Protein AF-K1QQ87-F1 (afdb_monomer)

Foldseek 3Di:
DDLDLVQQQDQQQPLVAGVCQQCQNRVSPDDFPDDRPGHGDHDRQQRPPCPDPSNPPSCVVVPPPCPPAPPAVLVVDPQKDKDWDWQDKDFDAQDQKWKKKAKAFDPADAKWFFFWKFKDWDDPQFWFWKWKFFAQDDDPDDHNDMDTDDPDQDPRGDWTQWIDGAADGIDGHDQQEGAIDHDRGGGMIMMITIGRRRDRPDIITITMMTMIGPDHGNYYDTDDDWFDPDDDDDPPDPDDDGDTDCDPVNCVVVDPDDDDDFWDWDADPPVDQWDWDWDDDPNHTPDTRDTRNGADNNHTDIRGRPPPPPPPVVNVLVCVLLVPADQVADAPRVDFAWEKAWFKEWAAWDDQAQAQQKTKTWIWIKIDTDHPSSDDDPDDDDDWDKDDQVVPVRHHDFQKDWPQFPDWDQDQVPHGQGIPTNITTTTITMGGFRADQQAPPQDKGKGKTKIWGDPDANRHHEYDHNVAVNSYHNLVVYDDPFKDFPDKHWDWDWDQDPNHIIIMIMIITIIGTDCVVCVVLPVVVLVVLLVQLLVLLVDDLVPLVVNQVSLVVSLVVLVVSLVVVVVSHHPDDDAHLSNVSSVVSNVSSVVSVVLSVVLNCVVVVVVVVVVVVVVVVVVVVVVVVVVVVPPDDDDDDDDDDDDDDDDDDDDDDDDDDDDDDDDDDDDDDDDDDDDDDDDDDDDDDDDDDDDDDDDDDDDDDDDDPDPPPPDPPDPCVDSSVSSVVSSPVSVVVVVVVVCVSCVVSVPD

pLDDT: mean 73.4, std 20.21, range [24.58, 95.75]

Solvent-accessible surface area (backbone atoms only — not comparable to full-atom values): 45690 Å² total; per-residue (Å²): 139,76,96,38,59,75,56,24,69,29,49,73,46,65,59,83,54,30,36,12,47,19,59,16,33,69,82,48,72,81,53,96,90,61,82,69,91,37,72,61,74,54,53,78,63,52,32,64,62,65,86,41,82,75,21,62,80,73,48,67,86,61,81,74,80,78,72,88,65,80,90,45,75,64,81,73,39,89,70,50,46,74,53,77,48,59,49,73,78,38,75,42,71,58,40,70,71,43,35,40,22,31,39,36,72,56,75,97,50,68,66,25,18,37,41,33,41,32,74,41,80,68,38,79,91,49,54,52,41,40,42,31,18,33,11,70,62,89,71,98,63,66,67,78,48,76,44,81,45,56,96,59,63,46,98,72,30,77,45,57,77,43,70,43,45,48,72,56,74,45,46,69,47,56,93,52,33,17,39,48,32,22,80,91,25,26,40,31,38,33,38,39,37,32,28,65,79,37,56,69,86,45,64,41,44,35,37,39,34,43,29,30,26,72,72,66,47,89,35,79,50,85,68,86,87,85,62,70,99,75,85,83,82,66,87,91,58,95,72,82,92,84,85,51,79,82,46,73,69,54,49,60,75,76,44,95,66,92,83,84,79,58,59,50,65,76,84,60,58,91,87,49,51,62,50,69,43,73,45,68,56,96,89,40,78,75,50,72,68,44,76,37,83,71,46,44,71,62,55,51,67,75,39,67,44,76,76,67,84,64,68,49,75,64,56,51,50,52,51,59,46,54,72,80,57,61,51,89,50,64,56,57,74,92,57,67,43,39,60,34,29,34,35,39,34,43,73,44,75,78,49,76,37,73,60,80,32,31,36,32,38,36,32,28,57,29,73,45,69,78,52,81,77,74,66,72,95,81,65,74,97,79,74,82,61,73,41,57,35,74,55,56,85,67,44,62,71,84,62,68,44,56,78,43,56,76,56,69,51,76,54,54,80,94,48,58,45,44,34,46,32,85,73,54,37,50,39,36,37,27,31,44,28,88,69,66,55,53,46,28,68,66,31,67,37,74,40,55,50,37,40,28,46,76,83,47,31,58,66,53,28,40,67,47,54,67,54,51,78,69,21,60,39,52,69,89,79,61,84,54,95,59,38,43,82,76,49,74,47,72,47,84,48,77,45,82,56,98,90,46,46,30,35,31,42,35,42,36,37,36,34,39,47,55,49,67,63,51,44,66,71,46,51,50,53,49,51,51,43,44,68,49,34,60,50,49,50,73,51,62,86,86,49,51,69,61,43,50,51,51,33,53,47,42,47,48,54,50,50,53,51,55,50,52,61,54,68,79,40,47,95,66,93,72,78,29,48,52,52,56,53,52,52,49,48,47,51,54,27,49,49,45,39,50,48,50,52,50,50,48,50,53,46,52,51,50,51,50,53,50,54,50,51,51,47,59,51,48,59,50,51,52,52,56,53,56,63,71,68,75,78,77,89,84,93,88,81,91,85,86,82,90,86,86,87,86,90,89,82,90,84,89,80,88,84,90,88,82,91,85,87,80,88,87,88,84,89,85,89,84,88,90,85,91,86,87,85,91,80,91,86,91,86,88,87,85,87,83,88,86,90,85,80,88,87,80,88,79,89,76,95,89,74,86,87,80,81,85,85,68,76,90,63,78,84,71,85,50,73,70,55,53,38,60,46,51,70,51,50,53,59,54,53,54,51,52,49,49,53,52,51,55,57,42,69,75,74,110

Radius of gyration: 53.7 Å; Cα contacts (8 Å, |Δi|>4): 1095; chains: 1; bounding box: 137×87×140 Å

Nearest PDB structures (foldseek):
  8foi-assembly1_B  TM=9.560E-01  e=7.463E-41  Mus musculus
  7qn5-assembly1_B  TM=9.660E-01  e=7.463E-41  Homo sapiens
  7a5v-assembly1_A  TM=9.446E-01  e=3.962E-40  Homo sapiens
  5o8f-assembly1_A  TM=9.504E-01  e=1.367E-39  Homo sapiens
  9eqg-assembly1_B  TM=9.221E-01  e=8.771E-41  Homo sapiens

Structure (mmCIF, N/CA/C/O backbone):
data_AF-K1QQ87-F1
#
_entry.id   AF-K1QQ87-F1
#
loop_
_atom_site.group_PDB
_atom_site.id
_atom_site.type_symbol
_atom_site.label_atom_id
_atom_site.label_alt_id
_atom_site.label_comp_id
_atom_site.label_asym_id
_atom_site.label_entity_id
_atom_site.label_seq_id
_atom_site.pdbx_PDB_ins_code
_atom_site.Cartn_x
_atom_site.Cartn_y
_atom_site.Cartn_z
_atom_site.occupancy
_atom_site.B_iso_or_equiv
_atom_site.auth_seq_id
_atom_site.auth_comp_id
_atom_site.auth_asym_id
_atom_site.auth_atom_id
_atom_site.pdbx_PDB_model_num
ATOM 1 N N . MET A 1 1 ? 13.635 18.510 17.113 1.00 50.19 1 MET A N 1
ATOM 2 C CA . MET A 1 1 ? 14.082 19.908 16.889 1.00 50.19 1 MET A CA 1
ATOM 3 C C . MET A 1 1 ? 15.272 20.178 17.807 1.00 50.19 1 MET A C 1
ATOM 5 O O . MET A 1 1 ? 15.550 19.327 18.642 1.00 50.19 1 MET A O 1
ATOM 9 N N . VAL A 1 2 ? 16.000 21.286 17.645 1.00 66.31 2 VAL A N 1
ATOM 10 C CA . VAL A 1 2 ? 17.102 21.673 18.552 1.00 66.31 2 VAL A CA 1
ATOM 11 C C . VAL A 1 2 ? 16.675 22.938 19.286 1.00 66.31 2 VAL A C 1
ATOM 13 O O . VAL A 1 2 ? 16.219 23.870 18.629 1.00 66.31 2 VAL A O 1
ATOM 16 N N . TRP A 1 3 ? 16.812 22.974 20.615 1.00 72.62 3 TRP A N 1
ATOM 17 C CA . TRP A 1 3 ? 16.560 24.190 21.391 1.00 72.62 3 TRP A CA 1
ATOM 18 C C . TRP A 1 3 ? 17.603 25.245 21.010 1.00 72.62 3 TRP A C 1
ATOM 20 O O . TRP A 1 3 ? 18.802 25.047 21.205 1.00 72.62 3 TRP A O 1
ATOM 30 N N . SER A 1 4 ? 17.147 26.334 20.403 1.00 80.25 4 SER A N 1
ATOM 31 C CA . SER A 1 4 ? 17.966 27.481 20.021 1.00 80.25 4 SER A CA 1
ATOM 32 C C . SER A 1 4 ? 17.310 28.752 20.534 1.00 80.25 4 SER A C 1
ATOM 34 O O . SER A 1 4 ? 16.093 28.800 20.686 1.00 80.25 4 SER A O 1
ATOM 36 N N . GLU A 1 5 ? 18.090 29.815 20.722 1.00 82.69 5 GLU A N 1
ATOM 37 C CA . GLU A 1 5 ? 17.557 31.121 21.131 1.00 82.69 5 GLU A CA 1
ATOM 38 C C . GLU A 1 5 ? 16.433 31.608 20.192 1.00 82.69 5 GLU A C 1
ATOM 40 O O . GLU A 1 5 ? 15.429 32.147 20.646 1.00 82.69 5 GLU A O 1
ATOM 45 N N . SER A 1 6 ? 16.546 31.343 18.885 1.00 84.19 6 SER A N 1
ATOM 46 C CA . SER A 1 6 ? 15.510 31.679 17.900 1.00 84.19 6 SER A CA 1
ATOM 47 C C . SER A 1 6 ? 14.225 30.857 18.036 1.00 84.19 6 SER A C 1
ATOM 49 O O . SER A 1 6 ? 13.170 31.342 17.650 1.00 84.19 6 SER A O 1
ATOM 51 N N . PHE A 1 7 ? 14.311 29.614 18.519 1.00 83.12 7 PHE A N 1
ATOM 52 C CA . PHE A 1 7 ? 13.149 28.752 18.745 1.00 83.12 7 PHE A CA 1
ATOM 53 C C . PHE A 1 7 ? 12.530 29.014 20.119 1.00 83.12 7 PHE A C 1
ATOM 55 O O . PHE A 1 7 ? 11.317 29.029 20.244 1.00 83.12 7 PHE A O 1
ATOM 62 N N . CYS A 1 8 ? 13.345 29.298 21.133 1.00 84.69 8 CYS A N 1
ATOM 63 C CA . CYS A 1 8 ? 12.884 29.698 22.457 1.00 84.69 8 CYS A CA 1
ATOM 64 C C . CYS A 1 8 ? 12.120 31.035 22.429 1.00 84.69 8 CYS A C 1
ATOM 66 O O . CYS A 1 8 ? 11.057 31.137 23.028 1.00 84.69 8 CYS A O 1
ATOM 68 N N . ARG A 1 9 ? 12.612 32.034 21.677 1.00 89.38 9 ARG A N 1
ATOM 69 C CA . ARG A 1 9 ? 11.946 33.341 21.491 1.00 89.38 9 ARG A CA 1
ATOM 70 C C . ARG A 1 9 ? 10.775 33.316 20.492 1.00 89.38 9 ARG A C 1
ATOM 72 O O . ARG A 1 9 ? 10.216 34.375 20.216 1.00 89.38 9 ARG A O 1
ATOM 79 N N . ALA A 1 10 ? 10.456 32.171 19.890 1.00 86.50 10 ALA A N 1
ATOM 80 C CA . ALA A 1 10 ? 9.299 32.052 19.009 1.00 86.50 10 ALA A CA 1
ATOM 81 C C . ALA A 1 10 ? 8.031 31.829 19.841 1.00 86.50 10 ALA A C 1
ATOM 83 O O . ALA A 1 10 ? 8.071 31.104 20.829 1.00 86.50 10 ALA A O 1
ATOM 84 N N . ASP A 1 11 ? 6.933 32.436 19.413 1.00 85.75 11 ASP A N 1
ATOM 85 C CA . ASP A 1 11 ? 5.568 32.057 19.778 1.00 85.75 11 ASP A CA 1
ATOM 86 C C . ASP A 1 11 ? 5.108 31.076 18.682 1.00 85.75 11 ASP A C 1
ATOM 88 O O . ASP A 1 11 ? 5.129 31.431 17.497 1.00 85.75 11 ASP A O 1
ATOM 92 N N . SER A 1 12 ? 4.861 29.806 19.025 1.00 80.75 12 SER A N 1
ATOM 93 C CA . SER A 1 12 ? 4.606 28.750 18.020 1.00 80.75 12 SER A CA 1
ATOM 94 C C . SER A 1 12 ? 3.136 28.624 17.628 1.00 80.75 12 SER A C 1
ATOM 96 O O . SER A 1 12 ? 2.820 27.987 16.620 1.00 80.75 12 SER A O 1
ATOM 98 N N . ASP A 1 13 ? 2.254 29.212 18.426 1.00 74.88 13 ASP A N 1
ATOM 99 C CA . ASP A 1 13 ? 0.804 29.048 18.387 1.00 74.88 13 ASP A CA 1
ATOM 100 C C . ASP A 1 13 ? 0.055 30.394 18.423 1.00 74.88 13 ASP A C 1
ATOM 102 O O . ASP A 1 13 ? -1.177 30.428 18.344 1.00 74.88 13 ASP A O 1
ATOM 106 N N . ASP A 1 14 ? 0.783 31.514 18.405 1.00 76.69 14 ASP A N 1
ATOM 107 C CA . ASP A 1 14 ? 0.303 32.899 18.444 1.00 76.69 14 ASP A CA 1
ATOM 108 C C . ASP A 1 14 ? -0.608 33.164 19.678 1.00 76.69 14 ASP A C 1
ATOM 110 O O . ASP A 1 14 ? -1.629 33.862 19.566 1.00 76.69 14 ASP A O 1
ATOM 114 N N . ASP A 1 15 ? -0.310 32.570 20.844 1.00 73.81 15 ASP A N 1
ATOM 115 C CA . ASP A 1 15 ? -1.037 32.807 22.112 1.00 73.81 15 ASP A CA 1
ATOM 116 C C . ASP A 1 15 ? -0.579 34.101 22.826 1.00 73.81 15 ASP A C 1
ATOM 118 O O . ASP A 1 15 ? -1.256 34.612 23.730 1.00 73.81 15 ASP A O 1
ATOM 122 N N . GLY A 1 16 ? 0.521 34.702 22.362 1.00 79.00 16 GLY A N 1
ATOM 123 C CA . GLY A 1 16 ? 1.158 35.891 22.918 1.00 79.00 16 GLY A CA 1
ATOM 124 C C . GLY A 1 16 ? 2.278 35.610 23.924 1.00 79.00 16 GLY A C 1
ATOM 125 O O . GLY A 1 16 ? 2.708 36.558 24.589 1.00 79.00 16 GLY A O 1
ATOM 126 N N . ARG A 1 17 ? 2.734 34.362 24.057 1.00 80.50 17 ARG A N 1
ATOM 127 C CA . ARG A 1 17 ? 3.869 33.927 24.878 1.00 80.50 17 ARG A CA 1
ATOM 128 C C . ARG A 1 17 ? 4.924 33.270 24.005 1.00 80.50 17 ARG A C 1
ATOM 130 O O . ARG A 1 17 ? 4.660 32.715 22.948 1.00 80.50 17 ARG A O 1
ATOM 137 N N . THR A 1 18 ? 6.164 33.329 24.461 1.00 86.44 18 THR A N 1
ATOM 138 C CA . THR A 1 18 ? 7.255 32.599 23.820 1.00 86.44 18 THR A CA 1
ATOM 139 C C . THR A 1 18 ? 7.347 31.171 24.353 1.00 86.44 18 THR A C 1
ATOM 141 O O . THR A 1 18 ? 7.137 30.931 25.544 1.00 86.44 18 THR A O 1
ATOM 144 N N . ASN A 1 19 ? 7.790 30.237 23.507 1.00 82.19 19 ASN A N 1
ATOM 145 C CA . ASN A 1 19 ? 8.093 28.853 23.882 1.00 82.19 19 ASN A CA 1
ATOM 146 C C . ASN A 1 19 ? 8.979 28.774 25.148 1.00 82.19 19 ASN A C 1
ATOM 148 O O . ASN A 1 19 ? 8.887 27.832 25.937 1.00 82.19 19 ASN A O 1
ATOM 152 N N . GLY A 1 20 ? 9.876 29.753 25.330 1.00 83.62 20 GLY A N 1
ATOM 153 C CA . GLY A 1 20 ? 10.706 29.918 26.521 1.00 83.62 20 GLY A CA 1
ATOM 154 C C . GLY A 1 20 ? 9.910 30.245 27.785 1.00 83.62 20 GLY A C 1
ATOM 155 O O . GLY A 1 20 ? 10.094 29.585 28.806 1.00 83.62 20 GLY A O 1
ATOM 156 N N . GLU A 1 21 ? 9.002 31.221 27.739 1.00 80.56 21 GLU A N 1
ATOM 157 C CA . GLU A 1 21 ? 8.110 31.548 28.864 1.00 80.56 21 GLU A CA 1
ATOM 158 C C . GLU A 1 21 ? 7.222 30.358 29.254 1.00 80.56 21 GLU A C 1
ATOM 160 O O . GLU A 1 21 ? 7.037 30.073 30.443 1.00 80.56 21 GLU A O 1
ATOM 165 N N . GLU A 1 22 ? 6.735 29.617 28.262 1.00 75.81 22 GLU A N 1
ATOM 166 C CA . GLU A 1 22 ? 5.920 28.427 28.475 1.00 75.81 22 GLU A CA 1
ATOM 167 C C . GLU A 1 22 ? 6.689 27.251 29.079 1.00 75.81 22 GLU A C 1
ATOM 169 O O . GLU A 1 22 ? 6.154 26.578 29.957 1.00 75.81 22 GLU A O 1
ATOM 174 N N . LEU A 1 23 ? 7.936 27.001 28.664 1.00 76.69 23 LEU A N 1
ATOM 175 C CA . LEU A 1 23 ? 8.745 25.891 29.188 1.00 76.69 23 LEU A CA 1
ATOM 176 C C . LEU A 1 23 ? 9.603 26.251 30.412 1.00 76.69 23 LEU A C 1
ATOM 178 O O . LEU A 1 23 ? 10.220 25.362 30.995 1.00 76.69 23 LEU A O 1
ATOM 182 N N . GLY A 1 24 ? 9.619 27.513 30.849 1.00 73.38 24 GLY A N 1
ATOM 183 C CA . GLY A 1 24 ? 10.352 27.948 32.045 1.00 73.38 24 GLY A CA 1
ATOM 184 C C . GLY A 1 24 ? 11.775 28.477 31.799 1.00 73.38 24 GLY A C 1
ATOM 185 O O . GLY A 1 24 ? 12.541 28.643 32.752 1.00 73.38 24 GLY A O 1
ATOM 186 N N . ASP A 1 25 ? 12.109 28.808 30.550 1.00 82.00 25 ASP A N 1
ATOM 187 C CA . ASP A 1 25 ? 13.309 29.542 30.117 1.00 82.00 25 ASP A CA 1
ATOM 188 C C . ASP A 1 25 ? 12.937 30.881 29.428 1.00 82.00 25 ASP A C 1
ATOM 190 O O . ASP A 1 25 ? 13.222 31.073 28.245 1.00 82.00 25 ASP A O 1
ATOM 194 N N . PRO A 1 26 ? 12.287 31.833 30.129 1.00 82.56 26 PRO A N 1
ATOM 195 C CA . PRO A 1 26 ? 11.803 33.083 29.526 1.00 82.56 26 PRO A CA 1
ATOM 196 C C . PRO A 1 26 ? 12.920 34.000 29.000 1.00 82.56 26 PRO A C 1
ATOM 198 O O . PRO A 1 26 ? 12.675 34.856 28.155 1.00 82.56 26 PRO A O 1
ATOM 201 N N . GLU A 1 27 ? 14.155 33.845 29.490 1.00 85.69 27 GLU A N 1
ATOM 202 C CA . GLU A 1 27 ? 15.311 34.615 29.010 1.00 85.69 27 GLU A CA 1
ATOM 203 C C . GLU A 1 27 ? 16.084 33.906 27.881 1.00 85.69 27 GLU A C 1
ATOM 205 O O . GLU A 1 27 ? 17.032 34.476 27.339 1.00 85.69 27 GLU A O 1
ATOM 210 N N . CYS A 1 28 ? 15.680 32.689 27.494 1.00 84.62 28 CYS A N 1
ATOM 211 C CA . CYS A 1 28 ? 16.354 31.861 26.489 1.00 84.62 28 CYS A CA 1
ATOM 212 C C . CYS A 1 28 ? 17.838 31.601 26.795 1.00 84.62 28 CYS A C 1
ATOM 214 O O . CYS A 1 28 ? 18.700 31.640 25.913 1.00 84.62 28 CYS A O 1
ATOM 216 N N . THR A 1 29 ? 18.123 31.355 28.075 1.00 82.62 29 THR A N 1
ATOM 217 C CA . THR A 1 29 ? 19.467 31.153 28.635 1.00 82.62 29 THR A CA 1
ATOM 218 C C . THR A 1 29 ? 19.780 29.692 28.945 1.00 82.62 29 THR A C 1
ATOM 220 O O . THR A 1 29 ? 20.933 29.377 29.251 1.00 82.62 29 THR A O 1
ATOM 223 N N . TRP A 1 30 ? 18.789 28.7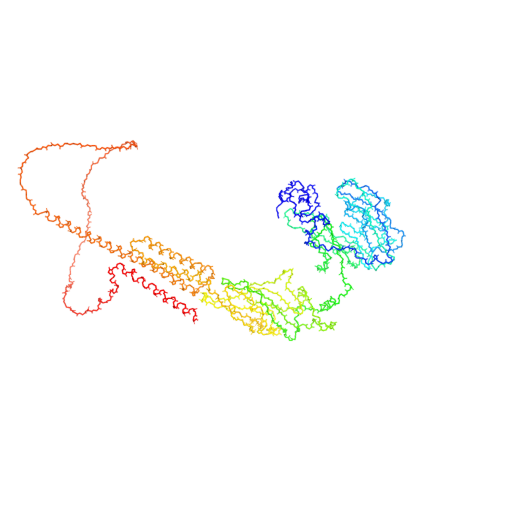96 28.870 1.00 78.38 30 TRP A N 1
ATOM 224 C CA . TRP A 1 30 ? 18.974 27.389 29.193 1.00 78.38 30 TRP A CA 1
ATOM 225 C C . TRP A 1 30 ? 19.980 26.732 28.248 1.00 78.38 30 TRP A C 1
ATOM 227 O O . TRP A 1 30 ? 19.858 26.775 27.020 1.00 78.38 30 TRP A O 1
ATOM 237 N N . SER A 1 31 ? 20.974 26.072 28.839 1.00 73.50 31 SER A N 1
ATOM 238 C CA . SER A 1 31 ? 21.960 25.275 28.119 1.00 73.50 31 SER A CA 1
ATOM 239 C C . SER A 1 31 ? 21.915 23.810 28.547 1.00 73.50 31 SER A C 1
ATOM 241 O O . SER A 1 31 ? 21.497 23.455 29.651 1.00 73.50 31 SER A O 1
ATOM 243 N N . GLN A 1 32 ? 22.329 22.935 27.630 1.00 55.34 32 GLN A N 1
ATOM 244 C CA . GLN A 1 32 ? 22.175 21.492 27.763 1.00 55.34 32 GLN A CA 1
ATOM 245 C C . GLN A 1 32 ? 22.806 20.952 29.060 1.00 55.34 32 GLN A C 1
ATOM 247 O O . GLN A 1 32 ? 24.024 20.979 29.228 1.00 55.34 32 GLN A O 1
ATOM 252 N N . GLY A 1 33 ? 21.966 20.386 29.932 1.00 59.47 33 GLY A N 1
ATOM 253 C CA . GLY A 1 33 ? 22.373 19.803 31.215 1.00 59.47 33 GLY A CA 1
ATOM 254 C C . GLY A 1 33 ? 22.157 20.708 32.433 1.00 59.47 33 GLY A C 1
ATOM 255 O O . GLY A 1 33 ? 22.492 20.296 33.540 1.00 59.47 33 GLY A O 1
ATOM 256 N N . GLN A 1 34 ? 21.596 21.908 32.258 1.00 69.19 34 GLN A N 1
ATOM 257 C CA . GLN A 1 34 ? 21.098 22.726 33.367 1.00 69.19 34 GLN A CA 1
ATOM 258 C C . GLN A 1 34 ? 19.663 22.332 33.748 1.00 69.19 34 GLN A C 1
ATOM 260 O O . GLN A 1 34 ? 18.872 21.925 32.896 1.00 69.19 34 GLN A O 1
ATOM 265 N N . GLU A 1 35 ? 19.306 22.495 35.021 1.00 58.50 35 GLU A N 1
ATOM 266 C CA . GLU A 1 35 ? 17.902 22.516 35.441 1.00 58.50 35 GLU A CA 1
ATOM 267 C C . GLU A 1 35 ? 17.260 23.853 35.043 1.00 58.50 35 GLU A C 1
ATOM 269 O O . GLU A 1 35 ? 17.918 24.897 35.042 1.00 58.50 35 GLU A O 1
ATOM 274 N N . LEU A 1 36 ? 15.974 23.826 34.689 1.00 62.84 36 LEU A N 1
ATOM 275 C CA . LEU A 1 36 ? 15.211 25.031 34.365 1.00 62.84 36 LEU A CA 1
ATOM 276 C C . LEU A 1 36 ? 14.902 25.818 35.645 1.00 62.84 36 LEU A C 1
ATOM 278 O O . LEU A 1 36 ? 14.363 25.279 36.611 1.00 62.84 36 LEU A O 1
ATOM 282 N N . SER A 1 37 ? 15.223 27.112 35.641 1.00 57.22 37 SER A N 1
ATOM 283 C CA . SER A 1 37 ? 15.044 27.999 36.801 1.00 57.22 37 SER A CA 1
ATOM 284 C C . SER A 1 37 ? 13.571 28.221 37.170 1.00 57.22 37 SER A C 1
ATOM 286 O O . SER A 1 37 ? 13.246 28.482 38.333 1.00 57.22 37 SER A O 1
ATOM 288 N N . ASN A 1 38 ? 12.670 28.121 36.188 1.00 61.34 38 ASN A N 1
ATOM 289 C CA . ASN A 1 38 ? 11.231 28.267 36.369 1.00 61.34 38 ASN A CA 1
ATOM 290 C C . ASN A 1 38 ? 10.492 26.983 35.957 1.00 61.34 38 ASN A C 1
ATOM 292 O O . ASN A 1 38 ? 10.940 26.282 35.053 1.00 61.34 38 ASN A O 1
ATOM 296 N N . PRO A 1 39 ? 9.355 26.660 36.601 1.00 54.31 39 PRO A N 1
ATOM 297 C CA . PRO A 1 39 ? 8.476 25.605 36.119 1.00 54.31 39 PRO A CA 1
ATOM 298 C C . PRO A 1 39 ? 7.810 26.035 34.808 1.00 54.31 39 PRO A C 1
ATOM 300 O O . PRO A 1 39 ? 7.530 27.220 34.623 1.00 54.31 39 PRO A O 1
ATOM 303 N N . ALA A 1 40 ? 7.478 25.062 33.961 1.00 58.94 40 ALA A N 1
ATOM 304 C CA . ALA A 1 40 ? 6.633 25.290 32.797 1.00 58.94 40 ALA A CA 1
ATOM 305 C C . ALA A 1 40 ? 5.276 25.919 33.189 1.00 58.94 40 ALA A C 1
ATOM 307 O O . ALA A 1 40 ? 4.734 25.678 34.280 1.00 58.94 40 ALA A O 1
ATOM 308 N N . THR A 1 41 ? 4.735 26.733 32.286 1.00 57.62 41 THR A N 1
ATOM 309 C CA . THR A 1 41 ? 3.495 27.505 32.438 1.00 57.62 41 THR A CA 1
ATOM 310 C C . THR A 1 41 ? 2.490 27.312 31.294 1.00 57.62 41 THR A C 1
ATOM 312 O O . THR A 1 41 ? 1.329 27.665 31.500 1.00 57.62 41 THR A O 1
ATOM 315 N N . GLY A 1 42 ? 2.904 26.715 30.169 1.00 64.56 42 GLY A N 1
ATOM 316 C CA . GLY A 1 42 ? 2.090 26.424 28.978 1.00 64.56 42 GLY A CA 1
ATOM 317 C C . GLY A 1 42 ? 2.639 25.230 28.181 1.00 64.56 42 GLY A C 1
ATOM 318 O O . GLY A 1 42 ? 3.425 24.443 28.723 1.00 64.56 42 GLY A O 1
ATOM 319 N N . HIS A 1 43 ? 2.241 25.102 26.914 1.00 63.16 43 HIS A N 1
ATOM 320 C CA . HIS A 1 43 ? 2.626 24.018 26.009 1.00 63.16 43 HIS A CA 1
ATOM 321 C C . HIS A 1 43 ? 2.905 24.556 24.586 1.00 63.16 43 HIS A C 1
ATOM 323 O O . HIS A 1 43 ? 1.958 24.727 23.816 1.00 63.16 43 HIS A O 1
ATOM 329 N N . PRO A 1 44 ? 4.182 24.679 24.170 1.00 65.06 44 PRO A N 1
ATOM 330 C CA . PRO A 1 44 ? 4.545 25.168 22.840 1.00 65.06 44 PRO A CA 1
ATOM 331 C C . PRO A 1 44 ? 3.817 24.457 21.699 1.00 65.06 44 PRO A C 1
ATOM 333 O O . PRO A 1 44 ? 3.999 23.253 21.479 1.00 65.06 44 PRO A O 1
ATOM 336 N N . GLY A 1 45 ? 3.027 25.216 20.940 1.00 64.81 45 GLY A N 1
ATOM 337 C CA . GLY A 1 45 ? 2.198 24.722 19.844 1.00 64.81 45 GLY A CA 1
ATOM 338 C C . GLY A 1 45 ? 0.737 24.424 20.211 1.00 64.81 45 GLY A C 1
ATOM 339 O O . GLY A 1 45 ? 0.009 23.926 19.348 1.00 64.81 45 GLY A O 1
ATOM 340 N N . VAL A 1 46 ? 0.284 24.711 21.437 1.00 62.22 46 VAL A N 1
ATOM 341 C CA . VAL A 1 46 ? -1.126 24.613 21.856 1.00 62.22 46 VAL A CA 1
ATOM 342 C C . VAL A 1 46 ? -1.566 25.950 22.443 1.00 62.22 46 VAL A C 1
ATOM 344 O O . VAL A 1 46 ? -1.234 26.264 23.576 1.00 62.22 46 VAL A O 1
ATOM 347 N N . CYS A 1 47 ? -2.404 26.690 21.712 1.00 68.69 47 CYS A N 1
ATOM 348 C CA . CYS A 1 47 ? -2.807 28.035 22.122 1.00 68.69 47 CYS A CA 1
ATOM 349 C C . CYS A 1 47 ? -3.616 27.995 23.428 1.00 68.69 47 CYS A C 1
ATOM 351 O O . CYS A 1 47 ? -4.743 27.476 23.447 1.00 68.69 47 CYS A O 1
ATOM 353 N N . GLU A 1 48 ? -3.058 28.546 24.511 1.00 58.44 48 GLU A N 1
ATOM 354 C CA . GLU A 1 48 ? -3.647 28.527 25.852 1.00 58.44 48 GLU A CA 1
ATOM 355 C C . GLU A 1 48 ? -3.789 29.941 26.469 1.00 58.44 48 GLU A C 1
ATOM 357 O O . GLU A 1 48 ? -2.912 30.786 26.345 1.00 58.44 48 GLU A O 1
ATOM 362 N N . PRO A 1 49 ? -4.881 30.239 27.201 1.00 56.38 49 PRO A N 1
ATOM 363 C CA . PRO A 1 49 ? -6.012 29.367 27.498 1.00 56.38 49 PRO A CA 1
ATOM 364 C C . PRO A 1 49 ? -6.952 29.209 26.291 1.00 56.38 49 PRO A C 1
ATOM 366 O O . PRO A 1 49 ? -7.279 30.177 25.609 1.00 56.38 49 PRO A O 1
ATOM 369 N N . MET A 1 50 ? -7.468 27.993 26.076 1.00 52.59 50 MET A N 1
ATOM 370 C CA . MET A 1 50 ? -8.308 27.652 24.910 1.00 52.59 50 MET A CA 1
ATOM 371 C C . MET A 1 50 ? -9.617 28.457 24.773 1.00 52.59 50 MET A C 1
ATOM 373 O O . MET A 1 50 ? -10.276 28.395 23.732 1.00 52.59 50 MET A O 1
ATOM 377 N N . ASP A 1 51 ? -10.023 29.173 25.822 1.00 51.69 51 ASP A N 1
ATOM 378 C CA . ASP A 1 51 ? -11.218 30.019 25.837 1.00 51.69 51 ASP A CA 1
ATOM 379 C C . ASP A 1 51 ? -10.940 31.482 25.416 1.00 51.69 51 ASP A C 1
ATOM 381 O O . ASP A 1 51 ? -11.888 32.251 25.240 1.00 51.69 51 ASP A O 1
ATOM 385 N N . ASP A 1 52 ? -9.673 31.866 25.195 1.00 63.69 52 ASP A N 1
ATOM 386 C CA . ASP A 1 52 ? -9.295 33.161 24.609 1.00 63.69 52 ASP A CA 1
ATOM 387 C C . ASP A 1 52 ? -9.788 33.265 23.149 1.00 63.69 52 ASP A C 1
ATOM 389 O O . ASP A 1 52 ? -9.722 32.309 22.370 1.00 63.69 52 ASP A O 1
ATOM 393 N N . GLU A 1 53 ? -10.257 34.451 22.743 1.00 67.81 53 GLU A N 1
ATOM 394 C CA . GLU A 1 53 ? -10.626 34.756 21.351 1.00 67.81 53 GLU A CA 1
ATOM 395 C C . GLU A 1 53 ? -9.491 34.422 20.367 1.00 67.81 53 GLU A C 1
ATOM 397 O O . GLU A 1 53 ? -9.762 33.969 19.255 1.00 67.81 53 GLU A O 1
ATOM 402 N N . ARG A 1 54 ? -8.230 34.589 20.788 1.00 69.44 54 ARG A N 1
ATOM 403 C CA . ARG A 1 54 ? -7.020 34.338 19.987 1.00 69.44 54 ARG A CA 1
ATOM 404 C C . ARG A 1 54 ? -6.751 32.856 19.713 1.00 69.44 54 ARG A C 1
ATOM 406 O O . ARG A 1 54 ? -6.026 32.557 18.766 1.00 69.44 54 ARG A O 1
ATOM 413 N N . CYS A 1 55 ? -7.337 31.948 20.495 1.00 64.31 55 CYS A N 1
ATOM 414 C CA . CYS A 1 55 ? -7.126 30.500 20.382 1.00 64.31 55 CYS A CA 1
ATOM 415 C C . CYS A 1 55 ? -8.270 29.754 19.673 1.00 64.31 55 CYS A C 1
ATOM 417 O O . CYS A 1 55 ? -8.134 28.577 19.327 1.00 64.31 55 CYS A O 1
ATOM 419 N N . LYS A 1 56 ? -9.385 30.435 19.376 1.00 66.44 56 LYS A N 1
ATOM 420 C CA . LYS A 1 56 ? -10.487 29.876 18.576 1.00 66.44 56 LYS A CA 1
ATOM 421 C C . LYS A 1 56 ? -10.009 29.527 17.162 1.00 66.44 56 LYS A C 1
ATOM 423 O O . LYS A 1 56 ? -9.484 30.384 16.459 1.00 66.44 56 LYS A O 1
ATOM 428 N N . GLY A 1 57 ? -10.222 28.285 16.728 1.00 63.12 57 GLY A N 1
ATOM 429 C CA . GLY A 1 57 ? -9.829 27.807 15.396 1.00 63.12 57 GLY A CA 1
ATOM 430 C C . GLY A 1 57 ? -8.397 27.265 15.297 1.00 63.12 57 GLY A C 1
ATOM 431 O O . GLY A 1 57 ? -8.078 26.543 14.358 1.00 63.12 57 GLY A O 1
ATOM 432 N N . LYS A 1 58 ? -7.513 27.590 16.252 1.00 66.50 58 LYS A N 1
ATOM 433 C CA . LYS A 1 58 ? -6.105 27.150 16.219 1.00 66.50 58 LYS A CA 1
ATOM 434 C C . LYS A 1 58 ? -5.906 25.738 16.756 1.00 66.50 58 LYS A C 1
ATOM 436 O O . LYS A 1 58 ? -5.116 24.971 16.214 1.00 66.50 58 LYS A O 1
ATOM 441 N N . ASN A 1 59 ? -6.678 25.383 17.780 1.00 61.75 59 ASN A N 1
ATOM 442 C CA . ASN A 1 59 ? -6.633 24.071 18.418 1.00 61.75 59 ASN A CA 1
ATOM 443 C C . ASN A 1 59 ? -7.663 23.097 17.812 1.00 61.75 59 ASN A C 1
ATOM 445 O O . ASN A 1 59 ? -7.998 22.108 18.448 1.00 61.75 59 ASN A O 1
ATOM 449 N N . ASP A 1 60 ? -8.176 23.338 16.598 1.00 56.12 60 ASP A N 1
ATOM 450 C CA . ASP A 1 60 ? -9.233 22.512 15.976 1.00 56.12 60 ASP A CA 1
ATOM 451 C C . ASP A 1 60 ? -8.798 21.056 15.699 1.00 56.12 60 ASP A C 1
ATOM 453 O O . ASP A 1 60 ? -9.633 20.165 15.538 1.00 56.12 60 ASP A O 1
ATOM 457 N N . TRP A 1 61 ? -7.486 20.798 15.676 1.00 49.28 61 TRP A N 1
ATOM 458 C CA . TRP A 1 61 ? -6.892 19.457 15.633 1.00 49.28 61 TRP A CA 1
ATOM 459 C C . TRP A 1 61 ? -6.952 18.730 16.991 1.00 49.28 61 TRP A C 1
ATOM 461 O O . TRP A 1 61 ? -6.926 17.499 17.033 1.00 49.28 61 TRP A O 1
ATOM 471 N N . VAL A 1 62 ? -7.087 19.470 18.096 1.00 44.59 62 VAL A N 1
ATOM 472 C CA . VAL A 1 62 ? -7.417 18.943 19.424 1.00 44.59 62 VAL A CA 1
ATOM 473 C C . VAL A 1 62 ? -8.939 18.837 19.508 1.00 44.59 62 VAL A C 1
ATOM 475 O O . VAL A 1 62 ? -9.637 19.802 19.817 1.00 44.59 62 VAL A O 1
ATOM 478 N N . VAL A 1 63 ? -9.482 17.647 19.230 1.00 37.16 63 VAL A N 1
ATOM 479 C CA . VAL A 1 63 ? -10.936 17.394 19.237 1.00 37.16 63 VAL A CA 1
ATOM 480 C C . VAL A 1 63 ? -11.482 17.328 20.674 1.00 37.16 63 VAL A C 1
ATOM 482 O O . VAL A 1 63 ? -11.949 16.297 21.161 1.00 37.16 63 VAL A O 1
ATOM 485 N N . CYS A 1 64 ? -11.447 18.461 21.375 1.00 36.59 64 CYS A N 1
ATOM 486 C CA . CYS A 1 64 ? -12.129 18.653 22.644 1.00 36.59 64 CYS A CA 1
ATOM 487 C C . CYS A 1 64 ? -13.640 18.677 22.397 1.00 36.59 64 CYS A C 1
ATOM 489 O O . CYS A 1 64 ? -14.224 19.701 22.029 1.00 36.59 64 CYS A O 1
ATOM 491 N N . SER A 1 65 ? -14.287 17.539 22.642 1.00 35.25 65 SER A N 1
ATOM 492 C CA . SER A 1 65 ? -15.744 17.445 22.723 1.00 35.25 65 SER A CA 1
ATOM 493 C C . SER A 1 65 ? -16.245 18.367 23.837 1.00 35.25 65 SER A C 1
ATOM 495 O O . SER A 1 65 ? -16.250 17.984 25.006 1.00 35.25 65 SER A O 1
ATOM 497 N N . LYS A 1 66 ? -16.654 19.596 23.489 1.00 37.56 66 LYS A N 1
ATOM 498 C CA . LYS A 1 66 ? -17.206 20.582 24.434 1.00 37.56 66 LYS A CA 1
ATOM 499 C C . LYS A 1 66 ? -18.562 20.101 24.972 1.00 37.56 66 LYS A C 1
ATOM 501 O O . LYS A 1 66 ? -19.610 20.565 24.519 1.00 37.56 66 LYS A O 1
ATOM 506 N N . GLN A 1 67 ? -18.550 19.185 25.944 1.00 39.97 67 GLN A N 1
ATOM 507 C CA . GLN A 1 67 ? -19.721 18.862 26.758 1.00 39.97 67 GLN A CA 1
ATOM 508 C C . GLN A 1 67 ? -20.158 20.136 27.486 1.00 39.97 67 GLN A C 1
ATOM 510 O O . GLN A 1 67 ? -19.453 20.661 28.346 1.00 39.97 67 GLN A O 1
ATOM 515 N N . LYS A 1 68 ? -21.307 20.678 27.073 1.00 43.28 68 LYS A N 1
ATOM 516 C CA . LYS A 1 68 ? -21.788 21.982 27.546 1.00 43.28 68 LYS A CA 1
ATOM 517 C C . LYS A 1 68 ? -22.289 21.954 28.990 1.00 43.28 68 LYS A C 1
ATOM 519 O O . LYS A 1 68 ? -22.263 22.994 29.638 1.00 43.28 68 LYS A O 1
ATOM 524 N N . GLU A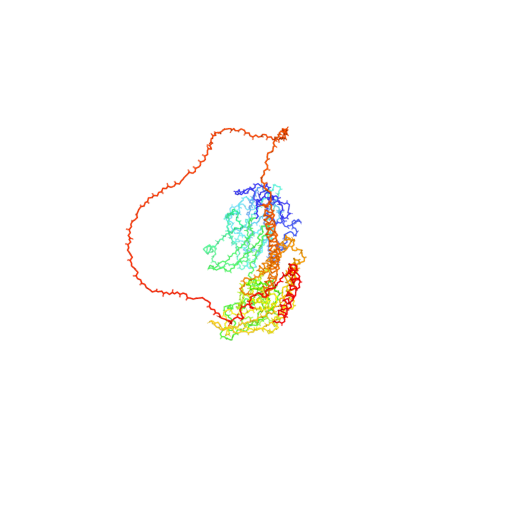 1 69 ? -22.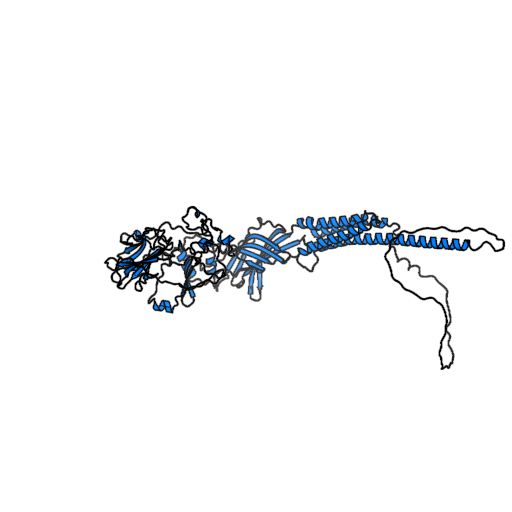721 20.797 29.491 1.00 52.84 69 GLU A N 1
ATOM 525 C CA . GLU A 1 69 ? -23.304 20.627 30.826 1.00 52.84 69 GLU A CA 1
ATOM 526 C C . GLU A 1 69 ? -22.917 19.263 31.428 1.00 52.84 69 GLU A C 1
ATOM 528 O O . GLU A 1 69 ? -22.544 18.339 30.706 1.00 52.84 69 GLU A O 1
ATOM 533 N N . MET A 1 70 ? -22.996 19.127 32.758 1.00 60.84 70 MET A N 1
ATOM 534 C CA . MET A 1 70 ? -22.769 17.846 33.439 1.00 60.84 70 MET A CA 1
ATOM 535 C C . MET A 1 70 ? -24.026 16.972 33.348 1.00 60.84 70 MET A C 1
ATOM 537 O O . MET A 1 70 ? -24.952 17.131 34.144 1.00 60.84 70 MET A O 1
ATOM 541 N N . GLU A 1 71 ? -24.041 16.022 32.414 1.00 60.78 71 GLU A N 1
ATOM 542 C CA . GLU A 1 71 ? -25.112 15.026 32.281 1.00 60.78 71 GLU A CA 1
ATOM 543 C C . GLU A 1 71 ? -25.136 14.082 33.496 1.00 60.78 71 GLU A C 1
ATOM 545 O O . GLU A 1 71 ? -24.309 13.170 33.638 1.00 60.78 71 GLU A O 1
ATOM 550 N N . CYS A 1 72 ? -26.072 14.336 34.411 1.00 71.31 72 CYS A N 1
ATOM 551 C CA . CYS A 1 72 ? -26.255 13.582 35.646 1.00 71.31 72 CYS A CA 1
ATOM 552 C C . CYS A 1 72 ? -27.741 13.557 36.033 1.00 71.31 72 CYS A C 1
ATOM 554 O O . CYS A 1 72 ? -28.214 14.436 36.754 1.00 71.31 72 CYS A O 1
ATOM 556 N N . ASP A 1 73 ? -28.469 12.532 35.580 1.00 72.69 73 ASP A N 1
ATOM 557 C CA . ASP A 1 73 ? -29.923 12.376 35.784 1.00 72.69 73 ASP A CA 1
ATOM 558 C C . ASP A 1 73 ? -30.340 12.505 37.258 1.00 72.69 73 ASP A C 1
ATOM 560 O O . ASP A 1 73 ? -31.399 13.038 37.585 1.00 72.69 73 ASP A O 1
ATOM 564 N N . VAL A 1 74 ? -29.454 12.081 38.161 1.00 73.81 74 VAL A N 1
ATOM 565 C CA . VAL A 1 74 ? -29.615 12.118 39.621 1.00 73.81 74 VAL A CA 1
ATOM 566 C C . VAL A 1 74 ? -29.830 13.538 40.163 1.00 73.81 74 VAL A C 1
ATOM 568 O O . VAL A 1 74 ? -30.465 13.706 41.201 1.00 73.81 74 VAL A O 1
ATOM 571 N N . LEU A 1 75 ? -29.344 14.573 39.468 1.00 77.44 75 LEU A N 1
ATOM 572 C CA . LEU A 1 75 ? -29.592 15.970 39.845 1.00 77.44 75 LEU A CA 1
ATOM 573 C C . LEU A 1 75 ? -31.038 16.420 39.589 1.00 77.44 75 LEU A C 1
ATOM 575 O O . LEU A 1 75 ? -31.454 17.438 40.138 1.00 77.44 75 LEU A O 1
ATOM 579 N N . SER A 1 76 ? -31.789 15.686 38.762 1.00 74.44 76 SER A N 1
ATOM 580 C CA . SER A 1 76 ? -33.214 15.933 38.508 1.00 74.44 76 SER A CA 1
ATOM 581 C C . SER A 1 76 ? -34.147 15.135 39.430 1.00 74.44 76 SER A C 1
ATOM 583 O O . SER A 1 76 ? -35.350 15.392 39.450 1.00 74.44 76 SER A O 1
ATOM 585 N N . ASP A 1 77 ? -33.606 14.197 40.216 1.00 80.19 77 ASP A N 1
ATOM 586 C CA . ASP A 1 77 ? -34.371 13.388 41.167 1.00 80.19 77 ASP A CA 1
ATOM 587 C C . ASP A 1 77 ? -34.796 14.241 42.385 1.00 80.19 77 ASP A C 1
ATOM 589 O O . ASP A 1 77 ? -33.930 14.752 43.102 1.00 80.19 77 ASP A O 1
ATOM 593 N N . PRO A 1 78 ? -36.106 14.386 42.678 1.00 78.81 78 PRO A N 1
ATOM 594 C CA . PRO A 1 78 ? -36.586 15.133 43.843 1.00 78.81 78 PRO A CA 1
ATOM 595 C C . PRO A 1 78 ? -36.182 14.523 45.200 1.00 78.81 78 PRO A C 1
ATOM 597 O O . PRO A 1 78 ? -36.355 15.180 46.228 1.00 78.81 78 PRO A O 1
ATOM 600 N N . ALA A 1 79 ? -35.658 13.292 45.241 1.00 81.19 79 ALA A N 1
ATOM 601 C CA . ALA A 1 79 ? -35.074 12.696 46.443 1.00 81.19 79 ALA A CA 1
ATOM 602 C C . ALA A 1 79 ? -33.633 13.171 46.730 1.00 81.19 79 ALA A C 1
ATOM 604 O O . ALA A 1 79 ? -33.148 12.984 47.852 1.00 81.19 79 ALA A O 1
ATOM 605 N N . THR A 1 80 ? -32.952 13.783 45.755 1.00 87.31 80 THR A N 1
ATOM 606 C CA . THR A 1 80 ? -31.580 14.286 45.903 1.00 87.31 80 THR A CA 1
ATOM 607 C C . THR A 1 80 ? -31.562 15.597 46.689 1.00 87.31 80 THR A C 1
ATOM 609 O O . THR A 1 80 ? -32.184 16.590 46.318 1.00 87.31 80 THR A O 1
ATOM 612 N N . GLN A 1 81 ? -30.800 15.612 47.778 1.00 89.50 81 GLN A N 1
ATOM 613 C CA . GLN A 1 81 ? -30.551 16.781 48.621 1.00 89.50 81 GLN A CA 1
ATOM 614 C C . GLN A 1 81 ? -29.107 17.259 48.424 1.00 89.50 81 GLN A C 1
ATOM 616 O O . GLN A 1 81 ? -28.282 16.547 47.850 1.00 89.50 81 GLN A O 1
ATOM 621 N N . PHE A 1 82 ? -28.782 18.473 48.872 1.00 90.81 82 PHE A N 1
ATOM 622 C CA . PHE A 1 82 ? -27.418 18.995 48.780 1.00 90.81 82 PHE A CA 1
ATOM 623 C C . PHE A 1 82 ? -27.029 19.860 49.977 1.00 90.81 82 PHE A C 1
ATOM 625 O O . PHE A 1 82 ? -27.889 20.429 50.650 1.00 90.81 82 PHE A O 1
ATOM 632 N N . PHE A 1 83 ? -25.724 19.970 50.218 1.00 90.12 83 PHE A N 1
ATOM 633 C CA . PHE A 1 83 ? -25.132 20.968 51.107 1.00 90.12 83 PHE A CA 1
ATOM 634 C C . PHE A 1 83 ? -23.851 21.540 50.488 1.00 90.12 83 PHE A C 1
ATOM 636 O O . PHE A 1 83 ? -23.197 20.887 49.671 1.00 90.12 83 PHE A O 1
ATOM 643 N N . ASP A 1 84 ? -23.513 22.771 50.868 1.00 90.81 84 ASP A N 1
ATOM 644 C CA . ASP A 1 84 ? -22.367 23.506 50.331 1.00 90.81 84 ASP A CA 1
ATOM 645 C C . ASP A 1 84 ? -21.244 23.557 51.369 1.00 90.81 84 ASP A C 1
ATOM 647 O O . ASP A 1 84 ? -21.452 23.983 52.505 1.00 90.81 84 ASP A O 1
ATOM 651 N N . ILE A 1 85 ? -20.043 23.165 50.955 1.00 88.75 85 ILE A N 1
ATOM 652 C CA . ILE A 1 85 ? -18.802 23.302 51.715 1.00 88.75 85 ILE A CA 1
ATOM 653 C C . ILE A 1 85 ? -18.021 24.432 51.055 1.00 88.75 85 ILE A C 1
ATOM 655 O O . ILE A 1 85 ? -17.645 24.299 49.895 1.00 88.75 85 ILE A O 1
ATOM 659 N N . ARG A 1 86 ? -17.780 25.547 51.749 1.00 88.62 86 ARG A N 1
ATOM 660 C CA . ARG A 1 86 ? -17.021 26.695 51.219 1.00 88.62 86 ARG A CA 1
ATOM 661 C C . ARG A 1 86 ? -15.974 27.165 52.206 1.00 88.62 86 ARG A C 1
ATOM 663 O O . ARG A 1 86 ? -16.241 27.196 53.407 1.00 88.62 86 ARG A O 1
ATOM 670 N N . PHE A 1 87 ? -14.816 27.587 51.706 1.00 84.94 87 PHE A N 1
ATOM 671 C CA . PHE A 1 87 ? -13.879 28.334 52.537 1.00 84.94 87 PHE A CA 1
ATOM 672 C C . PHE A 1 87 ? -14.507 29.677 52.957 1.00 84.94 87 PHE A C 1
ATOM 674 O O . PHE A 1 87 ? -15.149 30.338 52.137 1.00 84.94 87 PHE A O 1
ATOM 681 N N . PRO A 1 88 ? -14.324 30.127 54.213 1.00 86.38 88 PRO A N 1
ATOM 682 C CA . PRO A 1 88 ? -14.674 31.490 54.585 1.00 86.38 88 PRO A CA 1
ATOM 683 C C . PRO A 1 88 ? -13.804 32.463 53.784 1.00 86.38 88 PRO A C 1
ATOM 685 O O . PRO A 1 88 ? -12.591 32.257 53.681 1.00 86.38 88 PRO A O 1
ATOM 688 N N . LYS A 1 89 ? -14.422 33.526 53.250 1.00 85.75 89 LYS A N 1
ATOM 689 C CA . LYS A 1 89 ? -13.770 34.517 52.383 1.00 85.75 89 LYS A CA 1
ATOM 690 C C . LYS A 1 89 ? -12.445 34.993 52.975 1.00 85.75 89 LYS A C 1
ATOM 692 O O . LYS A 1 89 ? -12.421 35.697 53.987 1.00 85.75 89 LYS A O 1
ATOM 697 N N . ARG A 1 90 ? -11.340 34.615 52.333 1.00 79.75 90 ARG A N 1
ATOM 698 C CA . ARG A 1 90 ? -9.979 34.833 52.842 1.00 79.75 90 ARG A CA 1
ATOM 699 C C . ARG A 1 90 ? -9.072 35.416 51.776 1.00 79.75 90 ARG A C 1
ATOM 701 O O . ARG A 1 90 ? -9.298 35.230 50.584 1.00 79.75 90 ARG A O 1
ATOM 708 N N . LYS A 1 91 ? -8.035 36.121 52.226 1.00 81.88 91 LYS A N 1
ATOM 709 C CA . LYS A 1 91 ? -6.983 36.623 51.348 1.00 81.88 91 LYS A CA 1
ATOM 710 C C . LYS A 1 91 ? -6.084 35.464 50.908 1.00 81.88 91 LYS A C 1
ATOM 712 O O . LYS A 1 91 ? -5.681 34.647 51.736 1.00 81.88 91 LYS A O 1
ATOM 717 N N . VAL A 1 92 ? -5.782 35.418 49.617 1.00 76.38 92 VAL A N 1
ATOM 718 C CA . VAL A 1 92 ? -4.911 34.423 48.982 1.00 76.38 92 VAL A CA 1
ATOM 719 C C . VAL A 1 92 ? -3.443 34.696 49.354 1.00 76.38 92 VAL A C 1
ATOM 721 O O . VAL A 1 92 ? -2.984 35.826 49.165 1.00 76.38 92 VAL A O 1
ATOM 724 N N . PRO A 1 93 ? -2.687 33.720 49.903 1.00 73.88 93 PRO A N 1
ATOM 725 C CA . PRO A 1 93 ? -1.260 33.900 50.160 1.00 73.88 93 PRO A CA 1
ATOM 726 C C . PRO A 1 93 ? -0.444 33.908 48.856 1.00 73.88 93 PRO A C 1
ATOM 728 O O . PRO A 1 93 ? -0.734 33.169 47.911 1.00 73.88 93 PRO A O 1
ATOM 731 N N . ALA A 1 94 ? 0.585 34.754 48.816 1.00 67.19 94 ALA A N 1
ATOM 732 C CA . ALA A 1 94 ? 1.368 35.077 47.622 1.00 67.19 94 ALA A CA 1
ATOM 733 C C . ALA A 1 94 ? 2.636 34.209 47.482 1.00 67.19 94 ALA A C 1
ATOM 735 O O . ALA A 1 94 ? 3.735 34.736 47.337 1.00 67.19 94 ALA A O 1
ATOM 736 N N . GLU A 1 95 ? 2.499 32.881 47.550 1.00 66.25 95 GLU A N 1
ATOM 737 C CA . GLU A 1 95 ? 3.629 31.949 47.382 1.00 66.25 95 GLU A CA 1
ATOM 738 C C . GLU A 1 95 ? 3.393 30.951 46.238 1.00 66.25 95 GLU A C 1
ATOM 740 O O . GLU A 1 95 ? 2.276 30.812 45.739 1.00 66.25 95 GLU A O 1
ATOM 745 N N . LYS A 1 96 ? 4.472 30.300 45.775 1.00 58.41 96 LYS A N 1
ATOM 746 C CA . LYS A 1 96 ? 4.539 29.573 44.487 1.00 58.41 96 LYS A CA 1
ATOM 747 C C . LYS A 1 96 ? 3.573 28.386 44.377 1.00 58.41 96 LYS A C 1
ATOM 749 O O . LYS A 1 96 ? 3.107 28.106 43.279 1.00 58.41 96 LYS A O 1
ATOM 754 N N . THR A 1 97 ? 3.278 27.744 45.504 1.00 65.44 97 THR A N 1
ATOM 755 C CA . THR A 1 97 ? 2.235 26.726 45.668 1.00 65.44 97 THR A CA 1
ATOM 756 C C . THR A 1 97 ? 1.791 26.778 47.125 1.00 65.44 97 THR A C 1
ATOM 758 O O . THR A 1 97 ? 2.581 26.433 47.998 1.00 65.44 97 THR A O 1
ATOM 761 N N . THR A 1 98 ? 0.562 27.211 47.408 1.00 67.75 98 THR A N 1
ATOM 762 C CA . THR A 1 98 ? 0.053 27.280 48.793 1.00 67.75 98 THR A CA 1
ATOM 763 C C . THR A 1 98 ? -1.133 26.360 48.979 1.00 67.75 98 THR A C 1
ATOM 765 O O . THR A 1 98 ? -2.161 26.541 48.336 1.00 67.75 98 THR A O 1
ATOM 768 N N . TYR A 1 99 ? -0.992 25.375 49.863 1.00 73.88 99 TYR A N 1
ATOM 769 C CA . TYR A 1 99 ? -2.033 24.398 50.147 1.00 73.88 99 TYR A CA 1
ATOM 770 C C . TYR A 1 99 ? -2.816 24.819 51.385 1.00 73.88 99 TYR A C 1
ATOM 772 O O . TYR A 1 99 ? -2.271 24.907 52.484 1.00 73.88 99 TYR A O 1
ATOM 780 N N . THR A 1 100 ? -4.104 25.116 51.214 1.00 78.81 100 THR A N 1
ATOM 781 C CA . THR A 1 100 ? -5.003 25.406 52.340 1.00 78.81 100 THR A CA 1
ATOM 782 C C . THR A 1 100 ? -6.006 24.285 52.501 1.00 78.81 100 THR A C 1
ATOM 784 O O . THR A 1 100 ? -6.687 23.921 51.544 1.00 78.81 100 THR A O 1
ATOM 787 N N . CYS A 1 101 ? -6.140 23.807 53.734 1.00 83.81 101 CYS A N 1
ATOM 788 C CA . CYS A 1 101 ? -7.094 22.785 54.104 1.00 83.81 101 CYS A CA 1
ATOM 789 C C . CYS A 1 101 ? -8.100 23.294 55.133 1.00 83.81 101 CYS A C 1
ATOM 791 O O . CYS A 1 101 ? -7.794 24.142 55.970 1.00 83.81 101 CYS A O 1
ATOM 793 N N . MET A 1 102 ? -9.319 22.769 55.083 1.00 86.12 102 MET A N 1
ATOM 794 C CA . MET A 1 102 ? -10.344 22.984 56.103 1.00 86.12 102 MET A CA 1
ATOM 795 C C . MET A 1 102 ? -11.104 21.681 56.317 1.00 86.12 102 MET A C 1
ATOM 797 O O . MET A 1 102 ? -11.564 21.073 55.354 1.00 86.12 102 MET A O 1
ATOM 801 N N . VAL A 1 103 ? -11.247 21.269 57.577 1.00 85.00 103 VAL A N 1
ATOM 802 C CA . VAL A 1 103 ? -12.092 20.130 57.952 1.00 85.00 103 VAL A CA 1
ATOM 803 C C . VAL A 1 103 ? -13.472 20.658 58.317 1.00 85.00 103 VAL A C 1
ATOM 805 O O . VAL A 1 103 ? -13.587 21.556 59.154 1.00 85.00 103 VAL A O 1
ATOM 808 N N . VAL A 1 104 ? -14.508 20.103 57.699 1.00 86.31 104 VAL A N 1
ATOM 809 C CA . VAL A 1 104 ? -15.911 20.358 58.034 1.00 86.31 104 VAL A CA 1
ATOM 810 C C . VAL A 1 104 ? -16.566 19.069 58.515 1.00 86.31 104 VAL A C 1
ATOM 812 O O . VAL A 1 104 ? -16.173 17.970 58.123 1.00 86.31 104 VAL A O 1
ATOM 815 N N . GLU A 1 105 ? -17.563 19.205 59.376 1.00 83.50 105 GLU A N 1
ATOM 816 C CA . GLU A 1 105 ? -18.390 18.091 59.831 1.00 83.50 105 GLU A CA 1
ATOM 817 C C . GLU A 1 105 ? -19.527 17.858 58.826 1.00 83.50 105 GLU A C 1
ATOM 819 O O . GLU A 1 105 ? -20.140 18.808 58.329 1.00 83.50 105 GLU A O 1
ATOM 824 N N . VAL A 1 106 ? -19.794 16.595 58.495 1.00 83.88 106 VAL A N 1
ATOM 825 C CA . VAL A 1 106 ? -20.980 16.214 57.719 1.00 83.88 106 VAL A CA 1
ATOM 826 C C . VAL A 1 106 ? -22.214 16.499 58.586 1.00 83.88 106 VAL A C 1
ATOM 828 O O . VAL A 1 106 ? -22.209 16.103 59.750 1.00 83.88 106 VAL A O 1
ATOM 831 N N . PRO A 1 107 ? -23.277 17.149 58.065 1.00 81.19 107 PRO A N 1
ATOM 832 C CA . PRO A 1 107 ? -24.483 17.424 58.848 1.00 81.19 107 PRO A CA 1
ATOM 833 C C . PRO A 1 107 ? -25.008 16.175 59.570 1.00 81.19 107 PRO A C 1
ATOM 835 O O . PRO A 1 107 ? -24.969 15.083 59.001 1.00 81.19 107 PRO A O 1
ATOM 838 N N . GLU A 1 108 ? -25.509 16.323 60.803 1.00 68.50 108 GLU A N 1
ATOM 839 C CA . GLU A 1 108 ? -25.953 15.177 61.608 1.00 68.50 108 GLU A CA 1
ATOM 840 C C . GLU A 1 108 ? -27.120 14.451 60.918 1.00 68.50 108 GLU A C 1
ATOM 842 O O . GLU A 1 108 ? -28.257 14.925 60.870 1.00 68.50 108 GLU A O 1
ATOM 847 N N . MET A 1 109 ? -26.811 13.291 60.341 1.00 70.25 109 MET A N 1
ATOM 848 C CA . MET A 1 109 ? -27.690 12.533 59.459 1.00 70.25 109 MET A CA 1
ATOM 849 C C . MET A 1 109 ? -27.612 11.033 59.771 1.00 70.25 109 MET A C 1
ATOM 851 O O . MET A 1 109 ? -26.666 10.533 60.385 1.00 70.25 109 MET A O 1
ATOM 855 N N . GLU A 1 110 ? -28.628 10.292 59.330 1.00 80.81 110 GLU A N 1
ATOM 856 C CA . GLU A 1 110 ? -28.523 8.838 59.155 1.00 80.81 110 GLU A CA 1
ATOM 857 C C . GLU A 1 110 ? -27.531 8.512 58.019 1.00 80.81 110 GLU A C 1
ATOM 859 O O . GLU A 1 110 ? -26.987 9.420 57.390 1.00 80.81 110 GLU A O 1
ATOM 864 N N . ASP A 1 111 ? -27.263 7.238 57.735 1.00 86.12 111 ASP A N 1
ATOM 865 C CA . ASP A 1 111 ? -26.396 6.887 56.603 1.00 86.12 111 ASP A CA 1
ATOM 866 C C . ASP A 1 111 ? -27.063 7.303 55.274 1.00 86.12 111 ASP A C 1
ATOM 868 O O . ASP A 1 111 ? -28.183 6.888 54.979 1.00 86.12 111 ASP A O 1
ATOM 872 N N . HIS A 1 112 ? -26.369 8.106 54.466 1.00 90.44 112 HIS A N 1
ATOM 873 C CA . HIS A 1 112 ? -26.788 8.557 53.132 1.00 90.44 112 HIS A CA 1
ATOM 874 C C . HIS A 1 112 ? -25.688 8.257 52.108 1.00 90.44 112 HIS A C 1
ATOM 876 O O . HIS A 1 112 ? -24.513 8.157 52.463 1.00 90.44 112 HIS A O 1
ATOM 882 N N . HIS A 1 113 ? -26.033 8.174 50.820 1.00 91.50 113 HIS A N 1
ATOM 883 C CA . HIS A 1 113 ? -25.029 8.116 49.749 1.00 91.50 113 HIS A CA 1
ATOM 884 C C . HIS A 1 113 ? -24.863 9.476 49.086 1.00 91.50 113 HIS A C 1
ATOM 886 O O . HIS A 1 113 ? -25.836 10.061 48.614 1.00 91.50 113 HIS A O 1
ATOM 892 N N . MET A 1 114 ? -23.622 9.946 49.003 1.00 90.75 114 MET A N 1
ATOM 893 C CA . MET A 1 114 ? -23.200 10.994 48.084 1.00 90.75 114 MET A CA 1
ATOM 894 C C . MET A 1 114 ? -23.247 10.454 46.651 1.00 90.75 114 MET A C 1
ATOM 896 O O . MET A 1 114 ? -22.699 9.390 46.351 1.00 90.75 114 MET A O 1
ATOM 900 N N . VAL A 1 115 ? -23.919 11.195 45.772 1.00 89.69 115 VAL A N 1
ATOM 901 C CA . VAL A 1 115 ? -24.272 10.763 44.410 1.00 89.69 115 VAL A CA 1
ATOM 902 C C . VAL A 1 115 ? -23.742 11.675 43.310 1.00 89.69 115 VAL A C 1
ATOM 904 O O . VAL A 1 115 ? -23.657 11.243 42.163 1.00 89.69 115 VAL A O 1
ATOM 907 N N . ALA A 1 116 ? -23.365 12.908 43.646 1.00 89.06 116 ALA A N 1
ATOM 908 C CA . ALA A 1 116 ? -22.632 13.809 42.766 1.00 89.06 116 ALA A CA 1
ATOM 909 C C . ALA A 1 116 ? -21.900 14.881 43.588 1.00 89.06 116 ALA A C 1
ATOM 911 O O . ALA A 1 116 ? -22.265 15.160 44.734 1.00 89.06 116 ALA A O 1
ATOM 912 N N . ASN A 1 117 ? -20.910 15.528 42.981 1.00 88.81 117 ASN A N 1
ATOM 913 C CA . ASN A 1 117 ? -20.361 16.795 43.455 1.00 88.81 117 ASN A CA 1
ATOM 914 C C . ASN A 1 117 ? -20.427 17.854 42.346 1.00 88.81 117 ASN A C 1
ATOM 916 O O . ASN A 1 117 ? -20.545 17.535 41.163 1.00 88.81 117 ASN A O 1
ATOM 920 N N . LYS A 1 118 ? -20.384 19.132 42.730 1.00 87.81 118 LYS A N 1
ATOM 921 C CA . LYS A 1 118 ? -20.236 20.242 41.784 1.00 87.81 118 LYS A CA 1
ATOM 922 C C . LYS A 1 118 ? -19.366 21.352 42.380 1.00 87.81 118 LYS A C 1
ATOM 924 O O . LYS A 1 118 ? -19.647 21.772 43.504 1.00 87.81 118 LYS A O 1
ATOM 929 N N . PRO A 1 119 ? -18.367 21.873 41.649 1.00 86.75 119 PRO A N 1
ATOM 930 C CA . PRO A 1 119 ? -17.586 23.029 42.081 1.00 86.75 119 PRO A CA 1
ATOM 931 C C . PRO A 1 119 ? -18.461 24.274 42.302 1.00 86.75 119 PRO A C 1
ATOM 933 O O . PRO A 1 119 ? -19.403 24.541 41.552 1.00 86.75 119 PRO A O 1
ATOM 936 N N . LEU A 1 120 ? -18.116 25.057 43.321 1.00 87.56 120 LEU A N 1
ATOM 937 C CA . LEU A 1 120 ? -18.659 26.379 43.627 1.00 87.56 120 LEU A CA 1
ATOM 938 C C . LEU A 1 120 ? -17.496 27.371 43.624 1.00 87.56 120 LEU A C 1
ATOM 940 O O . LEU A 1 120 ? -16.858 27.573 44.655 1.00 87.56 120 LEU A O 1
ATOM 944 N N . ILE A 1 121 ? -17.186 27.934 42.459 1.00 83.31 121 ILE A N 1
ATOM 945 C CA . ILE A 1 121 ? -15.981 28.746 42.281 1.00 83.31 121 ILE A CA 1
ATOM 946 C C . ILE A 1 121 ? -16.307 30.231 42.431 1.00 83.31 121 ILE A C 1
ATOM 948 O O . ILE A 1 121 ? -17.242 30.722 41.802 1.00 83.31 121 ILE A O 1
ATOM 952 N N . ASP A 1 122 ? -15.536 30.922 43.271 1.00 82.50 122 ASP A N 1
ATOM 953 C CA . ASP A 1 122 ? -15.551 32.384 43.418 1.00 82.50 122 ASP A CA 1
ATOM 954 C C . ASP A 1 122 ? -14.497 33.035 42.512 1.00 82.50 122 ASP A C 1
ATOM 956 O O . ASP A 1 122 ? -14.787 34.010 41.822 1.00 82.50 122 ASP A O 1
ATOM 960 N N . ASN A 1 123 ? -13.282 32.472 42.470 1.00 73.88 123 ASN A N 1
ATOM 961 C CA . ASN A 1 123 ? -12.162 33.063 41.744 1.00 73.88 123 ASN A CA 1
ATOM 962 C C . ASN A 1 123 ? -11.343 32.022 40.958 1.00 73.88 123 ASN A C 1
ATOM 964 O O . ASN A 1 123 ? -10.380 31.430 41.451 1.00 73.88 123 ASN A O 1
ATOM 968 N N . GLU A 1 124 ? -11.703 31.847 39.684 1.00 69.69 124 GLU A N 1
ATOM 969 C CA . GLU A 1 124 ? -11.033 30.935 38.742 1.00 69.69 124 GLU A CA 1
ATOM 970 C C . GLU A 1 124 ? -9.548 31.284 38.503 1.00 69.69 124 GLU A C 1
ATOM 972 O O . GLU A 1 124 ? -8.766 30.405 38.157 1.00 69.69 124 GLU A O 1
ATOM 977 N N . ASN A 1 125 ? -9.119 32.531 38.748 1.00 63.81 125 ASN A N 1
ATOM 978 C CA . ASN A 1 125 ? -7.741 32.978 38.486 1.00 63.81 125 ASN A CA 1
ATOM 979 C C . ASN A 1 125 ? -6.718 32.518 39.540 1.00 63.81 125 ASN A C 1
ATOM 981 O O . ASN A 1 125 ? -5.512 32.627 39.313 1.00 63.81 125 ASN A O 1
ATOM 985 N N . VAL A 1 126 ? -7.173 32.068 40.715 1.00 68.19 126 VAL A N 1
ATOM 986 C CA . VAL A 1 126 ? -6.288 31.660 41.825 1.00 68.19 126 VAL A CA 1
ATOM 987 C C . VAL A 1 126 ? -6.392 30.193 42.186 1.00 68.19 126 VAL A C 1
ATOM 989 O O . VAL A 1 126 ? -5.454 29.671 42.771 1.00 68.19 126 VAL A O 1
ATOM 992 N N . MET A 1 127 ? -7.509 29.533 41.888 1.00 69.44 127 MET A N 1
ATOM 993 C CA . MET A 1 127 ? -7.772 28.181 42.362 1.00 69.44 127 MET A CA 1
ATOM 994 C C . MET A 1 127 ? -7.485 27.151 41.266 1.00 69.44 127 MET A C 1
ATOM 996 O O . MET A 1 127 ? -8.111 27.130 40.211 1.00 69.44 127 MET A O 1
ATOM 1000 N N . HIS A 1 128 ? -6.556 26.251 41.570 1.00 70.12 128 HIS A N 1
ATOM 1001 C CA . HIS A 1 128 ? -6.021 25.280 40.620 1.00 70.12 128 HIS A CA 1
ATOM 1002 C C . HIS A 1 128 ? -6.650 23.873 40.726 1.00 70.12 128 HIS A C 1
ATOM 1004 O O . HIS A 1 128 ? -6.924 23.229 39.716 1.00 70.12 128 HIS A O 1
ATOM 1010 N N . HIS A 1 129 ? -6.917 23.385 41.936 1.00 72.69 129 HIS A N 1
ATOM 1011 C CA . HIS A 1 129 ? -7.756 22.207 42.151 1.00 72.69 129 HIS A CA 1
ATOM 1012 C C . HIS A 1 129 ? -8.435 22.273 43.518 1.00 72.69 129 HIS A C 1
ATOM 1014 O O . HIS A 1 129 ? -8.008 23.017 44.405 1.00 72.69 129 HIS A O 1
ATOM 1020 N N . LEU A 1 130 ? -9.502 21.492 43.662 1.00 78.12 130 LEU A N 1
ATOM 1021 C CA . LEU A 1 130 ? -10.299 21.381 44.869 1.00 78.12 130 LEU A CA 1
ATOM 1022 C C . LEU A 1 130 ? -10.567 19.898 45.140 1.00 78.12 130 LEU A C 1
ATOM 1024 O O . LEU A 1 130 ? -11.259 19.231 44.373 1.00 78.12 130 LEU A O 1
ATOM 1028 N N . LEU A 1 131 ? -9.992 19.377 46.221 1.00 82.44 131 LEU A N 1
ATOM 1029 C CA . LEU A 1 131 ? -10.126 17.970 46.616 1.00 82.44 131 LEU A CA 1
ATOM 1030 C C . LEU A 1 131 ? -10.971 17.891 47.880 1.00 82.44 131 LEU A C 1
ATOM 1032 O O . LEU A 1 131 ? -10.791 18.720 48.772 1.00 82.44 131 LEU A O 1
ATOM 1036 N N . VAL A 1 132 ? -11.852 16.897 47.983 1.00 86.75 132 VAL A N 1
ATOM 1037 C CA . VAL A 1 132 ? -12.558 16.568 49.226 1.00 86.75 132 VAL A CA 1
ATOM 1038 C C . VAL A 1 132 ? -12.246 15.138 49.639 1.00 86.75 132 VAL A C 1
ATOM 1040 O O . VAL A 1 132 ? -12.622 14.173 48.969 1.00 86.75 132 VAL A O 1
ATOM 1043 N N . TYR A 1 133 ? -11.574 15.027 50.781 1.00 85.50 133 TYR A N 1
ATOM 1044 C CA . TYR A 1 133 ? -11.242 13.769 51.431 1.00 85.50 133 TYR A CA 1
ATOM 1045 C C . TYR A 1 133 ? -12.272 13.432 52.509 1.00 85.50 133 TYR A C 1
ATOM 1047 O O . TYR A 1 133 ? -12.608 14.285 53.331 1.00 85.50 133 TYR A O 1
ATOM 1055 N N . GLY A 1 134 ? -12.744 12.191 52.530 1.00 86.50 134 GLY A N 1
ATOM 1056 C CA . GLY A 1 134 ? -13.557 11.631 53.599 1.00 86.50 134 GLY A CA 1
ATOM 1057 C C . GLY A 1 134 ? -12.704 11.086 54.744 1.00 86.50 134 GLY A C 1
ATOM 1058 O O . GLY A 1 134 ? -11.633 10.513 54.532 1.00 86.50 134 GLY A O 1
ATOM 1059 N N . CYS A 1 135 ? -13.199 11.244 55.971 1.00 83.44 135 CYS A N 1
ATOM 1060 C CA . CYS A 1 135 ? -12.603 10.667 57.175 1.00 83.44 135 CYS A CA 1
ATOM 1061 C C . CYS A 1 135 ? -13.668 9.910 57.983 1.00 83.44 135 CYS A C 1
ATOM 1063 O O . CYS A 1 135 ? -14.729 10.459 58.300 1.00 83.44 135 CYS A O 1
ATOM 1065 N N . GLN A 1 136 ? -13.386 8.641 58.292 1.00 74.69 136 GLN A N 1
ATOM 1066 C CA . GLN A 1 136 ? -14.261 7.770 59.092 1.00 74.69 136 GLN A CA 1
ATOM 1067 C C . GLN A 1 136 ? -14.045 7.978 60.603 1.00 74.69 136 GLN A C 1
ATOM 1069 O O . GLN A 1 136 ? -14.986 7.886 61.391 1.00 74.69 136 GLN A O 1
ATOM 1074 N N . GLU A 1 137 ? -12.812 8.301 61.005 1.00 73.38 137 GLU A N 1
ATOM 1075 C CA . GLU A 1 137 ? -12.433 8.582 62.394 1.00 73.38 137 GLU A CA 1
ATOM 1076 C C . GLU A 1 137 ? -12.663 10.059 62.781 1.00 73.38 137 GLU A C 1
ATOM 1078 O O . GLU A 1 137 ? -12.832 10.946 61.934 1.00 73.38 137 GLU A O 1
ATOM 1083 N N . GLU A 1 138 ? -12.672 10.339 64.087 1.00 68.19 138 GLU A N 1
ATOM 1084 C CA . GLU A 1 138 ? -12.723 11.708 64.609 1.00 68.19 138 GLU A CA 1
ATOM 1085 C C . GLU A 1 138 ? -11.395 12.437 64.372 1.00 68.19 138 GLU A C 1
ATOM 1087 O O . GLU A 1 138 ? -10.315 11.930 64.682 1.00 68.19 138 GLU A O 1
ATOM 1092 N N . VAL A 1 139 ? -11.468 13.656 63.835 1.00 71.62 139 VAL A N 1
ATOM 1093 C CA . VAL A 1 139 ? -10.287 14.476 63.553 1.00 71.62 139 VAL A CA 1
ATOM 1094 C C . VAL A 1 139 ? -10.068 15.452 64.708 1.00 71.62 139 VAL A C 1
ATOM 1096 O O . VAL A 1 139 ? -10.934 16.264 65.016 1.00 71.62 139 VAL A O 1
ATOM 1099 N N . SER A 1 140 ? -8.883 15.440 65.320 1.00 66.50 140 SER A N 1
ATOM 1100 C CA . SER A 1 140 ? -8.519 16.287 66.473 1.00 66.50 140 SER A CA 1
ATOM 1101 C C . SER A 1 140 ? -8.275 17.774 66.139 1.00 66.50 140 SER A C 1
ATOM 1103 O O . SER A 1 140 ? -7.590 18.486 66.877 1.00 66.50 140 SER A O 1
ATOM 1105 N N . MET A 1 141 ? -8.818 18.257 65.020 1.00 70.19 141 MET A N 1
ATOM 1106 C CA . MET A 1 141 ? -8.633 19.614 64.502 1.00 70.19 141 MET A CA 1
ATOM 1107 C C . MET A 1 141 ? -9.852 20.502 64.764 1.00 70.19 141 MET A C 1
ATOM 1109 O O . MET A 1 141 ? -10.959 20.032 65.008 1.00 70.19 141 MET A O 1
ATOM 1113 N N . LYS A 1 142 ? -9.657 21.822 64.683 1.00 75.62 142 LYS A N 1
ATOM 1114 C CA . LYS A 1 142 ? -10.767 22.778 64.741 1.00 75.62 142 LYS A CA 1
ATOM 1115 C C . LYS A 1 142 ? -11.569 22.728 63.437 1.00 75.62 142 LYS A C 1
ATOM 1117 O O . LYS A 1 142 ? -11.032 22.980 62.360 1.00 75.62 142 LYS A O 1
ATOM 1122 N N . LEU A 1 143 ? -12.857 22.427 63.563 1.00 79.62 143 LEU A N 1
ATOM 1123 C CA . LEU A 1 143 ? -13.808 22.424 62.455 1.00 79.62 143 LEU A CA 1
ATOM 1124 C C . LEU A 1 143 ? -14.011 23.839 61.897 1.00 79.62 143 LEU A C 1
ATOM 1126 O O . LEU A 1 143 ? -13.989 24.821 62.642 1.00 79.62 143 LEU A O 1
ATOM 1130 N N . ASN A 1 144 ? -14.236 23.934 60.586 1.00 80.44 144 ASN A N 1
ATOM 1131 C CA . ASN A 1 144 ? -14.525 25.167 59.844 1.00 80.44 144 ASN A CA 1
ATOM 1132 C C . ASN A 1 144 ? -13.446 26.271 59.946 1.00 80.44 144 ASN A C 1
ATOM 1134 O O . ASN A 1 144 ? -13.700 27.420 59.581 1.00 80.44 144 ASN A O 1
ATOM 1138 N N . THR A 1 145 ? -12.233 25.952 60.415 1.00 82.88 145 THR A N 1
ATOM 1139 C CA . THR A 1 145 ? -11.093 26.883 60.416 1.00 82.88 145 THR A CA 1
ATOM 1140 C C . THR A 1 145 ? -10.058 26.463 59.373 1.00 82.88 145 THR A C 1
ATOM 1142 O O . THR A 1 145 ? -9.487 25.381 59.520 1.00 82.88 145 THR A O 1
ATOM 1145 N N . PRO A 1 146 ? -9.779 27.287 58.345 1.00 84.12 146 PRO A N 1
ATOM 1146 C CA . PRO A 1 146 ? -8.738 26.987 57.367 1.00 84.12 146 PRO A CA 1
ATOM 1147 C C . PRO A 1 146 ? -7.336 27.037 57.984 1.00 84.12 146 PRO A C 1
ATOM 1149 O O . PRO A 1 146 ? -7.023 27.952 58.748 1.00 84.12 146 PRO A O 1
ATOM 1152 N N . TYR A 1 147 ? -6.486 26.088 57.606 1.00 82.50 147 TYR A N 1
ATOM 1153 C CA . TYR A 1 147 ? -5.078 25.986 57.990 1.00 82.50 147 TYR A CA 1
ATOM 1154 C C . TYR A 1 147 ? -4.220 25.626 56.770 1.00 82.50 147 TYR A C 1
ATOM 1156 O O . TYR A 1 147 ? -4.738 25.228 55.728 1.00 82.50 147 TYR A O 1
ATOM 1164 N N . GLU A 1 148 ? -2.908 25.799 56.882 1.00 77.94 148 GLU A N 1
ATOM 1165 C CA . GLU A 1 148 ? -1.954 25.430 55.834 1.00 77.94 148 GLU A CA 1
ATOM 1166 C C . GLU A 1 148 ? -1.570 23.946 55.950 1.00 77.94 148 GLU A C 1
ATOM 1168 O O . GLU A 1 148 ? -1.369 23.443 57.058 1.00 77.94 148 GLU A O 1
ATOM 1173 N N . CYS A 1 149 ? -1.518 23.234 54.825 1.00 75.50 149 CYS A N 1
ATOM 1174 C CA . CYS A 1 149 ? -1.382 21.775 54.763 1.00 75.50 149 CYS A CA 1
ATOM 1175 C C . CYS A 1 149 ? -0.402 21.324 53.660 1.00 75.50 149 CYS A C 1
ATOM 1177 O O . CYS A 1 149 ? 0.311 22.136 53.078 1.00 75.50 149 CYS A O 1
ATOM 1179 N N . GLY A 1 150 ? -0.325 20.014 53.401 1.00 69.25 150 GLY A N 1
ATOM 1180 C CA . GLY A 1 150 ? 0.379 19.453 52.242 1.00 69.25 150 GLY A CA 1
ATOM 1181 C C . GLY A 1 150 ? -0.589 19.101 51.107 1.00 69.25 150 GLY A C 1
ATOM 1182 O O . GLY A 1 150 ? -1.699 19.623 51.045 1.00 69.25 150 GLY A O 1
ATOM 1183 N N . MET A 1 151 ? -0.197 18.161 50.236 1.00 63.69 151 MET A N 1
ATOM 1184 C CA . MET A 1 151 ? -1.145 17.560 49.281 1.00 63.69 151 MET A CA 1
ATOM 1185 C C . MET A 1 151 ? -2.292 16.840 50.007 1.00 63.69 151 MET A C 1
ATOM 1187 O O . MET A 1 151 ? -3.458 17.062 49.695 1.00 63.69 151 MET A O 1
ATOM 1191 N N . GLU A 1 152 ? -1.967 16.039 51.024 1.00 64.50 152 GLU A N 1
ATOM 1192 C CA . GLU A 1 152 ? -2.958 15.440 51.922 1.00 64.50 152 GLU A CA 1
ATOM 1193 C C . GLU A 1 152 ? -3.401 16.449 52.989 1.00 64.50 152 GLU A C 1
ATOM 1195 O O . GLU A 1 152 ? -2.575 17.134 53.601 1.00 64.50 152 GLU A O 1
ATOM 1200 N N . ALA A 1 153 ? -4.711 16.512 53.243 1.00 64.75 153 ALA A N 1
ATOM 1201 C CA . ALA A 1 153 ? -5.267 17.455 54.206 1.00 64.75 153 ALA A CA 1
ATOM 1202 C C . ALA A 1 153 ? -4.982 17.058 55.661 1.00 64.75 153 ALA A C 1
ATOM 1204 O O . ALA A 1 153 ? -4.561 17.888 56.464 1.00 64.75 153 ALA A O 1
ATOM 1205 N N . THR A 1 154 ? -5.153 15.776 55.993 1.00 69.44 154 THR A N 1
ATOM 1206 C CA . THR A 1 154 ? -4.704 15.183 57.259 1.00 69.44 154 THR A CA 1
ATOM 1207 C C . THR A 1 154 ? -4.280 13.733 57.026 1.00 69.44 154 THR A C 1
ATOM 1209 O O . THR A 1 154 ? -4.781 13.067 56.124 1.00 69.44 154 THR A O 1
ATOM 1212 N N . ALA A 1 155 ? -3.430 13.192 57.903 1.00 65.56 155 ALA A N 1
ATOM 1213 C CA . ALA A 1 155 ? -3.018 11.788 57.829 1.00 65.56 155 ALA A CA 1
ATOM 1214 C C . ALA A 1 155 ? -4.166 10.772 58.052 1.00 65.56 155 ALA A C 1
ATOM 1216 O O . ALA A 1 155 ? -3.985 9.590 57.739 1.00 65.56 155 ALA A O 1
ATOM 1217 N N . SER A 1 156 ? -5.308 11.218 58.600 1.00 71.38 156 SER A N 1
ATOM 1218 C CA . SER A 1 156 ? -6.510 10.420 58.900 1.00 71.38 156 SER A CA 1
ATOM 1219 C C . SER A 1 156 ? -7.628 10.536 57.850 1.00 71.38 156 SER A C 1
ATOM 1221 O O . SER A 1 156 ? -8.578 9.759 57.893 1.00 71.38 156 SER A O 1
ATOM 1223 N N . CYS A 1 157 ? -7.524 11.470 56.901 1.00 76.44 157 CYS A N 1
ATOM 1224 C CA . CYS A 1 157 ? -8.497 11.692 55.830 1.00 76.44 157 CYS A CA 1
ATOM 1225 C C . CYS A 1 157 ? -7.854 11.332 54.481 1.00 76.44 157 CYS A C 1
ATOM 1227 O O . CYS A 1 157 ? -7.305 12.199 53.804 1.00 76.44 157 CYS A O 1
ATOM 1229 N N . ARG A 1 158 ? -7.867 10.042 54.117 1.00 73.62 158 ARG A N 1
ATOM 1230 C CA . ARG A 1 158 ? -7.154 9.518 52.930 1.00 73.62 158 ARG A CA 1
ATOM 1231 C C . ARG A 1 158 ? -8.053 9.225 51.732 1.00 73.62 158 ARG A C 1
ATOM 1233 O O . ARG A 1 158 ? -7.572 9.194 50.601 1.00 73.62 158 ARG A O 1
ATOM 1240 N N . ASP A 1 159 ? -9.346 9.030 51.963 1.00 82.62 159 ASP A N 1
ATOM 1241 C CA . ASP A 1 159 ? -10.272 8.600 50.922 1.00 82.62 159 ASP A CA 1
ATOM 1242 C C . ASP A 1 159 ? -10.745 9.812 50.119 1.00 82.62 159 ASP A C 1
ATOM 1244 O O . ASP A 1 159 ? -11.528 10.621 50.607 1.00 82.62 159 ASP A O 1
ATOM 1248 N N . LEU A 1 160 ? -10.269 9.974 48.884 1.00 83.50 160 LEU A N 1
ATOM 1249 C CA . LEU A 1 160 ? -10.753 11.034 47.997 1.00 83.50 160 LEU A CA 1
ATOM 1250 C C . LEU A 1 160 ? -12.162 10.688 47.506 1.00 83.50 160 LEU A C 1
ATOM 1252 O O . LEU A 1 160 ? -12.329 9.735 46.745 1.00 83.50 160 LEU A O 1
ATOM 1256 N N . ILE A 1 161 ? -13.157 11.475 47.918 1.00 86.56 161 ILE A N 1
ATOM 1257 C CA . ILE A 1 161 ? -14.573 11.257 47.570 1.00 86.56 161 ILE A CA 1
ATOM 1258 C C . ILE A 1 161 ? -15.150 12.340 46.649 1.00 86.56 161 ILE A C 1
ATOM 1260 O O . ILE A 1 161 ? -16.289 12.233 46.193 1.00 86.56 161 ILE A O 1
ATOM 1264 N N . GLY A 1 162 ? -14.378 13.391 46.372 1.00 84.31 162 GLY A N 1
ATOM 1265 C CA . GLY A 1 162 ? -14.701 14.350 45.328 1.00 84.31 162 GLY A CA 1
ATOM 1266 C C . GLY A 1 162 ? -13.466 15.062 44.794 1.00 84.31 162 GLY A C 1
ATOM 1267 O O . GLY A 1 162 ? -12.650 15.566 45.569 1.00 84.31 162 GLY A O 1
ATOM 1268 N N . LEU A 1 163 ? -13.355 15.095 43.471 1.00 80.19 163 LEU A N 1
ATOM 1269 C CA . LEU A 1 163 ? -12.273 15.704 42.712 1.00 80.19 163 LEU A CA 1
ATOM 1270 C C . LEU A 1 163 ? -12.820 16.833 41.839 1.00 80.19 163 LEU A C 1
ATOM 1272 O O . LEU A 1 163 ? -13.704 16.623 41.010 1.00 80.19 163 LEU A O 1
ATOM 1276 N N . TRP A 1 164 ? -12.224 18.015 41.954 1.00 81.88 164 TRP A N 1
ATOM 1277 C CA . TRP A 1 164 ? -12.333 19.050 40.940 1.00 81.88 164 TRP A CA 1
ATOM 1278 C C . TRP A 1 164 ? -10.954 19.594 40.569 1.00 81.88 164 TRP A C 1
ATOM 1280 O O . TRP A 1 164 ? -10.104 19.853 41.420 1.00 81.88 164 TRP A O 1
ATOM 1290 N N . VAL A 1 165 ? -10.760 19.792 39.273 1.00 72.19 165 VAL A N 1
ATOM 1291 C CA . VAL A 1 165 ? -9.573 20.373 38.631 1.00 72.19 165 VAL A CA 1
ATOM 1292 C C . VAL A 1 165 ? -10.026 21.375 37.568 1.00 72.19 165 VAL A C 1
ATOM 1294 O O . VAL A 1 165 ? -11.165 21.275 37.090 1.00 72.19 165 VAL A O 1
ATOM 1297 N N . VAL A 1 166 ? -9.159 22.315 37.169 1.00 68.19 166 VAL A N 1
ATOM 1298 C CA . VAL A 1 166 ? -9.460 23.273 36.084 1.00 68.19 166 VAL A CA 1
ATOM 1299 C C . VAL A 1 166 ? -10.054 22.549 34.864 1.00 68.19 166 VAL A C 1
ATOM 1301 O O . VAL A 1 166 ? -9.643 21.445 34.511 1.00 68.19 166 VAL A O 1
ATOM 1304 N N . GLY A 1 167 ? -11.089 23.144 34.267 1.00 63.56 167 GLY A N 1
ATOM 1305 C CA . GLY A 1 167 ? -11.826 22.585 33.129 1.00 63.56 167 GLY A CA 1
ATOM 1306 C C . GLY A 1 167 ? -12.963 21.623 33.501 1.00 63.56 167 GLY A C 1
ATOM 1307 O O . GLY A 1 167 ? -14.020 21.669 32.863 1.00 63.56 167 GLY A O 1
ATOM 1308 N N . SER A 1 168 ? -12.812 20.814 34.557 1.00 68.69 168 SER A N 1
ATOM 1309 C CA . SER A 1 168 ? -13.838 19.842 34.975 1.00 68.69 168 SER A CA 1
ATOM 1310 C C . SER A 1 168 ? -15.124 20.519 35.490 1.00 68.69 168 SER A C 1
ATOM 1312 O O . SER A 1 168 ? -15.105 21.659 35.963 1.00 68.69 168 SER A O 1
ATOM 1314 N N . LYS A 1 169 ? -16.278 19.844 35.379 1.00 72.94 169 LYS A N 1
ATOM 1315 C CA . LYS A 1 169 ? -17.605 20.414 35.723 1.00 72.94 169 LYS A CA 1
ATOM 1316 C C . LYS A 1 169 ? -18.255 19.811 36.980 1.00 72.94 169 LYS A C 1
ATOM 1318 O O . LYS A 1 169 ? -19.378 20.192 37.315 1.00 72.94 169 LYS A O 1
ATOM 1323 N N . GLY A 1 170 ? -17.531 18.948 37.694 1.00 77.94 170 GLY A N 1
ATOM 1324 C CA . GLY A 1 170 ? -18.031 18.108 38.788 1.00 77.94 170 GLY A CA 1
ATOM 1325 C C . GLY A 1 170 ? -18.155 16.641 38.368 1.00 77.94 170 GLY A C 1
ATOM 1326 O O . GLY A 1 170 ? -17.993 16.312 37.193 1.00 77.94 170 GLY A O 1
ATOM 1327 N N . GLU A 1 171 ? -18.438 15.768 39.330 1.00 80.44 171 GLU A N 1
ATOM 1328 C CA . GLU A 1 171 ? -18.504 14.318 39.138 1.00 80.44 171 GLU A CA 1
ATOM 1329 C C . GLU A 1 171 ? -19.900 13.768 39.456 1.00 80.44 171 GLU A C 1
ATOM 1331 O O . GLU A 1 171 ? -20.540 14.169 40.430 1.00 80.44 171 GLU A O 1
ATOM 1336 N N . CYS A 1 172 ? -20.351 12.787 38.672 1.00 83.88 172 CYS A N 1
ATOM 1337 C CA . CYS A 1 172 ? -21.619 12.082 38.871 1.00 83.88 172 CYS A CA 1
ATOM 1338 C C . CYS A 1 172 ? -21.357 10.595 39.143 1.00 83.88 172 CYS A C 1
ATOM 1340 O O . CYS A 1 172 ? -20.699 9.924 38.347 1.00 83.88 172 CYS A O 1
ATOM 1342 N N . MET A 1 173 ? -21.889 10.068 40.247 1.00 84.56 173 MET A N 1
ATOM 1343 C CA . MET A 1 173 ? -21.672 8.680 40.664 1.00 84.56 173 MET A CA 1
ATOM 1344 C C . MET A 1 173 ? -22.666 7.737 39.980 1.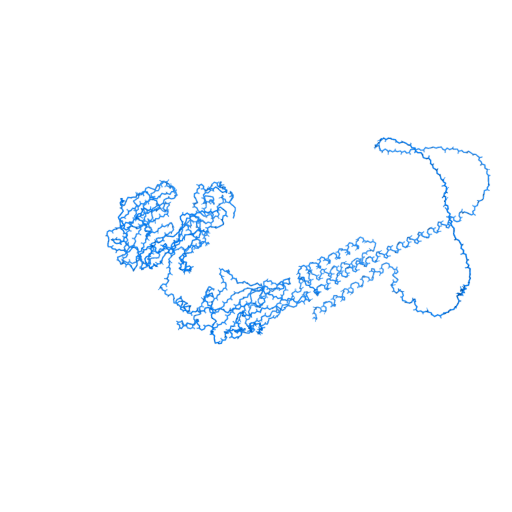00 84.56 173 MET A C 1
ATOM 1346 O O . MET A 1 173 ? -23.862 8.036 39.895 1.00 84.56 173 MET A O 1
ATOM 1350 N N . HIS A 1 174 ? -22.186 6.562 39.562 1.00 82.19 174 HIS A N 1
ATOM 1351 C CA . HIS A 1 174 ? -22.982 5.532 38.885 1.00 82.19 174 HIS A CA 1
ATOM 1352 C C . HIS A 1 174 ? -24.288 5.205 39.645 1.00 82.19 174 HIS A C 1
ATOM 1354 O O . HIS A 1 174 ? -24.224 5.049 40.862 1.00 82.19 174 HIS A O 1
ATOM 1360 N N . PRO A 1 175 ? -25.459 5.027 38.993 1.00 81.56 175 PRO A N 1
ATOM 1361 C CA . PRO A 1 175 ? -26.760 4.915 39.675 1.00 81.56 175 PRO A CA 1
ATOM 1362 C C . PRO A 1 175 ? -26.857 3.872 40.803 1.00 81.56 175 PRO A C 1
ATOM 1364 O O . PRO A 1 175 ? -27.651 4.040 41.725 1.00 81.56 175 PRO A O 1
ATOM 1367 N N . LYS A 1 176 ? -26.030 2.818 40.755 1.00 83.94 176 LYS A N 1
ATOM 1368 C CA . LYS A 1 176 ? -25.941 1.755 41.775 1.00 83.94 176 LYS A CA 1
ATOM 1369 C C . LYS A 1 176 ? -24.867 1.952 42.860 1.00 83.94 176 LYS A C 1
ATOM 1371 O O . LYS A 1 176 ? -24.821 1.147 43.782 1.00 83.94 176 LYS A O 1
ATOM 1376 N N . ALA A 1 177 ? -24.023 2.984 42.785 1.00 87.19 177 ALA A N 1
ATOM 1377 C CA . ALA A 1 177 ? -22.918 3.219 43.722 1.00 87.19 177 ALA A CA 1
ATOM 1378 C C . ALA A 1 177 ? -22.884 4.661 44.265 1.00 87.19 177 ALA A C 1
ATOM 1380 O O . ALA A 1 177 ? -23.284 5.597 43.573 1.00 87.19 177 ALA A O 1
ATOM 1381 N N . GLY A 1 178 ? -22.410 4.867 45.495 1.00 89.81 178 GLY A N 1
ATOM 1382 C CA . GLY A 1 178 ? -22.197 6.210 46.057 1.00 89.81 178 GLY A CA 1
ATOM 1383 C C . GLY A 1 178 ? -21.332 6.191 47.317 1.00 89.81 178 GLY A C 1
ATOM 1384 O O . GLY A 1 178 ? -21.224 5.155 47.967 1.00 89.81 178 GLY A O 1
ATOM 1385 N N . PHE A 1 179 ? -20.689 7.310 47.657 1.00 90.69 179 PHE A N 1
ATOM 1386 C CA . PHE A 1 179 ? -19.845 7.383 48.857 1.00 90.69 179 PHE A CA 1
ATOM 1387 C C . PHE A 1 179 ? -20.715 7.518 50.109 1.00 90.69 179 PHE A C 1
ATOM 1389 O O . PHE A 1 179 ? -21.598 8.377 50.164 1.00 90.69 179 PHE A O 1
ATOM 1396 N N . ARG A 1 180 ? -20.478 6.679 51.120 1.00 90.12 180 ARG A N 1
ATOM 1397 C CA . ARG A 1 180 ? -21.304 6.629 52.331 1.00 90.12 180 ARG A CA 1
ATOM 1398 C C . ARG A 1 180 ? -20.967 7.780 53.283 1.00 90.12 180 ARG A C 1
ATOM 1400 O O . ARG A 1 180 ? -19.849 7.872 53.781 1.00 90.12 180 ARG A O 1
ATOM 1407 N N . LEU A 1 181 ? -21.943 8.637 53.563 1.00 88.88 181 LEU A N 1
ATOM 1408 C CA . LEU A 1 181 ? -21.865 9.739 54.525 1.00 88.88 181 LEU A CA 1
ATOM 1409 C C . LEU A 1 181 ? -22.744 9.419 55.742 1.00 88.88 181 LEU A C 1
ATOM 1411 O O . LEU A 1 181 ? -23.841 8.893 55.567 1.00 88.88 181 LEU A O 1
ATOM 1415 N N . GLY A 1 182 ? -22.302 9.760 56.956 1.00 84.50 182 GLY A N 1
ATOM 1416 C CA . GLY A 1 182 ? -23.106 9.605 58.177 1.00 84.50 182 GLY A CA 1
ATOM 1417 C C . GLY A 1 182 ? -22.465 8.718 59.248 1.00 84.50 182 GLY A C 1
ATOM 1418 O O . GLY A 1 182 ? -21.244 8.650 59.377 1.00 84.50 182 GLY A O 1
ATOM 1419 N N . LYS A 1 183 ? -23.294 8.049 60.059 1.00 79.06 183 LYS A N 1
ATOM 1420 C CA . LYS A 1 183 ? -22.869 7.377 61.305 1.00 79.06 183 LYS A CA 1
ATOM 1421 C C . LYS A 1 183 ? -21.868 6.245 61.074 1.00 79.06 183 LYS A C 1
ATOM 1423 O O . LYS A 1 183 ? -20.912 6.141 61.849 1.00 79.06 183 LYS A O 1
ATOM 1428 N N . ASN A 1 184 ? -22.079 5.444 60.029 1.00 78.44 184 ASN A N 1
ATOM 1429 C CA . ASN A 1 184 ? -21.203 4.334 59.633 1.00 78.44 184 ASN A CA 1
ATOM 1430 C C . ASN A 1 184 ? -20.397 4.638 58.353 1.00 78.44 184 ASN A C 1
ATOM 1432 O O . ASN A 1 184 ? -19.919 3.716 57.697 1.00 78.44 184 ASN A O 1
ATOM 1436 N N . GLY A 1 185 ? -20.295 5.912 57.963 1.00 82.56 185 GLY A N 1
ATOM 1437 C CA . GLY A 1 185 ? -19.549 6.367 56.790 1.00 82.56 185 GLY A CA 1
ATOM 1438 C C . GLY A 1 185 ? -18.583 7.496 57.144 1.00 82.56 185 GLY A C 1
ATOM 1439 O O . GLY A 1 185 ? -18.103 7.593 58.274 1.00 82.56 185 GLY A O 1
ATOM 1440 N N . TYR A 1 186 ? -18.314 8.378 56.184 1.00 83.62 186 TYR A N 1
ATOM 1441 C CA . TYR A 1 186 ? -17.514 9.575 56.433 1.00 83.62 186 TYR A CA 1
ATOM 1442 C C . TYR A 1 186 ? -18.283 10.574 57.307 1.00 83.62 186 TYR A C 1
ATOM 1444 O O . TYR A 1 186 ? -19.432 10.920 57.012 1.00 83.62 186 TYR A O 1
ATOM 1452 N N . ARG A 1 187 ? -17.626 11.038 58.376 1.00 75.94 187 ARG A N 1
ATOM 1453 C CA . ARG A 1 187 ? -18.147 12.024 59.345 1.00 75.94 187 ARG A CA 1
ATOM 1454 C C . ARG A 1 187 ? -17.528 13.403 59.166 1.00 75.94 187 ARG A C 1
ATOM 1456 O O . ARG A 1 187 ? -18.172 14.413 59.428 1.00 75.94 187 ARG A O 1
ATOM 1463 N N . HIS A 1 188 ? -16.288 13.432 58.694 1.00 79.06 188 HIS A N 1
ATOM 1464 C CA . HIS A 1 188 ? -15.537 14.646 58.423 1.00 79.06 188 HIS A CA 1
ATOM 1465 C C . HIS A 1 188 ? -15.158 14.697 56.947 1.00 79.06 188 HIS A C 1
ATOM 1467 O O . HIS A 1 188 ? -14.855 13.663 56.346 1.00 79.06 188 HIS A O 1
ATOM 1473 N N . LEU A 1 189 ? -15.168 15.904 56.386 1.00 74.12 189 LEU A N 1
ATOM 1474 C CA . LEU A 1 189 ? -14.744 16.192 55.022 1.00 74.12 189 LEU A CA 1
ATOM 1475 C C . LEU A 1 189 ? -13.625 17.229 55.061 1.00 74.12 189 LEU A C 1
ATOM 1477 O O . LEU A 1 189 ? -13.813 18.325 55.587 1.00 74.12 189 LEU A O 1
ATOM 1481 N N . ALA A 1 190 ? -12.459 16.888 54.520 1.00 69.50 190 ALA A N 1
ATOM 1482 C CA . ALA A 1 190 ? -11.315 17.785 54.455 1.00 69.50 190 ALA A CA 1
ATOM 1483 C C . ALA A 1 190 ? -11.160 18.325 53.029 1.00 69.50 190 ALA A C 1
ATOM 1485 O O . ALA A 1 190 ? -10.912 17.559 52.098 1.00 69.50 190 ALA A O 1
ATOM 1486 N N . MET A 1 191 ? -11.339 19.637 52.862 1.00 68.44 191 MET A N 1
ATOM 1487 C CA . MET A 1 191 ? -11.287 20.316 51.567 1.00 68.44 191 MET A CA 1
ATOM 1488 C C . MET A 1 191 ? -9.919 20.962 51.345 1.00 68.44 191 MET A C 1
ATOM 1490 O O . MET A 1 191 ? -9.444 21.654 52.240 1.00 68.44 191 MET A O 1
ATOM 1494 N N . HIS A 1 192 ? -9.318 20.750 50.175 1.00 69.44 192 HIS A N 1
ATOM 1495 C CA . HIS A 1 192 ? -7.995 21.234 49.753 1.00 69.44 192 HIS A CA 1
ATOM 1496 C C . HIS A 1 192 ? -8.134 22.359 48.711 1.00 69.44 192 HIS A C 1
ATOM 1498 O O . HIS A 1 192 ? -8.977 22.243 47.829 1.00 69.44 192 HIS A O 1
ATOM 1504 N N . TRP A 1 193 ? -7.280 23.389 48.744 1.00 68.56 193 TRP A N 1
ATOM 1505 C CA . TRP A 1 193 ? -7.179 24.460 47.730 1.00 68.56 193 TRP A CA 1
ATOM 1506 C C . TRP A 1 193 ? -5.711 24.808 47.409 1.00 68.56 193 TRP A C 1
ATOM 1508 O O . TRP A 1 193 ? -4.868 24.721 48.305 1.00 68.56 193 TRP A O 1
ATOM 1518 N N . THR A 1 194 ? -5.414 25.251 46.174 1.00 65.69 194 THR A N 1
ATOM 1519 C CA . THR A 1 194 ? -4.056 25.649 45.729 1.00 65.69 194 THR A CA 1
ATOM 1520 C C . THR A 1 194 ? -4.017 26.938 44.892 1.00 65.69 194 THR A C 1
ATOM 1522 O O . THR A 1 194 ? -4.738 27.018 43.897 1.00 65.69 194 THR A O 1
ATOM 1525 N N . ASN A 1 195 ? -3.091 27.864 45.204 1.00 66.56 195 ASN A N 1
ATOM 1526 C CA . ASN A 1 195 ? -2.673 28.992 44.340 1.00 66.56 195 ASN A CA 1
ATOM 1527 C C . ASN A 1 195 ? -1.284 28.766 43.718 1.00 66.56 195 ASN A C 1
ATOM 1529 O O . ASN A 1 195 ? -0.324 28.539 44.453 1.00 66.56 195 ASN A O 1
ATOM 1533 N N . LYS A 1 196 ? -1.188 28.866 42.380 1.00 58.28 196 LYS A N 1
ATOM 1534 C CA . LYS A 1 196 ? 0.033 28.647 41.568 1.00 58.28 196 LYS A CA 1
ATOM 1535 C C . LYS A 1 196 ? 0.696 29.947 41.067 1.00 58.28 196 LYS A C 1
ATOM 1537 O O . LYS A 1 196 ? 1.886 29.955 40.762 1.00 58.28 196 LYS A O 1
ATOM 1542 N N . HIS A 1 197 ? -0.052 31.051 40.974 1.00 57.16 197 HIS A N 1
ATOM 1543 C CA . HIS A 1 197 ? 0.373 32.273 40.267 1.00 57.16 197 HIS A CA 1
ATOM 1544 C C . HIS A 1 197 ? 0.796 33.431 41.193 1.00 57.16 197 HIS A C 1
ATOM 1546 O O . HIS A 1 197 ? 1.008 34.546 40.729 1.00 57.16 197 HIS A O 1
ATOM 1552 N N . GLN A 1 198 ? 0.952 33.177 42.500 1.00 59.00 198 GLN A N 1
ATOM 1553 C CA . GLN A 1 198 ? 1.511 34.115 43.496 1.00 59.00 198 GLN A CA 1
ATOM 1554 C C . GLN A 1 198 ? 0.786 35.468 43.642 1.00 59.00 198 GLN A C 1
ATOM 1556 O O . GLN A 1 198 ? 1.301 36.383 44.281 1.00 59.00 198 GLN A O 1
ATOM 1561 N N . HIS A 1 199 ? -0.419 35.622 43.091 1.00 61.56 199 HIS A N 1
ATOM 1562 C CA . HIS A 1 199 ? -1.147 36.886 43.151 1.00 61.56 199 HIS A CA 1
ATOM 1563 C C . HIS A 1 199 ? -1.506 37.283 44.592 1.00 61.56 199 HIS A C 1
ATOM 1565 O O . HIS A 1 199 ? -2.240 36.577 45.283 1.00 61.56 199 HIS A O 1
ATOM 1571 N N . SER A 1 200 ? -1.029 38.453 45.022 1.00 60.94 200 SER A N 1
ATOM 1572 C CA . SER A 1 200 ? -1.172 38.961 46.391 1.00 60.94 200 SER A CA 1
ATOM 1573 C C . SER A 1 200 ? -2.485 39.673 46.689 1.00 60.94 200 SER A C 1
ATOM 1575 O O . SER A 1 200 ? -2.720 40.022 47.843 1.00 60.94 200 SER A O 1
ATOM 1577 N N . ASP A 1 201 ? -3.309 39.953 45.682 1.00 71.00 201 ASP A N 1
ATOM 1578 C CA . ASP A 1 201 ? -4.392 40.944 45.797 1.00 71.00 201 ASP A CA 1
ATOM 1579 C C . ASP A 1 201 ? -5.790 40.315 45.752 1.00 71.00 201 ASP A C 1
ATOM 1581 O O . ASP A 1 201 ? -6.797 40.995 45.950 1.00 71.00 201 ASP A O 1
ATOM 1585 N N . TYR A 1 202 ? -5.851 38.998 45.556 1.00 72.88 202 TYR A N 1
ATOM 1586 C CA . TYR A 1 202 ? -7.097 38.259 45.447 1.00 72.88 202 TYR A CA 1
ATOM 1587 C C . TYR A 1 202 ? -7.626 37.745 46.787 1.00 72.88 202 TYR A C 1
ATOM 1589 O O . TYR A 1 202 ? -6.895 37.445 47.737 1.00 72.88 202 TYR A O 1
ATOM 1597 N N . TYR A 1 203 ? -8.946 37.615 46.814 1.00 82.56 203 TYR A N 1
ATOM 1598 C CA . TYR A 1 203 ? -9.693 36.858 47.804 1.00 82.56 203 TYR A CA 1
ATOM 1599 C C . TYR A 1 203 ? -10.328 35.654 47.112 1.00 82.56 203 TYR A C 1
ATOM 1601 O O . TYR A 1 203 ? -10.492 35.659 45.888 1.00 82.56 203 TYR A O 1
ATOM 1609 N N . ASP A 1 204 ? -10.664 34.647 47.909 1.00 81.94 204 ASP A N 1
ATOM 1610 C CA . ASP A 1 204 ? -11.390 33.460 47.470 1.00 81.94 204 ASP A CA 1
ATOM 1611 C C . ASP A 1 204 ? -12.345 32.976 48.577 1.00 81.94 204 ASP A C 1
ATOM 1613 O O . ASP A 1 204 ? -12.028 33.053 49.772 1.00 81.94 204 ASP A O 1
ATOM 1617 N N . GLU A 1 205 ? -13.522 32.503 48.168 1.00 88.50 205 GLU A N 1
ATOM 1618 C CA . GLU A 1 205 ? -14.508 31.768 48.983 1.00 88.50 205 GLU A CA 1
ATOM 1619 C C . GLU A 1 205 ? -14.995 30.490 48.266 1.00 88.50 205 GLU A C 1
ATOM 1621 O O . GLU A 1 205 ? -16.138 30.052 48.443 1.00 88.50 205 GLU A O 1
ATOM 1626 N N . SER A 1 206 ? -14.134 29.900 47.427 1.00 86.25 206 SER A N 1
ATOM 1627 C CA . SER A 1 206 ? -14.470 28.725 46.625 1.00 86.25 206 SER A CA 1
ATOM 1628 C C . SER A 1 206 ? -14.731 27.485 47.488 1.00 86.25 206 SER A C 1
ATOM 1630 O O . SER A 1 206 ? -14.379 27.396 48.673 1.00 86.25 206 SER A O 1
ATOM 1632 N N . GLY A 1 207 ? -15.390 26.499 46.886 1.00 88.25 207 GLY A N 1
ATOM 1633 C CA . GLY A 1 207 ? -15.765 25.269 47.562 1.00 88.25 207 GLY A CA 1
ATOM 1634 C C . GLY A 1 207 ? -16.517 24.284 46.678 1.00 88.25 207 GLY A C 1
ATOM 1635 O O . GLY A 1 207 ? -16.468 24.373 45.452 1.00 88.25 207 GLY A O 1
ATOM 1636 N N . MET A 1 208 ? -17.226 23.338 47.293 1.00 88.94 208 MET A N 1
ATOM 1637 C CA . MET A 1 208 ? -17.944 22.278 46.590 1.00 88.94 208 MET A CA 1
ATOM 1638 C C . MET A 1 208 ? -19.355 22.072 47.142 1.00 88.94 208 MET A C 1
ATOM 1640 O O . MET A 1 208 ? -19.577 22.047 48.352 1.00 88.94 208 MET A O 1
ATOM 1644 N N . ARG A 1 209 ? -20.312 21.874 46.235 1.00 90.88 209 ARG A N 1
ATOM 1645 C CA . ARG A 1 209 ? -21.645 21.356 46.539 1.00 90.88 209 ARG A CA 1
ATOM 1646 C C . ARG A 1 209 ? -21.599 19.837 46.523 1.00 90.88 209 ARG A C 1
ATOM 1648 O O . ARG A 1 209 ? -21.216 19.247 45.512 1.00 90.88 209 ARG A O 1
ATOM 1655 N N . ILE A 1 210 ? -22.030 19.218 47.613 1.00 90.31 210 ILE A N 1
ATOM 1656 C CA . ILE A 1 210 ? -22.172 17.768 47.736 1.00 90.31 210 ILE A CA 1
ATOM 1657 C C . ILE A 1 210 ? -23.650 17.415 47.581 1.00 90.31 210 ILE A C 1
ATOM 1659 O O . ILE A 1 210 ? -24.483 17.919 48.334 1.00 90.31 210 ILE A O 1
ATOM 1663 N N . PHE A 1 211 ? -23.975 16.552 46.618 1.00 90.81 211 PHE A N 1
ATOM 1664 C CA . PHE A 1 211 ? -25.320 16.013 46.419 1.00 90.81 211 PHE A CA 1
ATOM 1665 C C . PHE A 1 211 ? -25.414 14.612 47.016 1.00 90.81 211 PHE A C 1
ATOM 1667 O O . PHE A 1 211 ? -24.538 13.774 46.784 1.00 90.81 211 PHE A O 1
ATOM 1674 N N . TYR A 1 212 ? -26.485 14.338 47.755 1.00 90.94 212 TYR A N 1
ATOM 1675 C CA . TYR A 1 212 ? -26.673 13.095 48.495 1.00 90.94 212 TYR A CA 1
ATOM 1676 C C . TYR A 1 212 ? -28.142 12.645 48.506 1.00 90.94 212 TYR A C 1
ATOM 1678 O O . TYR A 1 212 ? -29.052 13.445 48.301 1.00 90.94 212 TYR A O 1
ATOM 1686 N N . THR A 1 213 ? -28.385 11.356 48.742 1.00 89.06 213 THR A N 1
ATOM 1687 C CA . THR A 1 213 ? -29.731 10.763 48.798 1.00 89.06 213 THR A CA 1
ATOM 1688 C C . THR A 1 213 ? -29.923 9.886 50.034 1.00 89.06 213 THR A C 1
ATOM 1690 O O . THR A 1 213 ? -28.983 9.257 50.525 1.00 89.06 213 THR A O 1
ATOM 1693 N N . LYS A 1 214 ? -31.171 9.840 50.515 1.00 85.31 214 LYS A N 1
ATOM 1694 C CA . LYS A 1 214 ? -31.639 8.976 51.614 1.00 85.31 214 LYS A CA 1
ATOM 1695 C C . LYS A 1 214 ? -31.723 7.505 51.226 1.00 85.31 214 LYS A C 1
ATOM 1697 O O . LYS A 1 214 ? -31.589 6.637 52.080 1.00 85.31 214 LYS A O 1
ATOM 1702 N N . SER A 1 215 ? -31.971 7.218 49.950 1.00 86.75 215 SER A N 1
ATOM 1703 C CA . SER A 1 215 ? -32.019 5.841 49.469 1.00 86.75 215 SER A CA 1
ATOM 1704 C C . SER A 1 215 ? -30.598 5.359 49.206 1.00 86.75 215 SER A C 1
ATOM 1706 O O . SER A 1 215 ? -30.040 5.642 48.145 1.00 86.75 215 SER A O 1
ATOM 1708 N N . LEU A 1 216 ? -30.014 4.635 50.165 1.00 88.06 216 LEU A N 1
ATOM 1709 C CA . LEU A 1 216 ? -28.723 3.971 49.975 1.00 88.06 216 LEU A CA 1
ATOM 1710 C C . LEU A 1 216 ? -28.735 3.161 48.671 1.00 88.06 216 LEU A C 1
ATOM 1712 O O . LEU A 1 216 ? -29.715 2.484 48.346 1.00 88.06 216 LEU A O 1
ATOM 1716 N N . ARG A 1 217 ? -27.651 3.280 47.902 1.00 88.25 217 ARG A N 1
ATOM 1717 C CA . ARG A 1 217 ? -27.480 2.543 46.645 1.00 88.25 217 ARG A CA 1
ATOM 1718 C C . ARG A 1 217 ? -26.959 1.132 46.937 1.00 88.25 217 ARG A C 1
ATOM 1720 O O . ARG A 1 217 ? -26.534 0.839 48.047 1.00 88.25 217 ARG A O 1
ATOM 1727 N N . GLU A 1 218 ? -26.998 0.264 45.931 1.00 89.56 218 GLU A N 1
ATOM 1728 C CA . GLU A 1 218 ? -26.630 -1.157 46.041 1.00 89.56 218 GLU A CA 1
ATOM 1729 C C . GLU A 1 218 ? -25.183 -1.389 46.513 1.00 89.56 218 GLU A C 1
ATOM 1731 O O . GLU A 1 218 ? -24.893 -2.415 47.130 1.00 89.56 218 GLU A O 1
ATOM 1736 N N . HIS A 1 219 ? -24.278 -0.446 46.227 1.00 88.94 219 HIS A N 1
ATOM 1737 C CA . HIS A 1 219 ? -22.860 -0.529 46.568 1.00 88.94 219 HIS A CA 1
ATOM 1738 C C . HIS A 1 219 ? -22.324 0.779 47.172 1.00 88.94 219 HIS A C 1
ATOM 1740 O O . HIS A 1 219 ? -22.677 1.880 46.732 1.00 88.94 219 HIS A O 1
ATOM 1746 N N . ASP A 1 220 ? -21.404 0.648 48.122 1.00 89.56 220 ASP A N 1
ATOM 1747 C CA . ASP A 1 220 ? -20.601 1.754 48.644 1.00 89.56 220 ASP A CA 1
ATOM 1748 C C . ASP A 1 220 ? -19.439 2.023 47.661 1.00 89.56 220 ASP A C 1
ATOM 1750 O O . ASP A 1 220 ? -18.822 1.091 47.139 1.00 89.56 220 ASP A O 1
ATOM 1754 N N . ALA A 1 221 ? -19.161 3.293 47.356 1.00 88.62 221 ALA A N 1
ATOM 1755 C CA . ALA A 1 221 ? -18.090 3.698 46.442 1.00 88.62 221 ALA A CA 1
ATOM 1756 C C . ALA A 1 221 ? -16.755 3.942 47.171 1.00 88.62 221 ALA A C 1
ATOM 1758 O O . ALA A 1 221 ? -16.730 4.354 48.331 1.00 88.62 221 ALA A O 1
ATOM 1759 N N . GLY A 1 222 ? -15.646 3.739 46.454 1.00 86.31 222 GLY A N 1
ATOM 1760 C CA . GLY A 1 222 ? -14.277 3.965 46.921 1.00 86.31 222 GLY A CA 1
ATOM 1761 C C . GLY A 1 222 ? -13.355 4.363 45.765 1.00 86.31 222 GLY A C 1
ATOM 1762 O O . GLY A 1 222 ? -13.644 4.046 44.610 1.00 86.31 222 GLY A O 1
ATOM 1763 N N . THR A 1 223 ? -12.244 5.033 46.077 1.00 84.75 223 THR A N 1
ATOM 1764 C CA . THR A 1 223 ? -11.287 5.562 45.088 1.00 84.75 223 THR A CA 1
ATOM 1765 C C . THR A 1 223 ? -9.923 4.902 45.264 1.00 84.75 223 THR A C 1
ATOM 1767 O O . THR A 1 223 ? -9.322 4.995 46.332 1.00 84.75 223 THR A O 1
ATOM 1770 N N . LEU A 1 224 ? -9.408 4.261 44.210 1.00 83.56 224 LEU A N 1
ATOM 1771 C CA . LEU A 1 224 ? -8.050 3.710 44.178 1.00 83.56 224 LEU A CA 1
ATOM 1772 C C . LEU A 1 224 ? -7.133 4.627 43.365 1.00 83.56 224 LEU A C 1
ATOM 1774 O O . LEU A 1 224 ? -7.407 4.908 42.201 1.00 83.56 224 LEU A O 1
ATOM 1778 N N . TRP A 1 225 ? -6.014 5.027 43.962 1.00 80.56 225 TRP A N 1
ATOM 1779 C CA . TRP A 1 225 ? -4.977 5.815 43.301 1.00 80.56 225 TRP A CA 1
ATOM 1780 C C . TRP A 1 225 ? -3.870 4.901 42.764 1.00 80.56 225 TRP A C 1
ATOM 1782 O O . TRP A 1 225 ? -3.392 4.014 43.474 1.00 80.56 225 TRP A O 1
ATOM 1792 N N . LEU A 1 226 ? -3.441 5.127 41.521 1.00 82.38 226 LEU A N 1
ATOM 1793 C CA . LEU A 1 226 ? -2.381 4.374 40.846 1.00 82.38 226 LEU A CA 1
ATOM 1794 C C . LEU A 1 226 ? -1.442 5.354 40.130 1.00 82.38 226 LEU A C 1
ATOM 1796 O O . LEU A 1 226 ? -1.913 6.256 39.445 1.00 82.38 226 LEU A O 1
ATOM 1800 N N . GLY A 1 227 ? -0.126 5.176 40.264 1.00 78.94 227 GLY A N 1
ATOM 1801 C CA . GLY A 1 227 ? 0.866 6.034 39.606 1.00 78.94 227 GLY A CA 1
ATOM 1802 C C . GLY A 1 227 ? 2.258 5.944 40.234 1.00 78.94 227 GLY A C 1
ATOM 1803 O O . GLY A 1 227 ? 2.524 5.064 41.053 1.00 78.94 227 GLY A O 1
ATOM 1804 N N . GLN A 1 228 ? 3.140 6.871 39.856 1.00 75.88 228 GLN A N 1
ATOM 1805 C CA . GLN A 1 228 ? 4.437 7.105 40.497 1.00 75.88 228 GLN A CA 1
ATOM 1806 C C . GLN A 1 228 ? 4.569 8.596 40.831 1.00 75.88 228 GLN A C 1
ATOM 1808 O O . GLN A 1 228 ? 4.263 9.438 39.994 1.00 75.88 228 GLN A O 1
ATOM 1813 N N . MET A 1 229 ? 5.041 8.926 42.038 1.00 64.94 229 MET A N 1
ATOM 1814 C CA . MET A 1 229 ? 5.282 10.323 42.450 1.00 64.94 229 MET A CA 1
ATOM 1815 C C . MET A 1 229 ? 6.675 10.844 42.067 1.00 64.94 229 MET A C 1
ATOM 1817 O O . MET A 1 229 ? 6.939 12.034 42.196 1.00 64.94 229 MET A O 1
ATOM 1821 N N . PHE A 1 230 ? 7.567 9.960 41.616 1.00 67.69 230 PHE A N 1
ATOM 1822 C CA . PHE A 1 230 ? 8.945 10.282 41.258 1.00 67.69 230 PHE A CA 1
ATOM 1823 C C . PHE A 1 230 ? 9.295 9.605 39.938 1.00 67.69 230 PHE A C 1
ATOM 1825 O O . PHE A 1 230 ? 9.146 8.388 39.808 1.00 67.69 230 PHE A O 1
ATOM 1832 N N . PHE A 1 231 ? 9.764 10.399 38.982 1.00 69.69 231 PHE A N 1
ATOM 1833 C CA . PHE A 1 231 ? 10.327 9.953 37.717 1.00 69.69 231 PHE A CA 1
ATOM 1834 C C . PHE A 1 231 ? 11.345 10.989 37.234 1.00 69.69 231 PHE A C 1
ATOM 1836 O O . PHE A 1 231 ? 11.215 12.177 37.523 1.00 69.69 231 PHE A O 1
ATOM 1843 N N . GLU A 1 232 ? 12.359 10.531 36.508 1.00 73.38 232 GLU A N 1
ATOM 1844 C CA . GLU A 1 232 ? 13.372 11.381 35.884 1.00 73.38 232 GLU A CA 1
ATOM 1845 C C . GLU A 1 232 ? 13.176 11.320 34.368 1.00 73.38 232 GLU A C 1
ATOM 1847 O O . GLU A 1 232 ? 13.042 10.231 33.809 1.00 73.38 232 GLU A O 1
ATOM 1852 N N . ILE A 1 233 ? 13.156 12.476 33.701 1.00 75.56 233 ILE A N 1
ATOM 1853 C CA . ILE A 1 233 ? 13.138 12.549 32.235 1.00 75.56 233 ILE A CA 1
ATOM 1854 C C . ILE A 1 233 ? 14.595 12.671 31.765 1.00 75.56 233 ILE A C 1
ATOM 1856 O O . ILE A 1 233 ? 15.209 13.720 31.982 1.00 75.56 233 ILE A O 1
ATOM 1860 N N . PRO A 1 234 ? 15.190 11.631 31.152 1.00 74.44 234 PRO A N 1
ATOM 1861 C CA . PRO A 1 234 ? 16.571 11.693 30.697 1.00 74.44 234 PRO A CA 1
ATOM 1862 C C . PRO A 1 234 ? 16.743 12.718 29.559 1.00 74.44 234 PRO A C 1
ATOM 1864 O O . PRO A 1 234 ? 15.917 12.783 28.642 1.00 74.44 234 PRO A O 1
ATOM 1867 N N . PRO A 1 235 ? 17.831 13.510 29.562 1.00 66.50 235 PRO A N 1
ATOM 1868 C CA . PRO A 1 235 ? 18.058 14.526 28.542 1.00 66.50 235 PRO A CA 1
ATOM 1869 C C . PRO A 1 235 ? 18.191 13.899 27.147 1.00 66.50 235 PRO A C 1
ATOM 1871 O O . PRO A 1 235 ? 18.834 12.867 26.975 1.00 66.50 235 PRO A O 1
ATOM 1874 N N . GLN A 1 236 ? 17.630 14.578 26.141 1.00 62.22 236 GLN A N 1
ATOM 1875 C CA . GLN A 1 236 ? 17.570 14.153 24.730 1.00 62.22 236 GLN A CA 1
ATOM 1876 C C . GLN A 1 236 ? 16.695 12.921 24.415 1.00 62.22 236 GLN A C 1
ATOM 1878 O O . GLN A 1 236 ? 16.655 12.510 23.253 1.00 62.22 236 GLN A O 1
ATOM 1883 N N . ALA A 1 237 ? 15.966 12.344 25.377 1.00 71.75 237 ALA A N 1
ATOM 1884 C CA . ALA A 1 237 ? 14.991 11.301 25.061 1.00 71.75 237 ALA A CA 1
ATOM 1885 C C . ALA A 1 237 ? 13.782 11.883 24.292 1.00 71.75 237 ALA A C 1
ATOM 1887 O O . ALA A 1 237 ? 13.267 12.930 24.685 1.00 71.75 237 ALA A O 1
ATOM 1888 N N . PRO A 1 238 ? 13.318 11.242 23.199 1.00 73.12 238 PRO A N 1
ATOM 1889 C CA . PRO A 1 238 ? 12.174 11.730 22.421 1.00 73.12 238 PRO A CA 1
ATOM 1890 C C . PRO A 1 238 ? 10.820 11.472 23.105 1.00 73.12 238 PRO A C 1
ATOM 1892 O O . PRO A 1 238 ? 9.860 12.186 22.842 1.00 73.12 238 PRO A O 1
ATOM 1895 N N . GLU A 1 239 ? 10.751 10.455 23.964 1.00 80.00 239 GLU A N 1
ATOM 1896 C CA . GLU A 1 239 ? 9.606 10.071 24.796 1.00 80.00 239 GLU A CA 1
ATOM 1897 C C . GLU A 1 239 ? 10.169 9.354 26.041 1.00 80.00 239 GLU A C 1
ATOM 1899 O O . GLU A 1 239 ? 11.300 8.857 26.013 1.00 80.00 239 GLU A O 1
ATOM 1904 N N . THR A 1 240 ? 9.451 9.342 27.166 1.00 83.44 240 THR A N 1
ATOM 1905 C CA . THR A 1 240 ? 9.885 8.658 28.400 1.00 83.44 240 THR A CA 1
ATOM 1906 C C . THR A 1 240 ? 8.682 8.037 29.094 1.00 83.44 240 THR A C 1
ATOM 1908 O O . THR A 1 240 ? 7.864 8.743 29.679 1.00 83.44 240 THR A O 1
ATOM 1911 N N . ASP A 1 241 ? 8.594 6.710 29.033 1.00 85.31 241 ASP A N 1
ATOM 1912 C CA . ASP A 1 241 ? 7.525 5.942 29.666 1.00 85.31 241 ASP A CA 1
ATOM 1913 C C . ASP A 1 241 ? 7.799 5.714 31.159 1.00 85.31 241 ASP A C 1
ATOM 1915 O O . ASP A 1 241 ? 8.885 5.290 31.562 1.00 85.31 241 ASP A O 1
ATOM 1919 N N . VAL A 1 242 ? 6.775 5.946 31.982 1.00 85.25 242 VAL A N 1
ATOM 1920 C CA . VAL A 1 242 ? 6.803 5.822 33.446 1.00 85.25 242 VAL A CA 1
ATOM 1921 C C . VAL A 1 242 ? 5.635 4.925 33.864 1.00 85.25 242 VAL A C 1
ATOM 1923 O O . VAL A 1 242 ? 4.497 5.175 33.467 1.00 85.25 242 VAL A O 1
ATOM 1926 N N . GLN A 1 243 ? 5.885 3.862 34.640 1.00 86.62 243 GLN A N 1
ATOM 1927 C CA . GLN A 1 243 ? 4.876 2.836 34.940 1.00 86.62 243 GLN A CA 1
ATOM 1928 C C . GLN A 1 243 ? 4.714 2.567 36.444 1.00 86.62 243 GLN A C 1
ATOM 1930 O O . GLN A 1 243 ? 5.542 1.917 37.082 1.00 86.62 243 GLN A O 1
ATOM 1935 N N . GLY A 1 244 ? 3.562 2.961 36.993 1.00 86.19 244 GLY A N 1
ATOM 1936 C CA . GLY A 1 244 ? 3.089 2.492 38.299 1.00 86.19 244 GLY A CA 1
ATOM 1937 C C . GLY A 1 244 ? 2.347 1.155 38.189 1.00 86.19 244 GLY A C 1
ATOM 1938 O O . GLY A 1 244 ? 1.519 0.978 37.297 1.00 86.19 244 GLY A O 1
ATOM 1939 N N . VAL A 1 245 ? 2.606 0.213 39.106 1.00 86.44 245 VAL A N 1
ATOM 1940 C CA . VAL A 1 245 ? 1.946 -1.108 39.135 1.00 86.44 245 VAL A CA 1
ATOM 1941 C C . VAL A 1 245 ? 1.504 -1.464 40.559 1.00 86.44 245 VAL A C 1
ATOM 1943 O O . VAL A 1 245 ? 2.340 -1.698 41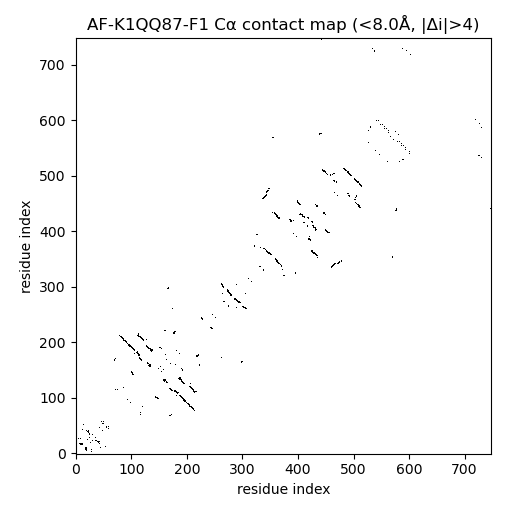.428 1.00 86.44 245 VAL A O 1
ATOM 1946 N N . CYS A 1 246 ? 0.193 -1.593 40.790 1.00 86.31 246 CYS A N 1
ATOM 1947 C CA . CYS A 1 246 ? -0.336 -2.310 41.958 1.00 86.31 246 CYS A CA 1
ATOM 1948 C C . CYS A 1 246 ? -0.452 -3.796 41.592 1.00 86.31 246 CYS A C 1
ATOM 1950 O O . CYS A 1 246 ? -1.270 -4.190 40.763 1.00 86.31 246 CYS A O 1
ATOM 1952 N N . THR A 1 247 ? 0.429 -4.618 42.162 1.00 87.25 247 THR A N 1
ATOM 1953 C CA . THR A 1 247 ? 0.489 -6.066 41.912 1.00 87.25 247 THR A CA 1
ATOM 1954 C C . THR A 1 247 ? -0.692 -6.813 42.542 1.00 87.25 247 THR A C 1
ATOM 1956 O O . THR A 1 247 ? -1.425 -6.268 43.366 1.00 87.25 247 THR A O 1
ATOM 1959 N N . SER A 1 248 ? -0.847 -8.105 42.228 1.00 84.81 248 SER A N 1
ATOM 1960 C CA . SER A 1 248 ? -1.856 -8.956 42.876 1.00 84.81 248 SER A CA 1
ATOM 1961 C C . SER A 1 248 ? -1.718 -8.994 44.405 1.00 84.81 248 SER A C 1
ATOM 1963 O O . SER A 1 248 ? -2.726 -9.053 45.107 1.00 84.81 248 SER A O 1
ATOM 1965 N N . GLU A 1 249 ? -0.491 -8.899 44.930 1.00 87.06 249 GLU A N 1
ATOM 1966 C CA . GLU A 1 249 ? -0.228 -8.784 46.368 1.00 87.06 249 GLU A CA 1
ATOM 1967 C C . GLU A 1 249 ? -0.786 -7.467 46.934 1.00 87.06 249 GLU A C 1
ATOM 1969 O O . GLU A 1 249 ? -1.489 -7.489 47.944 1.00 87.06 249 GLU A O 1
ATOM 1974 N N . CYS A 1 250 ? -0.543 -6.343 46.250 1.00 85.94 250 CYS A N 1
ATOM 1975 C CA . CYS A 1 250 ? -1.113 -5.032 46.576 1.00 85.94 250 CYS A CA 1
ATOM 1976 C C . CYS A 1 250 ? -2.650 -5.100 46.606 1.00 85.94 250 CYS A C 1
ATOM 1978 O O . CYS A 1 250 ? -3.252 -4.827 47.644 1.00 85.94 250 CYS A O 1
ATOM 1980 N N . THR A 1 251 ? -3.290 -5.593 45.540 1.00 85.38 251 THR A N 1
ATOM 1981 C CA . THR A 1 251 ? -4.757 -5.709 45.493 1.00 85.38 251 THR A CA 1
ATOM 1982 C C . THR A 1 251 ? -5.323 -6.655 46.557 1.00 85.38 251 THR A C 1
ATOM 1984 O O . THR A 1 251 ? -6.361 -6.348 47.129 1.00 85.38 251 THR A O 1
ATOM 1987 N N . SER A 1 252 ? -4.638 -7.760 46.885 1.00 83.88 252 SER A N 1
ATOM 1988 C CA . SER A 1 252 ? -5.109 -8.731 47.894 1.00 83.88 252 SER A CA 1
ATOM 1989 C C . SER A 1 252 ? -5.075 -8.219 49.338 1.00 83.88 252 SER A C 1
ATOM 1991 O O . SER A 1 252 ? -5.724 -8.796 50.205 1.00 83.88 252 SER A O 1
ATOM 1993 N N . LYS A 1 253 ? -4.312 -7.152 49.608 1.00 84.31 253 LYS A N 1
ATOM 1994 C CA . LYS A 1 253 ? -4.267 -6.485 50.919 1.00 84.31 253 LYS A CA 1
ATOM 1995 C C . LYS A 1 253 ? -5.301 -5.364 51.041 1.00 84.31 253 LYS A C 1
ATOM 1997 O O . LYS A 1 253 ? -5.628 -4.981 52.157 1.00 84.31 253 LYS A O 1
ATOM 2002 N N . ILE A 1 254 ? -5.767 -4.831 49.910 1.00 81.12 254 ILE A N 1
ATOM 2003 C CA . ILE A 1 254 ? -6.693 -3.691 49.840 1.00 81.12 254 ILE A CA 1
ATOM 2004 C C . ILE A 1 254 ? -8.144 -4.171 49.676 1.00 81.12 254 ILE A C 1
ATOM 2006 O O . ILE A 1 254 ? -9.048 -3.582 50.260 1.00 81.12 254 ILE A O 1
ATOM 2010 N N . PHE A 1 255 ? -8.377 -5.246 48.916 1.00 82.69 255 PHE A N 1
ATOM 2011 C CA . PHE A 1 255 ? -9.716 -5.739 48.587 1.00 82.69 255 PHE A CA 1
ATOM 2012 C C . PHE A 1 255 ? -9.964 -7.136 49.164 1.00 82.69 255 PHE A C 1
ATOM 2014 O O . PHE A 1 255 ? -9.239 -8.081 48.853 1.00 82.69 255 PHE A O 1
ATOM 2021 N N . THR A 1 256 ? -11.018 -7.269 49.973 1.00 80.19 256 THR A N 1
ATOM 2022 C CA . THR A 1 256 ? -11.521 -8.558 50.483 1.00 80.19 256 THR A CA 1
ATOM 2023 C C . THR A 1 256 ? -12.425 -9.275 49.482 1.00 80.19 256 THR A C 1
ATOM 2025 O O . THR A 1 256 ? -12.484 -10.502 49.476 1.00 80.19 256 THR A O 1
ATOM 2028 N N . ASP A 1 257 ? -13.095 -8.510 48.618 1.00 81.25 257 ASP A N 1
ATOM 2029 C CA . ASP A 1 257 ? -14.169 -8.956 47.732 1.00 81.25 257 ASP A CA 1
ATOM 2030 C C . ASP A 1 257 ? -13.982 -8.425 46.299 1.00 81.25 257 ASP A C 1
ATOM 2032 O O . ASP A 1 257 ? -13.089 -7.625 46.009 1.00 81.25 257 ASP A O 1
ATOM 2036 N N . ASN A 1 258 ? -14.834 -8.874 45.373 1.00 81.25 258 ASN A N 1
ATOM 2037 C CA . ASN A 1 258 ? -14.820 -8.391 43.991 1.00 81.25 258 ASN A CA 1
ATOM 2038 C C . ASN A 1 258 ? -15.256 -6.918 43.913 1.00 81.25 258 ASN A C 1
ATOM 2040 O O . ASN A 1 258 ? -16.351 -6.572 44.351 1.00 81.25 258 ASN A O 1
ATOM 2044 N N . ILE A 1 259 ? -14.440 -6.079 43.271 1.00 82.50 259 ILE A N 1
ATOM 2045 C CA . ILE A 1 259 ? -14.746 -4.664 43.021 1.00 82.50 259 ILE A CA 1
ATOM 2046 C C . ILE A 1 259 ? -15.271 -4.424 41.600 1.00 82.50 259 ILE A C 1
ATOM 2048 O O . ILE A 1 259 ? -14.849 -5.083 40.648 1.00 82.50 259 ILE A O 1
ATOM 2052 N N . ASN A 1 260 ? -16.148 -3.428 41.455 1.00 81.44 260 ASN A N 1
ATOM 2053 C CA . ASN A 1 260 ? -16.666 -2.952 40.172 1.00 81.44 260 ASN A CA 1
ATOM 2054 C C . ASN A 1 260 ? -16.141 -1.536 39.898 1.00 81.44 260 ASN A C 1
ATOM 2056 O O . ASN A 1 260 ? -16.378 -0.625 40.690 1.00 81.44 260 ASN A O 1
ATOM 2060 N N . ILE A 1 261 ? -15.456 -1.339 38.771 1.00 80.75 261 ILE A N 1
ATOM 2061 C CA . ILE A 1 261 ? -14.931 -0.030 38.356 1.00 80.75 261 ILE A CA 1
ATOM 2062 C C . ILE A 1 261 ? -15.976 0.643 37.462 1.00 80.75 261 ILE A C 1
ATOM 2064 O O . ILE A 1 261 ? -16.302 0.113 36.403 1.00 80.75 261 ILE A O 1
ATOM 2068 N N . PHE A 1 262 ? -16.502 1.795 37.889 1.00 73.88 262 PHE A N 1
ATOM 2069 C CA . PHE A 1 262 ? -17.538 2.547 37.159 1.00 73.88 262 PHE A CA 1
ATOM 2070 C C . PHE A 1 262 ? -17.035 3.856 36.524 1.00 73.88 262 PHE A C 1
ATOM 2072 O O . PHE A 1 262 ? -17.716 4.449 35.688 1.00 73.88 262 PHE A O 1
ATOM 2079 N N . GLY A 1 263 ? -15.840 4.310 36.894 1.00 76.50 263 GLY A N 1
ATOM 2080 C CA . GLY A 1 263 ? -15.214 5.518 36.371 1.00 76.50 263 GLY A CA 1
ATOM 2081 C C . GLY A 1 263 ? -13.724 5.531 36.687 1.00 76.50 263 GLY A C 1
ATOM 2082 O O . GLY A 1 263 ? -13.288 4.896 37.648 1.00 76.50 263 GLY A O 1
ATOM 2083 N N . ALA A 1 264 ? -12.955 6.232 35.861 1.00 79.88 264 ALA A N 1
ATOM 2084 C CA . ALA A 1 264 ? -11.540 6.486 36.075 1.00 79.88 264 ALA A CA 1
ATOM 2085 C C . ALA A 1 264 ? -11.134 7.806 35.406 1.00 79.88 264 ALA A C 1
ATOM 2087 O O . ALA A 1 264 ? -11.679 8.190 34.372 1.00 79.88 264 ALA A O 1
ATOM 2088 N N . THR A 1 265 ? -10.146 8.481 35.981 1.00 76.56 265 THR A N 1
ATOM 2089 C CA . THR A 1 265 ? -9.614 9.750 35.475 1.00 76.56 265 THR A CA 1
ATOM 2090 C C . THR A 1 265 ? -8.098 9.649 35.514 1.00 76.56 265 THR A C 1
ATOM 2092 O O . THR A 1 265 ? -7.537 9.322 36.560 1.00 76.56 265 THR A O 1
ATOM 2095 N N . ASN A 1 266 ? -7.424 9.906 34.393 1.00 80.19 266 ASN A N 1
ATOM 2096 C CA . ASN A 1 266 ? -5.975 10.075 34.416 1.00 80.19 266 ASN A CA 1
ATOM 2097 C C . ASN A 1 266 ? -5.645 11.475 34.936 1.00 80.19 266 ASN A C 1
ATOM 2099 O O . ASN A 1 266 ? -6.370 12.430 34.661 1.00 80.19 266 ASN A O 1
ATOM 2103 N N . HIS A 1 267 ? -4.533 11.610 35.652 1.00 78.38 267 HIS A N 1
ATOM 2104 C CA . HIS A 1 267 ? -4.005 12.912 36.032 1.00 78.38 267 HIS A CA 1
ATOM 2105 C C . HIS A 1 267 ? -2.484 12.923 35.909 1.00 78.38 267 HIS A C 1
ATOM 2107 O O . HIS A 1 267 ? -1.796 12.051 36.436 1.00 78.38 267 HIS A O 1
ATOM 2113 N N . MET A 1 268 ? -1.971 13.922 35.202 1.00 76.56 268 MET A N 1
ATOM 2114 C CA . MET A 1 268 ? -0.551 14.221 35.034 1.00 76.56 268 MET A CA 1
ATOM 2115 C C . MET A 1 268 ? -0.367 15.736 35.094 1.00 76.56 268 MET A C 1
ATOM 2117 O O . MET A 1 268 ? -1.325 16.472 34.872 1.00 76.56 268 MET A O 1
ATOM 2121 N N . HIS A 1 269 ? 0.846 16.205 35.384 1.00 74.56 269 HIS A N 1
ATOM 2122 C CA . HIS A 1 269 ? 1.208 17.627 35.308 1.00 74.56 269 HIS A CA 1
ATOM 2123 C C . HIS A 1 269 ? 1.695 18.002 33.892 1.00 74.56 269 HIS A C 1
ATOM 2125 O O . HIS A 1 269 ? 1.774 17.137 33.027 1.00 74.56 269 HIS A O 1
ATOM 2131 N N . LEU A 1 270 ? 2.066 19.271 33.670 1.00 64.81 270 LEU A N 1
ATOM 2132 C CA . LEU A 1 270 ? 2.417 19.883 32.366 1.00 64.81 270 LEU A CA 1
ATOM 2133 C C . LEU A 1 270 ? 3.470 19.158 31.491 1.00 64.81 270 LEU A C 1
ATOM 2135 O O . LEU A 1 270 ? 3.618 19.489 30.323 1.00 64.81 270 LEU A O 1
ATOM 2139 N N . LEU A 1 271 ? 4.222 18.190 32.024 1.00 73.12 271 LEU A N 1
ATOM 2140 C CA . LEU A 1 271 ? 5.180 17.389 31.243 1.00 73.12 271 LEU A CA 1
ATOM 2141 C C . LEU A 1 271 ? 4.585 16.067 30.716 1.00 73.12 271 LEU A C 1
ATOM 2143 O O . LEU A 1 271 ? 5.242 15.363 29.952 1.00 73.12 271 LEU A O 1
ATOM 2147 N N . GLY A 1 272 ? 3.374 15.694 31.140 1.00 76.44 272 GLY A N 1
ATOM 2148 C CA . GLY A 1 272 ? 2.712 14.447 30.756 1.00 76.44 272 GLY A CA 1
ATOM 2149 C C . GLY A 1 272 ? 1.784 14.630 29.559 1.00 76.44 272 GLY A C 1
ATOM 2150 O O . GLY A 1 272 ? 0.789 15.342 29.650 1.00 76.44 272 GLY A O 1
ATOM 2151 N N . THR A 1 273 ? 2.078 13.942 28.456 1.00 75.31 273 THR A N 1
ATOM 2152 C CA . THR A 1 273 ? 1.350 14.069 27.179 1.00 75.31 273 THR A CA 1
ATOM 2153 C C . THR A 1 273 ? 0.397 12.905 26.888 1.00 75.31 273 THR A C 1
ATOM 2155 O O . THR A 1 273 ? -0.561 13.069 26.132 1.00 75.31 273 THR A O 1
ATOM 2158 N N . ARG A 1 274 ? 0.634 11.722 27.475 1.00 82.88 274 ARG A N 1
ATOM 2159 C CA . ARG A 1 274 ? -0.123 10.479 27.228 1.00 82.88 274 ARG A CA 1
ATOM 2160 C C . ARG A 1 274 ? -0.280 9.665 28.507 1.00 82.88 274 ARG A C 1
ATOM 2162 O O . ARG A 1 274 ? 0.670 9.554 29.274 1.00 82.88 274 ARG A O 1
ATOM 2169 N N . GLY A 1 275 ? -1.450 9.067 28.726 1.00 84.50 275 GLY A N 1
ATOM 2170 C CA . GLY A 1 275 ? -1.727 8.285 29.934 1.00 84.50 275 GLY A CA 1
ATOM 2171 C C . GLY A 1 275 ? -2.720 7.153 29.693 1.00 84.50 275 GLY A C 1
ATOM 2172 O O . GLY A 1 275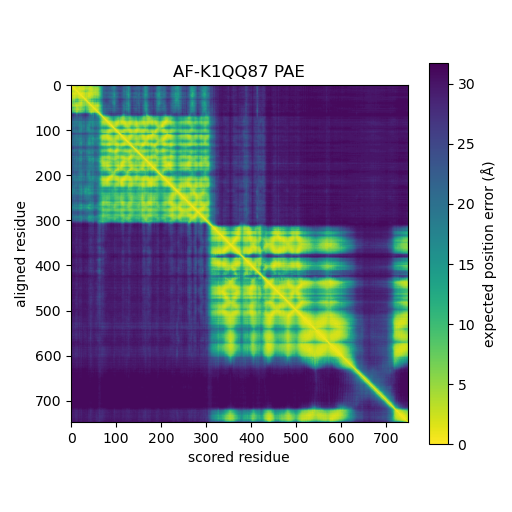 ? -3.737 7.332 29.029 1.00 84.50 275 GLY A O 1
ATOM 2173 N N . LYS A 1 276 ? -2.448 5.969 30.248 1.00 87.88 276 LYS A N 1
ATOM 2174 C CA . LYS A 1 276 ? -3.348 4.809 30.166 1.00 87.88 276 LYS A CA 1
ATOM 2175 C C . LYS A 1 276 ? -3.301 3.962 31.432 1.00 87.88 276 LYS A C 1
ATOM 2177 O O . LYS A 1 276 ? -2.251 3.822 32.055 1.00 87.88 276 LYS A O 1
ATOM 2182 N N . VAL A 1 277 ? -4.425 3.332 31.759 1.00 87.38 277 VAL A N 1
ATOM 2183 C CA . VAL A 1 277 ? -4.540 2.355 32.849 1.00 87.38 277 VAL A CA 1
ATOM 2184 C C . VAL A 1 277 ? -4.985 1.020 32.262 1.00 87.38 277 VAL A C 1
ATOM 2186 O O . VAL A 1 277 ? -6.024 0.929 31.614 1.00 87.38 277 VAL A O 1
ATOM 2189 N N . GLU A 1 278 ? -4.210 -0.039 32.495 1.00 87.31 278 GLU A N 1
ATOM 2190 C CA . GLU A 1 278 ? -4.465 -1.383 31.963 1.00 87.31 278 GLU A CA 1
ATOM 2191 C C . GLU A 1 278 ? -4.700 -2.388 33.100 1.00 87.31 278 GLU A C 1
ATOM 2193 O O . GLU A 1 278 ? -3.932 -2.456 34.058 1.00 87.31 278 GLU A O 1
ATOM 2198 N N . HIS A 1 279 ? -5.749 -3.206 32.986 1.00 85.38 279 HIS A N 1
ATOM 2199 C CA . HIS A 1 279 ? -6.073 -4.252 33.958 1.00 85.38 279 HIS A CA 1
ATOM 2200 C C . HIS A 1 279 ? -5.550 -5.607 33.474 1.00 85.38 279 HIS A C 1
ATOM 2202 O O . HIS A 1 279 ? -5.890 -6.069 32.382 1.00 85.38 279 HIS A O 1
ATOM 2208 N N . PHE A 1 280 ? -4.762 -6.274 34.319 1.00 84.38 280 PHE A N 1
ATOM 2209 C CA . PHE A 1 280 ? -4.229 -7.613 34.083 1.00 84.38 280 PHE A CA 1
ATOM 2210 C C . PHE A 1 280 ? -4.753 -8.608 35.122 1.00 84.38 280 PHE A C 1
ATOM 2212 O O . PHE A 1 280 ? -4.825 -8.300 36.310 1.00 84.38 280 PHE A O 1
ATOM 2219 N N . ARG A 1 281 ? -5.051 -9.835 34.687 1.00 82.31 281 ARG A N 1
ATOM 2220 C CA . ARG A 1 281 ? -5.414 -10.966 35.553 1.00 82.31 281 ARG A CA 1
ATOM 2221 C C . ARG A 1 281 ? -4.638 -12.197 35.099 1.00 82.31 281 ARG A C 1
ATOM 2223 O O . ARG A 1 281 ? -4.636 -12.528 33.916 1.00 82.31 281 ARG A O 1
ATOM 2230 N N . SER A 1 282 ? -3.943 -12.851 36.029 1.00 81.00 282 SER A N 1
ATOM 2231 C CA . SER A 1 282 ? -3.097 -14.028 35.749 1.00 81.00 282 SER A CA 1
ATOM 2232 C C . SER A 1 282 ? -2.094 -13.814 34.599 1.00 81.00 282 SER A C 1
ATOM 2234 O O . SER A 1 282 ? -1.887 -14.698 33.774 1.00 81.00 282 SER A O 1
ATOM 2236 N N . GLY A 1 283 ? -1.510 -12.612 34.503 1.00 76.81 283 GLY A N 1
ATOM 2237 C CA . GLY A 1 283 ? -0.557 -12.233 33.450 1.00 76.81 283 GLY A CA 1
ATOM 2238 C C . GLY A 1 283 ? -1.171 -11.870 32.089 1.00 76.81 283 GLY A C 1
ATOM 2239 O O . GLY A 1 283 ? -0.457 -11.365 31.228 1.00 76.81 283 GLY A O 1
ATOM 2240 N N . LYS A 1 284 ? -2.482 -12.057 31.880 1.00 79.00 284 LYS A N 1
ATOM 2241 C CA . LYS A 1 284 ? -3.180 -11.654 30.649 1.00 79.00 284 LYS A CA 1
ATOM 2242 C C . LYS A 1 284 ? -3.862 -10.296 30.837 1.00 79.00 284 LYS A C 1
ATOM 2244 O O . LYS A 1 284 ? -4.525 -10.076 31.851 1.00 79.00 284 LYS A O 1
ATOM 2249 N N . ARG A 1 285 ? -3.746 -9.398 29.852 1.00 82.94 285 ARG A N 1
ATOM 2250 C CA . ARG A 1 285 ? -4.520 -8.146 29.818 1.00 82.94 285 ARG A CA 1
ATOM 2251 C C . ARG A 1 285 ? -6.007 -8.470 29.658 1.00 82.94 285 ARG A C 1
ATOM 2253 O O . ARG A 1 285 ? -6.389 -9.156 28.712 1.00 82.94 285 ARG A O 1
ATOM 2260 N N . VAL A 1 286 ? -6.820 -7.989 30.592 1.00 77.19 286 VAL A N 1
ATOM 2261 C CA . VAL A 1 286 ? -8.284 -8.136 30.614 1.00 77.19 286 VAL A CA 1
ATOM 2262 C C . VAL A 1 286 ? -8.946 -6.984 29.865 1.00 77.19 286 VAL A C 1
ATOM 2264 O O . VAL A 1 286 ? -9.900 -7.205 29.131 1.00 77.19 286 VAL A O 1
ATOM 2267 N N . GLY A 1 287 ? -8.421 -5.768 30.019 1.00 74.75 287 GLY A N 1
ATOM 2268 C CA . GLY A 1 287 ? -8.942 -4.578 29.355 1.00 74.75 287 GLY A CA 1
ATOM 2269 C C . GLY A 1 287 ? -8.103 -3.336 29.637 1.00 74.75 287 GLY A C 1
ATOM 2270 O O . GLY A 1 287 ? -7.170 -3.368 30.443 1.00 74.75 287 GLY A O 1
ATOM 2271 N N . VAL A 1 288 ? -8.459 -2.248 28.961 1.00 79.50 288 VAL A N 1
ATOM 2272 C CA . VAL A 1 288 ? -7.904 -0.907 29.160 1.00 79.50 288 VAL A CA 1
ATOM 2273 C C . VAL A 1 288 ? -9.000 -0.069 29.821 1.00 79.50 288 VAL A C 1
ATOM 2275 O O . VAL A 1 288 ? -10.127 -0.064 29.338 1.00 79.50 288 VAL A O 1
ATOM 2278 N N . ILE A 1 289 ? -8.698 0.553 30.960 1.00 79.25 289 ILE A N 1
ATOM 2279 C CA . ILE A 1 289 ? -9.651 1.322 31.779 1.00 79.25 289 ILE A CA 1
ATOM 2280 C C . ILE A 1 289 ? -9.680 2.791 31.328 1.00 79.25 289 ILE A C 1
ATOM 2282 O O . ILE A 1 289 ? -10.749 3.388 31.255 1.00 79.25 289 ILE A O 1
ATOM 2286 N N . THR A 1 290 ? -8.517 3.355 30.992 1.00 81.00 290 THR A N 1
ATOM 2287 C CA . THR A 1 290 ? -8.351 4.702 30.416 1.00 81.00 290 THR A CA 1
ATOM 2288 C C . THR A 1 290 ? -7.285 4.662 29.323 1.00 81.00 290 THR A C 1
ATOM 2290 O O . THR A 1 290 ? -6.354 3.854 29.406 1.00 81.00 290 THR A O 1
ATOM 2293 N N . ASN A 1 291 ? -7.398 5.516 28.302 1.00 81.38 291 ASN A N 1
ATOM 2294 C CA . ASN A 1 291 ? -6.427 5.597 27.206 1.00 81.38 291 ASN A CA 1
ATOM 2295 C C . ASN A 1 291 ? -6.427 6.993 26.566 1.00 81.38 291 ASN A C 1
ATOM 2297 O O . ASN A 1 291 ? -6.993 7.200 25.492 1.00 81.38 291 ASN A O 1
ATOM 2301 N N . ASP A 1 292 ? -5.782 7.944 27.230 1.00 74.69 292 ASP A N 1
ATOM 2302 C CA . ASP A 1 292 ? -5.695 9.326 26.777 1.00 74.69 292 ASP A CA 1
ATOM 2303 C C . ASP A 1 292 ? -4.419 9.478 25.939 1.00 74.69 292 ASP A C 1
ATOM 2305 O O . ASP A 1 292 ? -3.305 9.577 26.460 1.00 74.69 292 ASP A O 1
ATOM 2309 N N . THR A 1 293 ? -4.577 9.460 24.614 1.00 74.31 293 THR A N 1
ATOM 2310 C CA . THR A 1 293 ? -3.467 9.575 23.646 1.00 74.31 293 THR A CA 1
ATOM 2311 C C . THR A 1 293 ? -2.925 10.998 23.500 1.00 74.31 293 THR A C 1
ATOM 2313 O O . THR A 1 293 ? -1.845 11.176 22.940 1.00 74.31 293 THR A O 1
ATOM 2316 N N . HIS A 1 294 ? -3.684 11.980 23.994 1.00 68.38 294 HIS A N 1
ATOM 2317 C CA . HIS A 1 294 ? -3.383 13.410 24.024 1.00 68.38 294 HIS A CA 1
ATOM 2318 C C . HIS A 1 294 ? -4.007 13.988 25.306 1.00 68.38 294 HIS A C 1
ATOM 2320 O O . HIS A 1 294 ? -5.118 14.517 25.293 1.00 68.38 294 HIS A O 1
ATOM 2326 N N . TYR A 1 295 ? -3.347 13.787 26.446 1.00 69.31 295 TYR A N 1
ATOM 2327 C CA . TYR A 1 295 ? -3.811 14.321 27.727 1.00 69.31 295 TYR A CA 1
ATOM 2328 C C . TYR A 1 295 ? -3.586 15.838 27.778 1.00 69.31 295 TYR A C 1
ATOM 2330 O O . TYR A 1 295 ? -2.521 16.315 27.392 1.00 69.31 295 TYR A O 1
ATOM 2338 N N . THR A 1 296 ? -4.562 16.591 28.294 1.00 64.81 296 THR A N 1
ATOM 2339 C CA . THR A 1 296 ? -4.419 18.036 28.532 1.00 64.81 296 THR A CA 1
ATOM 2340 C C . THR A 1 296 ? -4.583 18.343 30.015 1.00 64.81 296 THR A C 1
ATOM 2342 O O . THR A 1 296 ? -5.525 17.883 30.664 1.00 64.81 296 THR A O 1
ATOM 2345 N N . TYR A 1 297 ? -3.667 19.140 30.564 1.00 63.16 297 TYR A N 1
ATOM 2346 C CA . TYR A 1 297 ? -3.676 19.490 31.985 1.00 63.16 297 TYR A CA 1
ATOM 2347 C C . TYR A 1 297 ? -4.891 20.334 32.389 1.00 63.16 297 TYR A C 1
ATOM 2349 O O . TYR A 1 297 ? -5.432 20.180 33.482 1.00 63.16 297 TYR A O 1
ATOM 2357 N N . HIS A 1 298 ? -5.320 21.213 31.483 1.00 58.00 298 HIS A N 1
ATOM 2358 C CA . HIS A 1 298 ? -6.382 22.191 31.700 1.00 58.00 298 HIS A CA 1
ATOM 2359 C C . HIS A 1 298 ? -7.786 21.673 31.333 1.00 58.00 298 HIS A C 1
ATOM 2361 O O . HIS A 1 298 ? -8.774 22.370 31.570 1.00 58.00 298 HIS A O 1
ATOM 2367 N N . SER A 1 299 ? -7.899 20.464 30.764 1.00 60.03 299 SER A N 1
ATOM 2368 C CA . SER A 1 299 ? -9.181 19.821 30.444 1.00 60.03 299 SER A CA 1
ATOM 2369 C C . SER A 1 299 ? -9.091 18.279 30.477 1.00 60.03 299 SER A C 1
ATOM 2371 O O . SER A 1 299 ? -9.237 17.614 29.447 1.00 60.03 299 SER A O 1
ATOM 2373 N N . PRO A 1 300 ? -8.827 17.668 31.649 1.00 62.78 300 PRO A N 1
ATOM 2374 C CA . PRO A 1 300 ? -8.739 16.215 31.762 1.00 62.78 300 PRO A CA 1
ATOM 2375 C C . PRO A 1 300 ? -10.110 15.555 31.555 1.00 62.78 300 PRO A C 1
ATOM 2377 O O . PRO A 1 300 ? -11.126 15.984 32.107 1.00 62.78 300 PRO A O 1
ATOM 2380 N N . VAL A 1 301 ? -10.131 14.478 30.768 1.00 62.03 301 VAL A N 1
ATOM 2381 C CA . VAL A 1 301 ? -11.352 13.737 30.427 1.00 62.03 301 VAL A CA 1
ATOM 2382 C C . VAL A 1 301 ? -11.697 12.749 31.544 1.00 62.03 301 VAL A C 1
ATOM 2384 O O . VAL A 1 301 ? -10.897 11.884 31.900 1.00 62.03 301 VAL A O 1
ATOM 2387 N N . GLN A 1 302 ? -12.918 12.838 32.080 1.00 57.75 302 GLN A N 1
ATOM 2388 C CA . GLN A 1 302 ? -13.441 11.828 33.001 1.00 57.75 302 GLN A CA 1
ATOM 2389 C C . GLN A 1 302 ? -13.980 10.633 32.202 1.00 57.75 302 GLN A C 1
ATOM 2391 O O . GLN A 1 302 ? -15.085 10.672 31.657 1.00 57.75 302 GLN A O 1
ATOM 2396 N N . ASN A 1 303 ? -13.209 9.548 32.151 1.00 56.38 303 ASN A N 1
ATOM 2397 C CA . ASN A 1 303 ? -13.597 8.324 31.460 1.00 56.38 303 ASN A CA 1
ATOM 2398 C C . ASN A 1 303 ? -14.627 7.551 32.312 1.00 56.38 303 ASN A C 1
ATOM 2400 O O . ASN A 1 303 ? -14.284 6.827 33.253 1.00 56.38 303 ASN A O 1
ATOM 2404 N N . ARG A 1 304 ? -15.922 7.692 31.989 1.00 53.62 304 ARG A N 1
ATOM 2405 C CA . ARG A 1 304 ? -16.972 6.812 32.535 1.00 53.62 304 ARG A CA 1
ATOM 2406 C C . ARG A 1 304 ? -16.771 5.406 31.975 1.00 53.62 304 ARG A C 1
ATOM 2408 O O . ARG A 1 304 ? -16.801 5.212 30.762 1.00 53.62 304 ARG A O 1
ATOM 2415 N N . VAL A 1 305 ? -16.597 4.415 32.850 1.00 46.62 305 VAL A N 1
ATOM 2416 C CA . VAL A 1 305 ? -16.402 3.020 32.434 1.00 46.62 305 VAL A CA 1
ATOM 2417 C C . VAL A 1 305 ? -17.766 2.423 32.100 1.00 46.62 305 VAL A C 1
ATOM 2419 O O . VAL A 1 305 ? -18.431 1.798 32.927 1.00 46.62 305 VAL A O 1
ATOM 2422 N N . CYS A 1 306 ? -18.205 2.653 30.864 1.00 37.03 306 CYS A N 1
ATOM 2423 C CA . CYS A 1 306 ? -19.432 2.093 30.317 1.00 37.03 306 CYS A CA 1
ATOM 2424 C C . CYS A 1 306 ? -19.275 0.590 30.036 1.00 37.03 306 CYS A C 1
ATOM 2426 O O . CYS A 1 306 ? -19.137 0.172 28.889 1.00 37.03 306 CYS A O 1
ATOM 2428 N N . PHE A 1 307 ? -19.396 -0.243 31.071 1.00 37.84 307 PHE A N 1
ATOM 2429 C CA . PHE A 1 307 ? -19.946 -1.583 30.867 1.00 37.84 307 PHE A CA 1
ATOM 2430 C C . PHE A 1 307 ? -21.425 -1.413 30.497 1.00 37.84 307 PHE A C 1
ATOM 2432 O O . PHE A 1 307 ? -22.259 -1.125 31.358 1.00 37.84 307 PHE A O 1
ATOM 2439 N N . SER A 1 308 ? -21.745 -1.505 29.203 1.00 30.89 308 SER A N 1
ATOM 2440 C CA . SER A 1 308 ? -23.096 -1.275 28.687 1.00 30.89 308 SER A CA 1
ATOM 2441 C C . SER A 1 308 ? -24.061 -2.367 29.165 1.00 30.89 308 SER A C 1
ATOM 2443 O O . SER A 1 308 ? -24.228 -3.398 28.520 1.00 30.89 308 SER A O 1
ATOM 2445 N N . ASN A 1 309 ? -24.724 -2.121 30.297 1.00 33.56 309 ASN A N 1
ATOM 2446 C CA . ASN A 1 309 ? -25.808 -2.968 30.806 1.00 33.56 309 ASN A CA 1
ATOM 2447 C C . ASN A 1 309 ? -27.180 -2.652 30.178 1.00 33.56 309 ASN A C 1
ATOM 2449 O O . ASN A 1 309 ? -28.170 -3.298 30.515 1.00 33.56 309 ASN A O 1
ATOM 2453 N N . SER A 1 310 ? -27.236 -1.716 29.226 1.00 35.59 310 SER A N 1
ATOM 2454 C CA . SER A 1 310 ? -28.202 -1.804 28.132 1.00 35.59 310 SER A CA 1
ATOM 2455 C C . SER A 1 310 ? -27.536 -2.584 27.002 1.00 35.59 310 SER A C 1
ATOM 2457 O O . SER A 1 310 ? -26.548 -2.080 26.461 1.00 35.59 310 SER A O 1
ATOM 2459 N N . PRO A 1 311 ? -28.036 -3.773 26.619 1.00 39.78 311 PRO A N 1
ATOM 2460 C CA . PRO A 1 311 ? -27.647 -4.354 25.350 1.00 39.78 311 PRO A CA 1
ATOM 2461 C C . PRO A 1 311 ? -28.133 -3.407 24.255 1.00 39.78 311 PRO A C 1
ATOM 2463 O O . PRO A 1 311 ? -29.339 -3.268 24.037 1.00 39.78 311 PRO A O 1
ATOM 2466 N N . ASP A 1 312 ? -27.201 -2.766 23.550 1.00 46.59 312 ASP A N 1
ATOM 2467 C CA . ASP A 1 312 ? -27.512 -2.347 22.193 1.00 46.59 312 ASP A CA 1
ATOM 2468 C C . ASP A 1 312 ? -27.939 -3.632 21.469 1.00 46.59 312 ASP A C 1
ATOM 2470 O O . ASP A 1 312 ? -27.291 -4.684 21.584 1.00 46.59 312 ASP A O 1
ATOM 2474 N N . VAL A 1 313 ? -29.095 -3.599 20.807 1.00 51.69 313 VAL A N 1
ATOM 2475 C CA . VAL A 1 313 ? -29.643 -4.801 20.165 1.00 51.69 313 VAL A CA 1
ATOM 2476 C C . VAL A 1 313 ? -28.651 -5.311 19.119 1.00 51.69 313 VAL A C 1
ATOM 2478 O O . VAL A 1 313 ? -28.608 -6.503 18.859 1.00 51.69 313 VAL A O 1
ATOM 2481 N N . THR A 1 314 ? -27.789 -4.439 18.590 1.00 54.69 314 THR A N 1
ATOM 2482 C CA . THR A 1 314 ? -26.668 -4.812 17.725 1.00 54.69 314 THR A CA 1
ATOM 2483 C C . THR A 1 314 ? -25.468 -5.404 18.480 1.00 54.69 314 THR A C 1
ATOM 2485 O O . THR A 1 314 ? -24.943 -6.423 18.035 1.00 54.69 314 THR A O 1
ATOM 2488 N N . SER A 1 315 ? -25.038 -4.841 19.619 1.00 62.72 315 SER A N 1
ATOM 2489 C CA . SER A 1 315 ? -23.859 -5.340 20.351 1.00 62.72 315 SER A CA 1
ATOM 2490 C C . SER A 1 315 ? -24.113 -6.709 20.977 1.00 62.72 315 SER A C 1
ATOM 2492 O O . SER A 1 315 ? -23.323 -7.625 20.786 1.00 62.72 315 SER A O 1
ATOM 2494 N N . SER A 1 316 ? -25.268 -6.892 21.618 1.00 62.09 316 SER A N 1
ATOM 2495 C CA . SER A 1 316 ? -25.686 -8.187 22.176 1.00 62.09 316 SER A CA 1
ATOM 2496 C C . SER A 1 316 ? -25.847 -9.277 21.114 1.00 62.09 316 SER A C 1
ATOM 2498 O O . SER A 1 316 ? -25.552 -10.442 21.369 1.00 62.09 316 SER A O 1
ATOM 2500 N N . VAL A 1 317 ? -26.269 -8.900 19.907 1.00 66.38 317 VAL A N 1
ATOM 2501 C CA . VAL A 1 317 ? -26.355 -9.781 18.739 1.00 66.38 317 VAL A CA 1
ATOM 2502 C C . VAL A 1 317 ? -24.958 -10.175 18.238 1.00 66.38 317 VAL A C 1
ATOM 2504 O O . VAL A 1 317 ? -24.705 -11.361 18.026 1.00 66.38 317 VAL A O 1
ATOM 2507 N N . ILE A 1 318 ? -24.023 -9.225 18.149 1.00 72.19 318 ILE A N 1
ATOM 2508 C CA . ILE A 1 318 ? -22.618 -9.479 17.785 1.00 72.19 318 ILE A CA 1
ATOM 2509 C C . ILE A 1 318 ? -21.911 -10.361 18.831 1.00 72.19 318 ILE A C 1
ATOM 2511 O O . ILE A 1 318 ? -21.259 -11.342 18.470 1.00 72.19 318 ILE A O 1
ATOM 2515 N N . ASP A 1 319 ? -22.069 -10.063 20.120 1.00 74.44 319 ASP A N 1
ATOM 2516 C CA . ASP A 1 319 ? -21.497 -10.864 21.207 1.00 74.44 319 ASP A CA 1
ATOM 2517 C C . ASP A 1 319 ? -22.121 -12.269 21.247 1.00 74.44 319 ASP A C 1
ATOM 2519 O O . ASP A 1 319 ? -21.421 -13.256 21.485 1.00 74.44 319 ASP A O 1
ATOM 2523 N N . SER A 1 320 ? -23.418 -12.393 20.933 1.00 72.69 320 SER A N 1
ATOM 2524 C CA . SER A 1 320 ? -24.088 -13.690 20.799 1.00 72.69 320 SER A CA 1
ATOM 2525 C C . SER A 1 320 ? -23.511 -14.529 19.656 1.00 72.69 320 SER A C 1
ATOM 2527 O O . SER A 1 320 ? -23.341 -15.732 19.858 1.00 72.69 320 SER A O 1
ATOM 2529 N N . LEU A 1 321 ? -23.178 -13.943 18.496 1.00 74.31 321 LEU A N 1
ATOM 2530 C CA . LEU A 1 321 ? -22.482 -14.674 17.424 1.00 74.31 321 LEU A CA 1
ATOM 2531 C C . LEU A 1 321 ? -21.122 -15.188 17.888 1.00 74.31 321 LEU A C 1
ATOM 2533 O O . LEU A 1 321 ? -20.806 -16.366 17.734 1.00 74.31 321 LEU A O 1
ATOM 2537 N N . LEU A 1 322 ? -20.308 -14.288 18.442 1.00 81.62 322 LEU A N 1
ATOM 2538 C CA . LEU A 1 322 ? -18.920 -14.588 18.777 1.00 81.62 322 LEU A CA 1
ATOM 2539 C C . LEU A 1 322 ? -18.791 -15.521 19.990 1.00 81.62 322 LEU A C 1
ATOM 2541 O O . LEU A 1 322 ? -17.766 -16.187 20.128 1.00 81.62 322 LEU A O 1
ATOM 2545 N N . SER A 1 323 ? -19.827 -15.622 20.831 1.00 79.25 323 SER A N 1
ATOM 2546 C CA . SER A 1 323 ? -19.838 -16.418 22.070 1.00 79.25 323 SER A CA 1
ATOM 2547 C C . SER A 1 323 ? -19.375 -17.874 21.916 1.00 79.25 323 SER A C 1
ATOM 2549 O O . SER A 1 323 ? -18.760 -18.412 22.835 1.00 79.25 323 SER A O 1
ATOM 2551 N N . ASN A 1 324 ? -19.648 -18.502 20.767 1.00 81.00 324 ASN A N 1
ATOM 2552 C CA . ASN A 1 324 ? -19.290 -19.892 20.459 1.00 81.00 324 ASN A CA 1
ATOM 2553 C C . ASN A 1 324 ? -18.534 -20.033 19.121 1.00 81.00 324 ASN A C 1
ATOM 2555 O O . ASN A 1 324 ? -18.475 -21.123 18.550 1.00 81.00 324 ASN A O 1
ATOM 2559 N N . TYR A 1 325 ? -17.973 -18.941 18.594 1.00 86.50 325 TYR A N 1
ATOM 2560 C CA . TYR A 1 325 ? -17.328 -18.934 17.283 1.00 86.50 325 TYR A CA 1
ATOM 2561 C C . TYR A 1 325 ? -15.828 -19.266 17.383 1.00 86.50 325 TYR A C 1
ATOM 2563 O O . TYR A 1 325 ? -15.052 -18.512 17.970 1.00 86.50 325 TYR A O 1
ATOM 2571 N N . ASP A 1 326 ? -15.394 -20.378 16.778 1.00 88.50 326 ASP A N 1
ATOM 2572 C CA . ASP A 1 326 ? -13.968 -20.715 16.657 1.00 88.50 326 ASP A CA 1
ATOM 2573 C C . ASP A 1 326 ? -13.407 -20.268 15.300 1.00 88.50 326 ASP A C 1
ATOM 2575 O O . ASP A 1 326 ? -13.647 -20.898 14.267 1.00 88.50 326 ASP A O 1
ATOM 2579 N N . ILE A 1 327 ? -12.608 -19.197 15.328 1.00 89.81 327 ILE A N 1
ATOM 2580 C CA . ILE A 1 327 ? -11.945 -18.599 14.157 1.00 89.81 327 ILE A CA 1
ATOM 2581 C C . ILE A 1 327 ? -10.989 -19.548 13.428 1.00 89.81 327 ILE A C 1
ATOM 2583 O O . ILE A 1 327 ? -10.638 -19.301 12.279 1.00 89.81 327 ILE A O 1
ATOM 2587 N N . ARG A 1 328 ? -10.531 -20.621 14.086 1.00 88.38 328 ARG A N 1
ATOM 2588 C CA . ARG A 1 328 ? -9.542 -21.561 13.531 1.00 88.38 328 ARG A CA 1
ATOM 2589 C C . ARG A 1 328 ? -10.183 -22.618 12.634 1.00 88.38 328 ARG A C 1
ATOM 2591 O O . ARG A 1 328 ? -9.474 -23.315 11.914 1.00 88.38 328 ARG A O 1
ATOM 2598 N N . LEU A 1 329 ? -11.506 -22.763 12.708 1.00 90.81 329 LEU A N 1
ATOM 2599 C CA . LEU A 1 329 ? -12.269 -23.730 11.931 1.00 90.81 329 LEU A CA 1
ATOM 2600 C C . LEU A 1 329 ? -12.946 -23.021 10.759 1.00 90.81 329 LEU A C 1
ATOM 2602 O O . LEU A 1 329 ? -13.704 -22.064 10.957 1.00 90.81 329 LEU A O 1
ATOM 2606 N N . ARG A 1 330 ? -12.709 -23.533 9.546 1.00 91.69 330 ARG A N 1
ATOM 2607 C CA . ARG A 1 330 ? -13.466 -23.122 8.359 1.00 91.69 330 ARG A CA 1
ATOM 2608 C C . ARG A 1 330 ? -14.965 -23.416 8.544 1.00 91.69 330 ARG A C 1
ATOM 2610 O O . ARG A 1 330 ? -15.311 -24.339 9.290 1.00 91.69 330 ARG A O 1
ATOM 2617 N N . PRO A 1 331 ? -15.862 -22.682 7.866 1.00 89.38 331 PRO A N 1
ATOM 2618 C CA . PRO A 1 331 ? -17.252 -23.092 7.717 1.00 89.38 331 PRO A CA 1
ATOM 2619 C C . PRO A 1 331 ? -17.350 -24.550 7.244 1.00 89.38 331 PRO A C 1
ATOM 2621 O O . PRO A 1 331 ? -16.513 -25.022 6.469 1.00 89.38 331 PRO A O 1
ATOM 2624 N N . ASN A 1 332 ? -18.366 -25.264 7.730 1.00 87.50 332 ASN A N 1
ATOM 2625 C CA . ASN A 1 332 ? -18.670 -26.649 7.351 1.00 87.50 332 ASN A CA 1
ATOM 2626 C C . ASN A 1 332 ? -17.475 -27.618 7.526 1.00 87.50 332 ASN A C 1
ATOM 2628 O O . ASN A 1 332 ? -17.265 -28.523 6.721 1.00 87.50 332 ASN A O 1
ATOM 2632 N N . PHE A 1 333 ? -16.656 -27.412 8.567 1.00 88.25 333 PHE A N 1
ATOM 2633 C CA . PHE A 1 333 ? -15.488 -28.248 8.862 1.00 88.25 333 PHE A CA 1
ATOM 2634 C C . PHE A 1 333 ? -15.875 -29.718 9.099 1.00 88.25 333 PHE A C 1
ATOM 2636 O O . PHE A 1 333 ? -16.566 -30.037 10.066 1.00 88.25 333 PHE A O 1
ATOM 2643 N N . GLY A 1 334 ? -15.377 -30.610 8.237 1.00 86.19 334 GLY A N 1
ATOM 2644 C CA . GLY A 1 334 ? -15.723 -32.038 8.214 1.00 86.19 334 GLY A CA 1
ATOM 2645 C C . GLY A 1 334 ? -16.770 -32.413 7.156 1.00 86.19 334 GLY A C 1
ATOM 2646 O O . GLY A 1 334 ? -16.876 -33.589 6.814 1.00 86.19 334 GLY A O 1
ATOM 2647 N N . ASP A 1 335 ? -17.468 -31.421 6.602 1.00 89.56 335 ASP A N 1
ATOM 2648 C CA . ASP A 1 335 ? -18.415 -31.543 5.493 1.00 89.56 335 ASP A CA 1
ATOM 2649 C C . ASP A 1 335 ? -17.810 -30.939 4.202 1.00 89.56 335 ASP A C 1
ATOM 2651 O O . ASP A 1 335 ? -16.588 -30.916 4.012 1.00 89.56 335 ASP A O 1
ATOM 2655 N N . ALA A 1 336 ? -18.664 -30.475 3.284 1.00 90.75 336 ALA A N 1
ATOM 2656 C CA . ALA A 1 336 ? -18.281 -29.934 1.982 1.00 90.75 336 ALA A CA 1
ATOM 2657 C C . ALA A 1 336 ? -17.253 -28.786 2.059 1.00 90.75 336 ALA A C 1
ATOM 2659 O O . ALA A 1 336 ? -17.188 -28.041 3.042 1.00 90.75 336 ALA A O 1
ATOM 2660 N N . ALA A 1 337 ? -16.481 -28.634 0.979 1.00 92.00 337 ALA A N 1
ATOM 2661 C CA . ALA A 1 337 ? -15.570 -27.512 0.780 1.00 92.00 337 ALA A CA 1
ATOM 2662 C C . ALA A 1 337 ? -16.316 -26.170 0.844 1.00 92.00 337 ALA A C 1
ATOM 2664 O O . ALA A 1 337 ? -17.457 -26.058 0.386 1.00 92.00 337 ALA A O 1
ATOM 2665 N N . VAL A 1 338 ? -15.661 -25.143 1.383 1.00 92.94 338 VAL A N 1
ATOM 2666 C CA . VAL A 1 338 ? -16.208 -23.782 1.409 1.00 92.94 338 VAL A CA 1
ATOM 2667 C C . VAL A 1 338 ? -16.101 -23.181 0.015 1.00 92.94 338 VAL A C 1
ATOM 2669 O O . VAL A 1 338 ? -15.002 -23.049 -0.521 1.00 92.94 338 VAL A O 1
ATOM 2672 N N . ASP A 1 339 ? -17.240 -22.805 -0.559 1.00 92.81 339 ASP A N 1
ATOM 2673 C CA . ASP A 1 339 ? -17.291 -22.103 -1.837 1.00 92.81 339 ASP A CA 1
ATOM 2674 C C . ASP A 1 339 ? -17.020 -20.604 -1.634 1.00 92.81 339 ASP A C 1
ATOM 2676 O O . ASP A 1 339 ? -17.727 -19.925 -0.879 1.00 92.81 339 ASP A O 1
ATOM 2680 N N . VAL A 1 340 ? -15.964 -20.106 -2.279 1.00 93.38 340 VAL A N 1
ATOM 2681 C CA . VAL A 1 340 ? -15.463 -18.735 -2.152 1.00 93.38 340 VAL A CA 1
ATOM 2682 C C . VAL A 1 340 ? -15.440 -18.079 -3.533 1.00 93.38 340 VAL A C 1
ATOM 2684 O O . VAL A 1 340 ? -14.527 -18.275 -4.339 1.00 93.38 340 VAL A O 1
ATOM 2687 N N . GLY A 1 341 ? -16.453 -17.257 -3.799 1.00 92.69 341 GLY A N 1
ATOM 2688 C CA . GLY A 1 341 ? -16.526 -16.445 -5.009 1.00 92.69 341 GLY A CA 1
ATOM 2689 C C . GLY A 1 341 ? -15.628 -15.213 -4.907 1.00 92.69 341 GLY A C 1
ATOM 2690 O O . GLY A 1 341 ? -15.672 -14.494 -3.906 1.00 92.69 341 GLY A O 1
ATOM 2691 N N . ILE A 1 342 ? -14.848 -14.946 -5.954 1.00 91.19 342 ILE A N 1
ATOM 2692 C CA . ILE A 1 342 ? -13.940 -13.796 -6.053 1.00 91.19 342 ILE A CA 1
ATOM 2693 C C . ILE A 1 342 ? -14.442 -12.781 -7.092 1.00 91.19 342 ILE A C 1
ATOM 2695 O O . ILE A 1 342 ? -14.930 -13.132 -8.176 1.00 91.19 342 ILE A O 1
ATOM 2699 N N . GLU A 1 343 ? -14.297 -11.502 -6.748 1.00 90.88 343 GLU A N 1
ATOM 2700 C CA . GLU A 1 343 ? -14.561 -10.341 -7.599 1.00 90.88 343 GLU A CA 1
ATOM 2701 C C . GLU A 1 343 ? -13.450 -9.296 -7.370 1.00 90.88 343 GLU A C 1
ATOM 2703 O O . GLU A 1 343 ? -12.979 -9.110 -6.245 1.00 90.88 343 GLU A O 1
ATOM 2708 N N . LEU A 1 344 ? -12.997 -8.645 -8.441 1.00 90.06 344 LEU A N 1
ATOM 2709 C CA . LEU A 1 344 ? -11.883 -7.696 -8.443 1.00 90.06 344 LEU A CA 1
ATOM 2710 C C . LEU A 1 344 ? -12.314 -6.375 -9.081 1.00 90.06 344 LEU A C 1
ATOM 2712 O O . LEU A 1 344 ? -12.798 -6.361 -10.211 1.00 90.06 344 LEU A O 1
ATOM 2716 N N . VAL A 1 345 ? -12.047 -5.247 -8.427 1.00 89.19 345 VAL A N 1
ATOM 2717 C CA . VAL A 1 345 ? -12.096 -3.928 -9.082 1.00 89.19 345 VAL A CA 1
ATOM 2718 C C . VAL A 1 345 ? -10.673 -3.414 -9.219 1.00 89.19 345 VAL A C 1
ATOM 2720 O O . VAL A 1 345 ? -10.019 -3.139 -8.216 1.00 89.19 345 VAL A O 1
ATOM 2723 N N . VAL A 1 346 ? -10.175 -3.288 -10.447 1.00 89.56 346 VAL A N 1
ATOM 2724 C CA . VAL A 1 346 ? -8.864 -2.681 -10.691 1.00 89.56 346 VAL A CA 1
ATOM 2725 C C . VAL A 1 346 ? -9.008 -1.168 -10.593 1.00 89.56 346 VAL A C 1
ATOM 2727 O O . VAL A 1 346 ? -9.806 -0.583 -11.318 1.00 89.56 346 VAL A O 1
ATOM 2730 N N . ALA A 1 347 ? -8.257 -0.545 -9.688 1.00 86.06 347 ALA A N 1
ATOM 2731 C CA . ALA A 1 347 ? -8.290 0.897 -9.470 1.00 86.06 347 ALA A CA 1
ATOM 2732 C C . ALA A 1 347 ? -7.260 1.623 -10.345 1.00 86.06 347 ALA A C 1
ATOM 2734 O O . ALA A 1 347 ? -7.580 2.612 -10.999 1.00 86.06 347 ALA A O 1
ATOM 2735 N N . SER A 1 348 ? -6.026 1.115 -10.368 1.00 85.75 348 SER A N 1
ATOM 2736 C CA . SER A 1 348 ? -4.915 1.682 -11.133 1.00 85.75 348 SER A CA 1
ATOM 2737 C C . SER A 1 348 ? -3.813 0.650 -11.375 1.00 85.75 348 SER A C 1
ATOM 2739 O O . SER A 1 348 ? -3.674 -0.339 -10.653 1.00 85.75 348 SER A O 1
ATOM 2741 N N . PHE A 1 349 ? -3.007 0.915 -12.402 1.00 86.81 349 PHE A N 1
ATOM 2742 C CA . PHE A 1 349 ? -1.670 0.352 -12.562 1.00 86.81 349 PHE A CA 1
ATOM 2743 C C . PHE A 1 349 ? -0.675 1.473 -12.268 1.00 86.81 349 PHE A C 1
ATOM 2745 O O . PHE A 1 349 ? -0.636 2.465 -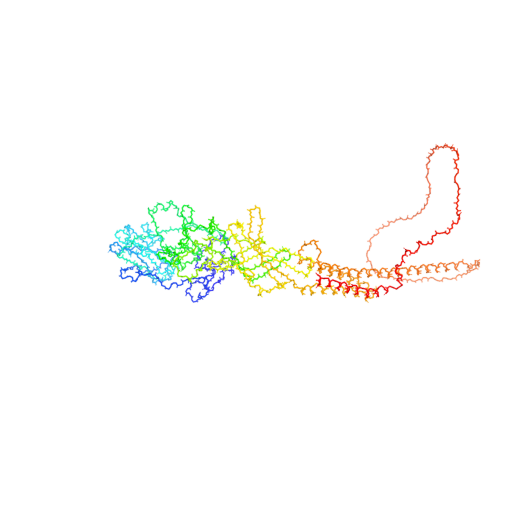12.997 1.00 86.81 349 PHE A O 1
ATOM 2752 N N . ASP A 1 350 ? 0.110 1.328 -11.207 1.00 84.00 350 ASP A N 1
ATOM 2753 C CA . ASP A 1 350 ? 0.870 2.449 -10.647 1.00 84.00 350 ASP A CA 1
ATOM 2754 C C . ASP A 1 350 ? 2.267 2.550 -11.268 1.00 84.00 350 ASP A C 1
ATOM 2756 O O . ASP A 1 350 ? 2.710 3.624 -11.675 1.00 84.00 350 ASP A O 1
ATOM 2760 N N . THR A 1 351 ? 2.958 1.413 -11.394 1.00 83.69 351 THR A N 1
ATOM 2761 C CA . THR A 1 351 ? 4.244 1.318 -12.099 1.00 83.69 351 THR A CA 1
ATOM 2762 C C . THR A 1 351 ? 4.370 -0.013 -12.832 1.00 83.69 351 THR A C 1
ATOM 2764 O O . THR A 1 351 ? 3.842 -1.032 -12.392 1.00 83.69 351 THR A O 1
ATOM 2767 N N . ILE A 1 352 ? 5.088 -0.011 -13.954 1.00 88.31 352 ILE A N 1
ATOM 2768 C CA . ILE A 1 352 ? 5.514 -1.213 -14.676 1.00 88.31 352 ILE A CA 1
ATOM 2769 C C . ILE A 1 352 ? 7.034 -1.096 -14.810 1.00 88.31 352 ILE A C 1
ATOM 2771 O O . ILE A 1 352 ? 7.524 -0.082 -15.302 1.00 88.31 352 ILE A O 1
ATOM 2775 N N . SER A 1 353 ? 7.778 -2.092 -14.327 1.00 87.88 353 SER A N 1
ATOM 2776 C CA . SER A 1 353 ? 9.242 -2.072 -14.273 1.00 87.88 353 SER A CA 1
ATOM 2777 C C . SER A 1 353 ? 9.825 -3.205 -15.107 1.00 87.88 353 SER A C 1
ATOM 2779 O O . SER A 1 353 ? 9.899 -4.357 -14.670 1.00 87.88 353 SER A O 1
ATOM 2781 N N . GLU A 1 354 ? 10.324 -2.883 -16.303 1.00 87.00 354 GLU A N 1
ATOM 2782 C CA . GLU A 1 354 ? 11.075 -3.849 -17.110 1.00 87.00 354 GLU A CA 1
ATOM 2783 C C . GLU A 1 354 ? 12.390 -4.241 -16.428 1.00 87.00 354 GLU A C 1
ATOM 2785 O O . GLU A 1 354 ? 12.875 -5.354 -16.614 1.00 87.00 354 GLU A O 1
ATOM 2790 N N . VAL A 1 355 ? 12.980 -3.336 -15.635 1.00 86.00 355 VAL A N 1
ATOM 2791 C CA . VAL A 1 355 ? 14.262 -3.564 -14.948 1.00 86.00 355 VAL A CA 1
ATOM 2792 C C . VAL A 1 355 ? 14.136 -4.648 -13.878 1.00 86.00 355 VAL A C 1
ATOM 2794 O O . VAL A 1 355 ? 15.020 -5.499 -13.776 1.00 86.00 355 VAL A O 1
ATOM 2797 N N . ASN A 1 356 ? 13.042 -4.634 -13.113 1.00 85.19 356 ASN A N 1
ATOM 2798 C CA . ASN A 1 356 ? 12.803 -5.593 -12.033 1.00 85.19 356 ASN A CA 1
ATOM 2799 C C . ASN A 1 356 ? 11.944 -6.797 -12.467 1.00 85.19 356 ASN A C 1
ATOM 2801 O O . ASN A 1 356 ? 11.895 -7.794 -11.742 1.00 85.19 356 ASN A O 1
ATOM 2805 N N . MET A 1 357 ? 11.278 -6.719 -13.628 1.00 86.50 357 MET A N 1
ATOM 2806 C CA . MET A 1 357 ? 10.269 -7.682 -14.095 1.00 86.50 357 MET A CA 1
ATOM 2807 C C . MET A 1 357 ? 9.092 -7.792 -13.104 1.00 86.50 357 MET A C 1
ATOM 2809 O O . MET A 1 357 ? 8.788 -8.851 -12.544 1.00 86.50 357 MET A O 1
ATOM 2813 N N . ASP A 1 358 ? 8.472 -6.650 -12.810 1.00 88.25 358 ASP A N 1
ATOM 2814 C CA . ASP A 1 358 ? 7.263 -6.527 -11.989 1.00 88.25 358 ASP A CA 1
ATOM 2815 C C . ASP A 1 358 ? 6.378 -5.355 -12.418 1.00 88.25 358 ASP A C 1
ATOM 2817 O O . ASP A 1 358 ? 6.750 -4.527 -13.254 1.00 88.25 358 ASP A O 1
ATOM 2821 N N . TYR A 1 359 ? 5.167 -5.342 -11.867 1.00 89.62 359 TYR A N 1
ATOM 2822 C CA . TYR A 1 359 ? 4.205 -4.262 -11.993 1.00 89.62 359 TYR A CA 1
ATOM 2823 C C . TYR A 1 359 ? 3.425 -4.097 -10.683 1.00 89.62 359 TYR A C 1
ATOM 2825 O O . TYR A 1 359 ? 3.121 -5.073 -9.993 1.00 89.62 359 TYR A O 1
ATOM 2833 N N . THR A 1 360 ? 3.099 -2.857 -10.336 1.00 87.75 360 THR A N 1
ATOM 2834 C CA . THR A 1 360 ? 2.264 -2.518 -9.179 1.00 87.75 360 THR A CA 1
ATOM 2835 C C . THR A 1 360 ? 0.841 -2.249 -9.645 1.00 87.75 360 THR A C 1
ATOM 2837 O O . THR A 1 360 ? 0.634 -1.498 -10.602 1.00 87.75 360 THR A O 1
ATOM 2840 N N . ILE A 1 361 ? -0.128 -2.871 -8.974 1.00 87.00 361 ILE A N 1
ATOM 2841 C CA . ILE A 1 361 ? -1.551 -2.762 -9.283 1.00 87.00 361 ILE A CA 1
ATOM 2842 C C . ILE A 1 361 ? -2.357 -2.573 -7.987 1.00 87.00 361 ILE A C 1
ATOM 2844 O O . ILE A 1 361 ? -2.224 -3.324 -7.016 1.00 87.00 361 ILE A O 1
ATOM 2848 N N . THR A 1 362 ? -3.215 -1.559 -7.978 1.00 85.69 362 THR A N 1
ATOM 2849 C CA . THR A 1 362 ? -4.143 -1.264 -6.879 1.00 85.69 362 THR A CA 1
ATOM 2850 C C . THR A 1 362 ? -5.478 -1.949 -7.198 1.00 85.69 362 THR A C 1
ATOM 2852 O O . THR A 1 362 ? -6.059 -1.700 -8.260 1.00 85.69 362 THR A O 1
ATOM 2855 N N . ILE A 1 363 ? -5.954 -2.854 -6.328 1.00 86.06 363 ILE A N 1
ATOM 2856 C CA . ILE A 1 363 ? -7.098 -3.747 -6.605 1.00 86.06 363 ILE A CA 1
ATOM 2857 C C . ILE A 1 363 ? -8.030 -3.941 -5.399 1.00 86.06 363 ILE A C 1
ATOM 2859 O O . ILE A 1 363 ? -7.661 -4.487 -4.362 1.00 86.06 363 ILE A O 1
ATOM 2863 N N . TYR A 1 364 ? -9.309 -3.613 -5.553 1.00 84.06 364 TYR A N 1
ATOM 2864 C CA . TYR A 1 364 ? -10.316 -3.983 -4.563 1.00 84.06 364 TYR A CA 1
ATOM 2865 C C . TYR A 1 364 ? -10.649 -5.473 -4.695 1.00 84.06 364 TYR A C 1
ATOM 2867 O O . TYR A 1 364 ? -11.362 -5.875 -5.614 1.00 84.06 364 TYR A O 1
ATOM 2875 N N . LEU A 1 365 ? -10.093 -6.291 -3.794 1.00 85.62 365 LEU A N 1
ATOM 2876 C CA . LEU A 1 365 ? -10.377 -7.723 -3.683 1.00 85.62 365 LEU A CA 1
ATOM 2877 C C . LEU A 1 365 ? -11.618 -7.954 -2.814 1.00 85.62 365 LEU A C 1
ATOM 2879 O O . LEU A 1 365 ? -11.564 -7.857 -1.585 1.00 85.62 365 LEU A O 1
ATOM 2883 N N . ASN A 1 366 ? -12.719 -8.323 -3.464 1.00 86.25 366 ASN A N 1
ATOM 2884 C CA . ASN A 1 366 ? -13.958 -8.725 -2.816 1.00 86.25 366 ASN A CA 1
ATOM 2885 C C . ASN A 1 366 ? -14.048 -10.258 -2.762 1.00 86.25 366 ASN A C 1
ATOM 2887 O O . ASN A 1 366 ? -13.858 -10.945 -3.768 1.00 86.25 366 ASN A O 1
ATOM 2891 N N . GLN A 1 367 ? -14.372 -10.790 -1.583 1.00 87.81 367 GLN A N 1
ATOM 2892 C CA . GLN A 1 367 ? -14.518 -12.225 -1.340 1.00 87.81 367 GLN A CA 1
ATOM 2893 C C . GLN A 1 367 ? -15.914 -12.525 -0.798 1.00 87.81 367 GLN A C 1
ATOM 2895 O O . GLN A 1 367 ? -16.433 -11.789 0.045 1.00 87.81 367 GLN A O 1
ATOM 2900 N N . TYR A 1 368 ? -16.518 -13.606 -1.287 1.00 87.69 368 TYR A N 1
ATOM 2901 C CA . TYR A 1 368 ? -17.900 -13.977 -1.007 1.00 87.69 368 TYR A CA 1
ATOM 2902 C C . TYR A 1 368 ? -17.948 -15.448 -0.602 1.00 87.69 368 TYR A C 1
ATOM 2904 O O . TYR A 1 368 ? -17.798 -16.320 -1.451 1.00 87.69 368 TYR A O 1
ATOM 2912 N N . TRP A 1 369 ? -18.195 -15.721 0.676 1.00 89.31 369 TRP A N 1
ATOM 2913 C CA . TRP A 1 369 ? -18.420 -17.069 1.198 1.00 89.31 369 TRP A CA 1
ATOM 2914 C C . TRP A 1 369 ? -19.651 -17.081 2.108 1.00 89.31 369 TRP A C 1
ATOM 2916 O O . TRP A 1 369 ? -20.127 -16.027 2.537 1.00 89.31 369 TRP A O 1
ATOM 2926 N N . THR A 1 370 ? -20.171 -18.272 2.397 1.00 85.00 370 THR A N 1
ATOM 2927 C CA . THR A 1 370 ? -21.285 -18.460 3.338 1.00 85.00 370 THR A CA 1
ATOM 2928 C C . THR A 1 370 ? -20.761 -19.109 4.616 1.00 85.00 370 THR A C 1
ATOM 2930 O O . THR A 1 370 ? -20.053 -20.110 4.552 1.00 85.00 370 THR A O 1
ATOM 2933 N N . ASP A 1 371 ? -21.107 -18.550 5.777 1.00 85.50 371 ASP A N 1
ATOM 2934 C CA . ASP A 1 371 ? -20.829 -19.146 7.088 1.00 85.50 371 ASP A CA 1
ATOM 2935 C C . ASP A 1 371 ? -22.135 -19.265 7.880 1.00 85.50 371 ASP A C 1
ATOM 2937 O O . ASP A 1 371 ? -22.693 -18.270 8.348 1.00 85.50 371 ASP A O 1
ATOM 2941 N N . GLU A 1 372 ? -22.632 -20.493 8.029 1.00 82.81 372 GLU A N 1
ATOM 2942 C CA . GLU A 1 372 ? -23.893 -20.781 8.723 1.00 82.81 372 GLU A CA 1
ATOM 2943 C C . GLU A 1 372 ? -23.853 -20.378 10.209 1.00 82.81 372 GLU A C 1
ATOM 2945 O O . GLU A 1 372 ? -24.889 -20.058 10.797 1.00 82.81 372 GLU A O 1
ATOM 2950 N N . ARG A 1 373 ? -22.654 -20.302 10.808 1.00 83.00 373 ARG A N 1
ATOM 2951 C CA . ARG A 1 373 ? -22.444 -19.905 12.212 1.00 83.00 373 ARG A CA 1
ATOM 2952 C C . ARG A 1 373 ? -22.711 -18.418 12.460 1.00 83.00 373 ARG A C 1
ATOM 2954 O O . ARG A 1 373 ? -22.920 -18.031 13.604 1.00 83.00 373 ARG A O 1
ATOM 2961 N N . LEU A 1 374 ? -22.701 -17.590 11.410 1.00 77.50 374 LEU A N 1
ATOM 2962 C CA . LEU A 1 374 ? -22.945 -16.141 11.479 1.00 77.50 374 LEU A CA 1
ATOM 2963 C C . LEU A 1 374 ? -24.408 -15.769 11.159 1.00 77.50 374 LEU A C 1
ATOM 2965 O O . LEU A 1 374 ? -24.718 -14.613 10.860 1.00 77.50 374 LEU A O 1
ATOM 2969 N N . THR A 1 375 ? -25.323 -16.744 11.202 1.00 69.56 375 THR A N 1
ATOM 2970 C CA . THR A 1 375 ? -26.752 -16.529 10.944 1.00 69.56 375 THR A CA 1
ATOM 2971 C C . THR A 1 375 ? -27.488 -15.976 12.168 1.00 69.56 375 THR A C 1
ATOM 2973 O O . THR A 1 375 ? -27.256 -16.374 13.307 1.00 69.56 375 THR A O 1
ATOM 2976 N N . HIS A 1 376 ? -28.423 -15.053 11.929 1.00 63.81 376 HIS A N 1
ATOM 2977 C CA . HIS A 1 376 ? -29.208 -14.390 12.972 1.00 63.81 376 HIS A CA 1
ATOM 2978 C C . HIS A 1 376 ? -30.702 -14.633 12.773 1.00 63.81 376 HIS A C 1
ATOM 2980 O O . HIS A 1 376 ? -31.273 -14.212 11.770 1.00 63.81 376 HIS A O 1
ATOM 2986 N N . GLY A 1 377 ? -31.361 -15.248 13.755 1.00 51.97 377 GLY A N 1
ATOM 2987 C CA . GLY A 1 377 ? -32.785 -15.589 13.656 1.00 51.97 377 GLY A CA 1
ATOM 2988 C C . GLY A 1 377 ? -33.779 -14.457 13.950 1.00 51.97 377 GLY A C 1
ATOM 2989 O O . GLY A 1 377 ? -34.977 -14.710 13.884 1.00 51.97 377 GLY A O 1
ATOM 2990 N N . ASN A 1 378 ? -33.324 -13.252 14.332 1.00 51.72 378 ASN A N 1
ATOM 2991 C CA . ASN A 1 378 ? -34.185 -12.263 15.008 1.00 51.72 378 ASN A CA 1
ATOM 2992 C C . ASN A 1 378 ? -34.128 -10.821 14.460 1.00 51.72 378 ASN A C 1
ATOM 2994 O O . ASN A 1 378 ? -34.766 -9.934 15.022 1.00 51.72 378 ASN A O 1
ATOM 2998 N N . LEU A 1 379 ? -33.393 -10.570 13.369 1.00 53.12 379 LEU A N 1
ATOM 2999 C CA . LEU A 1 379 ? -33.529 -9.332 12.591 1.00 53.12 379 LEU A CA 1
ATOM 3000 C C . LEU A 1 379 ? -34.424 -9.606 11.380 1.00 53.12 379 LEU A C 1
ATOM 3002 O O . LEU A 1 379 ? -34.246 -10.601 10.677 1.00 53.12 379 LEU A O 1
ATOM 3006 N N . SER A 1 380 ? -35.383 -8.715 11.128 1.00 46.56 380 SER A N 1
ATOM 3007 C CA . SER A 1 380 ? -36.208 -8.754 9.921 1.00 46.56 380 SER A CA 1
ATOM 3008 C C . SER A 1 380 ? -35.326 -8.734 8.666 1.00 46.56 380 SER A C 1
ATOM 3010 O O . SER A 1 380 ? -34.323 -8.028 8.598 1.00 46.56 380 SER A O 1
ATOM 3012 N N . THR A 1 381 ? -35.713 -9.538 7.676 1.00 45.66 381 THR A N 1
ATOM 3013 C CA . THR A 1 381 ? -34.908 -10.083 6.562 1.00 45.66 381 THR A CA 1
ATOM 3014 C C . THR A 1 381 ? -34.378 -9.080 5.515 1.00 45.66 381 THR A C 1
ATOM 3016 O O . THR A 1 381 ? -34.304 -9.417 4.335 1.00 45.66 381 THR A O 1
ATOM 3019 N N . SER A 1 382 ? -34.041 -7.841 5.885 1.00 46.97 382 SER A N 1
ATOM 3020 C CA . SER A 1 382 ? -33.643 -6.790 4.932 1.00 46.97 382 SER A CA 1
ATOM 3021 C C . SER A 1 382 ? -32.606 -5.768 5.426 1.00 46.97 382 SER A C 1
ATOM 3023 O O . SER A 1 382 ? -32.356 -4.798 4.715 1.00 46.97 382 SER A O 1
ATOM 3025 N N . THR A 1 383 ? -31.998 -5.931 6.605 1.00 55.78 383 THR A N 1
ATOM 3026 C CA . THR A 1 383 ? -30.947 -5.022 7.111 1.00 55.78 383 THR A CA 1
ATOM 3027 C C . THR A 1 383 ? -29.561 -5.670 7.083 1.00 55.78 383 THR A C 1
ATOM 3029 O O . THR A 1 383 ? -29.202 -6.467 7.945 1.00 55.78 383 THR A O 1
ATOM 3032 N N . SER A 1 384 ? -28.752 -5.298 6.088 1.00 60.47 384 SER A N 1
ATOM 3033 C CA . SER A 1 384 ? -27.348 -5.708 5.970 1.00 60.47 384 SER A CA 1
ATOM 3034 C C . SER A 1 384 ? -26.480 -5.045 7.044 1.00 60.47 384 SER A C 1
ATOM 3036 O O . SER A 1 384 ? -26.316 -3.821 7.044 1.00 60.47 384 SER A O 1
ATOM 3038 N N . LEU A 1 385 ? -25.879 -5.843 7.927 1.00 66.81 385 LEU A N 1
ATOM 3039 C CA . LEU A 1 385 ? -24.935 -5.351 8.927 1.00 66.81 385 LEU A CA 1
ATOM 3040 C C . LEU A 1 385 ? -23.593 -4.977 8.266 1.00 66.81 385 LEU A C 1
ATOM 3042 O O . LEU A 1 385 ? -23.021 -5.749 7.492 1.00 66.81 385 LEU A O 1
ATOM 3046 N N . THR A 1 386 ? -23.111 -3.769 8.561 1.00 67.44 386 THR A N 1
ATOM 3047 C CA . THR A 1 386 ? -21.805 -3.251 8.130 1.00 67.44 386 THR A CA 1
ATOM 3048 C C . THR A 1 386 ? -20.907 -3.130 9.352 1.00 67.44 386 THR A C 1
ATOM 3050 O O . THR A 1 386 ? -21.240 -2.378 10.263 1.00 67.44 386 THR A O 1
ATOM 3053 N N . LEU A 1 387 ? -19.796 -3.864 9.376 1.00 70.31 387 LEU A N 1
ATOM 3054 C CA . LEU A 1 387 ? -18.843 -3.904 10.486 1.00 70.31 387 LEU A CA 1
ATOM 3055 C C . LEU A 1 387 ? -17.485 -3.335 10.056 1.00 70.31 387 LEU A C 1
ATOM 3057 O O . LEU A 1 387 ? -17.123 -3.341 8.875 1.00 70.31 387 LEU A O 1
ATOM 3061 N N . THR A 1 388 ? -16.740 -2.824 11.034 1.00 69.44 388 THR A N 1
ATOM 3062 C CA . THR A 1 388 ? -15.397 -2.261 10.848 1.00 69.44 388 THR A CA 1
ATOM 3063 C C . THR A 1 388 ? -14.353 -3.352 10.597 1.00 69.44 388 THR A C 1
ATOM 3065 O O . THR A 1 388 ? -14.594 -4.543 10.818 1.00 69.44 388 THR A O 1
ATOM 3068 N N . GLY A 1 389 ? -13.167 -2.947 10.135 1.00 67.56 389 GLY A N 1
ATOM 3069 C CA . GLY A 1 389 ? -12.074 -3.861 9.801 1.00 67.56 389 GLY A CA 1
ATOM 3070 C C . GLY A 1 389 ? -11.616 -4.761 10.946 1.00 67.56 389 GLY A C 1
ATOM 3071 O O . GLY A 1 389 ? -11.270 -5.916 10.706 1.00 67.56 389 GLY A O 1
ATOM 3072 N N . ASP A 1 390 ? -11.699 -4.281 12.186 1.00 72.75 390 ASP A N 1
ATOM 3073 C CA . ASP A 1 390 ? -11.342 -5.029 13.399 1.00 72.75 390 ASP A CA 1
ATOM 3074 C C . ASP A 1 390 ? -12.229 -6.258 13.654 1.00 72.75 390 ASP A C 1
ATOM 3076 O O . ASP A 1 390 ? -11.845 -7.163 14.398 1.00 72.75 390 ASP A O 1
ATOM 3080 N N . PHE A 1 391 ? -13.414 -6.329 13.038 1.00 76.50 391 PHE A N 1
ATOM 3081 C CA . PHE A 1 391 ? -14.249 -7.527 13.106 1.00 76.50 391 PHE A CA 1
ATOM 3082 C C . PHE A 1 391 ? -13.665 -8.693 12.288 1.00 76.50 391 PHE A C 1
ATOM 3084 O O . PHE A 1 391 ? -13.893 -9.852 12.630 1.00 76.50 391 PHE A O 1
ATOM 3091 N N . ALA A 1 392 ? -12.854 -8.406 11.261 1.00 75.69 392 ALA A N 1
ATOM 3092 C CA . ALA A 1 392 ? -12.175 -9.426 10.458 1.00 75.69 392 ALA A CA 1
ATOM 3093 C C . ALA A 1 392 ? -11.231 -10.299 11.280 1.00 75.69 392 ALA A C 1
ATOM 3095 O O . ALA A 1 392 ? -11.122 -11.493 11.029 1.00 75.69 392 ALA A O 1
ATOM 3096 N N . ASP A 1 393 ? -10.589 -9.716 12.290 1.00 82.25 393 ASP A N 1
ATOM 3097 C CA . ASP A 1 393 ? -9.633 -10.419 13.143 1.00 82.25 393 ASP A CA 1
ATOM 3098 C C . ASP A 1 393 ? -10.355 -11.288 14.214 1.00 82.25 393 ASP A C 1
ATOM 3100 O O . ASP A 1 393 ? -9.703 -11.936 15.035 1.00 82.25 393 ASP A O 1
ATOM 3104 N N . LYS A 1 394 ? -11.705 -11.319 14.206 1.00 83.50 394 LYS A N 1
ATOM 3105 C CA . LYS A 1 394 ? -12.580 -12.086 15.120 1.00 83.50 394 LYS A CA 1
ATOM 3106 C C . LYS A 1 394 ? -13.428 -13.169 14.439 1.00 83.50 394 LYS A C 1
ATOM 3108 O O . LYS A 1 394 ? -14.127 -13.891 15.147 1.00 83.50 394 LYS A O 1
ATOM 3113 N N . ILE A 1 395 ? -13.385 -13.297 13.111 1.00 87.19 395 ILE A N 1
ATOM 3114 C CA . ILE A 1 395 ? -14.087 -14.354 12.364 1.00 87.19 395 ILE A CA 1
ATOM 3115 C C . ILE A 1 395 ? -13.118 -15.143 11.478 1.00 87.19 395 ILE A C 1
ATOM 3117 O O . ILE A 1 395 ? -11.974 -14.737 11.286 1.00 87.19 395 ILE A O 1
ATOM 3121 N N . TRP A 1 396 ? -13.559 -16.280 10.939 1.00 90.38 396 TRP A N 1
ATOM 3122 C CA . TRP A 1 396 ? -12.798 -16.986 9.915 1.00 90.38 396 TRP A CA 1
ATOM 3123 C C . TRP A 1 396 ? -12.917 -16.230 8.589 1.00 90.38 396 TRP A C 1
ATOM 3125 O O . TRP A 1 396 ? -14.013 -15.843 8.179 1.00 90.38 396 TRP A O 1
ATOM 3135 N N . VAL A 1 397 ? -11.783 -16.044 7.920 1.00 89.19 397 VAL A N 1
ATOM 3136 C CA . VAL A 1 397 ? -11.660 -15.420 6.599 1.00 89.19 397 VAL A CA 1
ATOM 3137 C C . VAL A 1 397 ? -10.784 -16.345 5.745 1.00 89.19 397 VAL A C 1
ATOM 3139 O O . VAL A 1 397 ? -9.804 -16.870 6.281 1.00 89.19 397 VAL A O 1
ATOM 3142 N N . PRO A 1 398 ? -11.096 -16.560 4.452 1.00 90.50 398 PRO A N 1
ATOM 3143 C CA . PRO A 1 398 ? -10.244 -17.335 3.553 1.00 90.50 398 PRO A CA 1
ATOM 3144 C C . PRO A 1 398 ? -8.790 -16.836 3.532 1.00 90.50 398 PRO A C 1
ATOM 3146 O O . PRO A 1 398 ? -8.526 -15.634 3.487 1.00 90.50 398 PRO A O 1
ATOM 3149 N N . ASP A 1 399 ? -7.836 -17.762 3.508 1.00 89.62 399 ASP A N 1
ATOM 3150 C CA . ASP A 1 399 ? -6.391 -17.497 3.495 1.00 89.62 399 ASP A CA 1
ATOM 3151 C C . ASP A 1 399 ? -5.851 -17.261 2.070 1.00 89.62 399 ASP A C 1
ATOM 3153 O O . ASP A 1 399 ? -4.817 -17.798 1.659 1.00 89.62 399 ASP A O 1
ATOM 3157 N N . THR A 1 400 ? -6.579 -16.453 1.298 1.00 90.12 400 THR A N 1
ATOM 3158 C CA . THR A 1 400 ? -6.207 -16.102 -0.075 1.00 90.12 400 THR A CA 1
ATOM 3159 C C . THR A 1 400 ? -4.897 -15.324 -0.104 1.00 90.12 400 THR A C 1
ATOM 3161 O O . THR A 1 400 ? -4.782 -14.280 0.546 1.00 90.12 400 THR A O 1
ATOM 3164 N N . PHE A 1 401 ? -3.956 -15.766 -0.928 1.00 89.69 401 PHE A N 1
ATOM 3165 C CA . PHE A 1 401 ? -2.712 -15.063 -1.209 1.00 89.69 401 PHE A CA 1
ATOM 3166 C C . PHE A 1 401 ? -2.490 -14.939 -2.720 1.00 89.69 401 PHE A C 1
ATOM 3168 O O . PHE A 1 401 ? -3.121 -15.621 -3.530 1.00 89.69 401 PHE A O 1
ATOM 3175 N N . PHE A 1 402 ? -1.582 -14.043 -3.097 1.00 90.56 402 PHE A N 1
ATOM 3176 C CA . PHE A 1 402 ? -1.182 -13.835 -4.481 1.00 90.56 402 PHE A CA 1
ATOM 3177 C C . PHE A 1 402 ? 0.061 -14.683 -4.786 1.00 90.56 402 PHE A C 1
ATOM 3179 O O . PHE A 1 402 ? 1.147 -14.417 -4.272 1.00 90.56 402 PHE A O 1
ATOM 3186 N N . ALA A 1 403 ? -0.080 -15.712 -5.622 1.00 87.25 403 ALA A N 1
ATOM 3187 C CA . ALA A 1 403 ? 0.970 -16.709 -5.850 1.00 87.25 403 ALA A CA 1
ATOM 3188 C C . ALA A 1 403 ? 2.195 -16.163 -6.610 1.00 87.25 403 ALA A C 1
ATOM 3190 O O . ALA A 1 403 ? 3.277 -16.749 -6.544 1.00 87.25 403 ALA A O 1
ATOM 3191 N N . ASN A 1 404 ? 2.039 -15.040 -7.318 1.00 88.75 404 ASN A N 1
ATOM 3192 C CA . ASN A 1 404 ? 3.113 -14.327 -8.010 1.00 88.75 404 ASN A CA 1
ATOM 3193 C C . ASN A 1 404 ? 3.479 -12.976 -7.366 1.00 88.75 404 ASN A C 1
ATOM 3195 O O . ASN A 1 404 ? 4.108 -12.147 -8.022 1.00 88.75 404 ASN A O 1
ATOM 3199 N N . ASP A 1 405 ? 3.102 -12.729 -6.110 1.00 85.56 405 ASP A N 1
ATOM 3200 C CA . ASP A 1 405 ? 3.467 -11.501 -5.395 1.00 85.56 405 ASP A CA 1
ATOM 3201 C C . ASP A 1 405 ? 4.961 -11.435 -5.048 1.00 85.56 405 ASP A C 1
ATOM 3203 O O . ASP A 1 405 ? 5.604 -12.435 -4.723 1.00 85.56 405 ASP A O 1
ATOM 3207 N N . LYS A 1 406 ? 5.513 -10.221 -5.121 1.00 82.00 406 LYS A N 1
ATOM 3208 C CA . LYS A 1 406 ? 6.846 -9.879 -4.603 1.00 82.00 406 LYS A CA 1
ATOM 3209 C C . LYS A 1 406 ? 6.753 -9.057 -3.322 1.00 82.00 406 LYS A C 1
ATOM 3211 O O . LYS A 1 406 ? 7.646 -9.160 -2.484 1.00 82.00 406 LYS A O 1
ATOM 3216 N N . ASN A 1 407 ? 5.736 -8.200 -3.220 1.00 76.94 407 ASN A N 1
ATOM 3217 C CA . ASN A 1 407 ? 5.493 -7.316 -2.090 1.00 76.94 407 ASN A CA 1
ATOM 3218 C C . ASN A 1 407 ? 4.071 -6.731 -2.175 1.00 76.94 407 ASN A C 1
ATOM 3220 O O . ASN A 1 407 ? 3.797 -5.849 -2.997 1.00 76.94 407 ASN A O 1
ATOM 3224 N N . SER A 1 408 ? 3.185 -7.164 -1.285 1.00 76.19 408 SER A N 1
ATOM 3225 C CA . SER A 1 408 ? 1.832 -6.628 -1.127 1.00 76.19 408 SER A CA 1
ATOM 3226 C C . SER A 1 408 ? 1.673 -5.902 0.205 1.00 76.19 408 SER A C 1
ATOM 3228 O O . SER A 1 408 ? 2.333 -6.223 1.194 1.00 76.19 408 SER A O 1
ATOM 3230 N N . PHE A 1 409 ? 0.792 -4.901 0.238 1.00 73.31 409 PHE A N 1
ATOM 3231 C CA . PHE A 1 409 ? 0.470 -4.184 1.466 1.00 73.31 409 PHE A CA 1
ATOM 3232 C C . PHE A 1 409 ? -1.007 -3.789 1.502 1.00 73.31 409 PHE A C 1
ATOM 3234 O O . PHE A 1 409 ? -1.603 -3.357 0.517 1.00 73.31 409 PHE A O 1
ATOM 3241 N N . LEU A 1 410 ? -1.604 -3.935 2.679 1.00 72.12 410 LEU A N 1
ATOM 3242 C CA . LEU A 1 410 ? -2.927 -3.401 2.968 1.00 72.12 410 LEU A CA 1
ATOM 3243 C C . LEU A 1 410 ? -2.812 -1.896 3.210 1.00 72.12 410 LEU A C 1
ATOM 3245 O O . LEU A 1 410 ? -1.978 -1.472 4.004 1.00 72.12 410 LEU A O 1
ATOM 3249 N N . HIS A 1 411 ? -3.666 -1.098 2.569 1.00 68.88 411 HIS A N 1
ATOM 3250 C CA . HIS A 1 411 ? -3.782 0.320 2.903 1.00 68.88 411 HIS A CA 1
ATOM 3251 C C . HIS A 1 411 ? -4.355 0.493 4.320 1.00 68.88 411 HIS A C 1
ATOM 3253 O O . HIS A 1 411 ? -5.351 -0.142 4.674 1.00 68.88 411 HIS A O 1
ATOM 3259 N N . ASP A 1 412 ? -3.739 1.372 5.105 1.00 58.50 412 ASP A N 1
ATOM 3260 C CA . ASP A 1 412 ? -3.971 1.553 6.543 1.00 58.50 412 ASP A CA 1
ATOM 3261 C C . ASP A 1 412 ? -4.267 3.006 6.964 1.00 58.50 412 ASP A C 1
ATOM 3263 O O . ASP A 1 412 ? -4.279 3.325 8.153 1.00 58.50 412 ASP A O 1
ATOM 3267 N N . VAL A 1 413 ? -4.558 3.877 5.992 1.00 37.00 413 VAL A N 1
ATOM 3268 C CA . VAL A 1 413 ? -4.883 5.295 6.198 1.00 37.00 413 VAL A CA 1
ATOM 3269 C C . VAL A 1 413 ? -6.353 5.557 5.834 1.00 37.00 413 VAL A C 1
ATOM 3271 O O . VAL A 1 413 ? -6.764 5.251 4.716 1.00 37.00 413 VAL A O 1
ATOM 3274 N N . THR A 1 414 ? -7.182 6.162 6.694 1.00 47.91 414 THR A N 1
ATOM 3275 C CA . THR A 1 414 ? -6.943 6.554 8.106 1.00 47.91 414 THR A CA 1
ATOM 3276 C C . THR A 1 414 ? -7.153 5.418 9.114 1.00 47.91 414 THR A C 1
ATOM 3278 O O . THR A 1 414 ? -6.781 5.563 10.272 1.00 47.91 414 THR A O 1
ATOM 3281 N N . GLU A 1 415 ? -7.735 4.303 8.676 1.00 56.81 415 GLU A N 1
ATOM 3282 C CA . GLU A 1 415 ? -7.746 3.013 9.374 1.00 56.81 415 GLU A CA 1
ATOM 3283 C C . GLU A 1 415 ? -7.348 1.906 8.383 1.00 56.81 415 GLU A C 1
ATOM 3285 O O . GLU A 1 415 ? -7.245 2.139 7.176 1.00 56.81 415 GLU A O 1
ATOM 3290 N N . LYS A 1 416 ? -7.161 0.672 8.872 1.00 55.97 416 LYS A N 1
ATOM 3291 C CA . LYS A 1 416 ? -7.014 -0.510 8.008 1.00 55.97 416 LYS A CA 1
ATOM 3292 C C . LYS A 1 416 ? -8.219 -0.615 7.074 1.00 55.97 416 LYS A C 1
ATOM 3294 O O . LYS A 1 416 ? -9.330 -0.833 7.547 1.00 55.97 416 LYS A O 1
ATOM 3299 N N . ASN A 1 417 ? -7.992 -0.591 5.759 1.00 56.38 417 ASN A N 1
ATOM 3300 C CA . ASN A 1 417 ? -9.037 -0.668 4.727 1.00 56.38 417 ASN A CA 1
ATOM 3301 C C . ASN A 1 417 ? -9.637 -2.085 4.543 1.00 56.38 417 ASN A C 1
ATOM 3303 O O . ASN A 1 417 ? -9.941 -2.531 3.437 1.00 56.38 417 ASN A O 1
ATOM 3307 N N . LYS A 1 418 ? -9.854 -2.783 5.664 1.00 57.00 418 LYS A N 1
ATOM 3308 C CA . LYS A 1 418 ? -10.773 -3.912 5.790 1.00 57.00 418 LYS A CA 1
ATOM 3309 C C . LYS A 1 418 ? -12.157 -3.357 6.160 1.00 57.00 418 LYS A C 1
ATOM 3311 O O . LYS A 1 418 ? -12.296 -2.592 7.107 1.00 57.00 418 LYS A O 1
ATOM 3316 N N . MET A 1 419 ? -13.191 -3.792 5.461 1.00 47.84 419 MET A N 1
ATOM 3317 C CA . MET A 1 419 ? -14.595 -3.467 5.683 1.00 47.84 419 MET A CA 1
ATOM 3318 C C . MET A 1 419 ? -15.414 -4.764 5.643 1.00 47.84 419 MET A C 1
ATOM 3320 O O . MET A 1 419 ? -15.897 -5.184 4.593 1.00 47.84 419 MET A O 1
ATOM 3324 N N . ILE A 1 420 ? -15.640 -5.402 6.797 1.00 53.97 420 ILE A N 1
ATOM 3325 C CA . ILE A 1 420 ? -16.600 -6.517 6.856 1.00 53.97 420 ILE A CA 1
ATOM 3326 C C . ILE A 1 420 ? -18.019 -5.958 6.891 1.00 53.97 420 ILE A C 1
ATOM 3328 O O . ILE A 1 420 ? -18.762 -6.020 7.866 1.00 53.97 420 ILE A O 1
ATOM 3332 N N . ARG A 1 421 ? -18.438 -5.449 5.740 1.00 52.38 421 ARG A N 1
ATOM 3333 C CA . ARG A 1 421 ? -19.821 -5.619 5.334 1.00 52.38 421 ARG A CA 1
ATOM 3334 C C . ARG A 1 421 ? -20.113 -7.106 5.214 1.00 52.38 421 ARG A C 1
ATOM 3336 O O . ARG A 1 421 ? -19.256 -7.899 4.820 1.00 52.38 421 ARG A O 1
ATOM 3343 N N . LEU A 1 422 ? -21.386 -7.440 5.350 1.00 52.03 422 LEU A N 1
ATOM 3344 C CA . LEU A 1 422 ? -21.969 -8.446 4.473 1.00 52.03 422 LEU A CA 1
ATOM 3345 C C . LEU A 1 422 ? -21.886 -7.890 3.019 1.00 52.03 422 LEU A C 1
ATOM 3347 O O . LEU A 1 422 ? -22.864 -7.347 2.510 1.00 52.03 422 LEU A O 1
ATOM 3351 N N . HIS A 1 423 ? -20.666 -7.982 2.437 1.00 36.25 423 HIS A N 1
ATOM 3352 C CA . HIS A 1 423 ? -20.112 -7.547 1.122 1.00 36.25 423 HIS A CA 1
ATOM 3353 C C . HIS A 1 423 ? -19.222 -6.267 1.009 1.00 36.25 423 HIS A C 1
ATOM 3355 O O . HIS A 1 423 ? -19.737 -5.157 0.859 1.00 36.25 423 HIS A O 1
ATOM 3361 N N . GLY A 1 424 ? -17.885 -6.453 0.918 1.00 31.61 424 GLY A N 1
ATOM 3362 C CA . GLY A 1 424 ? -16.948 -5.634 0.094 1.00 31.61 424 GLY A CA 1
ATOM 3363 C C . GLY A 1 424 ? -15.698 -5.004 0.772 1.00 31.61 424 GLY A C 1
ATOM 3364 O O . GLY A 1 424 ? -15.862 -4.299 1.759 1.00 31.61 424 GLY A O 1
ATOM 3365 N N . ASN A 1 425 ? -14.482 -5.177 0.202 1.00 41.88 425 ASN A N 1
ATOM 3366 C CA . ASN A 1 425 ? -13.146 -4.772 0.731 1.00 41.88 425 ASN A CA 1
ATOM 3367 C C . ASN A 1 425 ? -12.194 -4.120 -0.318 1.00 41.88 425 ASN A C 1
ATOM 3369 O O . ASN A 1 425 ? -12.432 -4.226 -1.517 1.00 41.88 425 ASN A O 1
ATOM 3373 N N . GLY A 1 426 ? -11.072 -3.504 0.118 1.00 37.25 426 GLY A N 1
ATOM 3374 C CA . GLY A 1 426 ? -10.041 -2.887 -0.751 1.00 37.25 426 GLY A CA 1
ATOM 3375 C C . GLY A 1 426 ? -8.573 -3.245 -0.434 1.00 37.25 426 GLY A C 1
ATOM 3376 O O . GLY A 1 426 ? -8.217 -3.348 0.735 1.00 37.25 426 GLY A O 1
ATOM 3377 N N . PHE A 1 427 ? -7.713 -3.426 -1.454 1.00 41.72 427 PHE A N 1
ATOM 3378 C CA . PHE A 1 427 ? -6.308 -3.884 -1.326 1.00 41.72 427 PHE A CA 1
ATOM 3379 C C . PHE A 1 427 ? -5.365 -3.283 -2.407 1.00 41.72 427 PHE A C 1
ATOM 3381 O O . PHE A 1 427 ? -5.834 -2.699 -3.382 1.00 41.72 427 PHE A O 1
ATOM 3388 N N . THR A 1 428 ? -4.039 -3.462 -2.259 1.00 36.88 428 THR A N 1
ATOM 3389 C CA . THR A 1 428 ? -2.997 -3.073 -3.246 1.00 36.88 428 THR A CA 1
ATOM 3390 C C . THR A 1 428 ? -1.808 -4.043 -3.223 1.00 36.88 428 THR A C 1
ATOM 3392 O O . THR A 1 428 ? -1.436 -4.556 -2.166 1.00 36.88 428 THR A O 1
ATOM 3395 N N . THR A 1 429 ? -1.206 -4.350 -4.380 1.00 43.34 429 THR A N 1
ATOM 3396 C CA . THR A 1 429 ? -0.161 -5.392 -4.490 1.00 43.34 429 THR A CA 1
ATOM 3397 C C . THR A 1 429 ? 0.851 -5.132 -5.618 1.00 43.34 429 THR A C 1
ATOM 3399 O O . THR A 1 429 ? 0.523 -4.533 -6.642 1.00 43.34 429 THR A O 1
ATOM 3402 N N . THR A 1 430 ? 2.108 -5.567 -5.437 1.00 39.00 430 THR A N 1
ATOM 3403 C CA . THR A 1 430 ? 3.153 -5.526 -6.478 1.00 39.00 430 THR A CA 1
ATOM 3404 C C . THR A 1 430 ? 3.513 -6.931 -6.944 1.00 39.00 430 THR A C 1
ATOM 3406 O O . THR A 1 430 ? 4.219 -7.684 -6.271 1.00 39.00 430 THR A O 1
ATOM 3409 N N . LEU A 1 431 ? 3.060 -7.261 -8.147 1.00 52.34 431 LEU A N 1
ATOM 3410 C CA . LEU A 1 431 ? 3.078 -8.606 -8.696 1.00 52.34 431 LEU A CA 1
ATOM 3411 C C . LEU A 1 431 ? 4.253 -8.799 -9.661 1.00 52.34 431 LEU A C 1
ATOM 3413 O O . LEU A 1 431 ? 4.606 -7.928 -10.461 1.00 52.34 431 LEU A O 1
ATOM 3417 N N . ALA A 1 432 ? 4.859 -9.982 -9.622 1.00 51.03 432 ALA A N 1
ATOM 3418 C CA . ALA A 1 432 ? 5.871 -10.382 -10.584 1.00 51.03 432 ALA A CA 1
ATOM 3419 C C . ALA A 1 432 ? 5.235 -10.640 -11.958 1.00 51.03 432 ALA A C 1
ATOM 3421 O O . ALA A 1 432 ? 4.286 -11.417 -12.088 1.00 51.03 432 ALA A O 1
ATOM 3422 N N . CYS A 1 433 ? 5.821 -10.044 -12.997 1.00 74.94 433 CYS A N 1
ATOM 3423 C CA . CYS A 1 433 ? 5.509 -10.339 -14.391 1.00 74.94 433 CYS A CA 1
ATOM 3424 C C . CYS A 1 433 ? 6.816 -10.583 -15.145 1.00 74.94 433 CYS A C 1
ATOM 3426 O O . CYS A 1 433 ? 7.609 -9.665 -15.353 1.00 74.94 433 CYS A O 1
ATOM 3428 N N . MET A 1 434 ? 7.043 -11.833 -15.550 1.00 72.50 434 MET A N 1
ATOM 3429 C CA . MET A 1 434 ? 8.191 -12.207 -16.375 1.00 72.50 434 MET A CA 1
ATOM 3430 C C . MET A 1 434 ? 7.956 -11.727 -17.811 1.00 72.50 434 MET A C 1
ATOM 3432 O O . MET A 1 434 ? 7.236 -12.369 -18.570 1.00 72.50 434 MET A O 1
ATOM 3436 N N . MET A 1 435 ? 8.550 -10.587 -18.164 1.00 82.75 435 MET A N 1
ATOM 3437 C CA . MET A 1 435 ? 8.381 -9.952 -19.474 1.00 82.75 435 MET A CA 1
ATOM 3438 C C . MET A 1 435 ? 9.311 -10.553 -20.536 1.00 82.75 435 MET A C 1
ATOM 3440 O O . MET A 1 435 ? 10.500 -10.774 -20.282 1.00 82.75 435 MET A O 1
ATOM 3444 N N . ASP A 1 436 ? 8.793 -10.746 -21.750 1.00 85.06 436 ASP A N 1
ATOM 3445 C CA . ASP A 1 436 ? 9.585 -11.142 -22.916 1.00 85.06 436 ASP A CA 1
ATOM 3446 C C . ASP A 1 436 ? 9.962 -9.915 -23.758 1.00 85.06 436 ASP A C 1
ATOM 3448 O O . ASP A 1 436 ? 9.150 -9.353 -24.490 1.00 85.06 436 ASP A O 1
ATOM 3452 N N . LEU A 1 437 ? 11.219 -9.484 -23.660 1.00 88.50 437 LEU A N 1
ATOM 3453 C CA . LEU A 1 437 ? 11.698 -8.248 -24.274 1.00 88.50 437 LEU A CA 1
ATOM 3454 C C . LEU A 1 437 ? 12.378 -8.465 -25.639 1.00 88.50 437 LEU A C 1
ATOM 3456 O O . LEU A 1 437 ? 12.983 -7.520 -26.147 1.00 88.50 437 LEU A O 1
ATOM 3460 N N . HIS A 1 438 ? 12.315 -9.656 -26.258 1.00 90.00 438 HIS A N 1
ATOM 3461 C CA . HIS A 1 438 ? 12.994 -9.913 -27.547 1.00 90.00 438 HIS A CA 1
ATOM 3462 C C . HIS A 1 438 ? 12.617 -8.887 -28.633 1.00 90.00 438 HIS A C 1
ATOM 3464 O O . HIS A 1 438 ? 13.496 -8.345 -29.309 1.00 90.00 438 HIS A O 1
ATOM 3470 N N . ASN A 1 439 ? 11.330 -8.549 -28.746 1.00 90.56 439 ASN A N 1
ATOM 3471 C CA . ASN A 1 439 ? 10.824 -7.594 -29.737 1.00 90.56 439 ASN A CA 1
ATOM 3472 C C . ASN A 1 439 ? 10.838 -6.128 -29.264 1.00 90.56 439 ASN A C 1
ATOM 3474 O O . ASN A 1 439 ? 10.378 -5.253 -29.991 1.00 90.56 439 ASN A O 1
ATOM 3478 N N . TYR A 1 440 ? 11.396 -5.819 -28.088 1.00 90.75 440 TYR A N 1
ATOM 3479 C CA . TYR A 1 440 ? 11.347 -4.474 -27.504 1.00 90.75 440 TYR A CA 1
ATOM 3480 C C . TYR A 1 440 ? 11.862 -3.372 -28.458 1.00 90.75 440 TYR A C 1
ATOM 3482 O O . TYR A 1 440 ? 12.973 -3.510 -28.996 1.00 90.75 440 TYR A O 1
ATOM 3490 N N . PRO A 1 441 ? 11.135 -2.242 -28.633 1.00 92.12 441 PRO A N 1
ATOM 3491 C CA . PRO A 1 441 ? 9.922 -1.805 -27.924 1.00 92.12 441 PRO A CA 1
ATOM 3492 C C . PRO A 1 441 ? 8.613 -2.097 -28.697 1.00 92.12 441 PRO A C 1
ATOM 3494 O O . PRO A 1 441 ? 7.634 -1.368 -28.554 1.00 92.12 441 PRO A O 1
ATOM 3497 N N . LEU A 1 442 ? 8.626 -3.085 -29.593 1.00 90.94 442 LEU A N 1
ATOM 3498 C CA . LEU A 1 442 ? 7.494 -3.546 -30.410 1.00 90.94 442 LEU A CA 1
ATOM 3499 C C . LEU A 1 442 ? 6.911 -4.841 -29.808 1.00 90.94 442 LEU A C 1
ATOM 3501 O O . LEU A 1 442 ? 6.591 -5.794 -30.512 1.00 90.94 442 LEU A O 1
ATOM 3505 N N . ASP A 1 443 ? 6.877 -4.899 -28.478 1.00 91.06 443 ASP A N 1
ATOM 3506 C CA . ASP A 1 443 ? 6.537 -6.063 -27.667 1.00 91.06 443 ASP A CA 1
ATOM 3507 C C . ASP A 1 443 ? 5.114 -5.997 -27.087 1.00 91.06 443 ASP A C 1
ATOM 3509 O O . ASP A 1 443 ? 4.624 -4.943 -26.670 1.00 91.06 443 ASP A O 1
ATOM 3513 N N . GLU A 1 444 ? 4.481 -7.168 -27.012 1.00 91.81 444 GLU A N 1
ATOM 3514 C CA . GLU A 1 444 ? 3.278 -7.421 -26.219 1.00 91.81 444 GLU A CA 1
ATOM 3515 C C . GLU A 1 444 ? 3.668 -8.227 -24.973 1.00 91.81 444 GLU A C 1
ATOM 3517 O O . GLU A 1 444 ? 4.439 -9.181 -25.068 1.00 91.81 444 GLU A O 1
ATOM 3522 N N . GLN A 1 445 ? 3.127 -7.866 -23.810 1.00 92.12 445 GLN A N 1
ATOM 3523 C CA . GLN A 1 445 ? 3.388 -8.531 -22.532 1.00 92.12 445 GLN A CA 1
ATOM 3524 C C . GLN A 1 445 ? 2.099 -9.121 -21.962 1.00 92.12 445 GLN A C 1
ATOM 3526 O O . GLN A 1 445 ? 1.074 -8.444 -21.911 1.00 92.12 445 GLN A O 1
ATOM 3531 N N . ASN A 1 446 ? 2.158 -10.369 -21.497 1.00 91.88 446 ASN A N 1
ATOM 3532 C CA . ASN A 1 446 ? 1.056 -11.019 -20.786 1.00 91.88 446 ASN A CA 1
ATOM 3533 C C . ASN A 1 446 ? 1.398 -11.078 -19.294 1.00 91.88 446 ASN A C 1
ATOM 3535 O O . ASN A 1 446 ? 2.134 -11.968 -18.866 1.00 91.88 446 ASN A O 1
ATOM 3539 N N . CYS A 1 447 ? 0.879 -10.134 -18.511 1.00 91.69 447 CYS A N 1
ATOM 3540 C CA . CYS A 1 447 ? 1.077 -10.102 -17.062 1.00 91.69 447 CYS A CA 1
ATOM 3541 C C . CYS A 1 447 ? -0.142 -10.685 -16.351 1.00 91.69 447 CYS A C 1
ATOM 3543 O O . CYS A 1 447 ? -1.270 -10.344 -16.703 1.00 91.69 447 CYS A O 1
ATOM 3545 N N . THR A 1 448 ? 0.067 -11.551 -15.355 1.00 91.81 448 THR A N 1
ATOM 3546 C CA . THR A 1 448 ? -1.035 -12.193 -14.626 1.00 91.81 448 THR A CA 1
ATOM 3547 C C . THR A 1 448 ? -1.099 -11.801 -13.153 1.00 91.81 448 THR A C 1
ATOM 3549 O O . THR A 1 448 ? -0.104 -11.392 -12.550 1.00 91.81 448 THR A O 1
ATOM 3552 N N . VAL A 1 449 ? -2.297 -11.915 -12.587 1.00 91.69 449 VAL A N 1
ATOM 3553 C CA . VAL A 1 449 ? -2.596 -11.938 -11.154 1.00 91.69 449 VAL A CA 1
ATOM 3554 C C . VAL A 1 449 ? -3.028 -13.365 -10.846 1.00 91.69 449 VAL A C 1
ATOM 3556 O O . VAL A 1 449 ? -4.059 -13.808 -11.356 1.00 91.69 449 VAL A O 1
ATOM 3559 N N . GLU A 1 450 ? -2.247 -14.102 -10.062 1.00 91.69 450 GLU A N 1
ATOM 3560 C CA . GLU A 1 450 ? -2.596 -15.460 -9.637 1.00 91.69 450 GLU A CA 1
ATOM 3561 C C . GLU A 1 450 ? -3.049 -15.428 -8.167 1.00 91.69 450 GLU A C 1
ATOM 3563 O O . GLU A 1 450 ? -2.271 -15.038 -7.301 1.00 91.69 450 GLU A O 1
ATOM 3568 N N . ILE A 1 451 ? -4.291 -15.827 -7.882 1.00 92.25 451 ILE A N 1
ATOM 3569 C CA . ILE A 1 451 ? -4.893 -15.873 -6.536 1.00 92.25 451 ILE A CA 1
ATOM 3570 C C . ILE A 1 451 ? -5.119 -17.336 -6.152 1.00 92.25 451 ILE A C 1
ATOM 3572 O O . ILE A 1 451 ? -5.686 -18.096 -6.935 1.00 92.25 451 ILE A O 1
ATOM 3576 N N . GLU A 1 452 ? -4.703 -17.731 -4.954 1.00 91.94 452 GLU A N 1
ATOM 3577 C CA . GLU A 1 452 ? -4.729 -19.120 -4.475 1.00 91.94 452 GLU A CA 1
ATOM 3578 C C . GLU A 1 452 ? -4.985 -19.154 -2.957 1.00 91.94 452 GLU A C 1
ATOM 3580 O O . GLU A 1 452 ? -4.772 -18.152 -2.273 1.00 91.94 452 GLU A O 1
ATOM 3585 N N . SER A 1 453 ? -5.457 -20.280 -2.413 1.00 90.44 453 SER A N 1
ATOM 3586 C CA . SER A 1 453 ? -5.506 -20.512 -0.957 1.00 90.44 453 SER A CA 1
ATOM 3587 C C . SER A 1 453 ? -4.178 -21.098 -0.480 1.00 90.44 453 SER A C 1
ATOM 3589 O O . SER A 1 453 ? -3.620 -21.979 -1.130 1.00 90.44 453 SER A O 1
ATOM 3591 N N . TYR A 1 454 ? -3.646 -20.597 0.636 1.00 88.12 454 TYR A N 1
ATOM 3592 C CA . TYR A 1 454 ? -2.324 -21.004 1.119 1.00 88.12 454 TYR A CA 1
ATOM 3593 C C . TYR A 1 454 ? -2.326 -22.389 1.788 1.00 88.12 454 TYR A C 1
ATOM 3595 O O . TYR A 1 454 ? -1.437 -23.208 1.547 1.00 88.12 454 TYR A O 1
ATOM 3603 N N . GLY A 1 455 ? -3.302 -22.644 2.660 1.00 88.38 455 GLY A N 1
ATOM 3604 C CA . GLY A 1 455 ? -3.389 -23.838 3.493 1.00 88.38 455 GLY A CA 1
ATOM 3605 C C . GLY A 1 455 ? -4.475 -24.828 3.076 1.00 88.38 455 GLY A C 1
ATOM 3606 O O . GLY A 1 455 ? -4.256 -26.031 3.227 1.00 88.38 455 GLY A O 1
ATOM 3607 N N . TYR A 1 456 ? -5.611 -24.359 2.551 1.00 91.56 456 TYR A N 1
ATOM 3608 C CA . TYR A 1 456 ? -6.756 -25.216 2.231 1.00 91.56 456 TYR A CA 1
ATOM 3609 C C . TYR A 1 456 ? -6.667 -25.789 0.814 1.00 91.56 456 TYR A C 1
ATOM 3611 O O . TYR A 1 456 ? -6.487 -25.068 -0.167 1.00 91.56 456 TYR A O 1
ATOM 3619 N N . ASP A 1 457 ? -6.817 -27.108 0.707 1.00 92.06 457 ASP A N 1
ATOM 3620 C CA . ASP A 1 457 ? -6.848 -27.807 -0.574 1.00 92.06 457 ASP A CA 1
ATOM 3621 C C . ASP A 1 457 ? -8.271 -27.826 -1.176 1.00 92.06 457 ASP A C 1
ATOM 3623 O O . ASP A 1 457 ? -9.240 -27.361 -0.574 1.00 92.06 457 ASP A O 1
ATOM 3627 N N . MET A 1 458 ? -8.408 -28.406 -2.370 1.00 90.81 458 MET A N 1
ATOM 3628 C CA . MET A 1 458 ? -9.682 -28.556 -3.092 1.00 90.81 458 MET A CA 1
ATOM 3629 C C . MET A 1 458 ? -10.786 -29.332 -2.338 1.00 90.81 458 MET A C 1
ATOM 3631 O O . MET A 1 458 ? -11.926 -29.338 -2.806 1.00 90.81 458 MET A O 1
ATOM 3635 N N . ALA A 1 459 ? -10.483 -30.038 -1.241 1.00 90.50 459 ALA A N 1
ATOM 3636 C CA . ALA A 1 459 ? -11.485 -30.700 -0.400 1.00 90.50 459 ALA A CA 1
ATOM 3637 C C . ALA A 1 459 ? -11.992 -29.792 0.736 1.00 90.50 459 ALA A C 1
ATOM 3639 O O . ALA A 1 459 ? -13.103 -29.997 1.227 1.00 90.50 459 ALA A O 1
ATOM 3640 N N . ASP A 1 460 ? -11.213 -28.779 1.121 1.00 92.25 460 ASP A N 1
ATOM 3641 C CA . ASP A 1 460 ? -11.563 -27.813 2.162 1.00 92.25 460 ASP A CA 1
ATOM 3642 C C . ASP A 1 460 ? -12.103 -26.483 1.616 1.00 92.25 460 ASP A C 1
ATOM 3644 O O . ASP A 1 460 ? -12.985 -25.885 2.240 1.00 92.25 460 ASP A O 1
ATOM 3648 N N . LEU A 1 461 ? -11.609 -26.019 0.464 1.00 93.19 461 LEU A N 1
ATOM 3649 C CA . LEU A 1 461 ? -11.950 -24.717 -0.111 1.00 93.19 461 LEU A CA 1
ATOM 3650 C C . LEU A 1 461 ? -11.959 -24.764 -1.647 1.00 93.19 461 LEU A C 1
ATOM 3652 O O . LEU A 1 461 ? -11.080 -25.350 -2.277 1.00 93.19 461 LEU A O 1
ATOM 3656 N N . TYR A 1 462 ? -12.943 -24.104 -2.259 1.00 93.50 462 TYR A N 1
ATOM 3657 C CA . TYR A 1 462 ? -13.036 -23.920 -3.706 1.00 93.50 462 TYR A CA 1
ATOM 3658 C C . TYR A 1 462 ? -13.092 -22.424 -4.051 1.00 93.50 462 TYR A C 1
ATOM 3660 O O . TYR A 1 462 ? -13.923 -21.697 -3.513 1.00 93.50 462 TYR A O 1
ATOM 3668 N N . LEU A 1 463 ? -12.195 -21.960 -4.931 1.00 93.56 463 LEU A N 1
ATOM 3669 C CA . LEU A 1 463 ? -12.195 -20.589 -5.458 1.00 93.56 463 LEU A CA 1
ATOM 3670 C C . LEU A 1 463 ? -12.795 -20.579 -6.865 1.00 93.56 463 LEU A C 1
ATOM 3672 O O . LEU A 1 463 ? -12.375 -21.373 -7.709 1.00 93.56 463 LEU A O 1
ATOM 3676 N N . HIS A 1 464 ? -13.695 -19.632 -7.135 1.00 93.94 464 HIS A N 1
ATOM 3677 C CA . HIS A 1 464 ? -14.269 -19.406 -8.465 1.00 93.94 464 HIS A CA 1
ATOM 3678 C C . HIS A 1 464 ? -14.455 -17.906 -8.761 1.00 93.94 464 HIS A C 1
ATOM 3680 O O . HIS A 1 464 ? -14.558 -17.076 -7.852 1.00 93.94 464 HIS A O 1
ATOM 3686 N N . TRP A 1 465 ? -14.542 -17.532 -10.038 1.00 94.19 465 TRP A N 1
ATOM 3687 C CA . TRP A 1 465 ? -14.920 -16.174 -10.440 1.00 94.19 465 TRP A CA 1
ATOM 3688 C C . TRP A 1 465 ? -16.440 -15.997 -10.332 1.00 94.19 465 TRP A C 1
ATOM 3690 O O . TRP A 1 465 ? -17.186 -16.507 -11.168 1.00 94.19 465 TRP A O 1
ATOM 3700 N N . ARG A 1 466 ? -16.904 -15.246 -9.322 1.00 89.06 466 ARG A N 1
ATOM 3701 C CA . ARG A 1 466 ? -18.329 -15.040 -8.966 1.00 89.06 466 ARG A CA 1
ATOM 3702 C C . ARG A 1 466 ? -19.273 -14.790 -10.157 1.00 89.06 466 ARG A C 1
ATOM 3704 O O . ARG A 1 466 ? -20.391 -15.296 -10.171 1.00 89.06 466 ARG A O 1
ATOM 3711 N N . SER A 1 467 ? -18.820 -14.014 -11.140 1.00 90.00 467 SER A N 1
ATOM 3712 C CA . SER A 1 467 ? -19.547 -13.645 -12.362 1.00 90.00 467 SER A CA 1
ATOM 3713 C C . SER A 1 467 ? -18.757 -14.010 -13.633 1.00 90.00 467 SER A C 1
ATOM 3715 O O . SER A 1 467 ? -18.942 -13.399 -14.691 1.00 90.00 467 SER A O 1
ATOM 3717 N N . GLY A 1 468 ? -17.838 -14.979 -13.543 1.00 88.00 468 GLY A N 1
ATOM 3718 C CA . GLY A 1 468 ? -16.939 -15.372 -14.629 1.00 88.00 468 GLY A CA 1
ATOM 3719 C C . GLY A 1 468 ? -16.119 -14.189 -15.151 1.00 88.00 468 GLY A C 1
ATOM 3720 O O . GLY A 1 468 ? -15.485 -13.467 -14.387 1.00 88.00 468 GLY A O 1
ATOM 3721 N N . HIS A 1 469 ? -16.194 -13.930 -16.458 1.00 83.56 469 HIS A N 1
ATOM 3722 C CA . HIS A 1 469 ? -15.533 -12.781 -17.091 1.00 83.56 469 HIS A CA 1
ATOM 3723 C C . HIS A 1 469 ? -16.000 -11.420 -16.536 1.00 83.56 469 HIS A C 1
ATOM 3725 O O . HIS A 1 469 ? -15.265 -10.439 -16.599 1.00 83.56 469 HIS A O 1
ATOM 3731 N N . HIS A 1 470 ? -17.215 -11.336 -15.982 1.00 87.50 470 HIS A N 1
ATOM 3732 C CA . HIS A 1 470 ? -17.746 -10.103 -15.396 1.00 87.50 470 HIS A CA 1
ATOM 3733 C C . HIS A 1 470 ? -17.365 -9.908 -13.920 1.00 87.50 470 HIS A C 1
ATOM 3735 O O . HIS A 1 470 ? -17.798 -8.925 -13.337 1.00 87.50 470 HIS A O 1
ATOM 3741 N N . SER A 1 471 ? -16.548 -10.788 -13.323 1.00 89.44 471 SER A N 1
ATOM 3742 C CA . SER A 1 471 ? -15.983 -10.583 -11.976 1.00 89.44 471 SER A CA 1
ATOM 3743 C C . SER A 1 471 ? -14.914 -9.487 -11.905 1.00 89.44 471 SER A C 1
ATOM 3745 O O . SER A 1 471 ? -14.386 -9.250 -10.821 1.00 89.44 471 SER A O 1
ATOM 3747 N N . VAL A 1 472 ? -14.527 -8.873 -13.030 1.00 91.25 472 VAL A N 1
ATOM 3748 C CA . VAL A 1 472 ? -13.447 -7.880 -13.068 1.00 91.25 472 VAL A CA 1
ATOM 3749 C C . VAL A 1 472 ? -13.959 -6.535 -13.579 1.00 91.25 472 VAL A C 1
ATOM 3751 O O . VAL A 1 472 ? -14.499 -6.428 -14.682 1.00 91.25 472 VAL A O 1
ATOM 3754 N N . HIS A 1 473 ? -13.772 -5.500 -12.765 1.00 90.00 473 HIS A N 1
ATOM 3755 C CA . HIS A 1 473 ? -14.276 -4.144 -12.978 1.00 90.00 473 HIS A CA 1
ATOM 3756 C C . HIS A 1 473 ? -13.137 -3.108 -13.019 1.00 90.00 473 HIS A C 1
ATOM 3758 O O . HIS A 1 473 ? -11.991 -3.416 -12.694 1.00 90.00 473 HIS A O 1
ATOM 3764 N N . GLY A 1 474 ? -13.444 -1.878 -13.448 1.00 85.88 474 GLY A N 1
ATOM 3765 C CA . GLY A 1 474 ? -12.512 -0.736 -13.481 1.00 85.88 474 GLY A CA 1
ATOM 3766 C C . GLY A 1 474 ? -11.550 -0.674 -14.678 1.00 85.88 474 GLY A C 1
ATOM 3767 O O . GLY A 1 474 ? -11.054 0.395 -15.002 1.00 85.88 474 GLY A O 1
ATOM 3768 N N . ILE A 1 475 ? -11.345 -1.775 -15.414 1.00 86.75 475 ILE A N 1
ATOM 3769 C CA . ILE A 1 475 ? -10.363 -1.854 -16.521 1.00 86.75 475 ILE A CA 1
ATOM 3770 C C . ILE A 1 475 ? -10.580 -0.802 -17.629 1.00 86.75 475 ILE A C 1
ATOM 3772 O O . ILE A 1 475 ? -9.617 -0.389 -18.270 1.00 86.75 475 ILE A O 1
ATOM 3776 N N . GLN A 1 476 ? -11.822 -0.371 -17.874 1.00 81.50 476 GLN A N 1
ATOM 3777 C CA . GLN A 1 476 ? -12.152 0.566 -18.960 1.00 81.50 476 GLN A CA 1
ATOM 3778 C C . GLN A 1 476 ? -11.679 2.003 -18.698 1.00 81.50 476 GLN A C 1
ATOM 3780 O O . GLN A 1 476 ? -11.474 2.744 -19.656 1.00 81.50 476 GLN A O 1
ATOM 3785 N N . ASP A 1 477 ? -11.481 2.374 -17.432 1.00 80.19 477 ASP A N 1
ATOM 3786 C CA . ASP A 1 477 ? -11.146 3.738 -17.008 1.00 80.19 477 ASP A CA 1
ATOM 3787 C C . ASP A 1 477 ? -9.625 3.943 -16.814 1.00 80.19 477 ASP A C 1
ATOM 3789 O O . ASP A 1 477 ? -9.180 5.001 -16.370 1.00 80.19 477 ASP A O 1
ATOM 3793 N N . ILE A 1 478 ? -8.811 2.927 -17.133 1.00 85.19 478 ILE A N 1
ATOM 3794 C CA . ILE A 1 478 ? -7.364 2.907 -16.877 1.00 85.19 478 ILE A CA 1
ATOM 3795 C C . ILE A 1 478 ? -6.583 3.385 -18.105 1.00 85.19 478 ILE A C 1
ATOM 3797 O O . ILE A 1 478 ? -6.440 2.667 -19.097 1.00 85.19 478 ILE A O 1
ATOM 3801 N N . GLU A 1 479 ? -5.972 4.564 -17.992 1.00 80.50 479 GLU A N 1
ATOM 3802 C CA . GLU A 1 479 ? -4.981 5.057 -18.952 1.00 80.50 479 GLU A CA 1
ATOM 3803 C C . GLU A 1 479 ? -3.550 4.773 -18.467 1.00 80.50 479 GLU A C 1
ATOM 3805 O O . GLU A 1 479 ? -3.133 5.199 -17.391 1.00 80.50 479 GLU A O 1
ATOM 3810 N N . LEU A 1 480 ? -2.769 4.066 -19.290 1.00 85.94 480 LEU A N 1
ATOM 3811 C CA . LEU A 1 480 ? -1.362 3.750 -19.035 1.00 85.94 480 LEU A CA 1
ATOM 3812 C C . LEU A 1 480 ? -0.446 4.616 -19.925 1.00 85.94 480 LEU A C 1
ATOM 3814 O O . LEU A 1 480 ? -0.644 4.672 -21.139 1.00 85.94 480 LEU A O 1
ATOM 3818 N N . PRO A 1 481 ? 0.612 5.257 -19.388 1.00 82.50 481 PRO A N 1
ATOM 3819 C CA . PRO A 1 481 ? 1.452 6.160 -20.183 1.00 82.50 481 PRO A CA 1
ATOM 3820 C C . PRO A 1 481 ? 2.345 5.423 -21.197 1.00 82.50 481 PRO A C 1
ATOM 3822 O O . PRO A 1 481 ? 2.612 5.929 -22.287 1.00 82.50 481 PRO A O 1
ATOM 3825 N N . GLN A 1 482 ? 2.822 4.222 -20.855 1.00 85.31 482 GLN A N 1
ATOM 3826 C CA . GLN A 1 482 ? 3.786 3.453 -21.660 1.00 85.31 482 GLN A CA 1
ATOM 3827 C C . GLN A 1 482 ? 3.182 2.237 -22.376 1.00 85.31 482 GLN A C 1
ATOM 3829 O O . GLN A 1 482 ? 3.809 1.693 -23.286 1.00 85.31 482 GLN A O 1
ATOM 3834 N N . PHE A 1 483 ? 1.979 1.821 -21.988 1.00 90.56 483 PHE A N 1
ATOM 3835 C CA . PHE A 1 483 ? 1.301 0.626 -22.484 1.00 90.56 483 PHE A CA 1
ATOM 3836 C C . PHE A 1 483 ? -0.175 0.925 -22.758 1.00 90.56 483 PHE A C 1
ATOM 3838 O O . PHE A 1 483 ? -0.691 1.975 -22.399 1.00 90.56 483 PHE A O 1
ATOM 3845 N N . SER A 1 484 ? -0.855 -0.022 -23.387 1.00 90.75 484 SER A N 1
ATOM 3846 C CA . SER A 1 484 ? -2.300 -0.043 -23.589 1.00 90.75 484 SER A CA 1
ATOM 3847 C C . SER A 1 484 ? -2.808 -1.445 -23.260 1.00 90.75 484 SER A C 1
ATOM 3849 O O . SER A 1 484 ? -2.145 -2.433 -23.587 1.00 90.75 484 SER A O 1
ATOM 3851 N N . ILE A 1 485 ? -3.948 -1.547 -22.576 1.00 91.12 485 ILE A N 1
ATOM 3852 C CA . ILE A 1 485 ? -4.572 -2.838 -22.264 1.00 91.12 485 ILE A CA 1
ATOM 3853 C C . ILE A 1 485 ? -5.396 -3.252 -23.488 1.00 91.12 485 ILE A C 1
ATOM 3855 O O . ILE A 1 485 ? -6.357 -2.576 -23.845 1.00 91.12 485 ILE A O 1
ATOM 3859 N N . VAL A 1 486 ? -5.001 -4.338 -24.154 1.00 90.19 486 VAL A N 1
ATOM 3860 C CA . VAL A 1 486 ? -5.666 -4.839 -25.371 1.00 90.19 486 VAL A CA 1
ATOM 3861 C C . VAL A 1 486 ? -6.839 -5.749 -25.018 1.00 90.19 486 VAL A C 1
ATOM 3863 O O . VAL A 1 486 ? -7.911 -5.661 -25.610 1.00 90.19 486 VAL A O 1
ATOM 3866 N N . GLU A 1 487 ? -6.620 -6.651 -24.065 1.00 90.88 487 GLU A N 1
ATOM 3867 C CA . GLU A 1 487 ? -7.577 -7.667 -23.633 1.00 90.88 487 GLU A CA 1
ATOM 3868 C C . GLU A 1 487 ? -7.239 -8.081 -22.193 1.00 90.88 487 GLU A C 1
ATOM 3870 O O . GLU A 1 487 ? -6.077 -8.010 -21.780 1.00 90.88 487 GLU A O 1
ATOM 3875 N N . TYR A 1 488 ? -8.228 -8.561 -21.442 1.00 92.31 488 TYR A N 1
ATOM 3876 C CA . TYR A 1 488 ? -8.006 -9.306 -20.205 1.00 92.31 488 TYR A CA 1
ATOM 3877 C C . TYR A 1 488 ? -8.739 -10.648 -20.265 1.00 92.31 488 TYR A C 1
ATOM 3879 O O . TYR A 1 488 ? -9.729 -10.787 -20.982 1.00 92.31 488 TYR A O 1
ATOM 3887 N N . ARG A 1 489 ? -8.253 -11.653 -19.531 1.00 92.31 489 ARG A N 1
ATOM 3888 C CA . ARG A 1 489 ? -8.870 -12.986 -19.459 1.00 92.31 489 ARG A CA 1
ATOM 3889 C C . ARG A 1 489 ? -8.841 -13.528 -18.040 1.00 92.31 489 ARG A C 1
ATOM 3891 O O . ARG A 1 489 ? -7.778 -13.594 -17.431 1.00 92.31 489 ARG A O 1
ATOM 3898 N N . THR A 1 490 ? -9.990 -13.985 -17.559 1.00 93.38 490 THR A N 1
ATOM 3899 C CA . THR A 1 490 ? -10.130 -14.764 -16.323 1.00 93.38 490 THR A CA 1
ATOM 3900 C C . THR A 1 490 ? -10.049 -16.257 -16.634 1.00 93.38 490 THR A C 1
ATOM 3902 O O . THR A 1 490 ? -10.749 -16.747 -17.523 1.00 93.38 490 THR A O 1
ATOM 3905 N N . VAL A 1 491 ? -9.214 -16.989 -15.902 1.00 91.75 491 VAL A N 1
ATOM 3906 C CA . VAL A 1 491 ? -9.032 -18.441 -16.015 1.00 91.75 491 VAL A CA 1
ATOM 3907 C C . VAL A 1 491 ? -9.089 -19.056 -14.618 1.00 91.75 491 VAL A C 1
ATOM 3909 O O . VAL A 1 491 ? -8.602 -18.466 -13.654 1.00 91.75 491 VAL A O 1
ATOM 3912 N N . GLU A 1 492 ? -9.671 -20.245 -14.516 1.00 92.88 492 GLU A N 1
ATOM 3913 C CA . GLU A 1 492 ? -9.660 -21.080 -13.313 1.00 92.88 492 GLU A CA 1
ATOM 3914 C C . GLU A 1 492 ? -8.735 -22.273 -13.569 1.00 92.88 492 GLU A C 1
ATOM 3916 O O . GLU A 1 492 ? -8.795 -22.901 -14.631 1.00 92.88 492 GLU A O 1
ATOM 3921 N N . LYS A 1 493 ? -7.831 -22.550 -12.631 1.00 90.88 493 LYS A N 1
ATOM 3922 C CA . LYS A 1 493 ? -6.804 -23.592 -12.725 1.00 90.88 493 LYS A CA 1
ATOM 3923 C C . LYS A 1 493 ? -6.799 -24.419 -11.440 1.00 90.88 493 LYS A C 1
ATOM 3925 O O . LYS A 1 493 ? -7.210 -23.951 -10.381 1.00 90.88 493 LYS A O 1
ATOM 3930 N N . ILE A 1 494 ? -6.289 -25.643 -11.531 1.00 92.44 494 ILE A N 1
ATOM 3931 C CA . ILE A 1 494 ? -6.000 -26.486 -10.368 1.00 92.44 494 ILE A CA 1
ATOM 3932 C C . ILE A 1 494 ? -4.510 -26.786 -10.392 1.00 92.44 494 ILE A C 1
ATOM 3934 O O . ILE A 1 494 ? -4.011 -27.365 -11.359 1.00 92.44 494 ILE A O 1
ATOM 3938 N N . GLU A 1 495 ? -3.818 -26.414 -9.326 1.00 90.25 495 GLU A N 1
ATOM 3939 C CA . GLU A 1 495 ? -2.373 -26.567 -9.209 1.00 90.25 495 GLU A CA 1
ATOM 3940 C C . GLU A 1 495 ? -2.051 -27.738 -8.287 1.00 90.25 495 GLU A C 1
ATOM 3942 O O . GLU A 1 495 ? -2.691 -27.946 -7.257 1.00 90.25 495 GLU A O 1
ATOM 3947 N N . SER A 1 496 ? -1.096 -28.571 -8.701 1.00 90.50 496 SER A N 1
ATOM 3948 C CA . SER A 1 496 ? -0.727 -29.795 -7.980 1.00 90.50 496 SER A CA 1
ATOM 3949 C C . SER A 1 496 ? 0.630 -29.608 -7.312 1.00 90.50 496 SER A C 1
ATOM 3951 O O . SER A 1 496 ? 1.673 -29.743 -7.953 1.00 90.50 496 SER A O 1
ATOM 3953 N N . LEU A 1 497 ? 0.597 -29.292 -6.020 1.00 88.44 497 LEU A N 1
ATOM 3954 C CA . LEU A 1 497 ? 1.767 -29.118 -5.164 1.00 88.44 497 LEU A CA 1
ATOM 3955 C C . LEU A 1 497 ? 2.073 -30.419 -4.402 1.00 88.44 497 LEU A C 1
ATOM 3957 O O . LEU A 1 497 ? 1.300 -31.375 -4.417 1.00 88.44 497 LEU A O 1
ATOM 3961 N N . LEU A 1 498 ? 3.218 -30.469 -3.713 1.00 86.81 498 LEU A N 1
ATOM 3962 C CA . LEU A 1 498 ? 3.596 -31.630 -2.891 1.00 86.81 498 LEU A CA 1
ATOM 3963 C C . LEU A 1 498 ? 2.655 -31.852 -1.694 1.00 86.81 498 LEU A C 1
ATOM 3965 O O . LEU A 1 498 ? 2.561 -32.970 -1.195 1.00 86.81 498 LEU A O 1
ATOM 3969 N N . THR A 1 499 ? 1.990 -30.794 -1.230 1.00 88.06 499 THR A N 1
ATOM 3970 C CA . THR A 1 499 ? 1.076 -30.797 -0.080 1.00 88.06 499 THR A CA 1
ATOM 3971 C C . THR A 1 499 ? -0.361 -31.165 -0.442 1.00 88.06 499 THR A C 1
ATOM 3973 O O . THR A 1 499 ? -1.084 -31.644 0.425 1.00 88.06 499 THR A O 1
ATOM 3976 N N . GLY A 1 500 ? -0.781 -30.977 -1.697 1.00 90.56 500 GLY A N 1
ATOM 3977 C CA . GLY A 1 500 ? -2.175 -31.147 -2.105 1.00 90.56 500 GLY A CA 1
ATOM 3978 C C . GLY A 1 500 ? -2.478 -30.561 -3.483 1.00 90.56 500 GLY A C 1
ATOM 3979 O O . GLY A 1 500 ? -1.579 -30.161 -4.229 1.00 90.56 500 GLY A O 1
ATOM 3980 N N . LYS A 1 501 ? -3.769 -30.516 -3.824 1.00 93.38 501 LYS A N 1
ATOM 3981 C CA . LYS A 1 501 ? -4.277 -29.817 -5.010 1.00 93.38 501 LYS A CA 1
ATOM 3982 C C . LYS A 1 501 ? -4.993 -28.553 -4.571 1.00 93.38 501 LYS A C 1
ATOM 3984 O O . LYS A 1 501 ? -5.902 -28.653 -3.755 1.00 93.38 501 LYS A O 1
ATOM 3989 N N . TYR A 1 502 ? -4.636 -27.419 -5.153 1.00 93.38 502 TYR A N 1
ATOM 3990 C CA . TYR A 1 502 ? -5.134 -26.109 -4.743 1.00 93.38 502 TYR A CA 1
ATOM 3991 C C . TYR A 1 502 ? -5.896 -25.436 -5.893 1.00 93.38 502 TYR A C 1
ATOM 3993 O O . TYR A 1 502 ? -5.480 -25.562 -7.054 1.00 93.38 502 TYR A O 1
ATOM 4001 N N . PRO A 1 503 ? -7.016 -24.745 -5.613 1.00 91.19 503 PRO A N 1
ATOM 4002 C CA . PRO A 1 503 ? -7.675 -23.904 -6.602 1.00 91.19 503 PRO A CA 1
ATOM 4003 C C . PRO A 1 503 ? -6.847 -22.633 -6.828 1.00 91.19 503 PRO A C 1
ATOM 4005 O O . PRO A 1 503 ? -6.509 -21.934 -5.874 1.00 91.19 503 PRO A O 1
ATOM 4008 N N . ARG A 1 504 ? -6.551 -22.303 -8.090 1.00 93.44 504 ARG A N 1
ATOM 4009 C CA . ARG A 1 504 ? -5.858 -21.064 -8.470 1.00 93.44 504 ARG A CA 1
ATOM 4010 C C . ARG A 1 504 ? -6.668 -20.301 -9.515 1.00 93.44 504 ARG A C 1
ATOM 4012 O O . ARG A 1 504 ? -6.936 -20.807 -10.605 1.00 93.44 504 ARG A O 1
ATOM 4019 N N . LEU A 1 505 ? -7.022 -19.061 -9.204 1.00 94.25 505 LEU A N 1
ATOM 4020 C CA . LEU A 1 505 ? -7.620 -18.119 -10.144 1.00 94.25 505 LEU A CA 1
ATOM 4021 C C . LEU A 1 505 ? -6.521 -17.295 -10.813 1.00 94.25 505 LEU A C 1
ATOM 4023 O O . LEU A 1 505 ? -5.568 -16.876 -10.167 1.00 94.25 505 LEU A O 1
ATOM 4027 N N . SER A 1 506 ? -6.660 -17.049 -12.110 1.00 93.06 506 SER A N 1
ATOM 4028 C CA . SER A 1 506 ? -5.675 -16.338 -12.922 1.00 93.06 506 SER A CA 1
ATOM 4029 C C . SER A 1 506 ? -6.368 -15.259 -13.741 1.00 93.06 506 SER A C 1
ATOM 4031 O O . SER A 1 506 ? -7.205 -15.564 -14.589 1.00 93.06 506 SER A O 1
ATOM 4033 N N . LEU A 1 507 ? -6.032 -13.997 -13.486 1.00 93.12 507 LEU A N 1
ATOM 4034 C CA . LEU A 1 507 ? -6.428 -12.863 -14.319 1.00 93.12 507 LEU A CA 1
ATOM 4035 C C . LEU A 1 507 ? -5.220 -12.438 -15.149 1.00 93.12 507 LEU A C 1
ATOM 4037 O O . LEU A 1 507 ? -4.228 -11.979 -14.599 1.00 93.12 507 LEU A O 1
ATOM 4041 N N . SER A 1 508 ? -5.292 -12.603 -16.466 1.00 92.12 508 SER A N 1
ATOM 4042 C CA . SER A 1 508 ? -4.228 -12.236 -17.403 1.00 92.12 508 SER A CA 1
ATOM 4043 C C . SER A 1 508 ? -4.575 -10.950 -18.142 1.00 92.12 508 SER A C 1
ATOM 4045 O O . SER A 1 508 ? -5.649 -10.863 -18.735 1.00 92.12 508 SER A O 1
ATOM 4047 N N . PHE A 1 509 ? -3.663 -9.980 -18.141 1.00 92.12 509 PHE A N 1
ATOM 4048 C CA . PHE A 1 509 ? -3.735 -8.748 -18.923 1.00 92.12 509 PHE A CA 1
ATOM 4049 C C . PHE A 1 509 ? -2.792 -8.833 -20.120 1.00 92.12 509 PHE A C 1
ATOM 4051 O O . PHE A 1 509 ? -1.591 -9.062 -19.953 1.00 92.12 509 PHE A O 1
ATOM 4058 N N . LYS A 1 510 ? -3.320 -8.578 -21.320 1.00 92.81 510 LYS A N 1
ATOM 4059 C CA . LYS A 1 510 ? -2.521 -8.399 -22.532 1.00 92.81 510 LYS A CA 1
ATOM 4060 C C . LYS A 1 510 ? -2.188 -6.917 -22.708 1.00 92.81 510 LYS A C 1
ATOM 4062 O O . LYS A 1 510 ? -3.051 -6.122 -23.081 1.00 92.81 510 LYS A O 1
ATOM 4067 N N . LEU A 1 511 ? -0.937 -6.556 -22.444 1.00 92.06 511 LEU A N 1
ATOM 4068 C CA . LEU A 1 511 ? -0.411 -5.195 -22.527 1.00 92.06 511 LEU A CA 1
ATOM 4069 C C . LEU A 1 511 ? 0.359 -5.003 -23.841 1.00 92.06 511 LEU A C 1
ATOM 4071 O O . LEU A 1 511 ? 1.291 -5.750 -24.125 1.00 92.06 511 LEU A O 1
ATOM 4075 N N . HIS A 1 512 ? 0.020 -3.981 -24.622 1.00 92.31 512 HIS A N 1
ATOM 4076 C CA . HIS A 1 512 ? 0.736 -3.603 -25.846 1.00 92.31 512 HIS A CA 1
ATOM 4077 C C . HIS A 1 512 ? 1.469 -2.271 -25.644 1.00 92.31 512 HIS A C 1
ATOM 4079 O O . HIS A 1 512 ? 0.868 -1.289 -25.197 1.00 92.31 512 HIS A O 1
ATOM 4085 N N . ARG A 1 513 ? 2.766 -2.209 -25.966 1.00 92.31 513 ARG A N 1
ATOM 4086 C CA . ARG A 1 513 ? 3.606 -1.032 -25.692 1.00 92.31 513 ARG A CA 1
ATOM 4087 C C . ARG A 1 513 ? 3.323 0.152 -26.629 1.00 92.31 513 ARG A C 1
ATOM 4089 O O . ARG A 1 513 ? 3.185 0.004 -27.842 1.00 92.31 513 ARG A O 1
ATOM 4096 N N . ASN A 1 514 ? 3.324 1.366 -26.080 1.00 91.56 514 ASN A N 1
ATOM 4097 C CA . ASN A 1 514 ? 3.181 2.607 -26.844 1.00 91.56 514 ASN A CA 1
ATOM 4098 C C . ASN A 1 514 ? 4.533 3.033 -27.450 1.00 91.56 514 ASN A C 1
ATOM 4100 O O . ASN A 1 514 ? 5.413 3.570 -26.777 1.00 91.56 514 ASN A O 1
ATOM 4104 N N . VAL A 1 515 ? 4.699 2.823 -28.757 1.00 90.88 515 VAL A N 1
ATOM 4105 C CA . VAL A 1 515 ? 5.998 2.963 -29.455 1.00 90.88 515 VAL A CA 1
ATOM 4106 C C . VAL A 1 515 ? 6.455 4.408 -29.703 1.00 90.88 515 VAL A C 1
ATOM 4108 O O . VAL A 1 515 ? 7.630 4.647 -29.990 1.00 90.88 515 VAL A O 1
ATOM 4111 N N . GLY A 1 516 ? 5.549 5.387 -29.595 1.00 89.88 516 GLY A N 1
ATOM 4112 C CA . GLY A 1 516 ? 5.781 6.775 -30.019 1.00 89.88 516 GLY A CA 1
ATOM 4113 C C . GLY A 1 516 ? 6.985 7.447 -29.350 1.00 89.88 516 GLY A C 1
ATOM 4114 O O . GLY A 1 516 ? 7.779 8.099 -30.028 1.00 89.88 516 GLY A O 1
ATOM 4115 N N . TYR A 1 517 ? 7.179 7.224 -28.046 1.00 91.00 517 TYR A N 1
ATOM 4116 C CA . TYR A 1 517 ? 8.333 7.740 -27.299 1.00 91.00 517 TYR A CA 1
ATOM 4117 C C . TYR A 1 517 ? 9.666 7.296 -27.925 1.00 91.00 517 TYR A C 1
ATOM 4119 O O . TYR A 1 517 ? 10.536 8.122 -28.208 1.00 91.00 517 TYR A O 1
ATOM 4127 N N . PHE A 1 518 ? 9.804 6.001 -28.221 1.00 92.06 518 PHE A N 1
ATOM 4128 C CA . PHE A 1 518 ? 11.027 5.420 -28.782 1.00 92.06 518 PHE A CA 1
ATOM 4129 C C . PHE A 1 518 ? 11.302 5.902 -30.207 1.00 92.06 518 PHE A C 1
ATOM 4131 O O . PHE A 1 518 ? 12.465 6.085 -30.581 1.00 92.06 518 PHE A O 1
ATOM 4138 N N . ILE A 1 519 ? 10.252 6.155 -30.997 1.00 92.62 519 ILE A N 1
ATOM 4139 C CA . ILE A 1 519 ? 10.383 6.722 -32.345 1.00 92.62 519 ILE A CA 1
ATOM 4140 C C . ILE A 1 519 ? 11.081 8.086 -32.283 1.00 92.62 519 ILE A C 1
ATOM 4142 O O . ILE A 1 519 ? 12.076 8.285 -32.982 1.00 92.62 519 ILE A O 1
ATOM 4146 N N . PHE A 1 520 ? 10.624 8.997 -31.419 1.00 92.19 520 PHE A N 1
ATOM 4147 C CA . PHE A 1 520 ? 11.190 10.348 -31.326 1.00 92.19 520 PHE A CA 1
ATOM 4148 C C . PHE A 1 520 ? 12.507 10.427 -30.541 1.00 92.19 520 PHE A C 1
ATOM 4150 O O . PHE A 1 520 ? 13.364 11.229 -30.905 1.00 92.19 520 PHE A O 1
ATOM 4157 N N . GLN A 1 521 ? 12.695 9.609 -29.500 1.00 89.69 521 GLN A N 1
ATOM 4158 C CA . GLN A 1 521 ? 13.880 9.672 -28.629 1.00 89.69 521 GLN A CA 1
ATOM 4159 C C . GLN A 1 521 ? 15.043 8.780 -29.086 1.00 89.69 521 GLN A C 1
ATOM 4161 O O . GLN A 1 521 ? 16.195 9.061 -28.761 1.00 89.69 521 GLN A O 1
ATOM 4166 N N . THR A 1 522 ? 14.783 7.701 -29.832 1.00 93.25 522 THR A N 1
ATOM 4167 C CA . THR A 1 522 ? 15.824 6.728 -30.208 1.00 93.25 522 THR A CA 1
ATOM 4168 C C . THR A 1 522 ? 15.940 6.530 -31.714 1.00 93.25 522 THR A C 1
ATOM 4170 O O . THR A 1 522 ? 17.029 6.734 -32.260 1.00 93.25 522 THR A O 1
ATOM 4173 N N . TYR A 1 523 ? 14.857 6.164 -32.406 1.00 94.44 523 TYR A N 1
ATOM 4174 C CA . TYR A 1 523 ? 14.931 5.843 -33.837 1.00 94.44 523 TYR A CA 1
ATOM 4175 C C . TYR A 1 523 ? 15.244 7.081 -34.688 1.00 94.44 523 TYR A C 1
ATOM 4177 O O . TYR A 1 523 ? 16.218 7.069 -35.442 1.00 94.44 523 TYR A O 1
ATOM 4185 N N . LEU A 1 524 ? 14.486 8.172 -34.533 1.00 94.56 524 LEU A N 1
ATOM 4186 C CA . LEU A 1 524 ? 14.677 9.401 -35.308 1.00 94.56 524 LEU A CA 1
ATOM 4187 C C . LEU A 1 524 ? 16.074 10.032 -35.094 1.00 94.56 524 LEU A C 1
ATOM 4189 O O . LEU A 1 524 ? 16.736 10.304 -36.099 1.00 94.56 524 LEU A O 1
ATOM 4193 N N . PRO A 1 525 ? 16.602 10.199 -33.862 1.00 95.44 525 PRO A N 1
ATOM 4194 C CA . PRO A 1 525 ? 17.968 10.685 -33.661 1.00 95.44 525 PRO A CA 1
ATOM 4195 C C . PRO A 1 525 ? 19.032 9.752 -34.253 1.00 95.44 525 PRO A C 1
ATOM 4197 O O . PRO A 1 525 ? 19.987 10.234 -34.859 1.00 95.44 525 PRO A O 1
ATOM 4200 N N . SER A 1 526 ? 18.856 8.428 -34.153 1.00 95.44 526 SER A N 1
ATOM 4201 C CA . SER A 1 526 ? 19.791 7.455 -34.743 1.00 95.44 526 SER A CA 1
ATOM 4202 C C . SER A 1 526 ? 19.827 7.551 -36.271 1.00 95.44 526 SER A C 1
ATOM 4204 O O . SER A 1 526 ? 20.911 7.601 -36.856 1.00 95.44 526 SER A O 1
ATOM 4206 N N . ILE A 1 527 ? 18.658 7.666 -36.919 1.00 95.19 527 ILE A N 1
ATOM 4207 C CA . ILE A 1 527 ? 18.544 7.944 -38.359 1.00 95.19 527 ILE A CA 1
ATOM 4208 C C . ILE A 1 527 ? 19.291 9.235 -38.694 1.00 95.19 527 ILE A C 1
ATOM 4210 O O . ILE A 1 527 ? 20.162 9.231 -39.561 1.00 95.19 527 ILE A O 1
ATOM 4214 N N . LEU A 1 528 ? 19.011 10.330 -37.982 1.00 95.00 528 LEU A N 1
ATOM 4215 C CA . LEU A 1 528 ? 19.654 11.621 -38.227 1.00 95.00 528 LEU A CA 1
ATOM 4216 C C . LEU A 1 528 ? 21.183 11.565 -38.057 1.00 95.00 528 LEU A C 1
ATOM 4218 O O . LEU A 1 528 ? 21.891 12.188 -38.841 1.00 95.00 528 LEU A O 1
ATOM 4222 N N . ILE A 1 529 ? 21.722 10.780 -37.121 1.00 95.44 529 ILE A N 1
ATOM 4223 C CA . ILE A 1 529 ? 23.177 10.601 -36.945 1.00 95.44 529 ILE A CA 1
ATOM 4224 C C . ILE A 1 529 ? 23.803 9.817 -38.107 1.00 95.44 529 ILE A C 1
ATOM 4226 O O . ILE A 1 529 ? 24.864 10.209 -38.605 1.00 95.44 529 ILE A O 1
ATOM 4230 N N . VAL A 1 530 ? 23.144 8.766 -38.608 1.00 95.75 530 VAL A N 1
ATOM 4231 C CA . VAL A 1 530 ? 23.569 8.080 -39.844 1.00 95.75 530 VAL A CA 1
ATOM 4232 C C . VAL A 1 530 ? 23.558 9.069 -41.023 1.00 95.75 530 VAL A C 1
ATOM 4234 O O . VAL A 1 530 ? 24.544 9.160 -41.760 1.00 95.75 530 VAL A O 1
ATOM 4237 N N . MET A 1 531 ? 22.514 9.898 -41.122 1.00 93.50 531 MET A N 1
ATOM 4238 C CA . MET A 1 531 ? 22.353 10.979 -42.110 1.00 93.50 531 MET A CA 1
ATOM 4239 C C . MET A 1 531 ? 23.279 12.193 -41.867 1.00 93.50 531 MET A C 1
ATOM 4241 O O . MET A 1 531 ? 23.368 13.082 -42.713 1.00 93.50 531 MET A O 1
ATOM 4245 N N . LEU A 1 532 ? 24.001 12.257 -40.746 1.00 93.06 532 LEU A N 1
ATOM 4246 C CA . LEU A 1 532 ? 25.100 13.205 -40.540 1.00 93.06 532 LEU A CA 1
ATOM 4247 C C . LEU A 1 532 ? 26.430 12.583 -40.968 1.00 93.06 532 LEU A C 1
ATOM 4249 O O . LEU A 1 532 ? 27.230 13.252 -41.621 1.00 93.06 532 LEU A O 1
ATOM 4253 N N . SER A 1 533 ? 26.650 11.291 -40.694 1.00 93.88 533 SER A N 1
ATOM 4254 C CA . SER A 1 533 ? 27.891 10.584 -41.052 1.00 93.88 533 SER A CA 1
ATOM 4255 C C . SER A 1 533 ? 28.218 10.679 -42.552 1.00 93.88 533 SER A C 1
ATOM 4257 O O . SER A 1 533 ? 29.368 10.936 -42.922 1.00 93.88 533 SER A O 1
ATOM 4259 N N . TRP A 1 534 ? 27.202 10.601 -43.420 1.00 91.81 534 TRP A N 1
ATOM 4260 C CA . TRP A 1 534 ? 27.359 10.652 -44.877 1.00 91.81 534 TRP A CA 1
ATOM 4261 C C . TRP A 1 534 ? 27.683 12.055 -45.440 1.00 91.81 534 TRP A C 1
ATOM 4263 O O . TRP A 1 534 ? 28.043 12.192 -46.611 1.00 91.81 534 TRP A O 1
ATOM 4273 N N . VAL A 1 535 ? 27.615 13.115 -44.616 1.00 91.25 535 VAL A N 1
ATOM 4274 C CA . VAL A 1 535 ? 27.959 14.493 -45.023 1.00 91.25 535 VAL A CA 1
ATOM 4275 C C . VAL A 1 535 ? 29.469 14.594 -45.261 1.00 91.25 535 VAL A C 1
ATOM 4277 O O . VAL A 1 535 ? 29.922 15.352 -46.120 1.00 91.25 535 VAL A O 1
ATOM 4280 N N . SER A 1 536 ? 30.252 13.744 -44.588 1.00 90.19 536 SER A N 1
ATOM 4281 C CA . SER A 1 536 ? 31.689 13.582 -44.827 1.00 90.19 536 SER A CA 1
ATOM 4282 C C . SER A 1 536 ? 32.039 13.284 -46.294 1.00 90.19 536 SER A C 1
ATOM 4284 O O . SER A 1 536 ? 33.053 13.790 -46.773 1.00 90.19 536 SER A O 1
ATOM 4286 N N . PHE A 1 537 ? 31.181 12.570 -47.040 1.00 90.25 537 PHE A N 1
ATOM 4287 C CA . PHE A 1 537 ? 31.389 12.259 -48.463 1.00 90.25 537 PHE A CA 1
ATOM 4288 C C . PHE A 1 537 ? 31.247 13.487 -49.382 1.00 90.25 537 PHE A C 1
ATOM 4290 O O . PHE A 1 537 ? 31.666 13.448 -50.543 1.00 90.25 537 PHE A O 1
ATOM 4297 N N . TRP A 1 538 ? 30.625 14.571 -48.901 1.00 89.25 538 TRP A N 1
ATOM 4298 C CA . TRP A 1 538 ? 30.444 15.834 -49.630 1.00 89.25 538 TRP A CA 1
ATOM 4299 C C . TRP A 1 538 ? 31.538 16.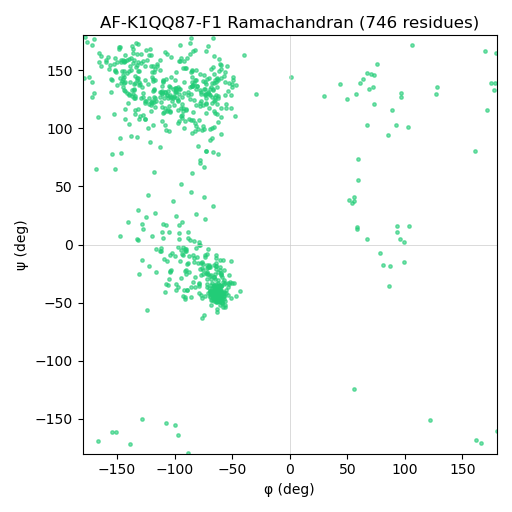864 -49.328 1.00 89.25 538 TRP A C 1
ATOM 4301 O O . TRP A 1 538 ? 31.885 17.654 -50.206 1.00 89.25 538 TRP A O 1
ATOM 4311 N N . ILE A 1 539 ? 32.123 16.820 -48.128 1.00 88.69 539 ILE A N 1
ATOM 4312 C CA . ILE A 1 539 ? 33.291 17.625 -47.737 1.00 88.69 539 ILE A CA 1
ATOM 4313 C C . ILE A 1 539 ? 34.494 17.246 -48.622 1.00 88.69 539 ILE A C 1
ATOM 4315 O O . ILE A 1 539 ? 34.692 16.073 -48.930 1.00 88.69 539 ILE A O 1
ATOM 4319 N N . ASN A 1 540 ? 35.341 18.198 -49.029 1.00 85.00 540 ASN A N 1
ATOM 4320 C CA . ASN A 1 540 ? 36.531 17.886 -49.839 1.00 85.00 540 ASN A CA 1
ATOM 4321 C C . ASN A 1 540 ? 37.526 16.983 -49.068 1.00 85.00 540 ASN A C 1
ATOM 4323 O O . ASN A 1 540 ? 37.727 17.161 -47.868 1.00 85.00 540 ASN A O 1
ATOM 4327 N N . HIS A 1 541 ? 38.186 16.038 -49.746 1.00 81.50 541 HIS A N 1
ATOM 4328 C CA . HIS A 1 541 ? 39.125 15.088 -49.126 1.00 81.50 541 HIS A CA 1
ATOM 4329 C C . HIS A 1 541 ? 40.388 15.757 -48.552 1.00 81.50 541 HIS A C 1
ATOM 4331 O O . HIS A 1 541 ? 41.081 15.170 -47.725 1.00 81.50 541 HIS A O 1
ATOM 4337 N N . GLU A 1 542 ? 40.683 16.992 -48.964 1.00 81.62 542 GLU A N 1
ATOM 4338 C CA . GLU A 1 542 ? 41.787 17.794 -48.423 1.00 81.62 542 GLU A CA 1
ATOM 4339 C C . GLU A 1 542 ? 41.462 18.397 -47.038 1.00 81.62 542 GLU A C 1
ATOM 4341 O O . GLU A 1 542 ? 42.378 18.693 -46.272 1.00 81.62 542 GLU A O 1
ATOM 4346 N N . ALA A 1 543 ? 40.179 18.514 -46.669 1.00 87.94 543 ALA A N 1
ATOM 4347 C CA . ALA A 1 543 ? 39.720 19.023 -45.372 1.00 87.94 543 ALA A CA 1
ATOM 4348 C C . ALA A 1 543 ? 39.691 17.911 -44.300 1.00 87.94 543 ALA A C 1
ATOM 4350 O O . ALA A 1 543 ? 38.644 17.557 -43.748 1.00 87.94 543 ALA A O 1
ATOM 4351 N N . THR A 1 544 ? 40.863 17.334 -44.023 1.00 86.44 544 THR A N 1
ATOM 4352 C CA . THR A 1 544 ? 41.031 16.159 -43.147 1.00 86.44 544 THR A CA 1
ATOM 4353 C C . THR A 1 544 ? 40.500 16.371 -41.728 1.00 86.44 544 THR A C 1
ATOM 4355 O O . THR A 1 544 ? 39.831 15.487 -41.197 1.00 86.44 544 THR A O 1
ATOM 4358 N N . SER A 1 545 ? 40.732 17.540 -41.125 1.00 89.75 545 SER A N 1
ATOM 4359 C CA . SER A 1 545 ? 40.259 17.874 -39.772 1.00 89.75 545 SER A CA 1
ATOM 4360 C C . SER A 1 545 ? 38.734 17.811 -39.648 1.00 89.75 545 SER A C 1
ATOM 4362 O O . SER A 1 545 ? 38.224 17.200 -38.712 1.00 89.75 545 SER A O 1
ATOM 4364 N N . ALA A 1 546 ? 38.007 18.372 -40.618 1.00 89.69 546 ALA A N 1
ATOM 4365 C CA . ALA A 1 546 ? 36.546 18.384 -40.629 1.00 89.69 546 ALA A CA 1
ATOM 4366 C C . ALA A 1 546 ? 35.953 16.973 -40.790 1.00 89.69 546 ALA A C 1
ATOM 4368 O O . ALA A 1 546 ? 35.039 16.605 -40.053 1.00 89.69 546 ALA A O 1
ATOM 4369 N N . ARG A 1 547 ? 36.500 16.156 -41.707 1.00 91.31 547 ARG A N 1
ATOM 4370 C CA . ARG A 1 547 ? 36.039 14.767 -41.896 1.00 91.31 547 ARG A CA 1
ATOM 4371 C C . ARG A 1 547 ? 36.311 13.890 -40.661 1.00 91.31 547 ARG A C 1
ATOM 4373 O O . ARG A 1 547 ? 35.428 13.132 -40.268 1.00 91.31 547 ARG A O 1
ATOM 4380 N N . VAL A 1 548 ? 37.483 14.017 -40.024 1.00 91.25 548 VAL A N 1
ATOM 4381 C CA . VAL A 1 548 ? 37.820 13.280 -38.784 1.00 91.25 548 VAL A CA 1
ATOM 4382 C C . VAL A 1 548 ? 36.909 13.684 -37.630 1.00 91.25 548 VAL A C 1
ATOM 4384 O O . VAL A 1 548 ? 36.358 12.810 -36.965 1.00 91.25 548 VAL A O 1
ATOM 4387 N N . ALA A 1 549 ? 36.739 14.990 -37.397 1.00 92.44 549 ALA A N 1
ATOM 4388 C CA . ALA A 1 549 ? 35.919 15.492 -36.300 1.00 92.44 549 ALA A CA 1
ATOM 4389 C C . ALA A 1 549 ? 34.466 15.014 -36.427 1.00 92.44 549 ALA A C 1
ATOM 4391 O O . ALA A 1 549 ? 33.915 14.488 -35.463 1.00 92.44 549 ALA A O 1
ATOM 4392 N N . LEU A 1 550 ? 33.881 15.109 -37.627 1.00 92.25 550 LEU A N 1
ATOM 4393 C CA . LEU A 1 550 ? 32.526 14.632 -37.900 1.00 92.25 550 LEU A CA 1
ATOM 4394 C C . LEU A 1 550 ? 32.413 13.118 -37.665 1.00 92.25 550 LEU A C 1
ATOM 4396 O O . LEU A 1 550 ? 31.518 12.694 -36.942 1.00 92.25 550 LEU A O 1
ATOM 4400 N N . GLY A 1 551 ? 33.334 12.315 -38.211 1.00 91.31 551 GLY A N 1
ATOM 4401 C CA . GLY A 1 551 ? 33.295 10.853 -38.088 1.00 91.31 551 GLY A CA 1
ATOM 4402 C C . GLY A 1 551 ? 33.487 10.334 -36.658 1.00 91.31 551 GLY A C 1
ATOM 4403 O O . GLY A 1 551 ? 32.791 9.413 -36.244 1.00 91.31 551 GLY A O 1
ATOM 4404 N N . ILE A 1 552 ? 34.395 10.925 -35.873 1.00 93.12 552 ILE A N 1
ATOM 4405 C CA . ILE A 1 552 ? 34.574 10.542 -34.460 1.00 93.12 552 ILE A CA 1
ATOM 4406 C C . ILE A 1 552 ? 33.380 11.007 -33.619 1.00 93.12 552 ILE A C 1
ATOM 4408 O O . ILE A 1 552 ? 32.894 10.246 -32.783 1.00 93.12 552 ILE A O 1
ATOM 4412 N N . THR A 1 553 ? 32.877 12.224 -33.854 1.00 95.12 553 THR A N 1
ATOM 4413 C CA . THR A 1 553 ? 31.734 12.759 -33.098 1.00 95.12 553 THR A CA 1
ATOM 4414 C C . THR A 1 553 ? 30.482 11.922 -33.333 1.00 95.12 553 THR A C 1
ATOM 4416 O O . THR A 1 553 ? 29.833 11.555 -32.362 1.00 95.12 553 THR A O 1
ATOM 4419 N N . THR A 1 554 ? 30.166 11.530 -34.574 1.00 95.06 554 THR A N 1
ATOM 4420 C CA . THR A 1 554 ? 28.986 10.687 -34.845 1.00 95.06 554 THR A CA 1
ATOM 4421 C C . THR A 1 554 ? 29.101 9.289 -34.230 1.00 95.06 554 THR A C 1
ATOM 4423 O O . THR A 1 554 ? 28.112 8.801 -33.684 1.00 95.06 554 THR A O 1
ATOM 4426 N N . VAL A 1 555 ? 30.289 8.662 -34.227 1.00 95.50 555 VAL A N 1
ATOM 4427 C CA . VAL A 1 555 ? 30.527 7.396 -33.495 1.00 95.50 555 VAL A CA 1
ATOM 4428 C C . VAL A 1 555 ? 30.304 7.583 -31.989 1.00 95.50 555 VAL A C 1
ATOM 4430 O O . VAL A 1 555 ? 29.648 6.751 -31.358 1.00 95.50 555 VAL A O 1
ATOM 4433 N N . LEU A 1 556 ? 30.806 8.678 -31.409 1.00 95.00 556 LEU A N 1
ATOM 4434 C CA . LEU A 1 556 ? 30.618 8.990 -29.992 1.00 95.00 556 LEU A CA 1
ATOM 4435 C C . LEU A 1 556 ? 29.136 9.217 -29.659 1.00 95.00 556 LEU A C 1
ATOM 4437 O O . LEU A 1 556 ? 28.629 8.575 -28.746 1.00 95.00 556 LEU A O 1
ATOM 4441 N N . THR A 1 557 ? 28.416 10.046 -30.422 1.00 95.44 557 THR A N 1
ATOM 4442 C CA . THR A 1 557 ? 26.979 10.296 -30.210 1.00 95.44 557 THR A CA 1
ATOM 4443 C C . THR A 1 557 ? 26.163 9.006 -30.313 1.00 95.44 557 THR A C 1
ATOM 4445 O O . THR A 1 557 ? 25.308 8.757 -29.465 1.00 95.44 557 THR A O 1
ATOM 4448 N N . MET A 1 558 ? 26.464 8.143 -31.290 1.00 94.19 558 MET A N 1
ATOM 4449 C CA . MET A 1 558 ? 25.802 6.842 -31.431 1.00 94.19 558 MET A CA 1
ATOM 4450 C C . MET A 1 558 ? 26.079 5.917 -30.231 1.00 94.19 558 MET A C 1
ATOM 4452 O O . MET A 1 558 ? 25.179 5.229 -29.747 1.00 94.19 558 MET A O 1
ATOM 4456 N N . THR A 1 559 ? 27.308 5.941 -29.707 1.00 94.00 559 THR A N 1
ATOM 4457 C CA . THR A 1 559 ? 27.693 5.200 -28.493 1.00 94.00 559 THR A CA 1
ATOM 4458 C C . THR A 1 559 ? 26.946 5.724 -27.262 1.00 94.00 559 THR A C 1
ATOM 4460 O O . THR A 1 559 ? 26.448 4.930 -26.464 1.00 94.00 559 THR A O 1
ATOM 4463 N N . THR A 1 560 ? 26.802 7.046 -27.126 1.00 94.75 560 THR A N 1
ATOM 4464 C CA . THR A 1 560 ? 26.041 7.684 -26.040 1.00 94.75 560 THR A CA 1
ATOM 4465 C C . THR A 1 560 ? 24.567 7.277 -26.064 1.00 94.75 560 THR A C 1
ATOM 4467 O O . THR A 1 560 ? 24.047 6.871 -25.027 1.00 94.75 560 THR A O 1
ATOM 4470 N N . ILE A 1 561 ? 23.908 7.303 -27.230 1.00 93.88 561 ILE A N 1
ATOM 4471 C CA . ILE A 1 561 ? 22.503 6.869 -27.362 1.00 93.88 561 ILE A CA 1
ATOM 4472 C C . ILE A 1 561 ? 22.355 5.383 -27.016 1.00 93.88 561 ILE A C 1
ATOM 4474 O O . ILE A 1 561 ? 21.475 5.021 -26.238 1.00 93.88 561 ILE A O 1
ATOM 4478 N N . SER A 1 562 ? 23.242 4.520 -27.527 1.00 91.38 562 SER A N 1
ATOM 4479 C CA . SER A 1 562 ? 23.196 3.081 -27.229 1.00 91.38 562 SER A CA 1
ATOM 4480 C C . SER A 1 562 ? 23.382 2.777 -25.737 1.00 91.38 562 SER A C 1
ATOM 4482 O O . SER A 1 562 ? 22.689 1.914 -25.197 1.00 91.38 562 SER A O 1
ATOM 4484 N N . ASN A 1 563 ? 24.264 3.508 -25.049 1.00 90.56 563 ASN A N 1
ATOM 4485 C CA . ASN A 1 563 ? 24.436 3.374 -23.603 1.00 90.56 563 ASN A CA 1
ATOM 4486 C C . ASN A 1 563 ? 23.226 3.910 -22.819 1.00 90.56 563 ASN A C 1
ATOM 4488 O O . ASN A 1 563 ? 22.840 3.284 -21.835 1.00 90.56 563 ASN A O 1
ATOM 4492 N N . GLY A 1 564 ? 22.601 5.004 -23.271 1.00 90.62 564 GLY A N 1
ATOM 4493 C CA . GLY A 1 564 ? 21.365 5.533 -22.685 1.00 90.62 564 GLY A CA 1
ATOM 4494 C C . GLY A 1 564 ? 20.233 4.503 -22.705 1.00 90.62 564 GLY A C 1
ATOM 4495 O O . GLY A 1 564 ? 19.722 4.137 -21.650 1.00 90.62 564 GLY A O 1
ATOM 4496 N N . VAL A 1 565 ? 19.933 3.940 -23.880 1.00 89.62 565 VAL A N 1
ATOM 4497 C CA . VAL A 1 565 ? 18.904 2.891 -24.055 1.00 89.62 565 VAL A CA 1
ATOM 4498 C C . VAL A 1 565 ? 19.206 1.635 -23.228 1.00 89.62 565 VAL A C 1
ATOM 4500 O O . VAL A 1 565 ? 18.298 1.010 -22.688 1.00 89.62 565 VAL A O 1
ATOM 4503 N N . ARG A 1 566 ? 20.484 1.258 -23.083 1.00 86.31 566 ARG A N 1
ATOM 4504 C CA . ARG A 1 566 ? 20.877 0.121 -22.235 1.00 86.31 566 ARG A CA 1
ATOM 4505 C C . ARG A 1 566 ? 20.749 0.421 -20.736 1.00 86.31 566 ARG A C 1
ATOM 4507 O O . ARG A 1 566 ? 20.601 -0.513 -19.959 1.00 86.31 566 ARG A O 1
ATOM 4514 N N . SER A 1 567 ? 20.828 1.687 -20.322 1.00 86.75 567 SER A N 1
ATOM 4515 C CA . SER A 1 567 ? 20.704 2.077 -18.909 1.00 86.75 567 SER A CA 1
ATOM 4516 C C . SER A 1 567 ? 19.261 2.067 -18.399 1.00 86.75 567 SER A C 1
ATOM 4518 O O . SER A 1 567 ? 19.049 1.834 -17.214 1.00 86.75 567 SER A O 1
ATOM 4520 N N . SER A 1 568 ? 18.279 2.245 -19.289 1.00 83.75 568 SER A N 1
ATOM 4521 C CA . SER A 1 568 ? 16.844 2.195 -18.982 1.00 83.75 568 SER A CA 1
ATOM 4522 C C . SER A 1 568 ? 16.235 0.788 -19.070 1.00 83.75 568 SER A C 1
ATOM 4524 O O . SER A 1 568 ? 15.017 0.661 -19.091 1.00 83.75 568 SER A O 1
ATOM 4526 N N . LEU A 1 569 ? 17.052 -0.265 -19.195 1.00 85.00 569 LEU A N 1
ATOM 4527 C CA . LEU A 1 569 ? 16.596 -1.637 -19.431 1.00 85.00 569 LEU A CA 1
ATOM 4528 C C . LEU A 1 569 ? 17.301 -2.650 -18.516 1.00 85.00 569 LEU A C 1
ATOM 4530 O O . LEU A 1 569 ? 18.451 -2.430 -18.123 1.00 85.00 569 LEU A O 1
ATOM 4534 N N . PRO A 1 570 ? 16.655 -3.793 -18.208 1.00 85.38 570 PRO A N 1
ATOM 4535 C CA . PRO A 1 570 ? 17.288 -4.882 -17.472 1.00 85.38 570 PRO A CA 1
ATOM 4536 C C . PRO A 1 570 ? 18.522 -5.413 -18.211 1.00 85.38 570 PRO A C 1
ATOM 4538 O O . PRO A 1 570 ? 18.600 -5.433 -19.445 1.00 85.38 570 PRO A O 1
ATOM 4541 N N . ARG A 1 571 ? 19.487 -5.932 -17.444 1.00 82.31 571 ARG A N 1
ATOM 4542 C CA . ARG A 1 571 ? 20.692 -6.591 -17.976 1.00 82.31 571 ARG A CA 1
ATOM 4543 C C . ARG A 1 571 ? 20.385 -8.014 -18.454 1.00 82.31 571 ARG A C 1
ATOM 4545 O O . ARG A 1 571 ? 20.817 -8.989 -17.847 1.00 82.31 571 ARG A O 1
ATOM 4552 N N . ILE A 1 572 ? 19.645 -8.117 -19.551 1.00 83.69 572 ILE A N 1
ATOM 4553 C CA . ILE A 1 572 ? 19.323 -9.381 -20.226 1.00 83.69 572 ILE A CA 1
ATOM 4554 C C . ILE A 1 572 ? 20.430 -9.799 -21.206 1.00 83.69 572 ILE A C 1
ATOM 4556 O O . ILE A 1 572 ? 21.129 -8.958 -21.772 1.00 83.69 572 ILE A O 1
ATOM 4560 N N . SER A 1 573 ? 20.601 -11.110 -21.387 1.00 83.38 573 SER A N 1
ATOM 4561 C CA . SER A 1 573 ? 21.688 -11.713 -22.177 1.00 83.38 573 SER A CA 1
ATOM 4562 C C . SER A 1 573 ? 21.365 -11.914 -23.662 1.00 83.38 573 SER A C 1
ATOM 4564 O O . SER A 1 573 ? 22.284 -12.118 -24.455 1.00 83.38 573 SER A O 1
ATOM 4566 N N . TYR A 1 574 ? 20.086 -11.866 -24.042 1.00 88.50 574 TYR A N 1
ATOM 4567 C CA . TYR A 1 574 ? 19.633 -11.988 -25.427 1.00 88.50 574 TYR A CA 1
ATOM 4568 C C . TYR A 1 574 ? 19.564 -10.630 -26.142 1.00 88.50 574 TYR A C 1
ATOM 4570 O O . TYR A 1 574 ? 19.544 -9.562 -25.524 1.00 88.50 574 TYR A O 1
ATOM 4578 N N . VAL A 1 575 ? 19.555 -10.680 -27.474 1.00 88.88 575 VAL A N 1
ATOM 4579 C CA . VAL A 1 575 ? 19.543 -9.500 -28.347 1.00 88.88 575 VAL A CA 1
ATOM 4580 C C . VAL A 1 575 ? 18.104 -9.023 -28.554 1.00 88.88 575 VAL A C 1
ATOM 4582 O O . VAL A 1 575 ? 17.249 -9.823 -28.927 1.00 88.88 575 VAL A O 1
ATOM 4585 N N . LYS A 1 576 ? 17.849 -7.726 -28.349 1.00 91.88 576 LYS A N 1
ATOM 4586 C CA . LYS A 1 576 ? 16.539 -7.091 -28.589 1.00 91.88 576 LYS A CA 1
ATOM 4587 C C . LYS A 1 576 ? 16.435 -6.519 -30.006 1.00 91.88 576 LYS A C 1
ATOM 4589 O O . LYS A 1 576 ? 17.453 -6.138 -30.588 1.00 91.88 576 LYS A O 1
ATOM 4594 N N . ALA A 1 577 ? 15.216 -6.331 -30.514 1.00 92.44 577 ALA A N 1
ATOM 4595 C CA . ALA A 1 577 ? 14.963 -5.618 -31.773 1.00 92.44 577 ALA A CA 1
ATOM 4596 C C . ALA A 1 577 ? 15.656 -4.236 -31.813 1.00 92.44 577 ALA A C 1
ATOM 4598 O O . ALA A 1 577 ? 16.398 -3.932 -32.752 1.00 92.44 577 ALA A O 1
ATOM 4599 N N . ILE A 1 578 ? 15.541 -3.448 -30.733 1.00 92.75 578 ILE A N 1
ATOM 4600 C CA . ILE A 1 578 ? 16.231 -2.152 -30.613 1.00 92.75 578 ILE A CA 1
ATOM 4601 C C . ILE A 1 578 ? 17.767 -2.265 -30.648 1.00 92.75 578 ILE A C 1
ATOM 4603 O O . ILE A 1 578 ? 18.429 -1.398 -31.221 1.00 92.75 578 ILE A O 1
ATOM 4607 N N . ASP A 1 579 ? 18.353 -3.337 -30.097 1.00 91.94 579 ASP A N 1
ATOM 4608 C CA . ASP A 1 579 ? 19.806 -3.549 -30.134 1.00 91.94 579 ASP A CA 1
ATOM 4609 C C . ASP A 1 579 ? 20.271 -3.804 -31.574 1.00 91.94 579 ASP A C 1
ATOM 4611 O O . ASP A 1 579 ? 21.289 -3.255 -31.996 1.00 91.94 579 ASP A O 1
ATOM 4615 N N . ILE A 1 580 ? 19.509 -4.584 -32.353 1.00 93.25 580 ILE A N 1
ATOM 4616 C CA . ILE A 1 580 ? 19.789 -4.849 -33.774 1.00 93.25 580 ILE A CA 1
ATOM 461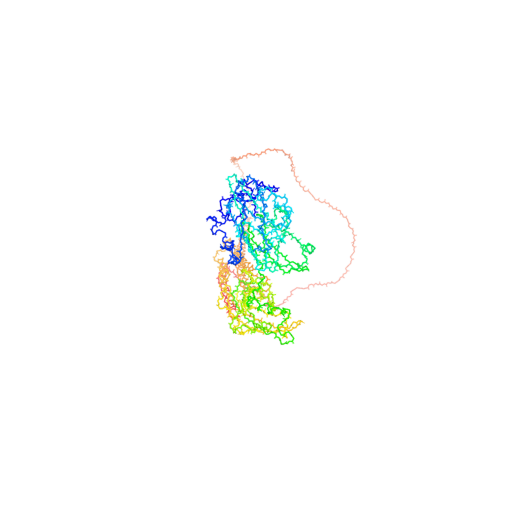7 C C . ILE A 1 580 ? 19.778 -3.540 -34.567 1.00 93.25 580 ILE A C 1
ATOM 4619 O O . ILE A 1 580 ? 20.694 -3.296 -35.360 1.00 93.25 580 ILE A O 1
ATOM 4623 N N . TYR A 1 581 ? 18.798 -2.667 -34.321 1.00 94.69 581 TYR A N 1
ATOM 4624 C CA . TYR A 1 581 ? 18.720 -1.367 -34.986 1.00 94.69 581 TYR A CA 1
ATOM 4625 C C . TYR A 1 581 ? 19.915 -0.464 -34.647 1.00 94.69 581 TYR A C 1
ATOM 4627 O O . TYR A 1 581 ? 20.567 0.082 -35.544 1.00 94.69 581 TYR A O 1
ATOM 4635 N N . LEU A 1 582 ? 20.241 -0.339 -33.356 1.00 94.06 582 LEU A N 1
ATOM 4636 C CA . LEU A 1 582 ? 21.331 0.509 -32.872 1.00 94.06 582 LEU A CA 1
ATOM 4637 C C . LEU A 1 582 ? 22.708 -0.013 -33.312 1.00 94.06 582 LEU A C 1
ATOM 4639 O O . LEU A 1 582 ? 23.536 0.773 -33.773 1.00 94.06 582 LEU A O 1
ATOM 4643 N N . VAL A 1 583 ? 22.953 -1.326 -33.251 1.00 94.31 583 VAL A N 1
ATOM 4644 C CA . VAL A 1 583 ? 24.191 -1.939 -33.767 1.00 94.31 583 VAL A CA 1
ATOM 4645 C C . VAL A 1 583 ? 24.308 -1.732 -35.275 1.00 94.31 583 VAL A C 1
ATOM 4647 O O . VAL A 1 583 ? 25.385 -1.386 -35.761 1.00 94.31 583 VAL A O 1
ATOM 4650 N N . THR A 1 584 ? 23.211 -1.862 -36.024 1.00 94.44 584 THR A N 1
ATOM 4651 C CA . THR A 1 584 ? 23.228 -1.626 -37.473 1.00 94.44 584 THR A CA 1
ATOM 4652 C C . THR A 1 584 ? 23.567 -0.169 -37.791 1.00 94.44 584 THR A C 1
ATOM 4654 O O . THR A 1 584 ? 24.498 0.088 -38.556 1.00 94.44 584 THR A O 1
ATOM 4657 N N . CYS A 1 585 ? 22.904 0.796 -37.147 1.00 95.44 585 CYS A N 1
ATOM 4658 C CA . CYS A 1 585 ? 23.223 2.221 -37.289 1.00 95.44 585 CYS A CA 1
ATOM 4659 C C . CYS A 1 585 ? 24.686 2.531 -36.916 1.00 95.44 585 CYS A C 1
ATOM 4661 O O . CYS A 1 585 ? 25.370 3.248 -37.648 1.00 95.44 585 CYS A O 1
ATOM 4663 N N . PHE A 1 586 ? 25.205 1.932 -35.838 1.00 95.19 586 PHE A N 1
ATOM 4664 C CA . PHE A 1 586 ? 26.610 2.054 -35.443 1.00 95.19 586 PHE A CA 1
ATOM 4665 C C . PHE A 1 586 ? 27.570 1.525 -36.521 1.00 95.19 586 PHE A C 1
ATOM 4667 O O . PHE A 1 586 ? 28.554 2.195 -36.841 1.00 95.19 586 PHE A O 1
ATOM 4674 N N . VAL A 1 587 ? 27.272 0.377 -37.141 1.00 95.25 587 VAL A N 1
ATOM 4675 C CA . VAL A 1 587 ? 28.071 -0.176 -38.250 1.00 95.25 587 VAL A CA 1
ATOM 4676 C C . VAL A 1 587 ? 28.089 0.768 -39.457 1.00 95.25 587 VAL A C 1
ATOM 4678 O O . VAL A 1 587 ? 29.156 0.963 -40.037 1.00 95.25 587 VAL A O 1
ATOM 4681 N N . PHE A 1 588 ? 26.970 1.413 -39.811 1.00 95.25 588 PHE A N 1
ATOM 4682 C CA . PHE A 1 588 ? 26.940 2.415 -40.889 1.00 95.25 588 PHE A CA 1
ATOM 4683 C C . PHE A 1 588 ? 27.815 3.640 -40.581 1.00 95.25 588 PHE A C 1
ATOM 4685 O O . PHE A 1 588 ? 28.613 4.056 -41.425 1.00 95.25 588 PHE A O 1
ATOM 4692 N N . VAL A 1 589 ? 27.712 4.191 -39.368 1.00 95.50 589 VAL A N 1
ATOM 4693 C CA . VAL A 1 589 ? 28.514 5.348 -38.934 1.00 95.50 589 VAL A CA 1
ATOM 4694 C C . VAL A 1 589 ? 30.009 4.997 -38.891 1.00 95.50 589 VAL A C 1
ATOM 4696 O O . VAL A 1 589 ? 30.846 5.750 -39.394 1.00 95.50 589 VAL A O 1
ATOM 4699 N N . PHE A 1 590 ? 30.360 3.819 -38.368 1.00 94.31 590 PHE A N 1
ATOM 4700 C CA . PHE A 1 590 ? 31.737 3.325 -38.349 1.00 94.31 590 PHE A CA 1
ATOM 4701 C C . PHE A 1 590 ? 32.279 3.048 -39.763 1.00 94.31 590 PHE A C 1
ATOM 4703 O O . PHE A 1 590 ? 33.430 3.372 -40.063 1.00 94.31 590 PHE A O 1
ATOM 4710 N N . ALA A 1 591 ? 31.450 2.526 -40.671 1.00 93.62 591 ALA A N 1
ATOM 4711 C CA . ALA A 1 591 ? 31.818 2.328 -42.070 1.00 93.62 591 ALA A CA 1
ATOM 4712 C C . ALA A 1 591 ? 32.102 3.657 -42.797 1.00 93.62 591 ALA A C 1
ATOM 4714 O O . ALA A 1 591 ? 33.019 3.700 -43.615 1.00 93.62 591 ALA A O 1
ATOM 4715 N N . ALA A 1 592 ? 31.403 4.750 -42.467 1.00 92.31 592 ALA A N 1
ATOM 4716 C CA . ALA A 1 592 ? 31.719 6.083 -42.994 1.00 92.31 592 ALA A CA 1
ATOM 4717 C C . ALA A 1 592 ? 33.090 6.601 -42.498 1.00 92.31 592 ALA A C 1
ATOM 4719 O O . ALA A 1 592 ? 33.843 7.206 -43.263 1.00 92.31 592 ALA A O 1
ATOM 4720 N N . LEU A 1 593 ? 33.473 6.301 -41.250 1.00 91.62 593 LEU A N 1
ATOM 4721 C CA . LEU A 1 593 ? 34.812 6.613 -40.729 1.00 91.62 593 LEU A CA 1
ATOM 4722 C C . LEU A 1 593 ? 35.915 5.780 -41.418 1.00 91.62 593 LEU A C 1
ATOM 4724 O O . LEU A 1 593 ? 36.984 6.310 -41.740 1.00 91.62 593 LEU A O 1
ATOM 4728 N N . LEU A 1 594 ? 35.658 4.493 -41.687 1.00 90.94 594 LEU A N 1
ATOM 4729 C CA . LEU A 1 594 ? 36.567 3.628 -42.453 1.00 90.94 594 LEU A CA 1
ATOM 4730 C C . LEU A 1 594 ? 36.697 4.061 -43.921 1.00 90.94 594 LEU A C 1
ATOM 4732 O O . LEU A 1 594 ? 37.791 3.985 -44.485 1.00 90.94 594 LEU A O 1
ATOM 4736 N N . GLU A 1 595 ? 35.613 4.543 -44.532 1.00 92.00 595 GLU A N 1
ATOM 4737 C CA . GLU A 1 595 ? 35.615 5.121 -45.879 1.00 92.00 595 GLU A CA 1
ATOM 4738 C C . GLU A 1 595 ? 36.571 6.314 -45.945 1.00 92.00 595 GLU A C 1
ATOM 4740 O O . GLU A 1 595 ? 37.509 6.302 -46.749 1.00 92.00 595 GLU A O 1
ATOM 4745 N N . TYR A 1 596 ? 36.443 7.259 -45.005 1.00 89.06 596 TYR A N 1
ATOM 4746 C CA . TYR A 1 596 ? 37.366 8.385 -44.899 1.00 89.06 596 TYR A CA 1
ATOM 4747 C C . TYR A 1 596 ? 38.821 7.918 -44.729 1.00 89.06 596 TYR A C 1
ATOM 4749 O O . TYR A 1 596 ? 39.718 8.438 -45.399 1.00 89.06 596 TYR A O 1
ATOM 4757 N N . ALA A 1 597 ? 39.079 6.921 -43.876 1.00 88.88 597 ALA A N 1
ATOM 4758 C CA . ALA A 1 597 ? 40.424 6.381 -43.689 1.00 88.88 597 ALA A CA 1
ATOM 4759 C C . ALA A 1 597 ? 41.001 5.801 -44.998 1.00 88.88 597 ALA A C 1
ATOM 4761 O O . ALA A 1 597 ? 42.173 6.034 -45.313 1.00 88.88 597 ALA A O 1
ATOM 4762 N N . ALA A 1 598 ? 40.179 5.117 -45.803 1.00 87.00 598 ALA A N 1
ATOM 4763 C CA . ALA A 1 598 ? 40.563 4.595 -47.112 1.00 87.00 598 ALA A CA 1
ATOM 4764 C C . ALA A 1 598 ? 40.798 5.709 -48.155 1.00 87.00 598 ALA A C 1
ATOM 4766 O O . ALA A 1 598 ? 41.797 5.668 -48.886 1.00 87.00 598 ALA A O 1
ATOM 4767 N N . VAL A 1 599 ? 39.941 6.735 -48.207 1.00 87.25 599 VAL A N 1
ATOM 4768 C CA . VAL A 1 599 ? 40.121 7.921 -49.068 1.00 87.25 599 VAL A CA 1
ATOM 4769 C C . VAL A 1 599 ? 41.419 8.648 -48.711 1.00 87.25 599 VAL A C 1
ATOM 4771 O O . VAL A 1 599 ? 42.256 8.897 -49.582 1.00 87.25 599 VAL A O 1
ATOM 4774 N N . ASN A 1 600 ? 41.651 8.905 -47.423 1.00 87.19 600 ASN A N 1
ATOM 4775 C CA . ASN A 1 600 ? 42.843 9.584 -46.923 1.00 87.19 600 ASN A CA 1
ATOM 4776 C C . ASN A 1 600 ? 44.122 8.771 -47.225 1.00 87.19 600 ASN A C 1
ATOM 4778 O O . ASN A 1 600 ? 45.073 9.297 -47.811 1.00 87.19 600 ASN A O 1
ATOM 4782 N N . TYR A 1 601 ? 44.136 7.466 -46.923 1.00 86.38 601 TYR A N 1
ATOM 4783 C CA . TYR A 1 601 ? 45.276 6.589 -47.216 1.00 86.38 601 TYR A CA 1
ATOM 4784 C C . TYR A 1 601 ? 45.579 6.503 -48.720 1.00 86.38 601 TYR A C 1
ATOM 4786 O O . TYR A 1 601 ? 46.742 6.583 -49.130 1.00 86.38 601 TYR A O 1
ATOM 4794 N N . THR A 1 602 ? 44.556 6.382 -49.572 1.00 83.75 602 THR A N 1
ATOM 4795 C CA . THR A 1 602 ? 44.759 6.306 -51.028 1.00 83.75 602 THR A CA 1
ATOM 4796 C C . THR A 1 602 ? 45.192 7.642 -51.633 1.00 83.75 602 THR A C 1
ATOM 4798 O O . THR A 1 602 ? 46.065 7.637 -52.508 1.00 83.75 602 THR A O 1
ATOM 4801 N N . TYR A 1 603 ? 44.681 8.780 -51.149 1.00 82.19 603 TYR A N 1
ATOM 4802 C CA . TYR A 1 603 ? 45.121 10.118 -51.559 1.00 82.19 603 TYR A CA 1
ATOM 4803 C C . TYR A 1 603 ? 46.586 10.373 -51.186 1.00 82.19 603 TYR A C 1
ATOM 4805 O O . TYR A 1 603 ? 47.423 10.587 -52.072 1.00 82.19 603 TYR A O 1
ATOM 4813 N N . TRP A 1 604 ? 46.939 10.277 -49.898 1.00 78.00 604 TRP A N 1
ATOM 4814 C CA . TRP A 1 604 ? 48.313 10.512 -49.443 1.00 78.00 604 TRP A CA 1
ATOM 4815 C C . TRP A 1 604 ? 49.282 9.458 -49.980 1.00 78.00 604 TRP A C 1
ATOM 4817 O O . TRP A 1 604 ? 50.397 9.803 -50.369 1.00 78.00 604 TRP A O 1
ATOM 4827 N N . GLY A 1 605 ? 48.851 8.202 -50.127 1.00 77.88 605 GLY A N 1
ATOM 4828 C CA . GLY A 1 605 ? 49.625 7.143 -50.775 1.00 77.88 605 GLY A CA 1
ATOM 4829 C C . GLY A 1 605 ? 49.921 7.428 -52.254 1.00 77.88 605 GLY A C 1
ATOM 4830 O O . GLY A 1 605 ? 51.060 7.248 -52.700 1.00 77.88 605 GLY A O 1
ATOM 4831 N N . LYS A 1 606 ? 48.941 7.929 -53.026 1.00 75.25 606 LYS A N 1
ATOM 4832 C CA . LYS A 1 606 ? 49.154 8.397 -54.412 1.00 75.25 606 LYS A CA 1
ATOM 4833 C C . LYS A 1 606 ? 50.069 9.634 -54.442 1.00 75.25 606 LYS A C 1
ATOM 4835 O O . LYS A 1 606 ? 51.005 9.665 -55.246 1.00 75.25 606 LYS A O 1
ATOM 4840 N N . ARG A 1 607 ? 49.880 10.611 -53.543 1.00 76.00 607 ARG A N 1
ATOM 4841 C CA . ARG A 1 607 ? 50.699 11.839 -53.437 1.00 76.00 607 ARG A CA 1
ATOM 4842 C C . ARG A 1 607 ? 52.157 11.537 -53.067 1.00 76.00 607 ARG A C 1
ATOM 4844 O O . ARG A 1 607 ? 53.066 12.059 -53.712 1.00 76.00 607 ARG A O 1
ATOM 4851 N N . ALA A 1 608 ? 52.396 10.631 -52.119 1.00 76.88 608 ALA A N 1
ATOM 4852 C CA . ALA A 1 608 ? 53.725 10.160 -51.732 1.00 76.88 608 ALA A CA 1
ATOM 4853 C C . ALA A 1 608 ? 54.422 9.404 -52.875 1.00 76.88 608 ALA A C 1
ATOM 4855 O O . ALA A 1 608 ? 55.571 9.709 -53.197 1.00 76.88 608 ALA A O 1
ATOM 4856 N N . LYS A 1 609 ? 53.719 8.490 -53.566 1.00 76.88 609 LYS A N 1
ATOM 4857 C CA . LYS A 1 609 ? 54.248 7.802 -54.761 1.00 76.88 609 LYS A CA 1
ATOM 4858 C C . LYS A 1 609 ? 54.572 8.781 -55.899 1.00 76.88 609 LYS A C 1
ATOM 4860 O O . LYS A 1 609 ? 55.604 8.617 -56.546 1.00 76.88 609 LYS A O 1
ATOM 4865 N N . LYS A 1 610 ? 53.755 9.822 -56.118 1.00 76.00 610 LYS A N 1
ATOM 4866 C CA . LYS A 1 610 ? 54.038 10.892 -57.096 1.00 76.00 610 LYS A CA 1
ATOM 4867 C C . LYS A 1 610 ? 55.267 11.714 -56.693 1.00 76.00 610 LYS A C 1
ATOM 4869 O O . LYS A 1 610 ? 56.149 11.895 -57.525 1.00 76.00 610 LYS A O 1
ATOM 4874 N N . LYS A 1 611 ? 55.380 12.139 -55.426 1.00 76.25 611 LYS A N 1
ATOM 4875 C CA . LYS A 1 611 ? 56.563 12.855 -54.905 1.00 76.25 611 LYS A CA 1
ATOM 4876 C C . LYS A 1 611 ? 57.835 12.007 -55.032 1.00 76.25 611 LYS A C 1
ATOM 4878 O O . LYS A 1 611 ? 58.865 12.537 -55.435 1.00 76.25 611 LYS A O 1
ATOM 4883 N N . ARG A 1 612 ? 57.755 10.694 -54.771 1.00 77.38 612 ARG A N 1
ATOM 4884 C CA . ARG A 1 612 ? 58.884 9.766 -54.940 1.00 77.38 612 ARG A CA 1
ATOM 4885 C C . ARG A 1 612 ? 59.287 9.598 -56.406 1.00 77.38 612 ARG A C 1
ATOM 4887 O O . ARG A 1 612 ? 60.460 9.753 -56.698 1.00 77.38 612 ARG A O 1
ATOM 4894 N N . ARG A 1 613 ? 58.336 9.396 -57.329 1.00 78.44 613 ARG A N 1
ATOM 4895 C CA . ARG A 1 613 ? 58.621 9.341 -58.779 1.00 78.44 613 ARG A CA 1
ATOM 4896 C C . ARG A 1 613 ? 59.220 10.642 -59.314 1.00 78.44 613 ARG A C 1
ATOM 4898 O O . ARG A 1 613 ? 60.151 10.590 -60.103 1.00 78.44 613 ARG A O 1
ATOM 4905 N N . ILE A 1 614 ? 58.717 11.800 -58.878 1.00 78.19 614 ILE A N 1
ATOM 4906 C CA . ILE A 1 614 ? 59.296 13.098 -59.256 1.00 78.19 614 ILE A CA 1
ATOM 4907 C C . ILE A 1 614 ? 60.729 13.199 -58.727 1.00 78.19 614 ILE A C 1
ATOM 4909 O O . ILE A 1 614 ? 61.614 13.530 -59.504 1.00 78.19 614 ILE A O 1
ATOM 4913 N N . LYS A 1 615 ? 60.985 12.829 -57.463 1.00 80.12 615 LYS A N 1
ATOM 4914 C CA . LYS A 1 615 ? 62.349 12.779 -56.915 1.00 80.12 615 LYS A CA 1
ATOM 4915 C C . LYS A 1 615 ? 63.253 11.830 -57.718 1.00 80.12 615 LYS A C 1
ATOM 4917 O O . LYS A 1 615 ? 64.298 12.258 -58.176 1.00 80.12 615 LYS A O 1
ATOM 4922 N N . GLU A 1 616 ? 62.810 10.602 -57.990 1.00 78.50 616 GLU A N 1
ATOM 4923 C CA . GLU A 1 616 ? 63.528 9.618 -58.820 1.00 78.50 616 GLU A CA 1
ATOM 4924 C C . GLU A 1 616 ? 63.828 10.147 -60.244 1.00 78.50 616 GLU A C 1
ATOM 4926 O O . GLU A 1 616 ? 64.871 9.825 -60.810 1.00 78.50 616 GLU A O 1
ATOM 4931 N N . MET A 1 617 ? 62.949 10.969 -60.834 1.00 76.38 617 MET A N 1
ATOM 4932 C CA . MET A 1 617 ? 63.173 11.609 -62.141 1.00 76.38 617 MET A CA 1
ATOM 4933 C C . MET A 1 617 ? 64.107 12.827 -62.062 1.00 76.38 617 MET A C 1
ATOM 4935 O O . MET A 1 617 ? 64.903 13.030 -62.979 1.00 76.38 617 MET A O 1
ATOM 4939 N N . THR A 1 618 ? 64.049 13.616 -60.986 1.00 76.94 618 THR A N 1
ATOM 4940 C CA . THR A 1 618 ? 64.977 14.731 -60.740 1.00 76.94 618 THR A CA 1
ATOM 4941 C C . THR A 1 618 ? 66.386 14.211 -60.457 1.00 76.94 618 THR A C 1
ATOM 4943 O O . THR A 1 618 ? 67.323 14.648 -61.116 1.00 76.94 618 THR A O 1
ATOM 4946 N N . ASP A 1 619 ? 66.532 13.212 -59.582 1.00 75.06 619 ASP A N 1
ATOM 4947 C CA . ASP A 1 619 ? 67.812 12.571 -59.253 1.00 75.06 619 ASP A CA 1
ATOM 4948 C C . ASP A 1 619 ? 68.462 11.946 -60.513 1.00 75.06 619 ASP A C 1
ATOM 4950 O O . ASP A 1 619 ? 69.678 12.013 -60.694 1.00 75.06 619 ASP A O 1
ATOM 4954 N N . ARG A 1 620 ? 67.656 11.400 -61.443 1.00 72.06 620 ARG A N 1
ATOM 4955 C CA . ARG A 1 620 ? 68.131 10.937 -62.765 1.00 72.06 620 ARG A CA 1
ATOM 4956 C C . ARG A 1 620 ? 68.563 12.079 -63.691 1.00 72.06 620 ARG A C 1
ATOM 4958 O O . ARG A 1 620 ? 69.565 11.927 -64.381 1.00 72.06 620 ARG A O 1
ATOM 4965 N N . ARG A 1 621 ? 67.839 13.207 -63.714 1.00 67.94 621 ARG A N 1
ATOM 4966 C CA . ARG A 1 621 ? 68.208 14.387 -64.521 1.00 67.94 621 ARG A CA 1
ATOM 4967 C C . ARG A 1 621 ? 69.504 15.039 -64.038 1.00 67.94 621 ARG A C 1
ATOM 4969 O O . ARG A 1 621 ? 70.321 15.414 -64.874 1.00 67.94 621 ARG A O 1
ATOM 4976 N N . VAL A 1 622 ? 69.709 15.120 -62.722 1.00 67.69 622 VAL A N 1
ATOM 4977 C CA . VAL A 1 622 ? 70.956 15.629 -62.126 1.00 67.69 622 VAL A CA 1
ATOM 4978 C C . VAL A 1 622 ? 72.138 14.748 -62.540 1.00 67.69 622 VAL A C 1
ATOM 4980 O O . VAL A 1 622 ? 73.095 15.270 -63.105 1.00 67.69 622 VAL A O 1
ATOM 4983 N N . LYS A 1 623 ? 72.024 13.415 -62.413 1.00 63.88 623 LYS A N 1
ATOM 4984 C CA . LYS A 1 623 ? 73.067 12.488 -62.891 1.00 63.88 623 LYS A CA 1
ATOM 4985 C C . LYS A 1 623 ? 73.395 12.644 -64.378 1.00 63.88 623 LYS A C 1
ATOM 4987 O O . LYS A 1 623 ? 74.567 12.702 -64.729 1.00 63.88 623 LYS A O 1
ATOM 4992 N N . SER A 1 624 ? 72.386 12.777 -65.247 1.00 57.78 624 SER A N 1
ATOM 4993 C CA . SER A 1 624 ? 72.646 12.980 -66.682 1.00 57.78 624 SER A CA 1
ATOM 4994 C C . SER A 1 624 ? 73.339 14.312 -66.997 1.00 57.78 624 SER A C 1
ATOM 4996 O O . SER A 1 624 ? 74.059 14.391 -67.985 1.00 57.78 624 SER A O 1
ATOM 4998 N N . GLN A 1 625 ? 73.149 15.350 -66.170 1.00 56.44 625 GLN A N 1
ATOM 4999 C CA . GLN A 1 625 ? 73.836 16.633 -66.350 1.00 56.44 625 GLN A CA 1
ATOM 5000 C C . GLN A 1 625 ? 75.287 16.602 -65.851 1.00 56.44 625 GLN A C 1
ATOM 5002 O O . GLN A 1 625 ? 76.135 17.248 -66.466 1.00 56.44 625 GLN A O 1
ATOM 5007 N N . GLU A 1 626 ? 75.591 15.840 -64.795 1.00 54.88 626 GLU A N 1
ATOM 5008 C CA . GLU A 1 626 ? 76.971 15.606 -64.342 1.00 54.88 626 GLU A CA 1
ATOM 5009 C C . GLU A 1 626 ? 77.781 14.805 -65.375 1.00 54.88 626 GLU A C 1
ATOM 5011 O O . GLU A 1 626 ? 78.908 15.188 -65.688 1.00 54.88 626 GLU A O 1
ATOM 5016 N N . GLU A 1 627 ? 77.198 13.764 -65.982 1.00 52.50 627 GLU A N 1
ATOM 5017 C CA . GLU A 1 627 ? 77.868 12.968 -67.024 1.00 52.50 627 GLU A CA 1
ATOM 5018 C C . GLU A 1 627 ? 78.183 13.796 -68.286 1.00 52.50 627 GLU A C 1
ATOM 5020 O O . GLU A 1 627 ? 79.282 13.687 -68.826 1.00 52.50 627 GLU A O 1
ATOM 5025 N N . THR A 1 628 ? 77.298 14.708 -68.715 1.00 51.03 628 THR A N 1
ATOM 5026 C CA . THR A 1 628 ? 77.565 15.592 -69.873 1.00 51.03 628 THR A CA 1
ATOM 5027 C C . THR A 1 628 ? 78.574 16.716 -69.620 1.00 51.03 628 THR A C 1
ATOM 5029 O O . THR A 1 628 ? 78.984 17.376 -70.571 1.00 51.03 628 THR A O 1
ATOM 5032 N N . LYS A 1 629 ? 78.973 16.977 -68.368 1.00 47.00 629 LYS A N 1
ATOM 5033 C CA . LYS A 1 629 ? 79.894 18.081 -68.032 1.00 47.00 629 LYS A CA 1
ATOM 5034 C C . LYS A 1 629 ? 81.357 17.658 -67.896 1.00 47.00 629 LYS A C 1
ATOM 5036 O O . LYS A 1 629 ? 82.202 18.509 -67.642 1.00 47.00 629 LYS A O 1
ATOM 5041 N N . ASN A 1 630 ? 81.646 16.367 -68.050 1.00 46.03 630 ASN A N 1
ATOM 5042 C CA . ASN A 1 630 ? 82.933 15.763 -67.707 1.00 46.03 630 ASN A CA 1
ATOM 5043 C C . ASN A 1 630 ? 83.666 15.181 -68.934 1.00 46.03 630 ASN A C 1
ATOM 5045 O O . ASN A 1 630 ? 84.392 14.195 -68.821 1.00 46.03 630 ASN A O 1
ATOM 5049 N N . SER A 1 631 ? 83.411 15.720 -70.132 1.00 42.69 631 SER A N 1
ATOM 5050 C CA . SER A 1 631 ? 83.915 15.162 -71.401 1.00 42.69 631 SER A CA 1
ATOM 5051 C C . SER A 1 631 ? 84.379 16.202 -72.425 1.00 42.69 631 SER A C 1
ATOM 5053 O O . SER A 1 631 ? 84.512 15.854 -73.591 1.00 42.69 631 SER A O 1
ATOM 5055 N N . ASP A 1 632 ? 84.678 17.437 -72.008 1.00 40.03 632 ASP A N 1
ATOM 5056 C CA . ASP A 1 632 ? 85.351 18.405 -72.881 1.00 40.03 632 ASP A CA 1
ATOM 5057 C C . ASP A 1 632 ? 86.327 19.332 -72.135 1.00 40.03 632 ASP A C 1
ATOM 5059 O O . ASP A 1 632 ? 86.067 19.780 -71.019 1.00 40.03 632 ASP A O 1
ATOM 5063 N N . VAL A 1 633 ? 87.404 19.669 -72.857 1.00 37.22 633 VAL A N 1
ATOM 5064 C CA . VAL A 1 633 ? 88.502 20.622 -72.575 1.00 37.22 633 VAL A CA 1
ATOM 5065 C C . VAL A 1 633 ? 89.736 20.092 -71.814 1.00 37.22 633 VAL A C 1
ATOM 5067 O O . VAL A 1 633 ? 89.713 19.731 -70.642 1.00 37.22 633 VAL A O 1
ATOM 5070 N N . CYS A 1 634 ? 90.860 20.120 -72.541 1.00 28.94 634 CYS A N 1
ATOM 5071 C CA . CYS A 1 634 ? 92.211 19.709 -72.151 1.00 28.94 634 CYS A CA 1
ATOM 5072 C C . CYS A 1 634 ? 93.061 20.898 -71.637 1.00 28.94 634 CYS A C 1
ATOM 5074 O O . CYS A 1 634 ? 92.771 22.056 -71.937 1.00 28.94 634 CYS A O 1
ATOM 5076 N N . TYR A 1 635 ? 94.138 20.617 -70.895 1.00 33.28 635 TYR A N 1
ATOM 5077 C CA . TYR A 1 635 ? 95.080 21.614 -70.361 1.00 33.28 635 TYR A CA 1
ATOM 5078 C C . TYR A 1 635 ? 96.167 22.033 -71.363 1.00 33.28 635 TYR A C 1
ATOM 5080 O O . TYR A 1 635 ? 96.797 21.158 -71.942 1.00 33.28 635 TYR A O 1
ATOM 5088 N N . THR A 1 636 ? 96.464 23.343 -71.422 1.00 30.11 636 THR A N 1
ATOM 5089 C CA . THR A 1 636 ? 97.795 24.005 -71.587 1.00 30.11 636 THR A CA 1
ATOM 5090 C C . THR A 1 636 ? 97.563 25.523 -71.720 1.00 30.11 636 THR A C 1
ATOM 5092 O O . THR A 1 636 ? 96.663 25.890 -72.461 1.00 30.11 636 THR A O 1
ATOM 5095 N N . THR A 1 637 ? 98.280 26.514 -71.175 1.00 29.47 637 THR A N 1
ATOM 5096 C CA . THR A 1 637 ? 99.304 26.710 -70.123 1.00 29.47 637 THR A CA 1
ATOM 5097 C C . THR A 1 637 ? 99.659 28.217 -70.149 1.00 29.47 637 THR A C 1
ATOM 5099 O O . THR A 1 637 ? 99.889 28.743 -71.230 1.00 29.47 637 THR A O 1
ATOM 5102 N N . VAL A 1 638 ? 99.826 28.852 -68.978 1.00 31.14 638 VAL A N 1
ATOM 5103 C CA . VAL A 1 638 ? 100.739 30.001 -68.716 1.00 31.14 638 VAL A CA 1
ATOM 5104 C C . VAL A 1 638 ? 100.449 31.373 -69.379 1.00 31.14 638 VAL A C 1
ATOM 5106 O O . VAL A 1 638 ? 100.860 31.639 -70.503 1.00 31.14 638 VAL A O 1
ATOM 5109 N N . ASN A 1 639 ? 99.903 32.321 -68.598 1.00 29.30 639 ASN A N 1
ATOM 5110 C CA . ASN A 1 639 ? 100.686 33.443 -68.032 1.00 29.30 639 ASN A CA 1
ATOM 5111 C C . ASN A 1 639 ? 99.872 34.281 -67.019 1.00 29.30 639 ASN A C 1
ATOM 5113 O O . ASN A 1 639 ? 98.698 34.560 -67.238 1.00 29.30 639 ASN A O 1
ATOM 5117 N N . ASN A 1 640 ? 100.527 34.694 -65.930 1.00 33.66 640 ASN A N 1
ATOM 5118 C CA . ASN A 1 640 ? 100.074 35.722 -64.973 1.00 33.66 640 ASN A CA 1
ATOM 5119 C C . ASN A 1 640 ? 100.721 37.073 -65.388 1.00 33.66 640 ASN A C 1
ATOM 5121 O O . ASN A 1 640 ? 101.750 37.012 -66.070 1.00 33.66 640 ASN A O 1
ATOM 5125 N N . PRO A 1 641 ? 100.196 38.266 -65.014 1.00 42.31 641 PRO A N 1
ATOM 5126 C CA . PRO A 1 641 ? 100.205 38.688 -63.603 1.00 42.31 641 PRO A CA 1
ATOM 5127 C C . PRO A 1 641 ? 99.033 39.584 -63.116 1.00 42.31 641 PRO A C 1
ATOM 5129 O O . PRO A 1 641 ? 98.255 40.109 -63.902 1.00 42.31 641 PRO A O 1
ATOM 5132 N N . ASP A 1 642 ? 98.998 39.758 -61.787 1.00 29.69 642 ASP A N 1
ATOM 5133 C CA . ASP A 1 642 ? 98.483 40.877 -60.967 1.00 29.69 642 ASP A CA 1
ATOM 5134 C C . ASP A 1 642 ? 97.077 41.485 -61.181 1.00 29.69 642 ASP A C 1
ATOM 5136 O O . ASP A 1 642 ? 96.757 42.057 -62.217 1.00 29.69 642 ASP A O 1
ATOM 5140 N N . VAL A 1 643 ? 96.282 41.512 -60.095 1.00 31.34 643 VAL A N 1
ATOM 5141 C CA . VAL A 1 643 ? 95.950 42.723 -59.291 1.00 31.34 643 VAL A CA 1
ATOM 5142 C C . VAL A 1 643 ? 94.954 42.355 -58.162 1.00 31.34 643 VAL A C 1
ATOM 5144 O O . VAL A 1 643 ? 93.942 41.703 -58.401 1.00 31.34 643 VAL A O 1
ATOM 5147 N N . SER A 1 644 ? 95.220 42.810 -56.929 1.00 37.66 644 SER A N 1
ATOM 5148 C CA . SER A 1 644 ? 94.303 42.749 -55.762 1.00 37.66 644 SER A CA 1
ATOM 5149 C C . SER A 1 644 ? 93.470 44.041 -55.640 1.00 37.66 644 SER A C 1
ATOM 5151 O O . SER A 1 644 ? 93.962 45.095 -56.044 1.00 37.66 644 SER A O 1
ATOM 5153 N N . PRO A 1 645 ? 92.243 44.014 -55.070 1.00 43.94 645 PRO A N 1
ATOM 5154 C CA . PRO A 1 645 ? 92.019 44.285 -53.626 1.00 43.94 645 PRO A CA 1
ATOM 5155 C C . PRO A 1 645 ? 91.018 43.282 -52.976 1.00 43.94 645 PRO A C 1
ATOM 5157 O O . PRO A 1 645 ? 90.278 42.620 -53.690 1.00 43.94 645 PRO A O 1
ATOM 5160 N N . VAL A 1 646 ? 90.951 42.979 -51.666 1.00 34.19 646 VAL A N 1
ATOM 5161 C CA . VAL A 1 646 ? 91.087 43.714 -50.376 1.00 34.19 646 VAL A CA 1
ATOM 5162 C C . VAL A 1 646 ? 89.757 44.266 -49.793 1.00 34.19 646 VAL A C 1
ATOM 5164 O O . VAL A 1 646 ? 89.293 45.323 -50.192 1.00 34.19 646 VAL A O 1
ATOM 5167 N N . ILE A 1 647 ? 89.256 43.544 -48.767 1.00 34.22 647 ILE A N 1
ATOM 5168 C CA . ILE A 1 647 ? 88.615 43.967 -47.483 1.00 34.22 647 ILE A CA 1
ATOM 5169 C C . ILE A 1 647 ? 87.275 44.752 -47.454 1.00 34.22 647 ILE A C 1
ATOM 5171 O O . ILE A 1 647 ? 87.081 45.713 -48.185 1.00 34.22 647 ILE A O 1
ATOM 5175 N N . SER A 1 648 ? 86.447 44.395 -46.440 1.00 29.14 648 SER A N 1
ATOM 5176 C CA . SER A 1 648 ? 85.594 45.246 -45.550 1.00 29.14 648 SER A CA 1
ATOM 5177 C C . SER A 1 648 ? 84.121 44.770 -45.498 1.00 29.14 648 SER A C 1
ATOM 5179 O O . SER A 1 648 ? 83.549 44.558 -46.556 1.00 29.14 648 SER A O 1
ATOM 5181 N N . LEU A 1 649 ? 83.352 44.646 -44.401 1.00 36.38 649 LEU A N 1
ATOM 5182 C CA . LEU A 1 649 ? 83.466 44.544 -42.924 1.00 36.38 649 LEU A CA 1
ATOM 5183 C C . LEU A 1 649 ? 82.017 44.686 -42.356 1.00 36.38 649 LEU A C 1
ATOM 5185 O O . LEU A 1 649 ? 81.154 45.220 -43.045 1.00 36.38 649 LEU A O 1
ATOM 5189 N N . ARG A 1 650 ? 81.812 44.360 -41.062 1.00 32.53 650 ARG A N 1
ATOM 5190 C CA . ARG A 1 650 ? 80.640 44.685 -40.188 1.00 32.53 650 ARG A CA 1
ATOM 5191 C C . ARG A 1 650 ? 79.283 43.986 -40.467 1.00 32.53 650 ARG A C 1
ATOM 5193 O O . ARG A 1 650 ? 78.922 43.743 -41.605 1.00 32.53 650 ARG A O 1
ATOM 5200 N N . GLY A 1 651 ? 78.470 43.690 -39.438 1.00 29.41 651 GLY A N 1
ATOM 5201 C CA . GLY A 1 651 ? 78.698 43.867 -37.988 1.00 29.41 651 GLY A CA 1
ATOM 5202 C C . GLY A 1 651 ? 77.529 43.426 -37.079 1.00 29.41 651 GLY A C 1
ATOM 5203 O O . GLY A 1 651 ? 76.414 43.235 -37.551 1.00 29.41 651 GLY A O 1
ATOM 5204 N N . ASN A 1 652 ? 77.816 43.276 -35.777 1.00 29.97 652 ASN A N 1
ATOM 5205 C CA . ASN A 1 652 ? 76.908 42.832 -34.696 1.00 29.97 652 ASN A CA 1
ATOM 5206 C C . ASN A 1 652 ? 76.034 43.952 -34.086 1.00 29.97 652 ASN A C 1
ATOM 5208 O O . ASN A 1 652 ? 76.389 45.126 -34.178 1.00 29.97 652 ASN A O 1
ATOM 5212 N N . LYS A 1 653 ? 75.014 43.534 -33.312 1.00 30.95 653 LYS A N 1
ATOM 5213 C CA . LYS A 1 653 ? 74.692 43.980 -31.928 1.00 30.95 653 LYS A CA 1
ATOM 5214 C C . LYS A 1 653 ? 74.182 42.744 -31.150 1.00 30.95 653 LYS A C 1
ATOM 5216 O O . LYS A 1 653 ? 73.374 42.014 -31.710 1.00 30.95 653 LYS A O 1
ATOM 5221 N N . GLU A 1 654 ? 74.865 42.281 -30.093 1.00 30.95 654 GLU A N 1
ATOM 5222 C CA . GLU A 1 654 ? 74.676 42.616 -28.651 1.00 30.95 654 GLU A CA 1
ATOM 5223 C C . GLU A 1 654 ? 73.353 42.063 -28.065 1.00 30.95 654 GLU A C 1
ATOM 5225 O O . GLU A 1 654 ? 72.326 42.127 -28.731 1.00 30.95 654 GLU A O 1
ATOM 5230 N N . THR A 1 655 ? 73.318 41.425 -26.881 1.00 26.98 655 THR A N 1
ATOM 5231 C CA . THR A 1 655 ? 73.986 41.805 -25.605 1.00 26.98 655 THR A CA 1
ATOM 5232 C C . THR A 1 655 ? 74.508 40.597 -24.775 1.00 26.98 655 THR A C 1
ATOM 5234 O O . THR A 1 655 ? 74.100 39.463 -25.010 1.00 26.98 655 THR A O 1
ATOM 5237 N N . GLN A 1 656 ? 75.412 40.854 -23.812 1.00 27.67 656 GLN A N 1
ATOM 5238 C CA . GLN A 1 656 ? 76.061 39.914 -22.855 1.00 27.67 656 GLN A CA 1
ATOM 5239 C C . GLN A 1 656 ? 75.072 39.186 -21.904 1.00 27.67 656 GLN A C 1
ATOM 5241 O O . GLN A 1 656 ? 73.939 39.636 -21.748 1.00 27.67 656 GLN A O 1
ATOM 5246 N N . ILE A 1 657 ? 75.400 38.039 -21.281 1.00 28.95 657 ILE A N 1
ATOM 5247 C CA . ILE A 1 657 ? 76.218 37.871 -20.043 1.00 28.95 657 ILE A CA 1
ATOM 5248 C C . ILE A 1 657 ? 76.443 36.348 -19.788 1.00 28.95 657 ILE A C 1
ATOM 5250 O O . ILE A 1 657 ? 75.497 35.592 -19.999 1.00 28.95 657 ILE A O 1
ATOM 5254 N N . ASP A 1 658 ? 77.568 35.809 -19.276 1.00 26.52 658 ASP A N 1
ATOM 5255 C CA . ASP A 1 658 ? 78.988 36.240 -19.304 1.00 26.52 658 ASP A CA 1
ATOM 5256 C C . ASP A 1 658 ? 79.970 35.102 -18.844 1.00 26.52 658 ASP A C 1
ATOM 5258 O O . ASP A 1 658 ? 79.550 33.950 -18.755 1.00 26.52 658 ASP A O 1
ATOM 5262 N N . LEU A 1 659 ? 81.260 35.437 -18.618 1.00 28.91 659 LEU A N 1
ATOM 5263 C CA . LEU A 1 659 ? 82.360 34.828 -17.798 1.00 28.91 659 LEU A CA 1
ATOM 5264 C C . LEU A 1 659 ? 82.115 33.507 -16.987 1.00 28.91 659 LEU A C 1
ATOM 5266 O O . LEU A 1 659 ? 81.070 33.341 -16.374 1.00 28.91 659 LEU A O 1
ATOM 5270 N N . GLU A 1 660 ? 83.049 32.546 -16.815 1.00 28.05 660 GLU A N 1
ATOM 5271 C CA . GLU A 1 660 ? 84.520 32.529 -16.970 1.00 28.05 660 GLU A CA 1
ATOM 5272 C C . GLU A 1 660 ? 85.110 31.206 -17.536 1.00 28.05 660 GLU A C 1
ATOM 5274 O O . GLU A 1 660 ? 84.557 30.113 -17.442 1.00 28.05 660 GLU A O 1
ATOM 5279 N N . THR A 1 661 ? 86.311 31.387 -18.085 1.00 27.83 661 THR A N 1
ATOM 5280 C CA . THR A 1 661 ? 87.429 30.495 -18.458 1.00 27.83 661 THR A CA 1
ATOM 5281 C C . THR A 1 661 ? 87.793 29.337 -17.502 1.00 27.83 661 THR A C 1
ATOM 5283 O O . THR A 1 661 ? 87.495 29.390 -16.319 1.00 27.83 661 THR A O 1
ATOM 5286 N N . GLY A 1 662 ? 88.543 28.299 -17.916 1.00 26.69 662 GLY A N 1
ATOM 5287 C CA . GLY A 1 662 ? 89.301 28.106 -19.169 1.00 26.69 662 GLY A CA 1
ATOM 5288 C C . GLY A 1 662 ? 89.618 26.621 -19.471 1.00 26.69 662 GLY A C 1
ATOM 5289 O O . GLY A 1 662 ? 89.450 25.760 -18.617 1.00 26.69 662 GLY A O 1
ATOM 5290 N N . ASN A 1 663 ? 89.871 26.263 -20.737 1.00 26.19 663 ASN A N 1
ATOM 5291 C CA . ASN A 1 663 ? 91.203 26.142 -21.380 1.00 26.19 663 ASN A CA 1
ATOM 5292 C C . ASN A 1 663 ? 92.048 24.930 -20.918 1.00 26.19 663 ASN A C 1
ATOM 5294 O O . ASN A 1 663 ? 92.216 24.730 -19.726 1.00 26.19 663 ASN A O 1
ATOM 5298 N N . THR A 1 664 ? 92.730 24.133 -21.758 1.00 28.05 664 THR A N 1
ATOM 5299 C CA . THR A 1 664 ? 92.755 23.893 -23.232 1.00 28.05 664 THR A CA 1
ATOM 5300 C C . THR A 1 664 ? 93.789 22.780 -23.495 1.00 28.05 664 THR A C 1
ATOM 5302 O O . THR A 1 664 ? 94.845 22.835 -22.873 1.00 28.05 664 THR A O 1
ATOM 5305 N N . SER A 1 665 ? 93.579 21.859 -24.452 1.00 26.41 665 SER A N 1
ATOM 5306 C CA . SER A 1 665 ? 94.612 21.295 -25.379 1.00 26.41 665 SER A CA 1
ATOM 5307 C C . SER A 1 665 ? 94.057 20.106 -26.196 1.00 26.41 665 SER A C 1
ATOM 5309 O O . SER A 1 665 ? 93.468 19.194 -25.636 1.00 26.41 665 SER A O 1
ATOM 5311 N N . PHE A 1 666 ? 93.944 20.196 -27.531 1.00 24.66 666 PHE A N 1
ATOM 5312 C CA . PHE A 1 666 ? 94.952 19.990 -28.606 1.00 24.66 666 PHE A CA 1
ATOM 5313 C C . PHE A 1 666 ? 95.126 18.510 -29.074 1.00 24.66 666 PHE A C 1
ATOM 5315 O O . PHE A 1 666 ? 95.888 17.755 -28.492 1.00 24.66 666 PHE A O 1
ATOM 5322 N N . ILE A 1 667 ? 94.400 18.115 -30.145 1.00 30.53 667 ILE A N 1
ATOM 5323 C CA . ILE A 1 667 ? 94.910 17.777 -31.514 1.00 30.53 667 ILE A CA 1
ATOM 5324 C C . ILE A 1 667 ? 96.204 16.891 -31.615 1.00 30.53 667 ILE A C 1
ATOM 5326 O O . ILE A 1 667 ? 97.202 17.303 -31.036 1.00 30.53 667 ILE A O 1
ATOM 5330 N N . PRO A 1 668 ? 96.354 15.873 -32.525 1.00 48.53 668 PRO A N 1
ATOM 5331 C CA . PRO A 1 668 ? 95.406 14.937 -33.186 1.00 48.53 668 PRO A CA 1
ATOM 5332 C C . PRO A 1 668 ? 96.019 13.524 -33.578 1.00 48.53 668 PRO A C 1
ATOM 5334 O O . PRO A 1 668 ? 97.127 13.178 -33.196 1.00 48.53 668 PRO A O 1
ATOM 5337 N N . ARG A 1 669 ? 95.355 12.789 -34.503 1.00 29.14 669 ARG A N 1
ATOM 5338 C CA . ARG A 1 669 ? 95.897 11.851 -35.548 1.00 29.14 669 ARG A CA 1
ATOM 5339 C C . ARG A 1 669 ? 96.480 10.439 -35.223 1.00 29.14 669 ARG A C 1
ATOM 5341 O O . ARG A 1 669 ? 97.602 10.297 -34.767 1.00 29.14 669 ARG A O 1
ATOM 5348 N N . ALA A 1 670 ? 95.816 9.454 -35.859 1.00 28.48 670 ALA A N 1
ATOM 5349 C CA . ALA A 1 670 ? 96.344 8.460 -36.831 1.00 28.48 670 ALA A CA 1
ATOM 5350 C C . ALA A 1 670 ? 96.786 7.022 -36.425 1.00 28.48 670 ALA A C 1
ATOM 5352 O O . ALA A 1 670 ? 97.625 6.809 -35.566 1.00 28.48 670 ALA A O 1
ATOM 5353 N N . CYS A 1 671 ? 96.247 6.061 -37.203 1.00 27.11 671 CYS A N 1
ATOM 5354 C CA . CYS A 1 671 ? 96.771 4.758 -37.673 1.00 27.11 671 CYS A CA 1
ATOM 5355 C C . CYS A 1 671 ? 97.782 3.934 -36.843 1.00 27.11 671 CYS A C 1
ATOM 5357 O O . CYS A 1 671 ? 98.934 4.331 -36.727 1.00 27.11 671 CYS A O 1
ATOM 5359 N N . MET A 1 672 ? 97.468 2.646 -36.604 1.00 25.27 672 MET A N 1
ATOM 5360 C CA . MET A 1 672 ? 98.033 1.510 -37.380 1.00 25.27 672 MET A CA 1
ATOM 5361 C C . MET A 1 672 ? 97.466 0.136 -36.947 1.00 25.27 672 MET A C 1
ATOM 5363 O O . MET A 1 672 ? 96.586 0.046 -36.098 1.00 25.27 672 MET A O 1
ATOM 5367 N N . SER A 1 673 ? 97.910 -0.924 -37.631 1.00 28.02 673 SER A N 1
ATOM 5368 C CA . SER A 1 673 ? 97.376 -2.293 -37.613 1.00 28.02 673 SER A CA 1
ATOM 5369 C C . SER A 1 673 ? 98.267 -3.289 -36.846 1.00 28.02 673 SER A C 1
ATOM 5371 O O . SER A 1 673 ? 99.475 -3.086 -36.756 1.00 28.02 673 SER A O 1
ATOM 5373 N N . ARG A 1 674 ? 97.665 -4.447 -36.509 1.00 29.30 674 ARG A N 1
ATOM 5374 C CA . ARG A 1 674 ? 98.266 -5.804 -36.461 1.00 29.30 674 ARG A CA 1
ATOM 5375 C C . ARG A 1 674 ? 98.777 -6.336 -35.107 1.00 29.30 674 ARG A C 1
ATOM 5377 O O . ARG A 1 674 ? 99.664 -5.777 -34.483 1.00 29.30 674 ARG A O 1
ATOM 5384 N N . GLY A 1 675 ? 98.288 -7.530 -34.758 1.00 25.16 675 GLY A N 1
ATOM 5385 C CA . GLY A 1 675 ? 98.802 -8.425 -33.713 1.00 25.16 675 GLY A CA 1
ATOM 5386 C C . GLY A 1 675 ? 98.069 -9.772 -33.787 1.00 25.16 675 GLY A C 1
ATOM 5387 O O . GLY A 1 675 ? 96.845 -9.789 -33.855 1.00 25.16 675 GLY A O 1
ATOM 5388 N N . TYR A 1 676 ? 98.798 -10.888 -33.872 1.00 28.28 676 TYR A N 1
ATOM 5389 C CA . TYR A 1 676 ? 98.284 -12.237 -34.176 1.00 28.28 676 TYR A CA 1
ATOM 5390 C C . TYR A 1 676 ? 99.109 -13.259 -33.382 1.00 28.28 676 TYR A C 1
ATOM 5392 O O . TYR A 1 676 ? 100.326 -13.094 -33.324 1.00 28.28 676 TYR A O 1
ATOM 5400 N N . ILE A 1 677 ? 98.501 -14.315 -32.823 1.00 30.02 677 ILE A N 1
ATOM 5401 C CA . ILE A 1 677 ? 99.224 -15.471 -32.251 1.00 30.02 677 ILE A CA 1
ATOM 5402 C C . ILE A 1 677 ? 98.538 -16.789 -32.711 1.00 30.02 677 ILE A C 1
ATOM 5404 O O . ILE A 1 677 ? 97.307 -16.844 -32.694 1.00 30.02 677 ILE A O 1
ATOM 5408 N N . PRO A 1 678 ? 99.294 -17.806 -33.188 1.00 46.41 678 PRO A N 1
ATOM 5409 C CA . PRO A 1 678 ? 98.798 -19.098 -33.716 1.00 46.41 678 PRO A CA 1
ATOM 5410 C C . PRO A 1 678 ? 98.852 -20.221 -32.630 1.00 46.41 678 PRO A C 1
ATOM 5412 O O . PRO A 1 678 ? 98.925 -19.877 -31.459 1.00 46.41 678 PRO A O 1
ATOM 5415 N N . GLU A 1 679 ? 98.771 -21.553 -32.827 1.00 29.14 679 GLU A N 1
ATOM 5416 C CA . GLU A 1 679 ? 99.027 -22.528 -33.923 1.00 29.14 679 GLU A CA 1
ATOM 5417 C C . GLU A 1 679 ? 98.149 -23.806 -33.700 1.00 29.14 679 GLU A C 1
ATOM 5419 O O . GLU A 1 679 ? 97.823 -24.111 -32.562 1.00 29.14 679 GLU A O 1
ATOM 5424 N N . SER A 1 680 ? 97.587 -24.470 -34.732 1.00 30.22 680 SER A N 1
ATOM 5425 C CA . SER A 1 680 ? 98.047 -25.752 -35.359 1.00 30.22 680 SER A CA 1
ATOM 5426 C C . SER A 1 680 ? 97.750 -27.061 -34.558 1.00 30.22 680 SER A C 1
ATOM 5428 O O . SER A 1 680 ? 97.583 -27.007 -33.352 1.00 30.22 680 SER A O 1
ATOM 5430 N N . LEU A 1 681 ? 97.635 -28.294 -35.097 1.00 31.28 681 LEU A N 1
ATOM 5431 C CA . LEU A 1 681 ? 97.475 -28.842 -36.463 1.00 31.28 681 LEU A CA 1
ATOM 5432 C C . LEU A 1 681 ? 97.141 -30.361 -36.378 1.00 31.28 681 LEU A C 1
ATOM 5434 O O . LEU A 1 681 ? 97.925 -31.096 -35.791 1.00 31.28 681 LEU A O 1
ATOM 5438 N N . VAL A 1 682 ? 96.107 -30.885 -37.062 1.00 29.53 682 VAL A N 1
ATOM 5439 C CA . VAL A 1 682 ? 96.087 -32.298 -37.540 1.00 29.53 682 VAL A CA 1
ATOM 5440 C C . VAL A 1 682 ? 95.384 -32.398 -38.902 1.00 29.53 682 VAL A C 1
ATOM 5442 O O . VAL A 1 682 ? 94.299 -31.862 -39.110 1.00 29.53 682 VAL A O 1
ATOM 5445 N N . LYS A 1 683 ? 96.002 -33.124 -39.842 1.00 30.09 683 LYS A N 1
ATOM 5446 C CA . LYS A 1 683 ? 95.492 -33.446 -41.188 1.00 30.09 683 LYS A CA 1
ATOM 5447 C C . LYS A 1 683 ? 95.652 -34.946 -41.442 1.00 30.09 683 LYS A C 1
ATOM 5449 O O . LYS A 1 683 ? 96.768 -35.442 -41.308 1.00 30.09 683 LYS A O 1
ATOM 5454 N N . ARG A 1 684 ? 94.649 -35.615 -42.028 1.00 25.73 684 ARG A N 1
ATOM 5455 C CA . ARG A 1 684 ? 94.914 -36.621 -43.080 1.00 25.73 684 ARG A CA 1
ATOM 5456 C C . ARG A 1 684 ? 93.723 -36.815 -44.029 1.00 25.73 684 ARG A C 1
ATOM 5458 O O . ARG A 1 684 ? 92.574 -36.767 -43.618 1.00 25.73 684 ARG A O 1
ATOM 5465 N N . LYS A 1 685 ? 94.027 -36.997 -45.319 1.00 30.05 685 LYS A N 1
ATOM 5466 C CA . LYS A 1 685 ? 93.076 -37.238 -46.425 1.00 30.05 685 LYS A CA 1
ATOM 5467 C C . LYS A 1 685 ? 92.929 -38.737 -46.717 1.00 30.05 685 LYS A C 1
ATOM 5469 O O . LYS A 1 685 ? 93.929 -39.448 -46.626 1.00 30.05 685 LYS A O 1
ATOM 5474 N N . ARG A 1 686 ? 91.808 -39.129 -47.341 1.00 25.08 686 ARG A N 1
ATOM 5475 C CA . ARG A 1 686 ? 91.819 -39.867 -48.627 1.00 25.08 686 ARG A CA 1
ATOM 5476 C C . ARG A 1 686 ? 90.492 -39.705 -49.393 1.00 25.08 686 ARG A C 1
ATOM 5478 O O . ARG A 1 686 ? 89.458 -39.457 -48.789 1.00 25.08 686 ARG A O 1
ATOM 5485 N N . SER A 1 687 ? 90.563 -39.771 -50.722 1.00 26.97 687 SER A N 1
ATOM 5486 C CA . SER A 1 687 ? 89.432 -39.816 -51.670 1.00 26.97 687 SER A CA 1
ATOM 5487 C C . SER A 1 687 ? 88.975 -41.287 -51.869 1.00 26.97 687 SER A C 1
ATOM 5489 O O . SER A 1 687 ? 89.636 -42.177 -51.346 1.00 26.97 687 SER A O 1
ATOM 5491 N N . SER A 1 688 ? 87.893 -41.663 -52.574 1.00 27.73 688 SER A N 1
ATOM 5492 C CA . SER A 1 688 ? 87.284 -41.093 -53.795 1.00 27.73 688 SER A CA 1
ATOM 5493 C C . SER A 1 688 ? 85.911 -41.721 -54.153 1.00 27.73 688 SER A C 1
ATOM 5495 O O . SER A 1 688 ? 85.566 -42.770 -53.619 1.00 27.73 688 SER A O 1
ATOM 5497 N N . SER A 1 689 ? 85.217 -41.137 -55.150 1.00 26.56 689 SER A N 1
ATOM 5498 C CA . SER A 1 689 ? 83.956 -41.590 -55.805 1.00 26.56 689 SER A CA 1
ATOM 5499 C C . SER A 1 689 ? 82.661 -41.440 -54.969 1.00 26.56 689 SER A C 1
ATOM 5501 O O . SER A 1 689 ? 82.716 -41.524 -53.752 1.00 26.56 689 SER A O 1
ATOM 5503 N N . LEU A 1 690 ? 81.472 -41.145 -55.524 1.00 29.39 690 LEU A N 1
ATOM 5504 C CA . LEU A 1 690 ? 81.024 -41.005 -56.926 1.00 29.39 690 LEU A CA 1
ATOM 5505 C C . LEU A 1 690 ? 80.442 -39.607 -57.256 1.00 29.39 690 LEU A C 1
ATOM 5507 O O . LEU A 1 690 ? 80.073 -38.832 -56.379 1.00 29.39 690 LEU A O 1
ATOM 5511 N N . LYS A 1 691 ? 80.339 -39.300 -58.559 1.00 31.55 691 LYS A N 1
ATOM 5512 C CA . LYS A 1 691 ? 79.746 -38.064 -59.108 1.00 31.55 691 LYS A CA 1
ATOM 5513 C C . LYS A 1 691 ? 78.211 -38.131 -59.168 1.00 31.55 691 LYS A C 1
ATOM 5515 O O . LYS A 1 691 ? 77.659 -39.165 -59.531 1.00 31.55 691 LYS A O 1
ATOM 5520 N N . LYS A 1 692 ? 77.550 -36.975 -59.047 1.00 28.50 692 LYS A N 1
ATOM 5521 C CA . LYS A 1 692 ? 76.296 -36.675 -59.766 1.00 28.50 692 LYS A CA 1
ATOM 5522 C C . LYS A 1 692 ? 76.377 -35.243 -60.300 1.00 28.50 692 LYS A C 1
ATOM 5524 O O . LYS A 1 692 ? 76.744 -34.338 -59.558 1.00 28.50 692 LYS A O 1
ATOM 5529 N N . GLN A 1 693 ? 76.123 -35.041 -61.592 1.00 29.41 693 GLN A N 1
ATOM 5530 C CA . GLN A 1 693 ? 76.335 -33.755 -62.262 1.00 29.41 693 GLN A CA 1
ATOM 5531 C C . GLN A 1 693 ? 75.253 -33.524 -63.325 1.00 29.41 693 GLN A C 1
ATOM 5533 O O . GLN A 1 693 ? 75.019 -34.421 -64.123 1.00 29.41 693 GLN A O 1
ATOM 5538 N N . ARG A 1 694 ? 74.701 -32.298 -63.354 1.00 30.11 694 ARG A N 1
ATOM 5539 C CA . ARG A 1 694 ? 73.943 -31.651 -64.452 1.00 30.11 694 ARG A CA 1
ATOM 5540 C C . ARG A 1 694 ? 72.677 -32.340 -64.996 1.00 30.11 694 ARG A C 1
ATOM 5542 O O . ARG A 1 694 ? 72.750 -33.412 -65.572 1.00 30.11 694 ARG A O 1
ATOM 5549 N N . GLN A 1 695 ? 71.593 -31.562 -65.078 1.00 29.30 695 GLN A N 1
ATOM 5550 C CA . GLN A 1 695 ? 71.163 -30.941 -66.346 1.00 29.30 695 GLN A CA 1
ATOM 5551 C C . GLN A 1 695 ? 70.153 -29.805 -66.095 1.00 29.30 695 GLN A C 1
ATOM 5553 O O . GLN A 1 695 ? 69.601 -29.696 -65.003 1.00 29.30 695 GLN A O 1
ATOM 5558 N N . ALA A 1 696 ? 69.971 -28.930 -67.087 1.00 29.72 696 ALA A N 1
ATOM 5559 C CA . ALA A 1 696 ? 69.013 -27.823 -67.090 1.00 29.72 696 ALA A CA 1
ATOM 5560 C C . ALA A 1 696 ? 68.407 -27.679 -68.499 1.00 29.72 696 ALA A C 1
ATOM 5562 O O . ALA A 1 696 ? 69.138 -27.899 -69.462 1.00 29.72 696 ALA A O 1
ATOM 5563 N N . ALA A 1 697 ? 67.135 -27.249 -68.580 1.00 29.61 697 ALA A N 1
ATOM 5564 C CA . ALA A 1 697 ? 66.323 -27.021 -69.797 1.00 29.61 697 ALA A CA 1
ATOM 5565 C C . ALA A 1 697 ? 66.094 -28.277 -70.682 1.00 29.61 697 ALA A C 1
ATOM 5567 O O . ALA A 1 697 ? 66.986 -29.089 -70.880 1.00 29.61 697 ALA A O 1
ATOM 5568 N N . THR A 1 698 ? 64.914 -28.534 -71.258 1.00 26.66 698 THR A N 1
ATOM 5569 C CA . THR A 1 698 ? 64.099 -27.655 -72.128 1.00 26.66 698 THR A CA 1
ATOM 5570 C C . THR A 1 698 ? 62.666 -28.219 -72.264 1.00 26.66 698 THR A C 1
ATOM 5572 O O . THR A 1 698 ? 62.485 -29.407 -72.028 1.00 26.66 698 THR A O 1
ATOM 5575 N N . GLN A 1 699 ? 61.707 -27.411 -72.754 1.00 25.45 699 GLN A N 1
ATOM 5576 C CA . GLN A 1 699 ? 60.304 -27.771 -73.093 1.00 25.45 699 GLN A CA 1
ATOM 5577 C C . GLN A 1 699 ? 59.410 -28.149 -71.882 1.00 25.45 699 GLN A C 1
ATOM 5579 O O . GLN A 1 699 ? 59.887 -28.669 -70.885 1.00 25.45 699 GLN A O 1
ATOM 5584 N N . GLY A 1 700 ? 58.101 -27.878 -71.874 1.00 24.58 700 GLY A N 1
ATOM 5585 C CA . GLY A 1 700 ? 57.252 -27.188 -72.852 1.00 24.58 700 GLY A CA 1
ATOM 5586 C C . GLY A 1 700 ? 55.853 -26.909 -72.269 1.00 24.58 700 GLY A C 1
ATOM 5587 O O . GLY A 1 700 ? 55.576 -27.284 -71.136 1.00 24.58 700 GLY A O 1
ATOM 5588 N N . SER A 1 701 ? 55.011 -26.218 -73.043 1.00 30.14 701 SER A N 1
ATOM 5589 C CA . SER A 1 701 ? 53.617 -25.827 -72.746 1.00 30.14 701 SER A CA 1
ATOM 5590 C C . SER A 1 701 ? 52.814 -26.757 -71.816 1.00 30.14 701 SER A C 1
ATOM 5592 O O . SER A 1 701 ? 52.721 -27.946 -72.109 1.00 30.14 701 SER A O 1
ATOM 5594 N N . MET A 1 702 ? 52.186 -26.179 -70.774 1.00 32.12 702 MET A N 1
ATOM 5595 C CA . MET A 1 702 ? 50.822 -26.465 -70.256 1.00 32.12 702 MET A CA 1
ATOM 5596 C C . MET A 1 702 ? 50.656 -25.946 -68.811 1.00 32.12 702 MET A C 1
ATOM 5598 O O . MET A 1 702 ? 50.750 -26.716 -67.865 1.00 32.12 702 MET A O 1
ATOM 5602 N N . THR A 1 703 ? 50.398 -24.641 -68.649 1.00 31.23 703 THR A N 1
ATOM 5603 C CA . THR A 1 703 ? 49.568 -24.051 -67.567 1.00 31.23 703 THR A CA 1
ATOM 5604 C C . THR A 1 703 ? 49.276 -22.578 -67.894 1.00 31.23 703 THR A C 1
ATOM 5606 O O . THR A 1 703 ? 49.679 -21.663 -67.172 1.00 31.23 703 THR A O 1
ATOM 5609 N N . GLU A 1 704 ? 48.535 -22.330 -68.976 1.00 39.16 704 GLU A N 1
ATOM 5610 C CA . GLU A 1 704 ? 47.507 -21.288 -68.858 1.00 39.16 704 GLU A CA 1
ATOM 5611 C C . GLU A 1 704 ? 46.514 -21.737 -67.763 1.00 39.16 704 GLU A C 1
ATOM 5613 O O . GLU A 1 704 ? 46.337 -22.934 -67.570 1.00 39.16 704 GLU A O 1
ATOM 5618 N N . GLU A 1 705 ? 45.900 -20.784 -67.046 1.00 35.44 705 GLU A N 1
ATOM 5619 C CA . GLU A 1 705 ? 44.902 -20.957 -65.953 1.00 35.44 705 GLU A CA 1
ATOM 5620 C C . GLU A 1 705 ? 45.330 -20.765 -64.477 1.00 35.44 705 GLU A C 1
ATOM 5622 O O . GLU A 1 705 ? 44.544 -21.060 -63.578 1.00 35.44 705 GLU A O 1
ATOM 5627 N N . ARG A 1 706 ? 46.484 -20.149 -64.157 1.00 32.62 706 ARG A N 1
ATOM 5628 C CA . ARG A 1 706 ? 46.764 -19.713 -62.757 1.00 32.62 706 ARG A CA 1
ATOM 5629 C C . ARG A 1 706 ? 46.993 -18.223 -62.480 1.00 32.62 706 ARG A C 1
ATOM 5631 O O . ARG A 1 706 ? 47.185 -17.866 -61.322 1.00 32.62 706 ARG A O 1
ATOM 5638 N N . ASP A 1 707 ? 46.795 -17.353 -63.472 1.00 36.34 707 ASP A N 1
ATOM 5639 C CA . ASP A 1 707 ? 46.856 -15.884 -63.307 1.00 36.34 707 ASP A CA 1
ATOM 5640 C C . ASP A 1 707 ? 45.503 -15.147 -63.453 1.00 36.34 707 ASP A C 1
ATOM 5642 O O . ASP A 1 707 ? 45.454 -13.918 -63.466 1.00 36.34 707 ASP A O 1
ATOM 5646 N N . LYS A 1 708 ? 44.365 -15.860 -63.499 1.00 31.17 708 LYS A N 1
ATOM 5647 C CA . LYS A 1 708 ? 43.021 -15.238 -63.589 1.00 31.17 708 LYS A CA 1
ATOM 5648 C C . LYS A 1 708 ? 42.325 -14.948 -62.250 1.00 31.17 708 LYS A C 1
ATOM 5650 O O . LYS A 1 708 ? 41.262 -14.333 -62.258 1.00 31.17 708 LYS A O 1
ATOM 5655 N N . CYS A 1 709 ? 42.906 -15.327 -61.106 1.00 36.03 709 CYS A N 1
ATOM 5656 C CA . CYS A 1 709 ? 42.278 -15.147 -59.786 1.00 36.03 709 CYS A CA 1
ATOM 5657 C C . CYS A 1 709 ? 43.125 -14.337 -58.782 1.00 36.03 709 CYS A C 1
ATOM 5659 O O . CYS A 1 709 ? 43.192 -14.651 -57.593 1.00 36.03 709 CYS A O 1
ATOM 5661 N N . LYS A 1 710 ? 43.742 -13.242 -59.245 1.00 32.03 710 LYS A N 1
ATOM 5662 C CA . LYS A 1 710 ? 44.198 -12.147 -58.374 1.00 32.03 710 LYS A CA 1
ATOM 5663 C C . LYS A 1 710 ? 43.627 -10.817 -58.851 1.00 32.03 710 LYS A C 1
ATOM 5665 O O . LYS A 1 710 ? 43.875 -10.387 -59.967 1.00 32.03 710 LYS A O 1
ATOM 5670 N N . SER A 1 711 ? 42.925 -10.135 -57.946 1.00 35.50 711 SER A N 1
ATOM 5671 C CA . SER A 1 711 ? 42.566 -8.719 -58.055 1.00 35.50 711 SER A CA 1
ATOM 5672 C C . SER A 1 711 ? 41.734 -8.307 -59.284 1.00 35.50 711 SER A C 1
ATOM 5674 O O . SER A 1 711 ? 42.164 -7.493 -60.101 1.00 35.50 711 SER A O 1
ATOM 5676 N N . LYS A 1 712 ? 40.445 -8.675 -59.273 1.00 30.84 712 LYS A N 1
ATOM 5677 C CA . LYS A 1 712 ? 39.384 -7.780 -59.784 1.00 30.84 712 LYS A CA 1
ATOM 5678 C C . LYS A 1 712 ? 38.965 -6.731 -58.730 1.00 30.84 712 LYS A C 1
ATOM 5680 O O . LYS A 1 712 ? 37.843 -6.239 -58.748 1.00 30.84 712 LYS A O 1
ATOM 5685 N N . PHE A 1 713 ? 39.871 -6.393 -57.804 1.00 36.47 713 PHE A N 1
ATOM 5686 C CA . PHE A 1 713 ? 39.729 -5.235 -56.924 1.00 36.47 713 PHE A CA 1
ATOM 5687 C C . PHE A 1 713 ? 39.771 -3.986 -57.808 1.00 36.47 713 PHE A C 1
ATOM 5689 O O . PHE A 1 713 ? 40.673 -3.866 -58.642 1.00 36.47 713 PHE A O 1
ATOM 5696 N N . LEU A 1 714 ? 38.772 -3.105 -57.692 1.00 34.38 714 LEU A N 1
ATOM 5697 C CA . LEU A 1 714 ? 38.576 -2.001 -58.635 1.00 34.38 714 LEU A CA 1
ATOM 5698 C C . LEU A 1 714 ? 39.868 -1.193 -58.825 1.00 34.38 714 LEU A C 1
ATOM 5700 O O . LEU A 1 714 ? 40.461 -0.690 -57.868 1.00 34.38 714 LEU A O 1
ATOM 5704 N N . SER A 1 715 ? 40.261 -0.994 -60.085 1.00 37.50 715 SER A N 1
ATOM 5705 C CA . SER A 1 715 ? 41.281 -0.009 -60.443 1.00 37.50 715 SER A CA 1
ATOM 5706 C C . SER A 1 715 ? 40.679 1.393 -60.308 1.00 37.50 715 SER A C 1
ATOM 5708 O O . SER A 1 715 ? 40.226 1.999 -61.278 1.00 37.50 715 SER A O 1
ATOM 5710 N N . ILE A 1 716 ? 40.623 1.888 -59.070 1.00 44.09 716 ILE A N 1
ATOM 5711 C CA . ILE A 1 716 ? 40.089 3.207 -58.722 1.00 44.09 716 ILE A CA 1
ATOM 5712 C C . ILE A 1 716 ? 41.056 4.272 -59.261 1.00 44.09 716 ILE A C 1
ATOM 5714 O O . ILE A 1 716 ? 42.028 4.670 -58.599 1.00 44.09 716 ILE A O 1
ATOM 5718 N N . LYS A 1 717 ? 40.813 4.709 -60.505 1.00 48.22 717 LYS A N 1
ATOM 5719 C CA . LYS A 1 717 ? 41.614 5.741 -61.181 1.00 48.22 717 LYS A CA 1
ATOM 5720 C C . LYS A 1 717 ? 41.607 7.047 -60.380 1.00 48.22 717 LYS A C 1
ATOM 5722 O O . LYS A 1 717 ? 42.687 7.530 -60.029 1.00 48.22 717 LYS A O 1
ATOM 5727 N N . ASP A 1 718 ? 40.439 7.501 -59.930 1.00 56.50 718 ASP A N 1
ATOM 5728 C CA . ASP A 1 718 ? 40.273 8.780 -59.229 1.00 56.50 718 ASP A CA 1
ATOM 5729 C C . ASP A 1 718 ? 39.921 8.628 -57.748 1.00 56.50 718 ASP A C 1
ATOM 5731 O O . ASP A 1 718 ? 39.066 7.829 -57.381 1.00 56.50 718 ASP A O 1
ATOM 5735 N N . VAL A 1 719 ? 40.559 9.432 -56.890 1.00 58.44 719 VAL A N 1
ATOM 5736 C CA . VAL A 1 719 ? 40.261 9.490 -55.441 1.00 58.44 719 VAL A CA 1
ATOM 5737 C C . VAL A 1 719 ? 38.799 9.898 -55.211 1.00 58.44 719 VAL A C 1
ATOM 5739 O O . VAL A 1 719 ? 38.092 9.247 -54.450 1.00 58.44 719 VAL A O 1
ATOM 5742 N N . ASN A 1 720 ? 38.306 10.865 -55.992 1.00 63.44 720 ASN A N 1
ATOM 5743 C CA . ASN A 1 720 ? 36.910 11.316 -55.982 1.00 63.44 720 ASN A CA 1
ATOM 5744 C C . ASN A 1 720 ? 35.897 10.237 -56.433 1.00 63.44 720 ASN A C 1
ATOM 5746 O O . ASN A 1 720 ? 34.691 10.459 -56.335 1.00 63.44 720 ASN A O 1
ATOM 5750 N N . SER A 1 721 ? 36.345 9.088 -56.959 1.00 70.56 721 SER A N 1
ATOM 5751 C CA . SER A 1 721 ? 35.447 7.992 -57.344 1.00 70.56 721 SER A CA 1
ATOM 5752 C C . SER A 1 721 ? 34.956 7.173 -56.149 1.00 70.56 721 SER A C 1
ATOM 5754 O O . SER A 1 721 ? 33.936 6.503 -56.294 1.00 70.56 721 SER A O 1
ATOM 5756 N N . ILE A 1 722 ? 35.662 7.205 -55.010 1.00 79.44 722 ILE A N 1
ATOM 5757 C CA . ILE A 1 722 ? 35.230 6.527 -53.779 1.00 79.44 722 ILE A CA 1
ATOM 5758 C C . ILE A 1 722 ? 34.077 7.331 -53.175 1.00 79.44 722 ILE A C 1
ATOM 5760 O O . ILE A 1 722 ? 32.949 6.851 -53.219 1.00 79.44 722 ILE A O 1
ATOM 5764 N N . ASP A 1 723 ? 34.321 8.601 -52.816 1.00 83.06 723 ASP A N 1
ATOM 5765 C CA . ASP A 1 723 ? 33.294 9.542 -52.336 1.00 83.06 723 ASP A CA 1
ATOM 5766 C C . ASP A 1 723 ? 32.029 9.522 -53.226 1.00 83.06 723 ASP A C 1
ATOM 5768 O O . ASP A 1 723 ? 30.905 9.472 -52.731 1.00 83.06 723 ASP A O 1
ATOM 5772 N N . ARG A 1 724 ? 32.189 9.529 -54.563 1.00 83.69 724 ARG A N 1
ATOM 5773 C CA . ARG A 1 724 ? 31.062 9.495 -55.518 1.00 83.69 724 ARG A CA 1
ATOM 5774 C C . ARG A 1 724 ? 30.226 8.212 -55.425 1.00 83.69 724 ARG A C 1
ATOM 5776 O O . ARG A 1 724 ? 29.020 8.285 -55.637 1.00 83.69 724 ARG A O 1
ATOM 5783 N N . PHE A 1 725 ? 30.839 7.062 -55.151 1.00 85.94 725 PHE A N 1
ATOM 5784 C CA . PHE A 1 725 ? 30.129 5.791 -54.991 1.00 85.94 725 PHE A CA 1
ATOM 5785 C C . PHE A 1 725 ? 29.484 5.690 -53.600 1.00 85.94 725 PHE A C 1
ATOM 5787 O O . PHE A 1 725 ? 28.311 5.329 -53.495 1.00 85.94 725 PHE A O 1
ATOM 5794 N N . SER A 1 726 ? 30.200 6.117 -52.553 1.00 88.62 726 SER A N 1
ATOM 5795 C CA . SER A 1 726 ? 29.712 6.187 -51.169 1.00 88.62 726 SER A CA 1
ATOM 5796 C C . SER A 1 726 ? 28.428 7.020 -51.050 1.00 88.62 726 SER A C 1
ATOM 5798 O O . SER A 1 726 ? 27.470 6.578 -50.416 1.00 88.62 726 SER A O 1
ATOM 5800 N N . ARG A 1 727 ? 28.356 8.161 -51.758 1.00 89.75 727 ARG A N 1
ATOM 5801 C CA . ARG A 1 727 ? 27.170 9.044 -51.844 1.00 89.75 727 ARG A CA 1
ATOM 5802 C C . ARG A 1 727 ? 25.884 8.381 -52.344 1.00 89.75 727 ARG A C 1
ATOM 5804 O O . ARG A 1 727 ? 24.825 8.945 -52.103 1.00 89.75 727 ARG A O 1
ATOM 5811 N N . LEU A 1 728 ? 25.955 7.257 -53.061 1.00 87.38 728 LEU A N 1
ATOM 5812 C CA . LEU A 1 728 ? 24.773 6.533 -53.547 1.00 87.38 728 LEU A CA 1
ATOM 5813 C C . LEU A 1 728 ? 24.562 5.218 -52.787 1.00 87.38 728 LEU A C 1
ATOM 5815 O O . LEU A 1 728 ? 23.432 4.887 -52.438 1.00 87.38 728 LEU A O 1
ATOM 5819 N N . LEU A 1 729 ? 25.646 4.488 -52.502 1.00 90.19 729 LEU A N 1
ATOM 5820 C CA . LEU A 1 729 ? 25.574 3.177 -51.862 1.00 90.19 729 LEU A CA 1
ATOM 5821 C C . LEU A 1 729 ? 25.081 3.253 -50.412 1.00 90.19 729 LEU A C 1
ATOM 5823 O O . LEU A 1 729 ? 24.200 2.482 -50.042 1.00 90.19 729 LEU A O 1
ATOM 5827 N N . PHE A 1 730 ? 25.628 4.163 -49.598 1.00 91.56 730 PHE A N 1
ATOM 5828 C CA . PHE A 1 730 ? 25.264 4.263 -48.179 1.00 91.56 730 PHE A CA 1
ATOM 5829 C C . PHE A 1 730 ? 23.776 4.614 -47.979 1.00 91.56 730 PHE A C 1
ATOM 5831 O O . PHE A 1 730 ? 23.117 3.881 -47.240 1.00 91.56 730 PHE A O 1
ATOM 5838 N N . PRO A 1 731 ? 23.208 5.640 -48.656 1.00 92.25 731 PRO A N 1
ATOM 5839 C CA . PRO A 1 731 ? 21.776 5.919 -48.573 1.00 92.25 731 PRO A CA 1
ATOM 5840 C C . PRO A 1 731 ? 20.891 4.745 -48.975 1.00 92.25 731 PRO A C 1
ATOM 5842 O O . PRO A 1 731 ? 19.940 4.417 -48.270 1.00 92.25 731 PRO A O 1
ATOM 5845 N N . LEU A 1 732 ? 21.207 4.106 -50.103 1.00 92.31 732 LEU A N 1
ATOM 5846 C CA . LEU A 1 732 ? 20.380 3.045 -50.663 1.00 92.31 732 LEU A CA 1
ATOM 5847 C C . LEU A 1 732 ? 20.410 1.789 -49.783 1.00 92.31 732 LEU A C 1
ATOM 5849 O O . LEU A 1 732 ? 19.364 1.197 -49.529 1.00 92.31 732 LEU A O 1
ATOM 5853 N N . LEU A 1 733 ? 21.582 1.421 -49.258 1.00 93.75 733 LEU A N 1
ATOM 5854 C CA . LEU A 1 733 ? 21.720 0.294 -48.338 1.00 93.75 733 LEU A CA 1
ATOM 5855 C C . LEU A 1 733 ? 20.996 0.561 -47.007 1.00 93.75 733 LEU A C 1
ATOM 5857 O O . LEU A 1 733 ? 20.303 -0.324 -46.511 1.00 93.75 733 LEU A O 1
ATOM 5861 N N . PHE A 1 734 ? 21.103 1.773 -46.449 1.00 94.75 734 PHE A N 1
ATOM 5862 C CA . PHE A 1 734 ? 20.407 2.129 -45.207 1.00 94.75 734 PHE A CA 1
ATOM 5863 C C . PHE A 1 734 ? 18.882 2.177 -45.384 1.00 94.75 734 PHE A C 1
ATOM 5865 O O . PHE A 1 734 ? 18.147 1.730 -44.504 1.00 94.75 734 PHE A O 1
ATOM 5872 N N . LEU A 1 735 ? 18.389 2.649 -46.534 1.00 93.56 735 LEU A N 1
ATOM 5873 C CA . LEU A 1 735 ? 16.959 2.638 -46.852 1.00 93.56 735 LEU A CA 1
ATOM 5874 C C . LEU A 1 735 ? 16.418 1.204 -46.963 1.00 93.56 735 LEU A C 1
ATOM 5876 O O . LEU A 1 735 ? 15.392 0.906 -46.359 1.00 93.56 735 LEU A O 1
ATOM 5880 N N . ILE A 1 736 ? 17.132 0.303 -47.650 1.00 94.38 736 ILE A N 1
ATOM 5881 C CA . ILE A 1 736 ? 16.770 -1.126 -47.718 1.00 94.38 736 ILE A CA 1
ATOM 5882 C C . ILE A 1 736 ? 16.728 -1.740 -46.313 1.00 94.38 736 ILE A C 1
ATOM 5884 O O . ILE A 1 736 ? 15.759 -2.413 -45.974 1.00 94.38 736 ILE A O 1
ATOM 5888 N N . VAL A 1 737 ? 17.738 -1.471 -45.480 1.00 94.00 737 VAL A N 1
ATOM 5889 C CA . VAL A 1 737 ? 17.789 -1.946 -44.088 1.00 94.00 737 VAL A CA 1
ATOM 5890 C C . VAL A 1 737 ? 16.584 -1.468 -43.277 1.00 94.00 737 VAL A C 1
ATOM 5892 O O . VAL A 1 737 ? 15.992 -2.273 -42.568 1.00 94.00 737 VAL A O 1
ATOM 5895 N N . ASN A 1 738 ? 16.181 -0.199 -43.397 1.00 93.00 738 ASN A N 1
ATOM 5896 C CA . ASN A 1 738 ? 15.002 0.307 -42.688 1.00 93.00 738 ASN A CA 1
ATOM 5897 C C . ASN A 1 738 ? 13.709 -0.354 -43.188 1.00 93.00 738 ASN A C 1
ATOM 5899 O O . ASN A 1 738 ? 12.894 -0.759 -42.366 1.00 93.00 738 ASN A O 1
ATOM 5903 N N . VAL A 1 739 ? 13.533 -0.518 -44.504 1.00 92.81 739 VAL A N 1
ATOM 5904 C CA . VAL A 1 739 ? 12.356 -1.206 -45.070 1.00 92.81 739 VAL A CA 1
ATOM 5905 C C . VAL A 1 739 ? 12.273 -2.657 -44.585 1.00 92.81 739 VAL A C 1
ATOM 5907 O O . VAL A 1 739 ? 11.196 -3.103 -44.201 1.00 92.81 739 VAL A O 1
ATOM 5910 N N . VAL A 1 740 ? 13.397 -3.380 -44.546 1.00 93.38 740 VAL A N 1
ATOM 5911 C CA . VAL A 1 740 ? 13.448 -4.759 -44.030 1.00 93.38 740 VAL A CA 1
ATOM 5912 C C . VAL A 1 740 ? 13.198 -4.804 -42.520 1.00 93.38 740 VAL A C 1
ATOM 5914 O O . VAL A 1 740 ? 12.440 -5.652 -42.070 1.00 93.38 740 VAL A O 1
ATOM 5917 N N . TYR A 1 741 ? 13.790 -3.894 -41.741 1.00 93.19 741 TYR A N 1
ATOM 5918 C CA . TYR A 1 741 ? 13.625 -3.849 -40.285 1.00 93.19 741 TYR A CA 1
ATOM 5919 C C . TYR A 1 741 ? 12.172 -3.581 -39.880 1.00 93.19 741 TYR A C 1
ATOM 5921 O O . TYR A 1 741 ? 11.575 -4.380 -39.163 1.00 93.19 741 TYR A O 1
ATOM 5929 N N . TRP A 1 742 ? 11.583 -2.489 -40.376 1.00 91.12 742 TRP A N 1
ATOM 5930 C CA . TRP A 1 742 ? 10.200 -2.131 -40.057 1.00 91.12 742 TRP A CA 1
ATOM 5931 C C . TRP A 1 742 ? 9.203 -3.113 -40.680 1.00 91.12 742 TRP A C 1
ATOM 5933 O O . TRP A 1 742 ? 8.201 -3.430 -40.053 1.00 91.12 742 TRP A O 1
ATOM 5943 N N . GLY A 1 743 ? 9.487 -3.644 -41.874 1.00 88.69 743 GLY A N 1
ATOM 5944 C CA . GLY A 1 743 ? 8.665 -4.680 -42.502 1.00 88.69 743 GLY A CA 1
ATOM 5945 C C . GLY A 1 743 ? 8.706 -6.030 -41.781 1.00 88.69 743 GLY A C 1
ATOM 5946 O O . GLY A 1 743 ? 7.743 -6.779 -41.875 1.00 88.69 743 GLY A O 1
ATOM 5947 N N . PHE A 1 744 ? 9.786 -6.340 -41.056 1.00 90.12 744 PHE A N 1
ATOM 5948 C CA . PHE A 1 744 ? 9.851 -7.507 -40.178 1.00 90.12 744 PHE A CA 1
ATOM 5949 C C . PHE A 1 744 ? 9.069 -7.233 -38.885 1.00 90.12 744 PHE A C 1
ATOM 5951 O O . PHE A 1 744 ? 8.032 -7.842 -38.678 1.00 90.12 744 PHE A O 1
ATOM 5958 N N . TYR A 1 745 ? 9.484 -6.252 -38.078 1.00 86.56 745 TYR A N 1
ATOM 5959 C CA . TYR A 1 745 ? 8.956 -6.051 -36.717 1.00 86.56 745 TYR A CA 1
ATOM 5960 C C . TYR A 1 745 ? 7.578 -5.358 -36.601 1.00 86.56 745 TYR A C 1
ATOM 5962 O O . TYR A 1 745 ? 7.120 -5.131 -35.485 1.00 86.56 745 TYR A O 1
ATOM 5970 N N . LEU A 1 746 ? 6.926 -4.965 -37.705 1.00 81.56 746 LEU A N 1
ATOM 5971 C CA . LEU A 1 746 ? 5.541 -4.445 -37.695 1.00 81.56 746 LEU A CA 1
ATOM 5972 C C . LEU A 1 746 ? 4.521 -5.381 -38.366 1.00 81.56 746 LEU A C 1
ATOM 5974 O O . LEU A 1 746 ? 3.336 -5.052 -38.392 1.00 81.56 746 LEU A O 1
ATOM 5978 N N . VAL A 1 747 ? 4.964 -6.484 -38.979 1.00 72.88 747 VAL A N 1
ATOM 5979 C CA . VAL A 1 747 ? 4.107 -7.360 -39.810 1.00 72.88 747 VAL A CA 1
ATOM 5980 C C . VAL A 1 747 ? 4.242 -8.842 -39.432 1.00 72.88 747 VAL A C 1
ATOM 5982 O O . VAL A 1 747 ? 3.307 -9.607 -39.671 1.00 72.88 747 VAL A O 1
ATOM 5985 N N . LEU A 1 748 ? 5.381 -9.236 -38.850 1.00 50.62 748 LEU A N 1
ATOM 5986 C CA . LEU A 1 748 ? 5.654 -10.541 -38.239 1.00 50.62 748 LEU A CA 1
ATOM 5987 C C . LEU A 1 748 ? 5.780 -10.393 -36.717 1.00 50.62 748 LEU A C 1
ATOM 5989 O O . LEU A 1 748 ? 5.373 -11.359 -36.040 1.00 50.62 748 LEU A O 1
#

Sequence (748 aa):
MVWSESFCRADSDDDGRTNGEELGDPECTWSQGQELSNPATGHPGVCEPMDDERCKGKNDWVVCSKQKEMECDVLSDPATQFFDIRFPKRKVPAEKTTYTCMVVEVPEMEDHHMVANKPLIDNENVMHHLLVYGCQEEVSMKLNTPYECGMEATASCRDLIGLWVVGSKGECMHPKAGFRLGKNGYRHLAMHWTNKHQHSDYYDESGMRIFYTKSLREHDAGTLWLGQMFFEIPPQAPETDVQGVCTSECTSKIFTDNINIFGATNHMHLLGTRGKVEHFRSGKRVGVITNDTHYTYHSPVQNRVCFSNSPDVTSSVIDSLLSNYDIRLRPNFGDAAVDVGIELVVASFDTISEVNMDYTITIYLNQYWTDERLTHGNLSTSTSLTLTGDFADKIWVPDTFFANDKNSFLHDVTEKNKMIRLHGNGFTTTLACMMDLHNYPLDEQNCTVEIESYGYDMADLYLHWRSGHHSVHGIQDIELPQFSIVEYRTVEKIESLLTGKYPRLSLSFKLHRNVGYFIFQTYLPSILIVMLSWVSFWINHEATSARVALGITTVLTMTTISNGVRSSLPRISYVKAIDIYLVTCFVFVFAALLEYAAVNYTYWGKRAKKKRRIKEMTDRRVKSQEETKNSDVCYTTVNNPDVSPVISLRGNKETQIDLETGNTSFIPRACMSRGYIPESLVKRKRSSSLKKQRQAATQGSMTEERDKCKSKFLSIKDVNSIDRFSRLLFPLLFLIVNVVYWGFYLVL

Secondary structure (DSSP, 8-state):
----HHHHT--SSSSSS-HHHHHT-TTS---TTPPPSS---S-TTS-SSTTSGGGTTTSTTS------S---GGGG-TTEEEEEEE--SEEPP-SSSEEEEEEEEPPS-SSEEEEEEEEE-S-TTT--EEEEEEESSPP-SPTT--EE--SSSBTTB-EEEEEEETT----B--TTEEEEESTTSB-EEEEEEEE-S--SS-EE--EEEEEEESS--SEE--------S-----TT-S---------HHHHHHH-SS-----EEE----TT---EEEEEEETTEEEEEEEEESS--TTS--EEE-----S--HHHHHHHHHHTT--TTSPTTTTSSPEEEEEEEEEEEEEEEETTTTEEEEEEEEEEE---GGG--SSS-TT---B--GGGGGGS----EEETTEEEEE---SSS-S---BSS---EEEEEE-----TTTTS-EEEEEEEEEESS--TTTEEEEETTGGGGEESGGG---SSEEEEEEEEEEEEEE-SS-EEEEEEEEEEEEE-THHHIIIIIHHHHHHHHHHGGGGTS-TT-HHHHHHHHHHHHHHHHHHHHHHHHTS---SSPPHHHHHHHHHHHHHHHHHHHHHHHHHHHHHHHHHHHHHHHHHHHHHHHHHHHTTSS-------------------------------------------------------------------------SSSSSS--S-----THHHHHHHHHHHHHHHHHHHHHHHHHHTT-

Mean predicted aligned error: 21.76 Å

Organism: Magallana gigas (NCBI:txid29159)

InterPro domains:
  IPR000323 Copper type II, ascorbate-dependent monooxygenase, N-terminal [PF01082] (83-199)
  IPR002289 Gamma-aminobutyric-acid A receptor, beta subunit [PR01160] (472-485)
  IPR002289 Gamma-aminobutyric-acid A receptor, beta subunit [PR01160] (572-584)
  IPR002289 Gamma-aminobutyric-acid A receptor, beta subunit [PR01160] (713-727)
  IPR006028 Gamma-aminobutyric acid A receptor/Glycine receptor alpha [PR00253] (518-538)
  IPR006028 Gamma-aminobutyric acid A receptor/Glycine receptor alpha [PR00253] (544-565)
  IPR006028 Gamma-aminobutyric acid A receptor/Glycine receptor alpha [PR00253] (578-599)
  IPR006028 Gamma-aminobutyric acid A receptor/Glycine receptor alpha [PR00253] (725-745)
  IPR006029 Neurotransmitter-gated ion-channel transmembrane domain [PF02932] (522-742)
  IPR006201 Neurotransmitter-gated ion-channel [PR00252] (360-376)
  IPR006201 Neurotransmitter-gated ion-channel [PR00252] (394-405)
  IPR006201 Neurotransmitter-gated ion-channel [PR00252] (433-447)
  IPR006201 Neurotransmitter-gated ion-channel [PR00252] (509-521)
  IPR006201 Neurotransmitter-gated ion-channel [PTHR18945] (316-618)
  IPR006201 Neurotransmitter-gated ion-channel [TIGR00860] (311-745)
  IPR006202 Neurotransmitter-gated ion-channel ligand-binding domain [PF02931] (316-514)
  IPR008977 PHM/PNGase F domain superfamily [SSF49742] (76-217)
  IPR008977 PHM/PNGase F domain superfamily [SSF49742] (217-302)
  IPR014784 Copper type II, ascorbate-dependent monooxygenase-like, C-terminal [G3DSA:2.60.120.230] (222-309)
  IPR018000 Neurotransmitter-gated ion-channel, conserved site [PS00236] (433-447)